Protein 7E44 (pdb70)

Nearest PDB structures (foldseek):
  2gb5-assembly1_B  TM=9.942E-01  e=2.472E-54  Escherichia coli K-12
  5isy-assembly1_A  TM=9.963E-01  e=3.558E-52  Escherichia coli K-12
  5isy-assembly1_C  TM=9.960E-01  e=1.314E-50  Escherichia coli K-12
  5iw5-assembly2_A-3  TM=8.778E-01  e=8.185E-51  Escherichia coli B354
  6o3p-assembly1_B  TM=8.493E-01  e=1.721E-18  Mus musculus

B-factor: mean 47.79, std 21.43, range [16.53, 143.0]

Foldseek 3Di:
DKDFAAQPAFAWEFAEEDQWTAQVVLHGDGTTCVVVVRHGFIWDFQQHDPPGTHIAGDDDDPDRTHHLVSVLVDDLVVSQSSLVSSQLSVQCVVPQAPPVPRAGWDADPVDSKTQGPPDRDIGHGDAWEKEWEWEDEQQWIKWFQWPVDNPFATFTFMDTADPPGDNVRRVQVRCCQAFVFGWDPKAWDAWGFDPPPTYIYTYIYTYTDDGGGDHDVNTTVDMDIDGLVGDTHHDDPSDVRVVNSVVVSVVSVVVD/DEWEEDPQWTAQVVLHGDDDDCVVVVCVPFDWDFQDDDPHHTYIAGDDDDPDRTGHLVSCVPDDPVVSQSNLQSNQLSVVCVVPQAPPPPRAGWDADPPDSWIAGPPDGDIDDRDAWEKEWEWEAEQQWIKWFAWLVHRPQATWTFMTTDDPPDDNVRRVQVRCCQAFNFGWDDKDWDDWDFDRNNTYIYTYIYTYGDDDGGDGDNNTTPDMDIAGLVGDGHHDDPPDSRVVNVVVSSVVSVVD/DDKDAAAQPAFAFEFAEDPQWTAAVVLHGDGTTCVVVVRGRFIWDFQDADPHGTHTATHDDDPDRTGHLVSVLVDPQVVSVSSLVSSQLSVVVVVPQAPPVPRAGWDADPPDSKIAGPPDGDIDHGDEWEKEWEWEDEQQWTKWFAWLVDPDFATFTWMGTDDPPADNVRRVQVRCCQAFNFGWAPKAWDAWDFDPPPHYIYTYIYTYTDDDGGDGDVNTTVDMDIGGLVGDGHHDDPPDVRVVNSVVSSVVNVVVD/DAKDQFAQAAFAWEFEEEPQWTAQVVLHTDGTGCVVVVRHGFMWDFQQHDPHGTHIAGHDDDPDRIGHLVSVVPDDQVVSVSSLVSSQLSVVCVVPQAPPVPRAGWDADRPDSWIAGPPDGDIDHRDAWEKEWEWEDEQQWIKWFAWPVDPDFATWTFMGTADVPGDNVRRVQVRCCQAFNFGWAPKDWDAWGQDPPPGYIYTYIYTYTDDGGGDGDVNTTVDMDIGGLVGDTHHDDPPDSRVVNSVVSSVVSVVD

Organism: Escherichia coli (strain K12) (NCBI:txid83333)

Secondary structure (DSSP, 8-state):
-EEE--TT-EEEEEEEETTEEE-GGG---EEEHHHHT-TT-EEEEEEEETTEEEEEEE---SS-EE-GGGGTTS-HHHHHHHHHHHHHHHHHHTTSB-TTT--BEEE-SSSS-EEESSSS-EE----EEEEEEEEEETTEEEEEEESS--SS--B-EEEEPPTT--HHHHHHHHHHHHH--EEEEEEEEEEEEETTTTEEEEEEEEEEEE------TTTEEEEEEEETTS--S-PPTTSHHHHHHHHHHHHHHHH-/-EEEEETTEEE-GGG----S-GGGTT-TT--EEEEEEETTEEEEEEE---SS-EE-GGGGTTS-HHHHHHHHHHHHHHHHHHHTSB-TTT--BEEE-SSSS-EEESSSS-EE----EEEEEEEEEETTEEEEEEESTT-SS--B-EEEEPPTT--HHHHHHHHHHHHH--EEEEEEEEEEEEETTTTEEEEEEEEEEEE------TTTEEEEEEEETTS--S-PPTTSHHHHHHHHHHHHHHH-/--EEE--TT-EEEEEEEETTEEE-GGGS--EEEGGGGT-TTSEEEEEEEETTEEEEEEE---SS-EE-GGGGTTS-HHHHHHHHHHHHHHHHHHTTSB-TTT--BEEE-SSSS-EEESSSS-EE----EEEEEEEEEETTEEEEEEETT--SS--B-EEEEPPTT--HHHHHHHHHHHHH--EEEEEEEEEEEEETTTTEEEEEEEEEEEE------TTTEEEEEEEETTS--S-PPTTSHHHHHHHHHHHHHHHH-/--EEEPPTT-EEEEEEEETTEEE-GGGS--EEEGGGTT-TT-EEEEEEEETTEEEEEEE---SSSEE-GGGGTTS-HHHHHHHHHHHHHHHHHHHTSB-TTT--BEEE-SSSS-EEESSSS-EE----EEEEEEEEEETTEEEEEEESSS-SS--B-EEEEPPTT--HHHHHHHHHHHHH--EEEEEEEEEEEEETTTTEEEEEEEEEEEE------TTTEEEEEEEETTS--S-PPTTSHHHHHHHHHHHHHHH-

GO terms:
  GO:0000210 NAD+ diphosphatase activity (F, IDA)
  GO:0000287 magnesium ion binding (F, IDA)
  GO:0008270 zinc ion binding (F, IDA)
  GO:0035529 NADH pyrophosphatase activity (F, IDA)
  GO:0048255 mRNA stabilization (P, IDA)
  GO:0110155 NAD-cap decapping (P, IDA)
  GO:0110153 RNA NAD-cap (NMN-forming) hydrolase activity (F, IDA)
  GO:0000210 NAD+ diphosphatase activity (F, EXP)
  GO:0030145 manganese ion binding (F, IDA)
  GO:0042803 protein homodimerization activity (F, IDA)
  GO:0006402 mRNA catabolic process (P, IDA)

InterPro domains:
  IPR000086 NUDIX hydrolase domain [PF00293] (132-237)
  IPR000086 NUDIX hydrolase domain [PS51462] (125-248)
  IPR015376 Zinc ribbon, NADH pyrophosphatase [PF09297] (93-124)
  IPR015797 NUDIX hydrolase-like domain superfamily [SSF55811] (3-96)
  IPR015797 NUDIX hydrolase-like domain superfamily [SSF55811] (79-241)
  IPR020084 NUDIX hydrolase, conserved site [PS00893] (159-180)
  IPR022925 NAD-capped RNA hydrolase NudC [MF_00297] (1-257)
  IPR049734 NADH pyrophosphatase-like, C-terminal domain [cd03429] (128-247)
  IPR050241 NAD-capped RNA hydrolase NudC subfamily [PTHR42904] (63-252)

Sequence (1013 aa):
MDRIIEKLDHGWWVVSHEQKLWLPKGELPYGEAANFDLVGQRALQIGEWQGEPVWLVQQQRRHDMGSVRQVIDLDVGLFQLAGRGVQLAEFYRSHKYCGYCGHEMYPSKTEWAMLCSHCRERYYPQIAPCIIVAIRRDDSILLAQHTRHRNGVHTVLAGFVEVGETLEQAVAREVMEQSGIKVKNLRYVTSQPWPFPQSLMTAFMAEYDSGDIVIDPKELLEANWYRYDDLPLLPPPGTVARRLIEDTVAMCRAEYWWVVSHEQKLWLPKGELPYGEAANFDLVGQRALQIGEWQGEPVWLVQQQRRHDMGSVRQVIDLDVGLFQLAGRGVQLAEFYRSHKYCGYCGHEMYPSKTEWAMLCSHCRERYYPQIAPCIIVAIRRDDSILLAQHTRHRNGVHTVLAGFVEVGETLEQAVAREVMEQSGIKVKNLRYVTSQPWPFPQSLMTAFMAEYDSGDIVIDPKELLEANWYRYDDLPLLPPPGTVARRLIEDTVAMCRAEHMDRIIEKLDHGWWVVSHEQKLWLPKGELPYGEAANFDLVGQRALQIGEWQGEPVWLVQQQRRHDMGSVRQVIDLDVGLFQLAGRGVQLAEFYRSHKYCGYCGHEMYPSKTEWAMLCSHCRERYYPQIAPCIIVAIRRDDSILLAQHTRHRNGVHTVLAGFVEVGETLEQAVAREVMEQSGIKVKNLRYVTSQPWPFPQSLMTAFMAEYDSGDIVIDPKELLEANWYRYDDLPLLPPPGTVARRLIEDTVAMCRAEYHMDRIIEKLDHGWWVVSHEQKLWLPKGELPYGEAANFDLVGQRALQIGEWQGEPVWLVQQQRRHDMGSVRQVIDLDVGLFQLAGRGVQLAEFYRSHKYCGYCGHEMYPSKTEWAMLCSHCRERYYPQIAPCIIVAIRRDDSILLAQHTRHRNGVHTVLAGFVEVGETLEQAVAREVMEQSGIKVKNLRYVTSQPWPFPQSLMTAFMAEYDSGDIVIDPKELLEANWYRYDDLPLLPPPGTVARRLIEDTVAMCRAE

Structure (mmCIF, N/CA/C/O backbone):
data_7E44
#
_entry.id   7E44
#
_cell.length_a   60.837
_cell.length_b   61.651
_cell.length_c   93.893
_cell.angle_alpha   97.243
_cell.angle_beta   100.386
_cell.angle_gamma   111.139
#
_symmetry.space_group_name_H-M   'P 1'
#
loop_
_entity.id
_entity.type
_entity.pdbx_description
1 polymer 'NADH pyrophosphatase'
2 non-polymer 'ZINC ION'
3 non-polymer 'DEPHOSPHO COENZYME A'
4 water water
#
loop_
_atom_site.group_PDB
_atom_site.id
_atom_site.type_symbol
_atom_site.label_atom_id
_atom_site.label_alt_id
_atom_site.label_comp_id
_atom_site.label_asym_id
_atom_site.label_entity_id
_atom_site.label_seq_id
_atom_site.pdbx_PDB_ins_code
_atom_site.Cartn_x
_atom_site.Cartn_y
_atom_site.Cartn_z
_atom_site.occupancy
_atom_site.B_iso_or_equiv
_atom_site.auth_seq_id
_atom_site.auth_comp_id
_atom_site.auth_asym_id
_atom_site.auth_atom_id
_atom_site.pdbx_PDB_model_num
ATOM 1 N N . MET A 1 3 ? -9.46896 -25.03673 10.81084 1.000 70.64064 1 MET A N 1
ATOM 2 C CA . MET A 1 3 ? -8.99649 -26.38560 11.09168 1.000 74.08378 1 MET A CA 1
ATOM 3 C C . MET A 1 3 ? -7.49441 -26.42917 11.33326 1.000 79.41833 1 MET A C 1
ATOM 4 O O . MET A 1 3 ? -6.70278 -25.96291 10.50705 1.000 77.76851 1 MET A O 1
ATOM 9 N N . ASP A 1 4 ? -7.09193 -27.00607 12.46114 1.000 65.13568 2 ASP A N 1
ATOM 10 C CA . ASP A 1 4 ? -5.69282 -27.00867 12.85275 1.000 61.50377 2 ASP A CA 1
ATOM 11 C C . ASP A 1 4 ? -5.28731 -28.43156 13.17160 1.000 70.64995 2 ASP A C 1
ATOM 12 O O . ASP A 1 4 ? -5.69387 -28.97371 14.20670 1.000 67.98573 2 ASP A O 1
ATOM 17 N N . ARG A 1 5 ? -4.46038 -29.02330 12.31436 1.000 68.80398 3 ARG A N 1
ATOM 18 C CA . ARG A 1 5 ? -4.09991 -30.41720 12.54023 1.000 65.19415 3 ARG A CA 1
ATOM 19 C C . ARG A 1 5 ? -2.92904 -30.79384 11.65289 1.000 67.21807 3 ARG A C 1
ATOM 20 O O . ARG A 1 5 ? -2.50451 -30.03169 10.77879 1.000 68.09786 3 ARG A O 1
ATOM 28 N N . ILE A 1 6 ? -2.45663 -32.01170 11.85073 1.000 62.88251 4 ILE A N 1
ATOM 29 C CA . ILE A 1 6 ? -1.31667 -32.57135 11.13540 1.000 63.20320 4 ILE A CA 1
ATOM 30 C C . ILE A 1 6 ? -1.80787 -33.13347 9.80653 1.000 67.07129 4 ILE A C 1
ATOM 31 O O . ILE A 1 6 ? -2.88171 -33.73978 9.74181 1.000 69.09092 4 ILE A O 1
ATOM 36 N N . ILE A 1 7 ? -1.04523 -32.91822 8.73732 1.000 72.37583 5 ILE A N 1
ATOM 37 C CA . ILE A 1 7 ? -1.45348 -33.34131 7.39942 1.000 74.88134 5 ILE A CA 1
ATOM 38 C C . ILE A 1 7 ? -1.30307 -34.84926 7.26635 1.000 81.45205 5 ILE A C 1
ATOM 39 O O . ILE A 1 7 ? -0.22284 -35.39995 7.51804 1.000 82.20645 5 ILE A O 1
ATOM 44 N N . GLU A 1 8 ? -2.36302 -35.50256 6.78563 1.000 92.88179 6 GLU A N 1
ATOM 45 C CA . GLU A 1 8 ? -2.35865 -36.94655 6.56759 1.000 108.14968 6 GLU A CA 1
ATOM 46 C C . GLU A 1 8 ? -1.97895 -37.31141 5.12948 1.000 101.80706 6 GLU A C 1
ATOM 47 O O . GLU A 1 8 ? -1.48040 -36.47624 4.36336 1.000 104.75956 6 GLU A O 1
ATOM 53 N N . LYS A 1 9 ? -2.27569 -38.54848 4.74653 1.000 107.27144 7 LYS A N 1
ATOM 54 C CA . LYS A 1 9 ? -2.01691 -39.07138 3.40745 1.000 103.97099 7 LYS A CA 1
ATOM 55 C C . LYS A 1 9 ? -3.07731 -38.66766 2.38575 1.000 107.43777 7 LYS A C 1
ATOM 56 O O . LYS A 1 9 ? -2.73971 -38.41354 1.22866 1.000 102.08374 7 LYS A O 1
ATOM 62 N N . LEU A 1 10 ? -4.32823 -38.53304 2.82510 1.000 121.88522 8 LEU A N 1
ATOM 63 C CA . LEU A 1 10 ? -5.48455 -38.22636 1.98443 1.000 114.89656 8 LEU A CA 1
ATOM 64 C C . LEU A 1 10 ? -5.89397 -36.75248 2.05058 1.000 112.63949 8 LEU A C 1
ATOM 65 O O . LEU A 1 10 ? -7.08009 -36.43383 1.93791 1.000 129.46291 8 LEU A O 1
ATOM 70 N N . ASP A 1 11 ? -4.96518 -35.81821 2.25034 1.000 80.99961 9 ASP A N 1
ATOM 71 C CA . ASP A 1 11 ? -5.31059 -34.40031 2.27047 1.000 69.86840 9 ASP A CA 1
ATOM 72 C C . ASP A 1 11 ? -4.92615 -33.74517 0.95438 1.000 65.32532 9 ASP A C 1
ATOM 73 O O . ASP A 1 11 ? -3.88522 -34.06285 0.36908 1.000 65.21767 9 ASP A O 1
ATOM 78 N N . HIS A 1 12 ? -5.76154 -32.80841 0.52163 1.000 58.17143 10 HIS A N 1
ATOM 79 C CA . HIS A 1 12 ? -5.60409 -32.15833 -0.77040 1.000 59.93290 10 HIS A CA 1
ATOM 80 C C . HIS A 1 12 ? -6.16048 -30.74549 -0.67421 1.000 53.85283 10 HIS A C 1
ATOM 81 O O . HIS A 1 12 ? -6.86832 -30.39672 0.27400 1.000 50.96161 10 HIS A O 1
ATOM 88 N N . GLY A 1 13 ? -5.82400 -29.93237 -1.67728 1.000 56.57659 11 GLY A N 1
ATOM 89 C CA . GLY A 1 13 ? -6.31542 -28.56851 -1.77811 1.000 49.12403 11 GLY A CA 1
ATOM 90 C C . GLY A 1 13 ? -5.27185 -27.56020 -2.23538 1.000 51.19850 11 GLY A C 1
ATOM 91 O O . GLY A 1 13 ? -4.35696 -27.89091 -3.00064 1.000 40.59024 11 GLY A O 1
ATOM 92 N N . TRP A 1 14 ? -5.40508 -26.31725 -1.77431 1.000 43.30338 12 TRP A N 1
ATOM 93 C CA . TRP A 1 14 ? -4.43647 -25.26196 -2.04156 1.000 44.76591 12 TRP A CA 1
ATOM 94 C C . TRP A 1 14 ? -3.43817 -25.17469 -0.89083 1.000 43.50615 12 TRP A C 1
ATOM 95 O O . TRP A 1 14 ? -3.83286 -25.12184 0.28228 1.000 48.61222 12 TRP A O 1
ATOM 106 N N . TRP A 1 15 ? -2.15328 -25.12731 -1.21819 1.000 42.86142 13 TRP A N 1
ATOM 107 C CA . TRP A 1 15 ? -1.10398 -25.18602 -0.19748 1.000 46.52382 13 TRP A CA 1
ATOM 108 C C . TRP A 1 15 ? -0.28136 -23.89678 -0.21168 1.000 44.24783 13 TRP A C 1
ATOM 109 O O . TRP A 1 15 ? 0.49031 -23.64254 -1.15089 1.000 41.12757 13 TRP A O 1
ATOM 120 N N . VAL A 1 16 ? -0.45331 -23.08586 0.82739 1.000 39.52638 14 VAL A N 1
ATOM 121 C CA . VAL A 1 16 ? 0.30639 -21.85764 1.01920 1.000 36.16874 14 VAL A CA 1
ATOM 122 C C . VAL A 1 16 ? 1.42075 -22.15434 2.02089 1.000 42.97468 14 VAL A C 1
ATOM 123 O O . VAL A 1 16 ? 1.19110 -22.17643 3.23995 1.000 40.33902 14 VAL A O 1
ATOM 127 N N . VAL A 1 17 ? 2.63667 -22.34497 1.52355 1.000 41.13862 15 VAL A N 1
ATOM 128 C CA . VAL A 1 17 ? 3.78999 -22.61565 2.37722 1.000 43.85975 15 VAL A CA 1
ATOM 129 C C . VAL A 1 17 ? 4.56463 -21.30943 2.48503 1.000 43.92520 15 VAL A C 1
ATOM 130 O O . VAL A 1 17 ? 5.20224 -20.87122 1.51687 1.000 45.16391 15 VAL A O 1
ATOM 134 N N . SER A 1 18 ? 4.54978 -20.69546 3.66805 1.000 39.69407 16 SER A N 1
ATOM 135 C CA . SER A 1 18 ? 5.02142 -19.32632 3.79495 1.000 45.69703 16 SER A CA 1
ATOM 136 C C . SER A 1 18 ? 6.01069 -19.16806 4.93268 1.000 47.66056 16 SER A C 1
ATOM 137 O O . SER A 1 18 ? 5.92317 -19.84511 5.96269 1.000 43.40308 16 SER A O 1
ATOM 140 N N . HIS A 1 19 ? 6.94036 -18.23978 4.74245 1.000 42.98954 17 HIS A N 1
ATOM 141 C CA . HIS A 1 19 ? 7.89255 -17.90053 5.78819 1.000 47.28662 17 HIS A CA 1
ATOM 142 C C . HIS A 1 19 ? 8.57807 -16.60032 5.42103 1.000 46.89808 17 HIS A C 1
ATOM 143 O O . HIS A 1 19 ? 8.96469 -16.40618 4.26593 1.000 44.04634 17 HIS A O 1
ATOM 150 N N . GLU A 1 20 ? 8.73709 -15.72430 6.41101 1.000 45.10454 18 GLU A N 1
ATOM 151 C CA . GLU A 1 20 ? 9.40166 -14.43110 6.24285 1.000 48.40933 18 GLU A CA 1
ATOM 152 C C . GLU A 1 20 ? 8.89510 -13.68222 5.00901 1.000 46.99523 18 GLU A C 1
ATOM 153 O O . GLU A 1 20 ? 9.66175 -13.33097 4.10481 1.000 46.16532 18 GLU A O 1
ATOM 159 N N . GLN A 1 21 ? 7.58203 -13.42860 5.01038 1.000 45.60081 19 GLN A N 1
ATOM 160 C CA . GLN A 1 21 ? 6.83551 -12.64980 3.98061 1.000 43.20310 19 GLN A CA 1
ATOM 161 C C . GLN A 1 21 ? 6.91930 -13.25374 2.57357 1.000 45.30199 19 GLN A C 1
ATOM 162 O O . GLN A 1 21 ? 6.55883 -12.54382 1.63469 1.000 57.16389 19 GLN A O 1
ATOM 168 N N . LYS A 1 22 ? 7.37963 -14.49760 2.43641 1.000 45.19056 20 LYS A N 1
ATOM 169 C CA . LYS A 1 22 ? 7.44446 -15.16555 1.14738 1.000 41.73008 20 LYS A CA 1
ATOM 170 C C . LYS A 1 22 ? 6.62685 -16.44979 1.19558 1.000 42.93833 20 LYS A C 1
ATOM 171 O O . LYS A 1 22 ? 6.30330 -16.96491 2.26865 1.000 43.72615 20 LYS A O 1
ATOM 177 N N . LEU A 1 23 ? 6.31469 -16.98886 0.02265 1.000 42.90183 21 LEU A N 1
ATOM 178 C CA . LEU A 1 23 ? 5.64005 -18.27405 -0.03519 1.000 40.59007 21 LEU A CA 1
ATOM 179 C C . LEU A 1 23 ? 6.19896 -19.09286 -1.18837 1.000 40.01453 21 LEU A C 1
ATOM 180 O O . LEU A 1 23 ? 6.74054 -18.54968 -2.16151 1.000 39.90984 21 LEU A O 1
ATOM 185 N N . TRP A 1 24 ? 6.10039 -20.41490 -1.03937 1.000 42.01951 22 TRP A N 1
ATOM 186 C CA . TRP A 1 24 ? 6.66040 -21.35271 -2.00855 1.000 42.80481 22 TRP A CA 1
ATOM 187 C C . TRP A 1 24 ? 5.80704 -21.33893 -3.27731 1.000 43.82485 22 TRP A C 1
ATOM 188 O O . TRP A 1 24 ? 4.62916 -21.70127 -3.24499 1.000 41.19992 22 TRP A O 1
ATOM 199 N N . LEU A 1 25 ? 6.40061 -20.92073 -4.39147 1.000 42.30608 23 LEU A N 1
ATOM 200 C CA . LEU A 1 25 ? 5.72024 -20.87690 -5.68428 1.000 45.53516 23 LEU A CA 1
ATOM 201 C C . LEU A 1 25 ? 6.55119 -21.66063 -6.68753 1.000 44.79843 23 LEU A C 1
ATOM 202 O O . LEU A 1 25 ? 7.34081 -21.08038 -7.44473 1.000 45.33306 23 LEU A O 1
ATOM 207 N N . PRO A 1 26 ? 6.43158 -22.98567 -6.69252 1.000 43.34977 24 PRO A N 1
ATOM 208 C CA . PRO A 1 26 ? 7.20155 -23.78842 -7.65176 1.000 43.20082 24 PRO A CA 1
ATOM 209 C C . PRO A 1 26 ? 6.76405 -23.43051 -9.06063 1.000 48.56700 24 PRO A C 1
ATOM 210 O O . PRO A 1 26 ? 5.57597 -23.44985 -9.37330 1.000 45.19766 24 PRO A O 1
ATOM 214 N N . LYS A 1 27 ? 7.73171 -23.07121 -9.90089 1.000 44.34101 25 LYS A N 1
ATOM 215 C CA . LYS A 1 27 ? 7.47520 -22.60025 -11.25680 1.000 50.76349 25 LYS A CA 1
ATOM 216 C C . LYS A 1 27 ? 6.59183 -21.36151 -11.27753 1.000 49.41805 25 LYS A C 1
ATOM 217 O O . LYS A 1 27 ? 5.89348 -21.12269 -12.26333 1.000 57.29386 25 LYS A O 1
ATOM 223 N N . GLY A 1 28 ? 6.56091 -20.60455 -10.18450 1.000 47.97104 26 GLY A N 1
ATOM 224 C CA . GLY A 1 28 ? 5.72158 -19.42679 -10.13524 1.000 45.81189 26 GLY A CA 1
ATOM 225 C C . GLY A 1 28 ? 4.25771 -19.71223 -9.96584 1.000 48.03827 26 GLY A C 1
ATOM 226 O O . GLY A 1 28 ? 3.44337 -18.84746 -10.26760 1.000 44.93702 26 GLY A O 1
ATOM 227 N N . GLU A 1 29 ? 3.89219 -20.89834 -9.50077 1.000 44.59587 27 GLU A N 1
ATOM 228 C CA . GLU A 1 29 ? 2.48032 -21.22576 -9.35739 1.000 45.84846 27 GLU A CA 1
ATOM 229 C C . GLU A 1 29 ? 2.14481 -21.53089 -7.90330 1.000 42.77428 27 GLU A C 1
ATOM 230 O O . GLU A 1 29 ? 2.94419 -22.12868 -7.16354 1.000 38.61996 27 GLU A O 1
ATOM 236 N N . LEU A 1 30 ? 0.91682 -21.21326 -7.54395 1.000 42.57470 28 LEU A N 1
ATOM 237 C CA . LEU A 1 30 ? 0.45428 -21.52143 -6.20283 1.000 39.82016 28 LEU A CA 1
ATOM 238 C C . LEU A 1 30 ? 0.17374 -23.01351 -6.14079 1.000 42.89577 28 LEU A C 1
ATOM 239 O O . LEU A 1 30 ? -0.65333 -23.50474 -6.91857 1.000 36.96213 28 LEU A O 1
ATOM 244 N N . PRO A 1 31 ? 0.81821 -23.76034 -5.24098 1.000 43.50761 29 PRO A N 1
ATOM 245 C CA . PRO A 1 31 ? 0.61065 -25.21441 -5.17896 1.000 41.02642 29 PRO A CA 1
ATOM 246 C C . PRO A 1 31 ? -0.84119 -25.60884 -5.00857 1.000 42.38715 29 PRO A C 1
ATOM 247 O O . PRO A 1 31 ? -1.56110 -25.09007 -4.15135 1.000 45.14803 29 PRO A O 1
ATOM 251 N N . TYR A 1 32 ? -1.23911 -26.59793 -5.78548 1.000 45.41684 30 TYR A N 1
ATOM 252 C CA . TYR A 1 32 ? -2.56192 -27.17132 -5.68812 1.000 44.93605 30 TYR A CA 1
ATOM 253 C C . TYR A 1 32 ? -2.45755 -28.66629 -5.93319 1.000 45.72834 30 TYR A C 1
ATOM 254 O O . TYR A 1 32 ? -1.77368 -29.10107 -6.86039 1.000 47.22272 30 TYR A O 1
ATOM 263 N N . GLY A 1 33 ? -3.11208 -29.45350 -5.08302 1.000 50.19108 31 GLY A N 1
ATOM 264 C CA . GLY A 1 33 ? -3.04472 -30.89047 -5.27408 1.000 48.61632 31 GLY A CA 1
ATOM 265 C C . GLY A 1 33 ? -3.01812 -31.70150 -3.99710 1.000 56.26430 31 GLY A C 1
ATOM 266 O O . GLY A 1 33 ? -3.57897 -31.26668 -2.98794 1.000 52.99553 31 GLY A O 1
ATOM 267 N N . GLU A 1 34 ? -2.31579 -32.83229 -4.00432 1.000 58.43646 32 GLU A N 1
ATOM 268 C CA . GLU A 1 34 ? -2.25122 -33.69730 -2.83736 1.000 62.84438 32 GLU A CA 1
ATOM 269 C C . GLU A 1 34 ? -1.01808 -33.39096 -2.02270 1.000 59.59300 32 GLU A C 1
ATOM 270 O O . GLU A 1 34 ? 0.04068 -33.09963 -2.57598 1.000 60.75062 32 GLU A O 1
ATOM 276 N N . ALA A 1 35 ? -1.14267 -33.53802 -0.69967 1.000 60.21912 33 ALA A N 1
ATOM 277 C CA . ALA A 1 35 ? -0.01151 -33.24571 0.16903 1.000 59.86117 33 ALA A CA 1
ATOM 278 C C . ALA A 1 35 ? 1.14365 -34.15337 -0.19132 1.000 62.73062 33 ALA A C 1
ATOM 279 O O . ALA A 1 35 ? 2.30654 -33.74103 -0.17163 1.000 65.56876 33 ALA A O 1
ATOM 281 N N . ALA A 1 36 ? 0.82190 -35.38345 -0.59025 1.000 64.03187 34 ALA A N 1
ATOM 282 C CA . ALA A 1 36 ? 1.83607 -36.34015 -0.97856 1.000 67.06019 34 ALA A CA 1
ATOM 283 C C . ALA A 1 36 ? 2.65059 -35.82388 -2.16177 1.000 70.46993 34 ALA A C 1
ATOM 284 O O . ALA A 1 36 ? 3.83666 -36.15553 -2.28611 1.000 73.68059 34 ALA A O 1
ATOM 286 N N . ASN A 1 37 ? 2.05611 -34.99503 -3.03759 1.000 74.11467 35 ASN A N 1
ATOM 287 C CA . ASN A 1 37 ? 2.85465 -34.50677 -4.16180 1.000 76.19083 35 ASN A CA 1
ATOM 288 C C . ASN A 1 37 ? 3.75842 -33.34952 -3.77602 1.000 73.26518 35 ASN A C 1
ATOM 289 O O . ASN A 1 37 ? 4.62909 -32.98324 -4.57026 1.000 81.78874 35 ASN A O 1
ATOM 294 N N . PHE A 1 38 ? 3.61859 -32.78559 -2.58197 1.000 68.83039 36 PHE A N 1
ATOM 295 C CA . PHE A 1 38 ? 4.45036 -31.64935 -2.21818 1.000 67.11027 36 PHE A CA 1
ATOM 296 C C . PHE A 1 38 ? 5.29577 -31.91113 -0.99142 1.000 67.76287 36 PHE A C 1
ATOM 297 O O . PHE A 1 38 ? 5.90464 -30.96897 -0.46656 1.000 69.10896 36 PHE A O 1
ATOM 305 N N . ASP A 1 39 ? 5.37126 -33.16412 -0.54247 1.000 67.58351 37 ASP A N 1
ATOM 306 C CA . ASP A 1 39 ? 6.12069 -33.49593 0.65432 1.000 66.52742 37 ASP A CA 1
ATOM 307 C C . ASP A 1 39 ? 5.57381 -32.74612 1.87349 1.000 68.32018 37 ASP A C 1
ATOM 308 O O . ASP A 1 39 ? 6.33488 -32.20891 2.67729 1.000 69.99922 37 ASP A O 1
ATOM 313 N N . LEU A 1 40 ? 4.24181 -32.63251 1.97386 1.000 67.38085 38 LEU A N 1
ATOM 314 C CA . LEU A 1 40 ? 3.68395 -31.99070 3.15803 1.000 70.05725 38 LEU A CA 1
ATOM 315 C C . LEU A 1 40 ? 3.06751 -32.94591 4.16018 1.000 72.36355 38 LEU A C 1
ATOM 316 O O . LEU A 1 40 ? 2.53265 -32.47809 5.17334 1.000 74.48348 38 LEU A O 1
ATOM 321 N N . VAL A 1 41 ? 3.07281 -34.24590 3.89915 1.000 78.64083 39 VAL A N 1
ATOM 322 C CA . VAL A 1 41 ? 2.47435 -35.20210 4.82429 1.000 79.96174 39 VAL A CA 1
ATOM 323 C C . VAL A 1 41 ? 3.23172 -35.18590 6.16108 1.000 77.40227 39 VAL A C 1
ATOM 324 O O . VAL A 1 41 ? 4.47074 -35.21154 6.20574 1.000 76.84116 39 VAL A O 1
ATOM 328 N N . GLY A 1 42 ? 2.48598 -35.05315 7.25129 1.000 74.77199 40 GLY A N 1
ATOM 329 C CA . GLY A 1 42 ? 3.09631 -34.92100 8.55612 1.000 76.13513 40 GLY A CA 1
ATOM 330 C C . GLY A 1 42 ? 3.42602 -33.51791 9.02207 1.000 76.31397 40 GLY A C 1
ATOM 331 O O . GLY A 1 42 ? 3.99228 -33.36477 10.11291 1.000 83.94955 40 GLY A O 1
ATOM 332 N N . GLN A 1 43 ? 3.07651 -32.48500 8.26819 1.000 69.65782 41 GLN A N 1
ATOM 333 C CA . GLN A 1 43 ? 3.37324 -31.13592 8.71214 1.000 61.26654 41 GLN A CA 1
ATOM 334 C C . GLN A 1 43 ? 2.13325 -30.56330 9.36849 1.000 59.15584 41 GLN A C 1
ATOM 335 O O . GLN A 1 43 ? 1.00932 -31.01962 9.13980 1.000 63.01867 41 GLN A O 1
ATOM 341 N N . ARG A 1 44 ? 2.33317 -29.52926 10.16846 1.000 56.25132 42 ARG A N 1
ATOM 342 C CA . ARG A 1 44 ? 1.18915 -28.88161 10.76980 1.000 56.43046 42 ARG A CA 1
ATOM 343 C C . ARG A 1 44 ? 0.67258 -27.84374 9.79396 1.000 54.81434 42 ARG A C 1
ATOM 344 O O . ARG A 1 44 ? 1.45319 -27.13149 9.15176 1.000 52.76960 42 ARG A O 1
ATOM 352 N N . ALA A 1 45 ? -0.64248 -27.79512 9.64033 1.000 53.37996 43 ALA A N 1
ATOM 353 C CA . ALA A 1 45 ? -1.26701 -26.87728 8.71152 1.000 53.24244 43 ALA A CA 1
ATOM 354 C C . ALA A 1 45 ? -2.53899 -26.35367 9.33589 1.000 54.11876 43 ALA A C 1
ATOM 355 O O . ALA A 1 45 ? -3.20357 -27.03288 10.13006 1.000 56.11728 43 ALA A O 1
ATOM 357 N N . LEU A 1 46 ? -2.86445 -25.13475 8.94201 1.000 46.62045 44 LEU A N 1
ATOM 358 C CA . LEU A 1 46 ? -4.04553 -24.43311 9.41235 1.000 45.13877 44 LEU A CA 1
ATOM 359 C C . LEU A 1 46 ? -4.89595 -24.17133 8.18959 1.000 48.55169 44 LEU A C 1
ATOM 360 O O . LEU A 1 46 ? -4.37536 -23.70316 7.17746 1.000 39.79838 44 LEU A O 1
ATOM 365 N N . GLN A 1 47 ? -6.17383 -24.49971 8.25194 1.000 50.37336 45 GLN A N 1
ATOM 366 C CA . GLN A 1 47 ? -7.03524 -24.15493 7.13419 1.000 47.10813 45 GLN A CA 1
ATOM 367 C C . GLN A 1 47 ? -7.38964 -22.68304 7.27232 1.000 45.39622 45 GLN A C 1
ATOM 368 O O . GLN A 1 47 ? -7.98448 -22.27324 8.27250 1.000 43.80846 45 GLN A O 1
ATOM 374 N N . ILE A 1 48 ? -7.02315 -21.87891 6.27324 1.000 38.17609 46 ILE A N 1
ATOM 375 C CA . ILE A 1 48 ? -7.24554 -20.44198 6.37833 1.000 39.23388 46 ILE A CA 1
ATOM 376 C C . ILE A 1 48 ? -8.43990 -19.98531 5.55068 1.000 44.26372 46 ILE A C 1
ATOM 377 O O . ILE A 1 48 ? -8.87121 -18.83044 5.67782 1.000 41.90989 46 ILE A O 1
ATOM 382 N N . GLY A 1 49 ? -8.99488 -20.86045 4.72481 1.000 42.49764 47 GLY A N 1
ATOM 383 C CA . GLY A 1 49 ? -10.22216 -20.58079 4.00416 1.000 40.54950 47 GLY A CA 1
ATOM 384 C C . GLY A 1 49 ? -10.45411 -21.70184 3.01419 1.000 46.29139 47 GLY A C 1
ATOM 385 O O . GLY A 1 49 ? -9.84576 -22.76866 3.12700 1.000 41.61160 47 GLY A O 1
ATOM 386 N N . GLU A 1 50 ? -11.34444 -21.47708 2.06145 1.000 42.47053 48 GLU A N 1
ATOM 387 C CA . GLU A 1 50 ? -11.51241 -22.51810 1.05147 1.000 47.21269 48 GLU A CA 1
ATOM 388 C C . GLU A 1 50 ? -11.89397 -21.82018 -0.23741 1.000 47.52436 48 GLU A C 1
ATOM 389 O O . GLU A 1 50 ? -12.41031 -20.68733 -0.24624 1.000 44.97412 48 GLU A O 1
ATOM 395 N N . TRP A 1 51 ? -11.49110 -22.43604 -1.33153 1.000 45.60937 49 TRP A N 1
ATOM 396 C CA . TRP A 1 51 ? -11.71663 -21.86508 -2.64146 1.000 46.90793 49 TRP A CA 1
ATOM 397 C C . TRP A 1 51 ? -12.38857 -22.89325 -3.51930 1.000 48.03090 49 TRP A C 1
ATOM 398 O O . TRP A 1 51 ? -11.79835 -23.93607 -3.81548 1.000 44.67648 49 TRP A O 1
ATOM 409 N N . GLN A 1 52 ? -13.60279 -22.56660 -3.95395 1.000 47.50508 50 GLN A N 1
ATOM 410 C CA . GLN A 1 52 ? -14.37479 -23.40880 -4.85976 1.000 53.22277 50 GLN A CA 1
ATOM 411 C C . GLN A 1 52 ? -14.42423 -24.84683 -4.36778 1.000 50.25505 50 GLN A C 1
ATOM 412 O O . GLN A 1 52 ? -14.12016 -25.79272 -5.09688 1.000 51.19479 50 GLN A O 1
ATOM 418 N N . GLY A 1 53 ? -14.72784 -24.99195 -3.08270 1.000 52.74743 51 GLY A N 1
ATOM 419 C CA . GLY A 1 53 ? -14.89429 -26.29301 -2.48468 1.000 50.82939 51 GLY A CA 1
ATOM 420 C C . GLY A 1 53 ? -13.61398 -26.98464 -2.09105 1.000 53.26752 51 GLY A C 1
ATOM 421 O O . GLY A 1 53 ? -13.67351 -28.12367 -1.60506 1.000 47.43936 51 GLY A O 1
ATOM 422 N N . GLU A 1 54 ? -12.46021 -26.33730 -2.26236 1.000 50.55395 52 GLU A N 1
ATOM 423 C CA . GLU A 1 54 ? -11.22791 -26.96495 -1.83871 1.000 52.86542 52 GLU A CA 1
ATOM 424 C C . GLU A 1 54 ? -10.62383 -26.17080 -0.69386 1.000 51.14925 52 GLU A C 1
ATOM 425 O O . GLU A 1 54 ? -10.63720 -24.93780 -0.72683 1.000 47.82934 52 GLU A O 1
ATOM 431 N N . PRO A 1 55 ? -10.08635 -26.83067 0.32197 1.000 51.23385 53 PRO A N 1
ATOM 432 C CA . PRO A 1 55 ? -9.52825 -26.08753 1.45684 1.000 49.13042 53 PRO A CA 1
ATOM 433 C C . PRO A 1 55 ? -8.21256 -25.41914 1.07249 1.000 46.90384 53 PRO A C 1
ATOM 434 O O . PRO A 1 55 ? -7.47366 -25.89290 0.20627 1.000 44.14115 53 PRO A O 1
ATOM 438 N N . VAL A 1 56 ? -7.94171 -24.28407 1.70844 1.000 46.14353 54 VAL A N 1
ATOM 439 C CA . VAL A 1 56 ? -6.68797 -23.56170 1.53811 1.000 41.91040 54 VAL A CA 1
ATOM 440 C C . VAL A 1 56 ? -5.93158 -23.66351 2.85389 1.000 41.13580 54 VAL A C 1
ATOM 441 O O . VAL A 1 56 ? -6.44441 -23.25168 3.89905 1.000 43.08750 54 VAL A O 1
ATOM 445 N N . TRP A 1 57 ? -4.72043 -24.20115 2.80254 1.000 40.76738 55 TRP A N 1
ATOM 446 C CA . TRP A 1 57 ? -3.94101 -24.50395 3.99732 1.000 42.00234 55 TRP A CA 1
ATOM 447 C C . TRP A 1 57 ? -2.73825 -23.57660 4.11401 1.000 37.90055 55 TRP A C 1
ATOM 448 O O . TRP A 1 57 ? -2.09463 -23.23039 3.11584 1.000 43.06627 55 TRP A O 1
ATOM 459 N N . LEU A 1 58 ? -2.40501 -23.22354 5.34592 1.000 40.48456 56 LEU A N 1
ATOM 460 C CA . LEU A 1 58 ? -1.21114 -22.46619 5.66861 1.000 33.85480 56 LEU A CA 1
ATOM 461 C C . LEU A 1 58 ? -0.23068 -23.40692 6.35332 1.000 44.03283 56 LEU A C 1
ATOM 462 O O . LEU A 1 58 ? -0.58221 -24.05505 7.34540 1.000 43.05363 56 LEU A O 1
ATOM 467 N N . VAL A 1 59 ? 0.97019 -23.49856 5.79198 1.000 43.81152 57 VAL A N 1
ATOM 468 C CA . VAL A 1 59 ? 2.08656 -24.27124 6.31365 1.000 45.68078 57 VAL A CA 1
ATOM 469 C C . VAL A 1 59 ? 3.20135 -23.27592 6.57737 1.000 45.46412 57 VAL A C 1
ATOM 470 O O . VAL A 1 59 ? 3.62988 -22.56578 5.65926 1.000 44.24416 57 VAL A O 1
ATOM 474 N N . GLN A 1 60 ? 3.66868 -23.21582 7.82724 1.000 43.90049 58 GLN A N 1
ATOM 475 C CA . GLN A 1 60 ? 4.74851 -22.29751 8.19496 1.000 45.45970 58 GLN A CA 1
ATOM 476 C C . GLN A 1 60 ? 6.05766 -23.02712 7.98058 1.000 44.81662 58 GLN A C 1
ATOM 477 O O . GLN A 1 60 ? 6.58010 -23.70499 8.85642 1.000 46.92735 58 GLN A O 1
ATOM 483 N N . GLN A 1 61 ? 6.62029 -22.85293 6.80643 1.000 46.49710 59 GLN A N 1
ATOM 484 C CA . GLN A 1 61 ? 7.80141 -23.61057 6.47008 1.000 51.02459 59 GLN A CA 1
ATOM 485 C C . GLN A 1 61 ? 8.53989 -22.84833 5.39989 1.000 56.31863 59 GLN A C 1
ATOM 486 O O . GLN A 1 61 ? 7.93047 -22.24149 4.51008 1.000 54.68234 59 GLN A O 1
ATOM 492 N N . GLN A 1 62 ? 9.85693 -22.88195 5.49653 1.000 53.56855 60 GLN A N 1
ATOM 493 C CA . GLN A 1 62 ? 10.68847 -22.26068 4.49431 1.000 61.01207 60 GLN A CA 1
ATOM 494 C C . GLN A 1 62 ? 11.26254 -23.35349 3.60113 1.000 61.09832 60 GLN A C 1
ATOM 495 O O . GLN A 1 62 ? 11.84196 -24.32733 4.08894 1.000 62.38930 60 GLN A O 1
ATOM 501 N N . ARG A 1 63 ? 11.06514 -23.21752 2.30019 1.000 58.89666 61 ARG A N 1
ATOM 502 C CA . ARG A 1 63 ? 11.67816 -24.15132 1.37099 1.000 59.49548 61 ARG A CA 1
ATOM 503 C C . ARG A 1 63 ? 12.94883 -23.52793 0.83565 1.000 63.27879 61 ARG A C 1
ATOM 504 O O . ARG A 1 63 ? 13.02743 -22.30591 0.70366 1.000 66.00913 61 ARG A O 1
ATOM 512 N N . ARG A 1 64 ? 13.95498 -24.36163 0.51136 1.000 67.24951 62 ARG A N 1
ATOM 513 C CA . ARG A 1 64 ? 15.23970 -23.90624 -0.03399 1.000 71.54179 62 ARG A CA 1
ATOM 514 C C . ARG A 1 64 ? 15.05811 -23.09427 -1.30292 1.000 73.95715 62 ARG A C 1
ATOM 515 O O . ARG A 1 64 ? 15.92278 -22.27001 -1.61114 1.000 76.07250 62 ARG A O 1
ATOM 523 N N . HIS A 1 65 ? 14.16101 -23.59951 -2.16568 1.000 70.13766 63 HIS A N 1
ATOM 524 C CA . HIS A 1 65 ? 14.00644 -22.79253 -3.37262 1.000 69.12139 63 HIS A CA 1
ATOM 525 C C . HIS A 1 65 ? 12.57325 -22.37094 -3.61321 1.000 61.64679 63 HIS A C 1
ATOM 526 O O . HIS A 1 65 ? 11.61557 -22.92123 -3.05496 1.000 55.78220 63 HIS A O 1
ATOM 533 N N . ASP A 1 66 ? 12.49171 -21.40894 -4.53717 1.000 58.45232 64 ASP A N 1
ATOM 534 C CA . ASP A 1 66 ? 11.26540 -20.86529 -5.09882 1.000 52.57034 64 ASP A CA 1
ATOM 535 C C . ASP A 1 66 ? 10.40648 -20.15256 -4.06156 1.000 50.66554 64 ASP A C 1
ATOM 536 O O . ASP A 1 66 ? 9.18342 -20.09792 -4.20622 1.000 47.61868 64 ASP A O 1
ATOM 541 N N . MET A 1 67 ? 11.03257 -19.51140 -3.07172 1.000 47.55351 65 MET A N 1
ATOM 542 C CA . MET A 1 67 ? 10.29458 -18.66664 -2.13550 1.000 49.09280 65 MET A CA 1
ATOM 543 C C . MET A 1 67 ? 10.29201 -17.23863 -2.67146 1.000 44.95998 65 MET A C 1
ATOM 544 O O . MET A 1 67 ? 11.34579 -16.60832 -2.80974 1.000 46.35469 65 MET A O 1
ATOM 549 N N . GLY A 1 68 ? 9.10278 -16.71497 -2.93912 1.000 41.88775 66 GLY A N 1
ATOM 550 C CA . GLY A 1 68 ? 8.98223 -15.42499 -3.58006 1.000 43.13357 66 GLY A CA 1
ATOM 551 C C . GLY A 1 68 ? 7.81316 -14.64535 -3.01671 1.000 41.48926 66 GLY A C 1
ATOM 552 O O . GLY A 1 68 ? 7.14454 -15.08156 -2.08554 1.000 38.30728 66 GLY A O 1
ATOM 553 N N . SER A 1 69 ? 7.56465 -13.49541 -3.62562 1.000 39.23782 67 SER A N 1
ATOM 554 C CA . SER A 1 69 ? 6.48552 -12.64373 -3.18330 1.000 38.30833 67 SER A CA 1
ATOM 555 C C . SER A 1 69 ? 5.15850 -13.11411 -3.76694 1.000 34.27487 67 SER A C 1
ATOM 556 O O . SER A 1 69 ? 5.09332 -13.57910 -4.90693 1.000 30.50839 67 SER A O 1
ATOM 559 N N . VAL A 1 70 ? 4.08766 -12.93044 -2.98364 1.000 31.61629 68 VAL A N 1
ATOM 560 C CA . VAL A 1 70 ? 2.75063 -13.27582 -3.44627 1.000 31.72671 68 VAL A CA 1
ATOM 561 C C . VAL A 1 70 ? 2.32805 -12.40592 -4.62614 1.000 29.58509 68 VAL A C 1
ATOM 562 O O . VAL A 1 70 ? 1.36595 -12.74718 -5.34788 1.000 34.16141 68 VAL A O 1
ATOM 566 N N . ARG A 1 71 ? 3.04666 -11.30670 -4.86431 1.000 34.08495 69 ARG A N 1
ATOM 567 C CA . ARG A 1 71 ? 2.75110 -10.45776 -6.01421 1.000 34.55635 69 ARG A CA 1
ATOM 568 C C . ARG A 1 71 ? 2.72597 -11.26474 -7.30522 1.000 33.24798 69 ARG A C 1
ATOM 569 O O . ARG A 1 71 ? 1.94363 -10.95894 -8.21700 1.000 30.01563 69 ARG A O 1
ATOM 577 N N . GLN A 1 72 ? 3.52827 -12.33750 -7.36347 1.000 30.36839 70 GLN A N 1
ATOM 578 C CA . GLN A 1 72 ? 3.69319 -13.17142 -8.54753 1.000 36.76419 70 GLN A CA 1
ATOM 579 C C . GLN A 1 72 ? 2.44132 -13.95278 -8.90720 1.000 34.69247 70 GLN A C 1
ATOM 580 O O . GLN A 1 72 ? 2.36315 -14.45678 -10.03120 1.000 35.16795 70 GLN A O 1
ATOM 586 N N . VAL A 1 73 ? 1.46060 -14.07509 -7.99994 1.000 30.00152 71 VAL A N 1
ATOM 587 C CA . VAL A 1 73 ? 0.23971 -14.78744 -8.36661 1.000 29.89462 71 VAL A CA 1
ATOM 588 C C . VAL A 1 73 ? -0.92958 -13.81178 -8.38027 1.000 31.19405 71 VAL A C 1
ATOM 589 O O . VAL A 1 73 ? -2.08140 -14.19412 -8.14995 1.000 28.60831 71 VAL A O 1
ATOM 593 N N . ILE A 1 74 ? -0.63902 -12.52869 -8.60632 1.000 32.16648 72 ILE A N 1
ATOM 594 C CA . ILE A 1 74 ? -1.71734 -11.56300 -8.73599 1.000 29.69360 72 ILE A CA 1
ATOM 595 C C . ILE A 1 74 ? -2.67055 -11.92526 -9.88074 1.000 34.21785 72 ILE A C 1
ATOM 596 O O . ILE A 1 74 ? -3.82569 -11.47159 -9.89541 1.000 34.85135 72 ILE A O 1
ATOM 601 N N . ASP A 1 75 ? -2.24756 -12.77811 -10.81888 1.000 37.81882 73 ASP A N 1
ATOM 602 C CA . ASP A 1 75 ? -3.14875 -13.14335 -11.91063 1.000 36.87248 73 ASP A CA 1
ATOM 603 C C . ASP A 1 75 ? -4.18134 -14.18966 -11.52937 1.000 29.20486 73 ASP A C 1
ATOM 604 O O . ASP A 1 75 ? -5.08149 -14.45691 -12.33513 1.000 32.30384 73 ASP A O 1
ATOM 609 N N . LEU A 1 76 ? -4.16786 -14.68069 -10.29339 1.000 30.69215 74 LEU A N 1
ATOM 610 C CA . LEU A 1 76 ? -5.20546 -15.59200 -9.82712 1.000 32.85370 74 LEU A CA 1
ATOM 611 C C . LEU A 1 76 ? -6.49262 -14.82238 -9.59474 1.000 27.61104 74 LEU A C 1
ATOM 612 O O . LEU A 1 76 ? -6.49194 -13.59939 -9.44972 1.000 30.38845 74 LEU A O 1
ATOM 617 N N . ASP A 1 77 ? -7.57635 -15.56170 -9.41546 1.000 31.47167 75 ASP A N 1
ATOM 618 C CA . ASP A 1 77 ? -8.83644 -14.93208 -9.06610 1.000 33.56490 75 ASP A CA 1
ATOM 619 C C . ASP A 1 77 ? -8.69729 -14.18307 -7.74212 1.000 36.54181 75 ASP A C 1
ATOM 620 O O . ASP A 1 77 ? -8.05089 -14.65390 -6.80031 1.000 35.49914 75 ASP A O 1
ATOM 625 N N . VAL A 1 78 ? -9.32662 -13.00426 -7.67992 1.000 32.73819 76 VAL A N 1
ATOM 626 C CA . VAL A 1 78 ? -9.2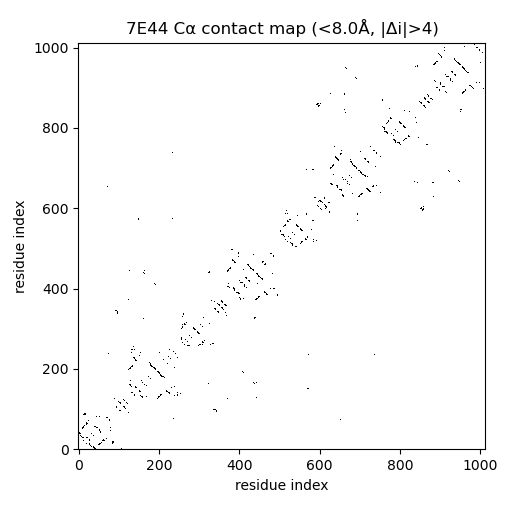0056 -12.11925 -6.51593 1.000 39.11461 76 VAL A CA 1
ATOM 627 C C . VAL A 1 78 ? -9.49698 -12.87236 -5.21887 1.000 35.77465 76 VAL A C 1
ATOM 628 O O . VAL A 1 78 ? -8.80375 -12.69219 -4.21105 1.000 35.69325 76 VAL A O 1
ATOM 632 N N . GLY A 1 79 ? -10.53973 -13.70967 -5.21760 1.000 33.47127 77 GLY A N 1
ATOM 633 C CA . GLY A 1 79 ? -10.89318 -14.43380 -3.99551 1.000 39.68382 77 GLY A CA 1
ATOM 634 C C . GLY A 1 79 ? -9.76778 -15.33648 -3.51685 1.000 38.46138 77 GLY A C 1
ATOM 635 O O . GLY A 1 79 ? -9.42044 -15.36041 -2.32094 1.000 39.98776 77 GLY A O 1
ATOM 636 N N . LEU A 1 80 ? -9.15283 -16.07028 -4.45404 1.000 40.82299 78 LEU A N 1
ATOM 637 C CA . LEU A 1 80 ? -8.02148 -16.92596 -4.10737 1.000 37.08188 78 LEU A CA 1
ATOM 638 C C . LEU A 1 80 ? -6.79361 -16.10861 -3.72369 1.000 36.32415 78 LEU A C 1
ATOM 639 O O . LEU A 1 80 ? -6.07825 -16.47142 -2.77890 1.000 33.40864 78 LEU A O 1
ATOM 644 N N . PHE A 1 81 ? -6.52414 -15.00951 -4.44174 1.000 32.82586 79 PHE A N 1
ATOM 645 C CA . PHE A 1 81 ? -5.40828 -14.15719 -4.05803 1.000 29.41721 79 PHE A CA 1
ATOM 646 C C . PHE A 1 81 ? -5.57103 -13.65028 -2.62697 1.000 28.49329 79 PHE A C 1
ATOM 647 O O . PHE A 1 81 ? -4.59683 -13.60701 -1.86924 1.000 33.43162 79 PHE A O 1
ATOM 655 N N . GLN A 1 82 ? -6.79404 -13.27564 -2.27162 1.000 30.94645 80 GLN A N 1
ATOM 656 C CA . GLN A 1 82 ? -7.04580 -12.79675 -0.89354 1.000 31.12056 80 GLN A CA 1
ATOM 657 C C . GLN A 1 82 ? -6.62820 -13.89665 0.08331 1.000 31.13354 80 GLN A C 1
ATOM 658 O O . GLN A 1 82 ? -5.91803 -13.58146 1.03712 1.000 31.84433 80 GLN A O 1
ATOM 664 N N . LEU A 1 83 ? -7.02192 -15.14276 -0.18861 1.000 33.69205 81 LEU A N 1
ATOM 665 C CA . LEU A 1 83 ? -6.67034 -16.23268 0.72827 1.000 33.55383 81 LEU A CA 1
ATOM 666 C C . LEU A 1 83 ? -5.16125 -16.50723 0.75285 1.000 34.07093 81 LEU A C 1
ATOM 667 O O . LEU A 1 83 ? -4.58887 -16.80009 1.81668 1.000 34.65107 81 LEU A O 1
ATOM 672 N N . ALA A 1 84 ? -4.48861 -16.39201 -0.39634 1.000 32.11132 82 ALA A N 1
ATOM 673 C CA . ALA A 1 84 ? -3.03456 -16.54659 -0.39774 1.000 32.12593 82 ALA A CA 1
ATOM 674 C C . ALA A 1 84 ? -2.36565 -15.45741 0.44309 1.000 35.06139 82 ALA A C 1
ATOM 675 O O . ALA A 1 84 ? -1.42135 -15.73015 1.21183 1.000 30.57891 82 ALA A O 1
ATOM 677 N N . GLY A 1 85 ? -2.85005 -14.21455 0.31326 1.000 35.15690 83 GLY A N 1
ATOM 678 C CA . GLY A 1 85 ? -2.31214 -13.13841 1.12613 1.000 29.61276 83 GLY A CA 1
ATOM 679 C C . GLY A 1 85 ? -2.58166 -13.35352 2.60520 1.000 28.70012 83 GLY A C 1
ATOM 680 O O . GLY A 1 85 ? -1.73452 -13.04829 3.44698 1.000 28.43834 83 GLY A O 1
ATOM 681 N N . ARG A 1 86 ? -3.76642 -13.87588 2.93252 1.000 28.77524 84 ARG A N 1
ATOM 682 C CA . ARG A 1 86 ? -4.11394 -14.20601 4.31661 1.000 35.44914 84 ARG A CA 1
ATOM 683 C C . ARG A 1 86 ? -3.08449 -15.15072 4.92530 1.000 33.38178 84 ARG A C 1
ATOM 684 O O . ARG A 1 86 ? -2.61824 -14.94161 6.05218 1.000 34.20702 84 ARG A O 1
ATOM 692 N N . GLY A 1 87 ? -2.70839 -16.19360 4.18217 1.000 31.07983 85 GLY A N 1
ATOM 693 C CA . GLY A 1 87 ? -1.70598 -17.12532 4.68187 1.000 34.54855 85 GLY A CA 1
ATOM 694 C C . GLY A 1 87 ? -0.37210 -16.45993 4.97552 1.000 34.15228 85 GLY A C 1
ATOM 695 O O . GLY A 1 87 ? 0.23927 -16.70178 6.02434 1.000 33.40776 85 GLY A O 1
ATOM 696 N N . VAL A 1 88 ? 0.09540 -15.60977 4.05241 1.000 35.37308 86 VAL A N 1
ATOM 697 C CA . VAL A 1 88 ? 1.37225 -14.92540 4.25007 1.000 29.59520 86 VAL A CA 1
ATOM 698 C C . VAL A 1 88 ? 1.30533 -14.02545 5.48111 1.000 35.19055 86 VAL A C 1
ATOM 699 O O . VAL A 1 88 ? 2.20058 -14.03921 6.34986 1.000 41.83229 86 VAL A O 1
ATOM 703 N N . GLN A 1 89 ? 0.24612 -13.23076 5.55542 1.000 32.28582 87 GLN A N 1
ATOM 704 C CA . GLN A 1 89 ? 0.07616 -12.29884 6.69649 1.000 35.90795 87 GLN A CA 1
ATOM 705 C C . GLN A 1 89 ? 0.00076 -13.09089 8.00549 1.000 35.84161 87 GLN A C 1
ATOM 706 O O . GLN A 1 89 ? 0.69291 -12.71471 8.95131 1.000 40.86076 87 GLN A O 1
ATOM 712 N N . LEU A 1 90 ? -0.79592 -14.16113 8.03169 1.000 35.55333 88 LEU A N 1
ATOM 713 C CA . LEU A 1 90 ? -0.98234 -14.97821 9.25972 1.000 38.37660 88 LEU A CA 1
ATOM 714 C C . LEU A 1 90 ? 0.35096 -15.59583 9.68334 1.000 36.30242 88 LEU A C 1
ATOM 715 O O . LEU A 1 90 ? 0.64029 -15.57977 10.87626 1.000 38.81205 88 LEU A O 1
ATOM 720 N N . ALA A 1 91 ? 1.13784 -16.09258 8.73311 1.000 35.74853 89 ALA A N 1
ATOM 721 C CA . ALA A 1 91 ? 2.43012 -16.70821 9.09673 1.000 38.08827 89 ALA A CA 1
ATOM 722 C C . ALA A 1 91 ? 3.32200 -15.65596 9.75951 1.000 42.00992 89 ALA A C 1
ATOM 723 O O . ALA A 1 91 ? 3.96137 -15.98580 10.76233 1.000 38.23070 89 ALA A O 1
ATOM 725 N N . GLU A 1 92 ? 3.35649 -14.44294 9.20553 1.000 38.27477 90 GLU A N 1
ATOM 726 C CA . GLU A 1 92 ? 4.18533 -13.35571 9.78233 1.000 40.71236 90 GLU A CA 1
ATOM 727 C C . GLU A 1 92 ? 3.64861 -13.00490 11.17248 1.000 38.25403 90 GLU A C 1
ATOM 728 O O . GLU A 1 92 ? 4.46179 -12.74568 12.06326 1.000 40.49439 90 GLU A O 1
ATOM 734 N N . PHE A 1 93 ? 2.32465 -12.98429 11.32985 1.000 36.49132 91 PHE A N 1
ATOM 735 C CA . PHE A 1 93 ? 1.70592 -12.65450 12.63903 1.000 41.03042 91 PHE A CA 1
ATOM 736 C C . PHE A 1 93 ? 2.10452 -13.70241 13.68490 1.000 37.36810 91 PHE A C 1
ATOM 737 O O . PHE A 1 93 ? 2.47571 -13.31333 14.79080 1.000 38.02191 91 PHE A O 1
ATOM 745 N N . TYR A 1 94 ? 2.05479 -14.98642 13.32388 1.000 41.02024 92 TYR A N 1
ATOM 746 C CA . TYR A 1 94 ? 2.40937 -16.07833 14.26876 1.000 40.78951 92 TYR A CA 1
ATOM 747 C C . TYR A 1 94 ? 3.88745 -15.97991 14.64935 1.000 39.63523 92 TYR A C 1
ATOM 748 O O . TYR A 1 94 ? 4.21082 -16.13084 15.82725 1.000 41.68789 92 TYR A O 1
ATOM 757 N N . ARG A 1 95 ? 4.74410 -15.70564 13.66612 1.000 42.21151 93 ARG A N 1
ATOM 758 C CA . ARG A 1 95 ? 6.20613 -15.60421 13.90471 1.000 44.52887 93 ARG A CA 1
ATOM 759 C C . ARG A 1 95 ? 6.49006 -14.44315 14.86066 1.000 44.94704 93 ARG A C 1
ATOM 760 O O . ARG A 1 95 ? 7.34035 -14.60492 15.73742 1.000 41.46976 93 ARG A O 1
ATOM 768 N N . SER A 1 96 ? 5.76169 -13.33336 14.70089 1.000 41.73116 94 SER A N 1
ATOM 769 C CA . SER A 1 96 ? 5.92355 -12.09733 15.51187 1.000 39.25828 94 SER A CA 1
ATOM 770 C C . SER A 1 96 ? 5.36899 -12.24953 16.93702 1.000 38.39562 94 SER A C 1
ATOM 771 O O . SER A 1 96 ? 5.60195 -11.34048 17.74198 1.000 38.12205 94 SER A O 1
ATOM 774 N N . HIS A 1 97 ? 4.59338 -13.29976 17.21221 1.000 40.79544 95 HIS A N 1
ATOM 775 C CA . HIS A 1 97 ? 4.00581 -13.50097 18.56037 1.000 35.60283 95 HIS A CA 1
ATOM 776 C C . HIS A 1 97 ? 4.43037 -14.84486 19.16522 1.000 38.56193 95 HIS A C 1
ATOM 777 O O . HIS A 1 97 ? 3.62374 -15.44311 19.87743 1.000 35.60856 95 HIS A O 1
ATOM 784 N N . LYS A 1 98 ? 5.65443 -15.29749 18.88887 1.000 38.23158 96 LYS A N 1
ATOM 785 C CA . LYS A 1 98 ? 6.13896 -16.57536 19.47271 1.000 43.44954 96 LYS A CA 1
ATOM 786 C C . LYS A 1 98 ? 6.17535 -16.44639 20.99970 1.000 40.35674 96 LYS A C 1
ATOM 787 O O . LYS A 1 98 ? 5.77682 -17.39652 21.67779 1.000 40.93250 96 LYS A O 1
ATOM 793 N N . TYR A 1 99 ? 6.65815 -15.30026 21.47459 1.000 38.17159 97 TYR A N 1
ATOM 794 C CA . TYR A 1 99 ? 6.75246 -14.98626 22.91858 1.000 37.41562 97 TYR A CA 1
ATOM 795 C C . TYR A 1 99 ? 5.77020 -13.85456 23.20687 1.000 37.86655 97 TYR A C 1
ATOM 796 O O . TYR A 1 99 ? 5.62571 -12.97558 22.36593 1.000 37.17688 97 TYR A O 1
ATOM 805 N N . CYS A 1 100 ? 5.09054 -13.90479 24.34906 1.000 33.85774 98 CYS A N 1
ATOM 806 C CA . CYS A 1 100 ? 4.10832 -12.84808 24.68636 1.000 37.32428 98 CYS A CA 1
ATOM 807 C C . CYS A 1 100 ? 4.84604 -11.55287 25.03318 1.000 36.99683 98 CYS A C 1
ATOM 808 O O . CYS A 1 100 ? 5.77527 -11.60462 25.82893 1.000 35.14382 98 CYS A O 1
ATOM 811 N N . GLY A 1 101 ? 4.41555 -10.43498 24.45233 1.000 41.11947 99 GLY A N 1
ATOM 812 C CA . GLY A 1 101 ? 5.06523 -9.12980 24.66618 1.000 37.93868 99 GLY A CA 1
ATOM 813 C C . GLY A 1 101 ? 4.98149 -8.66386 26.10521 1.000 39.43314 99 GLY A C 1
ATOM 814 O O . GLY A 1 101 ? 5.94944 -8.04859 26.57896 1.000 37.66465 99 GLY A O 1
ATOM 815 N N . TYR A 1 102 ? 3.83073 -8.88121 26.74553 1.000 36.20465 100 TYR A N 1
ATOM 816 C CA . TYR A 1 102 ? 3.62299 -8.45330 28.15060 1.000 36.44114 100 TYR A CA 1
ATOM 817 C C . TYR A 1 102 ? 4.49350 -9.22107 29.15434 1.000 39.01737 100 TYR A C 1
ATOM 818 O O . TYR A 1 102 ? 5.06454 -8.55693 30.01819 1.000 41.95259 100 TYR A O 1
ATOM 827 N N . CYS A 1 103 ? 4.60186 -10.55204 29.04428 1.000 40.34824 101 CYS A N 1
ATOM 828 C CA . CYS A 1 103 ? 5.32438 -11.31985 30.10006 1.000 38.08827 101 CYS A CA 1
ATOM 829 C C . CYS A 1 103 ? 6.52848 -12.13749 29.61070 1.000 39.58309 101 CYS A C 1
ATOM 830 O O . CYS A 1 103 ? 7.25886 -12.63229 30.47549 1.000 42.52322 101 CYS A O 1
ATOM 833 N N . GLY A 1 104 ? 6.72216 -12.29840 28.30065 1.000 39.11872 102 GLY A N 1
ATOM 834 C CA . GLY A 1 104 ? 7.87524 -13.05905 27.77831 1.000 37.94940 102 GLY A CA 1
ATOM 835 C C . GLY A 1 104 ? 7.60964 -14.54912 27.64235 1.000 41.59654 102 GLY A C 1
ATOM 836 O O . GLY A 1 104 ? 8.45568 -15.23286 27.06010 1.000 39.75206 102 GLY A O 1
ATOM 837 N N . HIS A 1 105 ? 6.46992 -15.03447 28.14365 1.000 38.29689 103 HIS A N 1
ATOM 838 C CA . HIS 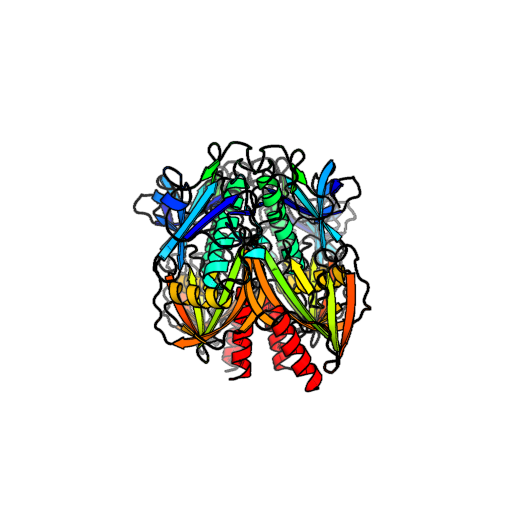A 1 105 ? 6.14133 -16.48556 28.07771 1.000 42.68814 103 HIS A CA 1
ATOM 839 C C . HIS A 1 105 ? 5.74506 -16.90765 26.65681 1.000 44.83880 103 HIS A C 1
ATOM 840 O O . HIS A 1 105 ? 5.25360 -16.05877 25.90097 1.000 42.08542 103 HIS A O 1
ATOM 847 N N . GLU A 1 106 ? 5.95034 -18.18358 26.32372 1.000 42.85580 104 GLU A N 1
ATOM 848 C CA . GLU A 1 106 ? 5.59111 -18.69965 24.97781 1.000 43.21210 104 GLU A CA 1
ATOM 849 C C . GLU A 1 106 ? 4.07004 -18.61209 24.80324 1.000 43.42264 104 GLU A C 1
ATOM 850 O O . GLU A 1 106 ? 3.34238 -18.85533 25.77443 1.000 43.14162 104 GLU A O 1
ATOM 856 N N . MET A 1 107 ? 3.62460 -18.25720 23.59937 1.000 37.28748 105 MET A N 1
ATOM 857 C CA . MET A 1 107 ? 2.18047 -18.09461 23.29277 1.000 40.42668 105 MET A CA 1
ATOM 858 C C . MET A 1 107 ? 1.69858 -19.27273 22.44388 1.000 36.66916 105 MET A C 1
ATOM 859 O O . MET A 1 107 ? 2.53563 -19.97148 21.87663 1.000 38.15078 105 MET A O 1
ATOM 864 N N . TYR A 1 108 ? 0.39064 -19.50812 22.42124 1.000 35.07489 106 TYR A N 1
ATOM 865 C CA . TYR A 1 108 ? -0.17427 -20.59326 21.58037 1.000 43.91918 106 TYR A CA 1
ATOM 866 C C . TYR A 1 108 ? -1.32667 -20.02158 20.74870 1.000 37.81650 106 TYR A C 1
ATOM 867 O O . TYR A 1 108 ? -2.06079 -19.15181 21.23092 1.000 34.55584 106 TYR A O 1
ATOM 876 N N . PRO A 1 109 ? -1.49789 -20.46860 19.49274 1.000 42.85117 107 PRO A N 1
ATOM 877 C CA . PRO A 1 109 ? -2.55628 -19.95089 18.63904 1.000 41.88373 107 PRO A CA 1
ATOM 878 C C . PRO A 1 109 ? -3.95904 -20.28631 19.15843 1.000 41.95322 107 PRO A C 1
ATOM 879 O O . PRO A 1 109 ? -4.15659 -21.36738 19.62745 1.000 43.69813 107 PRO A O 1
ATOM 883 N N . SER A 1 110 ? -4.88734 -19.33958 19.05771 1.000 41.28177 108 SER A N 1
ATOM 884 C CA . SER A 1 110 ? -6.29516 -19.62000 19.43009 1.000 46.42485 108 SER A CA 1
ATOM 885 C C . SER A 1 110 ? -6.88719 -20.54115 18.35523 1.000 49.52789 108 SER A C 1
ATOM 886 O O . SER A 1 110 ? -6.48755 -20.41301 17.18612 1.000 43.38253 108 SER A O 1
ATOM 889 N N . LYS A 1 111 ? -7.76681 -21.46542 18.73345 1.000 48.45442 109 LYS A N 1
ATOM 890 C CA . LYS A 1 111 ? -8.34183 -22.36456 17.70259 1.000 52.82249 109 LYS A CA 1
ATOM 891 C C . LYS A 1 111 ? -9.72110 -21.85996 17.26399 1.000 51.80477 109 LYS A C 1
ATOM 892 O O . LYS A 1 111 ? -10.28218 -22.45810 16.34113 1.000 50.27847 109 LYS A O 1
ATOM 898 N N . THR A 1 112 ? -10.23823 -20.80812 17.90016 1.000 52.71151 110 THR A N 1
ATOM 899 C CA . THR A 1 112 ? -11.58449 -20.29151 17.53054 1.000 49.38053 110 THR A CA 1
ATOM 900 C C . THR A 1 112 ? -11.47709 -18.98646 16.73154 1.000 51.67517 110 THR A C 1
ATOM 901 O O . THR A 1 112 ? -12.49937 -18.54275 16.19084 1.000 46.91390 110 THR A O 1
ATOM 905 N N . GLU A 1 113 ? -10.29028 -18.38511 16.68723 1.000 50.97078 111 GLU A N 1
ATOM 906 C CA . GLU A 1 113 ? -10.11386 -17.11304 15.93821 1.000 52.54087 111 GLU A CA 1
ATOM 907 C C . GLU A 1 113 ? -8.63601 -16.92260 15.59780 1.000 46.70722 111 GLU A C 1
ATOM 908 O O . GLU A 1 113 ? -7.81165 -17.70137 16.08956 1.000 47.61262 111 GLU A O 1
ATOM 914 N N . TRP A 1 114 ? -8.34054 -15.93349 14.75474 1.000 43.64696 112 TRP A N 1
ATOM 915 C CA . TRP A 1 114 ? -6.93772 -15.64907 14.37836 1.000 42.88872 112 TRP A CA 1
ATOM 916 C C . TRP A 1 114 ? -6.36066 -14.78993 15.49922 1.000 38.93995 112 TRP A C 1
ATOM 917 O O . TRP A 1 114 ? -6.51803 -13.57198 15.44829 1.000 38.09439 112 TRP A O 1
ATOM 928 N N . ALA A 1 115 ? -5.78319 -15.43679 16.50604 1.000 39.61889 113 ALA A N 1
ATOM 929 C CA . ALA A 1 115 ? -5.22410 -14.69165 17.64691 1.000 39.92007 113 ALA A CA 1
ATOM 930 C C . ALA A 1 115 ? -4.14766 -15.53135 18.32559 1.000 40.77402 113 ALA A C 1
ATOM 931 O O . ALA A 1 115 ? -4.13236 -16.74634 18.11656 1.000 41.99222 113 ALA A O 1
ATOM 933 N N . MET A 1 116 ? -3.26464 -14.87611 19.07536 1.000 36.55273 114 MET A N 1
ATOM 934 C CA . MET A 1 116 ? -2.23122 -15.60582 19.84305 1.000 38.33730 114 MET A CA 1
ATOM 935 C C . MET A 1 116 ? -2.61786 -15.44897 21.31217 1.000 36.42368 114 MET A C 1
ATOM 936 O O . MET A 1 116 ? -2.89107 -14.32006 21.72827 1.000 35.91036 114 MET A O 1
ATOM 941 N N . LEU A 1 117 ? -2.68133 -16.55401 22.05316 1.000 38.34838 115 LEU A N 1
ATOM 942 C CA . LEU A 1 117 ? -3.06795 -16.49215 23.48627 1.000 36.30612 115 LEU A CA 1
ATOM 943 C C . LEU A 1 117 ? -1.84462 -16.79982 24.35492 1.000 37.23733 115 LEU A C 1
ATOM 944 O O . LEU A 1 117 ? -1.02049 -17.62557 23.95067 1.000 33.24173 115 LEU A O 1
ATOM 949 N N . CYS A 1 118 ? -1.75448 -16.16682 25.52091 1.000 33.57962 116 CYS A N 1
ATOM 950 C CA . CYS A 1 118 ? -0.57317 -16.40049 26.38358 1.000 37.07918 116 CYS A CA 1
ATOM 951 C C . CYS A 1 118 ? -0.85256 -17.47860 27.43263 1.000 37.53837 116 CYS A C 1
ATOM 952 O O . CYS A 1 118 ? -1.90840 -17.43592 28.06592 1.000 35.44364 116 CYS A O 1
ATOM 955 N N . SER A 1 119 ? 0.08974 -18.40932 27.55435 1.000 42.19811 117 SER A N 1
ATOM 956 C CA . SER A 1 119 ? 0.06534 -19.54435 28.51033 1.000 39.88557 117 SER A CA 1
ATOM 957 C C . SER A 1 119 ? 0.11259 -19.03337 29.95432 1.000 42.01588 117 SER A C 1
ATOM 958 O O . SER A 1 119 ? -0.45897 -19.68956 30.83247 1.000 39.64640 117 SER A O 1
ATOM 961 N N . HIS A 1 120 ? 0.85734 -17.95616 30.18614 1.000 37.75839 118 HIS A N 1
ATOM 962 C CA . HIS A 1 120 ? 1.05556 -17.40614 31.55210 1.000 44.01491 118 HIS A CA 1
ATOM 963 C C . HIS A 1 120 ? 0.10730 -16.23742 31.85039 1.000 45.79050 118 HIS A C 1
ATOM 964 O O . HIS A 1 120 ? -0.47740 -16.22162 32.93855 1.000 45.31562 118 HIS A O 1
ATOM 971 N N . CYS A 1 121 ? -0.02424 -15.30344 30.90545 1.000 44.26698 119 CYS A N 1
ATOM 972 C CA . CYS A 1 121 ? -0.85556 -14.07568 31.03671 1.000 48.38829 119 CYS A CA 1
ATOM 973 C C . CYS A 1 121 ? -2.31359 -14.28910 30.68011 1.000 44.16634 119 CYS A C 1
ATOM 974 O O . CYS A 1 121 ? -2.65446 -15.31219 30.10418 1.000 47.79208 119 CYS A O 1
ATOM 977 N N . ARG A 1 122 ? -3.08984 -13.23733 30.91235 1.000 42.29363 120 ARG A N 1
ATOM 978 C CA . ARG A 1 122 ? -4.49498 -13.19173 30.45874 1.000 52.54616 120 ARG A CA 1
ATOM 979 C C . ARG A 1 122 ? -4.52356 -12.51471 29.07576 1.000 52.16996 120 ARG A C 1
ATOM 980 O O . ARG A 1 122 ? -5.55771 -12.63700 28.40605 1.000 61.35309 120 ARG A O 1
ATOM 988 N N . GLU A 1 123 ? -3.41086 -11.89337 28.64147 1.000 46.60424 121 GLU A N 1
ATOM 989 C CA . GLU A 1 123 ? -3.38444 -11.10534 27.37748 1.000 37.41558 121 GLU A CA 1
ATOM 990 C C . GLU A 1 123 ? -3.35356 -11.93930 26.08845 1.000 39.50723 121 GLU A C 1
ATOM 991 O O . GLU A 1 123 ? -2.92721 -13.09717 26.11231 1.000 39.93754 121 GLU A O 1
ATOM 997 N N . ARG A 1 124 ? -3.83904 -11.32742 25.00460 1.000 37.68084 122 ARG A N 1
ATOM 998 C CA . ARG A 1 124 ? -3.88923 -11.94240 23.65460 1.000 30.33799 122 ARG A CA 1
ATOM 999 C C . ARG A 1 124 ? -3.54284 -10.88827 22.59553 1.000 35.37779 122 ARG A C 1
ATOM 1000 O O . ARG A 1 124 ? -3.57710 -9.69429 22.91157 1.000 29.50162 122 ARG A O 1
ATOM 1008 N N . TYR A 1 125 ? -3.18004 -11.33614 21.39742 1.000 28.76943 123 TYR A N 1
ATOM 1009 C CA . TYR A 1 125 ? -2.87462 -10.41402 20.27635 1.000 31.21675 123 TYR A CA 1
ATOM 1010 C C . TYR A 1 125 ? -3.65284 -10.84822 19.03456 1.000 35.69844 123 TYR A C 1
ATOM 1011 O O . TYR A 1 125 ? -3.83554 -12.04927 18.84058 1.000 32.69262 123 TYR A O 1
ATOM 1020 N N . TYR A 1 126 ? -4.04935 -9.87332 18.21869 1.000 33.02996 124 TYR A N 1
ATOM 1021 C CA . TYR A 1 126 ? -4.76063 -10.12150 16.94188 1.000 32.88126 124 TYR A CA 1
ATOM 1022 C C . TYR A 1 126 ? -3.86210 -9.58721 15.82165 1.000 34.13665 124 TYR A C 1
ATOM 1023 O O . TYR A 1 126 ? -3.07029 -8.67298 16.07645 1.000 32.63438 124 TYR A O 1
ATOM 1032 N N . PRO A 1 127 ? -3.95730 -10.09121 14.57566 1.000 33.31029 125 PRO A N 1
ATOM 1033 C CA . PRO A 1 127 ? -3.07373 -9.63392 13.50643 1.000 36.73167 125 PRO A CA 1
ATOM 1034 C C . PRO A 1 127 ? -3.16623 -8.11894 13.27349 1.000 29.68076 125 PRO A C 1
ATOM 1035 O O . PRO A 1 127 ? -4.23237 -7.56426 13.36680 1.000 35.27991 125 PRO A O 1
ATOM 1039 N N . GLN A 1 128 ? -2.02049 -7.49360 13.01719 1.000 33.89333 126 GLN A N 1
ATOM 1040 C CA . GLN A 1 128 ? -1.98698 -6.02759 12.78621 1.000 35.90727 126 GLN A CA 1
ATOM 1041 C C . GLN A 1 128 ? -2.31247 -5.75565 11.31531 1.000 32.13211 126 GLN A C 1
ATOM 1042 O O . GLN A 1 128 ? -1.66953 -6.35744 10.45011 1.000 32.63969 126 GLN A O 1
ATOM 1048 N N . ILE A 1 129 ? -3.29779 -4.89593 11.07160 1.000 27.60814 127 ILE A N 1
ATOM 1049 C CA . ILE A 1 129 ? -3.69829 -4.50102 9.69272 1.000 28.09043 127 ILE A CA 1
ATOM 1050 C C . ILE A 1 129 ? -3.53876 -2.98397 9.60371 1.000 30.87056 127 ILE A C 1
ATOM 1051 O O . ILE A 1 129 ? -4.13273 -2.28916 10.43189 1.000 30.86525 127 ILE A O 1
ATOM 1056 N N . ALA A 1 130 ? -2.79117 -2.50072 8.61552 1.000 28.02302 128 ALA A N 1
ATOM 1057 C CA . ALA A 1 130 ? -2.55363 -1.04765 8.48748 1.000 31.98738 128 ALA A CA 1
ATOM 1058 C C . ALA A 1 130 ? -3.53909 -0.44292 7.48677 1.000 27.85438 128 ALA A C 1
ATOM 1059 O O . ALA A 1 130 ? -3.43833 -0.74686 6.29974 1.000 27.87084 128 ALA A O 1
ATOM 1061 N N . PRO A 1 131 ? -4.48522 0.41180 7.92505 1.000 27.88783 129 PRO A N 1
ATOM 1062 C CA . PRO A 1 131 ? -5.42766 1.04354 7.01433 1.000 25.01482 129 PRO A CA 1
ATOM 1063 C C . PRO A 1 131 ? -4.67319 2.00878 6.09314 1.000 30.69348 129 PRO A C 1
ATOM 1064 O O . PRO A 1 131 ? -3.81027 2.71603 6.55092 1.000 23.55613 129 PRO A O 1
ATOM 1068 N N . CYS A 1 132 ? -5.03155 2.00171 4.81524 1.000 26.18733 130 CYS A N 1
ATOM 1069 C CA . CYS A 1 132 ? -4.39608 2.89192 3.81709 1.000 23.96925 130 CYS A CA 1
ATOM 1070 C C . CYS A 1 132 ? -5.47451 3.46462 2.90540 1.000 26.85782 130 CYS A C 1
ATOM 1071 O O . CYS A 1 132 ? -6.52036 2.83032 2.74968 1.000 28.15639 130 CYS A O 1
ATOM 1074 N N . ILE A 1 133 ? -5.20700 4.63072 2.33735 1.000 27.09631 131 ILE A N 1
ATOM 1075 C CA . ILE A 1 133 ? -6.15245 5.23146 1.36163 1.000 24.95552 131 ILE A CA 1
ATOM 1076 C C . ILE A 1 133 ? -5.46082 5.20670 -0.00456 1.000 28.90916 131 ILE A C 1
ATOM 1077 O O . ILE A 1 133 ? -4.23684 5.23306 -0.03490 1.000 23.52476 131 ILE A O 1
ATOM 1082 N N . ILE A 1 134 ? -6.22204 4.95850 -1.06336 1.000 27.55719 132 ILE A N 1
ATOM 1083 C CA . ILE A 1 134 ? -5.70545 5.03068 -2.45850 1.000 25.68276 132 ILE A CA 1
ATOM 1084 C C . ILE A 1 134 ? -6.76990 5.81739 -3.22419 1.000 23.17826 132 ILE A C 1
ATOM 1085 O O . ILE A 1 134 ? -7.94576 5.47604 -3.07987 1.000 23.61270 132 ILE A O 1
ATOM 1090 N N . VAL A 1 135 ? -6.37740 6.84652 -3.97127 1.000 22.90227 133 VAL A N 1
ATOM 1091 C CA . VAL A 1 135 ? -7.41084 7.69323 -4.63096 1.000 28.62484 133 VAL A CA 1
ATOM 1092 C C . VAL A 1 135 ? -7.05533 7.98037 -6.09206 1.000 24.32241 133 VAL A C 1
ATOM 1093 O O . VAL A 1 135 ? -5.89150 8.29672 -6.36937 1.000 23.83268 133 VAL A O 1
ATOM 1097 N N . ALA A 1 136 ? -8.05654 7.89010 -6.96978 1.000 23.84024 134 ALA A N 1
ATOM 1098 C CA . ALA A 1 136 ? -7.89004 8.22918 -8.39782 1.000 28.94587 134 ALA A CA 1
ATOM 1099 C C . ALA A 1 136 ? -8.47350 9.63201 -8.57462 1.000 26.47728 134 ALA A C 1
ATOM 1100 O O . ALA A 1 136 ? -9.67949 9.78866 -8.36129 1.000 31.21713 134 ALA A O 1
ATOM 1102 N N . ILE A 1 137 ? -7.64689 10.60027 -8.96683 1.000 27.49561 135 ILE A N 1
ATOM 1103 C CA . ILE A 1 137 ? -8.12634 12.00713 -9.10167 1.000 31.18164 135 ILE A CA 1
ATOM 1104 C C . ILE A 1 137 ? -8.44683 12.29807 -10.56857 1.000 30.06889 135 ILE A C 1
ATOM 1105 O O . ILE A 1 137 ? -7.56302 12.15035 -11.41582 1.000 26.22225 135 ILE A O 1
ATOM 1110 N N . ARG A 1 138 ? -9.67104 12.74972 -10.82222 1.000 27.28627 136 ARG A N 1
ATOM 1111 C CA . ARG A 1 138 ? -10.12850 13.02662 -12.20109 1.000 27.04322 136 ARG A CA 1
ATOM 1112 C C . ARG A 1 138 ? -10.24600 14.53459 -12.42002 1.000 30.31102 136 ARG A C 1
ATOM 1113 O O . ARG A 1 138 ? -10.72496 15.23042 -11.52087 1.000 35.70512 136 ARG A O 1
ATOM 1121 N N . ARG A 1 139 ? -9.72146 15.01777 -13.54315 1.000 30.47235 137 ARG A N 1
ATOM 1122 C CA . ARG A 1 139 ? -9.87798 16.43873 -13.93008 1.000 32.29844 137 ARG A CA 1
ATOM 1123 C C . ARG A 1 139 ? -10.58535 16.43555 -15.28788 1.000 31.77143 137 ARG A C 1
ATOM 1124 O O . ARG A 1 139 ? -9.90158 16.23678 -16.29107 1.000 30.54835 137 ARG A O 1
ATOM 1132 N N . ASP A 1 140 ? -11.90940 16.59717 -15.29451 1.000 31.02854 138 ASP A N 1
ATOM 1133 C CA . ASP A 1 140 ? -12.66976 16.59097 -16.57230 1.000 38.54457 138 ASP A CA 1
ATOM 1134 C C . ASP A 1 140 ? -12.44357 15.26106 -17.30239 1.000 33.63096 138 ASP A C 1
ATOM 1135 O O . ASP A 1 140 ? -12.84712 14.22993 -16.78230 1.000 30.79155 138 ASP A O 1
ATOM 1140 N N . ASP A 1 141 ? -11.83692 15.31626 -18.48556 1.000 28.55127 139 ASP A N 1
ATOM 1141 C CA . ASP A 1 141 ? -11.59480 14.12235 -19.33865 1.000 27.49111 139 ASP A CA 1
ATOM 1142 C C . ASP A 1 141 ? -10.22054 13.50775 -19.05405 1.000 32.66459 139 ASP A C 1
ATOM 1143 O O . ASP A 1 141 ? -9.77954 12.70990 -19.88019 1.000 31.40691 139 ASP A O 1
ATOM 1148 N N . SER A 1 142 ? -9.57235 13.89691 -17.95322 1.000 24.93151 140 SER A N 1
ATOM 1149 C CA . SER A 1 142 ? -8.21311 13.39730 -17.62161 1.000 25.70725 140 SER A CA 1
ATOM 1150 C C . SER A 1 142 ? -8.14754 12.76729 -16.22264 1.000 28.91483 140 SER A C 1
ATOM 1151 O O . SER A 1 142 ? -9.01539 13.05102 -15.39139 1.000 27.56622 140 SER A O 1
ATOM 1154 N N . ILE A 1 143 ? -7.13623 11.92458 -16.01294 1.000 24.75998 141 ILE A N 1
ATOM 1155 C CA . ILE A 1 143 ? -6.88467 11.23162 -14.71603 1.000 27.21229 141 ILE A CA 1
ATOM 1156 C C . ILE A 1 143 ? -5.44263 11.51004 -14.28642 1.000 26.43646 141 ILE A C 1
ATOM 1157 O O . ILE A 1 143 ? -4.56387 11.48531 -15.15067 1.000 26.12178 141 ILE A O 1
ATOM 1162 N N . LEU A 1 144 ? -5.21435 11.75807 -12.99848 1.000 25.19241 142 LEU A N 1
ATOM 1163 C CA . LEU A 1 144 ? -3.82429 11.99647 -12.53486 1.000 26.10250 142 LEU A CA 1
ATOM 1164 C C . LEU A 1 144 ? -3.13584 10.64367 -12.32808 1.000 28.68309 142 LEU A C 1
ATOM 1165 O O . LEU A 1 144 ? -3.64738 9.83350 -11.55396 1.000 27.04398 142 LEU A O 1
ATOM 1170 N N . LEU A 1 145 ? -2.01796 10.42401 -13.01340 1.000 29.96599 143 LEU A N 1
ATOM 1171 C CA . LEU A 1 145 ? -1.24755 9.16423 -12.84564 1.000 27.10658 143 LEU A CA 1
ATOM 1172 C C . LEU A 1 145 ? 0.19044 9.54964 -12.49703 1.000 27.64253 143 LEU A C 1
ATOM 1173 O O . LEU A 1 145 ? 0.70299 10.50981 -13.09715 1.000 28.20793 143 LEU A O 1
ATOM 1178 N N . ALA A 1 146 ? 0.78891 8.84180 -11.54021 1.000 30.64636 144 ALA A N 1
ATOM 1179 C CA . ALA A 1 146 ? 2.14795 9.17318 -11.06458 1.000 28.79455 144 ALA A CA 1
ATOM 1180 C C . ALA A 1 146 ? 3.08725 7.97846 -11.21687 1.000 36.55747 144 ALA A C 1
ATOM 1181 O O . ALA A 1 146 ? 2.61861 6.83432 -11.13877 1.000 31.41396 144 ALA A O 1
ATOM 1183 N N . GLN A 1 147 ? 4.36510 8.27884 -11.44022 1.000 35.79111 145 GLN A N 1
ATOM 1184 C CA . GLN A 1 147 ? 5.42636 7.25716 -11.58754 1.000 41.22354 145 GLN A CA 1
ATOM 1185 C C . GLN A 1 147 ? 6.29569 7.33238 -10.32778 1.000 44.03454 145 GLN A C 1
ATOM 1186 O O . GLN A 1 147 ? 6.80045 8.41852 -10.02789 1.000 37.72994 145 GLN A O 1
ATOM 1192 N N . HIS A 1 148 ? 6.43121 6.21140 -9.61884 1.000 42.34734 146 HIS A N 1
ATOM 1193 C CA . HIS A 1 148 ? 7.18258 6.16159 -8.33805 1.000 52.45697 146 HIS A CA 1
ATOM 1194 C C . HIS A 1 148 ? 8.69253 6.11104 -8.57847 1.000 57.30121 146 HIS A C 1
ATOM 1195 O O . HIS A 1 148 ? 9.11652 5.34419 -9.43661 1.000 57.66609 146 HIS A O 1
ATOM 1202 N N . THR A 1 149 ? 9.45949 6.94325 -7.86967 1.000 56.58478 147 THR A N 1
ATOM 1203 C CA . THR A 1 149 ? 10.94246 6.91469 -7.98308 1.000 64.89919 147 THR A CA 1
ATOM 1204 C C . THR A 1 149 ? 11.48201 5.59683 -7.41326 1.000 73.96451 147 THR A C 1
ATOM 1205 O O . THR A 1 149 ? 12.39700 5.03211 -8.02353 1.000 73.81682 147 THR A O 1
ATOM 1209 N N . ARG A 1 150 ? 10.86345 5.08962 -6.34310 1.000 82.49534 148 ARG A N 1
ATOM 1210 C CA . ARG A 1 150 ? 11.35000 3.85875 -5.66426 1.000 87.92716 148 ARG A CA 1
ATOM 1211 C C . ARG A 1 150 ? 11.39307 2.69279 -6.66030 1.000 90.86859 148 ARG A C 1
ATOM 1212 O O . ARG A 1 150 ? 12.38030 1.94808 -6.61759 1.000 108.64791 148 ARG A O 1
ATOM 1220 N N . HIS A 1 151 ? 10.39087 2.54551 -7.53103 1.000 85.63577 149 HIS A N 1
ATOM 1221 C CA . HIS A 1 151 ? 10.42791 1.45155 -8.53606 1.000 84.81610 149 HIS A CA 1
ATOM 1222 C C . HIS A 1 151 ? 10.26435 2.04853 -9.93400 1.000 89.98682 149 HIS A C 1
ATOM 1223 O O . HIS A 1 151 ? 9.13314 2.42821 -10.27068 1.000 95.28127 149 HIS A O 1
ATOM 1230 N N . ARG A 1 152 ? 11.31312 2.02186 -10.76330 1.000 90.57610 150 ARG A N 1
ATOM 1231 C CA . ARG A 1 152 ? 11.21858 2.56386 -12.14926 1.000 90.61117 150 ARG A CA 1
ATOM 1232 C C . ARG A 1 152 ? 10.72364 1.45474 -13.08815 1.000 92.87170 150 ARG A C 1
ATOM 1233 O O . ARG A 1 152 ? 11.45749 1.10198 -14.02836 1.000 88.38349 150 ARG A O 1
ATOM 1241 N N . ASN A 1 153 ? 9.49885 0.96338 -12.87082 1.000 94.38485 151 ASN A N 1
ATOM 1242 C CA . ASN A 1 153 ? 8.93396 -0.16077 -13.65969 1.000 98.71123 151 ASN A CA 1
ATOM 1243 C C . ASN A 1 153 ? 8.19446 0.36804 -14.88747 1.000 97.49067 151 ASN A C 1
ATOM 1244 O O . ASN A 1 153 ? 7.68349 -0.44609 -15.66535 1.000 99.51712 151 ASN A O 1
ATOM 1249 N N . GLY A 1 154 ? 8.04605 1.68700 -15.00140 1.000 73.00486 152 GLY A N 1
ATOM 1250 C CA . GLY A 1 154 ? 7.32056 2.27182 -16.14618 1.000 69.04343 152 GLY A CA 1
ATOM 1251 C C . GLY A 1 154 ? 5.80761 2.26837 -15.95976 1.000 58.31610 152 GLY A C 1
ATOM 1252 O O . GLY A 1 154 ? 5.11422 2.73119 -16.86656 1.000 61.47711 152 GLY A O 1
ATOM 1253 N N . VAL A 1 155 ? 5.30907 1.77620 -14.82463 1.000 56.91287 153 VAL A N 1
ATOM 1254 C CA . VAL A 1 155 ? 3.85015 1.74676 -14.54123 1.000 49.92881 153 VAL A CA 1
ATOM 1255 C C . VAL A 1 155 ? 3.47591 3.11864 -13.98209 1.000 45.33063 153 VAL A C 1
ATOM 1256 O O . VAL A 1 155 ? 4.24997 3.65785 -13.18430 1.000 42.13287 153 VAL A O 1
ATOM 1260 N N . HIS A 1 156 ? 2.36161 3.67232 -14.45477 1.000 39.28769 154 HIS A N 1
ATOM 1261 C CA . HIS A 1 156 ? 1.83038 4.95816 -13.93959 1.000 37.74361 154 HIS A CA 1
ATOM 1262 C C . HIS A 1 156 ? 0.62273 4.59478 -13.07327 1.000 31.73981 154 HIS A C 1
ATOM 1263 O O . HIS A 1 156 ? -0.22118 3.83855 -13.54605 1.000 33.77120 154 HIS A O 1
ATOM 1270 N N . THR A 1 157 ? 0.55392 5.11173 -11.85224 1.000 30.82370 155 THR A N 1
ATOM 1271 C CA . THR A 1 157 ? -0.54171 4.68839 -10.94894 1.000 25.23104 155 THR A CA 1
ATOM 1272 C C . THR A 1 157 ? -1.08983 5.87021 -10.14676 1.000 27.23775 155 THR A C 1
ATOM 1273 O O . THR A 1 157 ? -0.56019 6.97437 -10.28088 1.000 25.36551 155 THR A O 1
ATOM 1277 N N . VAL A 1 158 ? -2.15755 5.61588 -9.38547 1.000 29.28335 156 VAL A N 1
ATOM 1278 C CA . VAL A 1 158 ? -2.84660 6.60966 -8.51026 1.000 28.60670 156 VAL A CA 1
ATOM 1279 C C . VAL A 1 158 ? -2.07329 6.79986 -7.19547 1.000 30.86219 156 VAL A C 1
ATOM 1280 O O . VAL A 1 158 ? -1.13099 6.04313 -6.94475 1.000 34.39819 156 VAL A O 1
ATOM 1284 N N . LEU A 1 159 ? -2.43737 7.82473 -6.42034 1.000 29.29723 157 LEU A N 1
ATOM 1285 C CA . LEU A 1 159 ? -1.77311 8.16090 -5.13152 1.000 23.87427 157 LEU A CA 1
ATOM 1286 C C . LEU A 1 159 ? -2.28854 7.28672 -3.98240 1.000 26.67736 157 LEU A C 1
ATOM 1287 O O . LEU A 1 159 ? -3.48845 7.02937 -3.93907 1.000 26.55931 157 LEU A O 1
ATOM 1292 N N . ALA A 1 160 ? -1.39417 6.87896 -3.07865 1.000 24.65132 158 ALA A N 1
ATOM 1293 C CA . ALA A 1 160 ? -1.76960 6.05682 -1.90657 1.000 30.81172 158 ALA A CA 1
ATOM 1294 C C . ALA A 1 160 ? -0.91137 6.41804 -0.68480 1.000 33.30419 158 ALA A C 1
ATOM 1295 O O . ALA A 1 160 ? 0.20544 6.90938 -0.87510 1.000 25.62664 158 ALA A O 1
ATOM 1297 N N . GLY A 1 161 ? -1.45898 6.23186 0.52435 1.000 29.64937 159 GLY A N 1
ATOM 1298 C CA . GLY A 1 161 ? -0.71771 6.50504 1.77315 1.000 30.27266 159 GLY A CA 1
ATOM 1299 C C . GLY A 1 161 ? -1.33518 5.84983 3.00331 1.000 29.55991 159 GLY A C 1
ATOM 1300 O O . GLY A 1 161 ? -2.54010 5.59248 2.99163 1.000 28.55252 159 GLY A O 1
ATOM 1301 N N . PHE A 1 162 ? -0.53182 5.63604 4.04808 1.000 31.80959 160 PHE A N 1
ATOM 1302 C CA . PHE A 1 162 ? -1.00729 5.02988 5.31920 1.000 31.03486 160 PHE A CA 1
ATOM 1303 C C . PHE A 1 162 ? -1.88137 6.02860 6.08746 1.000 31.99089 160 PHE A C 1
ATOM 1304 O O . PHE A 1 162 ? -1.61474 7.23268 6.02842 1.000 29.54772 160 PHE A O 1
ATOM 1312 N N . VAL A 1 163 ? -2.90203 5.52829 6.78673 1.000 31.41523 161 VAL A N 1
ATOM 1313 C CA . VAL A 1 163 ? -3.77206 6.41601 7.61100 1.000 30.28428 161 VAL A CA 1
ATOM 1314 C C . VAL A 1 163 ? -3.05177 6.66919 8.93880 1.000 34.34431 161 VAL A C 1
ATOM 1315 O O . VAL A 1 163 ? -2.57632 5.70432 9.53765 1.000 34.80590 161 VAL A O 1
ATOM 1319 N N . GLU A 1 164 ? -2.96003 7.93721 9.34081 1.000 36.38190 162 GLU A N 1
ATOM 1320 C CA . GLU A 1 164 ? -2.26780 8.34638 10.59062 1.000 37.58235 162 GLU A CA 1
ATOM 1321 C C . GLU A 1 164 ? -3.17340 8.13709 11.80387 1.000 43.06433 162 GLU A C 1
ATOM 1322 O O . GLU A 1 164 ? -4.38340 7.94974 11.62920 1.000 41.46043 162 GLU A O 1
ATOM 1328 N N . VAL A 1 165 ? -2.57609 8.18424 12.99371 1.000 46.63183 163 VAL A N 1
ATOM 1329 C CA . VAL A 1 165 ? -3.31969 8.03099 14.27691 1.000 49.12566 163 VAL A CA 1
ATOM 1330 C C . VAL A 1 165 ? -4.29399 9.20470 14.43021 1.000 49.22361 163 VAL A C 1
ATOM 1331 O O . VAL A 1 165 ? -3.94743 10.32081 14.02714 1.000 51.99659 163 VAL A O 1
ATOM 1335 N N . GLY A 1 166 ? -5.49476 8.93634 14.94753 1.000 50.53632 164 GLY A N 1
ATOM 1336 C CA . GLY A 1 166 ? -6.52801 9.97103 15.15684 1.000 49.85742 164 GLY A CA 1
ATOM 1337 C C . GLY A 1 166 ? -6.97456 10.64693 13.87098 1.000 50.02322 164 GLY A C 1
ATOM 1338 O O . GLY A 1 166 ? -7.37589 11.81981 13.93112 1.000 47.94285 164 GLY A O 1
ATOM 1339 N N . GLU A 1 167 ? -6.97466 9.91495 12.75597 1.000 45.33064 165 GLU A N 1
ATOM 1340 C CA . GLU A 1 167 ? -7.35119 10.48487 11.44008 1.000 36.99564 165 GLU A CA 1
ATOM 1341 C C . GLU A 1 167 ? -8.47812 9.65956 10.81138 1.000 36.85610 165 GLU A C 1
ATOM 1342 O O . GLU A 1 167 ? -8.46573 8.43256 10.95335 1.000 33.89351 165 GLU A O 1
ATOM 1348 N N . THR A 1 168 ? -9.43050 10.33230 10.16366 1.000 36.67584 166 THR A N 1
ATOM 1349 C CA . THR A 1 168 ? -10.50751 9.65000 9.40094 1.000 32.79114 166 THR A CA 1
ATOM 1350 C C . THR A 1 168 ? -9.95879 9.28019 8.01778 1.000 35.91724 166 THR A C 1
ATOM 1351 O O . THR A 1 168 ? -8.90905 9.80951 7.63250 1.000 32.18139 166 THR A O 1
ATOM 1355 N N . LEU A 1 169 ? -10.66675 8.43400 7.27296 1.000 31.11527 167 LEU A N 1
ATOM 1356 C CA . LEU A 1 169 ? -10.19902 8.07317 5.91282 1.000 31.30702 167 LEU A CA 1
ATOM 1357 C C . LEU A 1 169 ? -10.16863 9.33220 5.04184 1.000 32.35875 167 LEU A C 1
ATOM 1358 O O . LEU A 1 169 ? -9.19789 9.50250 4.30357 1.000 30.85367 167 LEU A O 1
ATOM 1363 N N . GLU A 1 170 ? -11.18785 10.18590 5.15814 1.000 33.31976 168 GLU A N 1
ATOM 1364 C CA . GLU A 1 170 ? -11.28744 11.43189 4.35420 1.000 33.72737 168 GLU A CA 1
ATOM 1365 C C . GLU A 1 170 ? -10.11262 12.36222 4.67589 1.000 34.33247 168 GLU A C 1
ATOM 1366 O O . GLU A 1 170 ? -9.57205 12.96340 3.74276 1.000 34.27108 168 GLU A O 1
ATOM 1372 N N . GLN A 1 171 ? -9.74630 12.48230 5.95180 1.000 35.17622 169 GLN A N 1
ATOM 1373 C CA . GLN A 1 171 ? -8.61145 13.35463 6.34250 1.000 33.42224 169 GLN A CA 1
ATOM 1374 C C . GLN A 1 171 ? -7.32246 12.80402 5.72713 1.000 34.91771 169 GLN A C 1
ATOM 1375 O O . GLN A 1 171 ? -6.52583 13.59626 5.21993 1.000 33.75441 169 GLN A O 1
ATOM 1381 N N . ALA A 1 172 ? -7.16206 11.48206 5.75306 1.000 31.56069 170 ALA A N 1
ATOM 1382 C CA . ALA A 1 172 ? -5.95202 10.83343 5.20770 1.000 35.46351 170 ALA A CA 1
ATOM 1383 C C . ALA A 1 172 ? -5.84352 11.12250 3.70768 1.000 31.77275 170 ALA A C 1
ATOM 1384 O O . ALA A 1 172 ? -4.73173 11.36883 3.23938 1.000 33.87150 170 ALA A O 1
ATOM 1386 N N . VAL A 1 173 ? -6.96371 11.07119 2.99199 1.000 31.06363 171 VAL A N 1
ATOM 1387 C CA . VAL A 1 173 ? -6.92519 11.32223 1.52399 1.000 32.65014 171 VAL A CA 1
ATOM 1388 C C . VAL A 1 173 ? -6.47368 12.76337 1.27189 1.000 34.02682 171 VAL A C 1
ATOM 1389 O O . VAL A 1 173 ? -5.59297 12.96065 0.43365 1.000 30.25340 171 VAL A O 1
ATOM 1393 N N . ALA A 1 174 ? -7.03075 13.71519 2.01807 1.000 32.12188 172 ALA A N 1
ATOM 1394 C CA . ALA A 1 174 ? -6.67923 15.13730 1.81801 1.000 34.60795 172 ALA A CA 1
ATOM 1395 C C . ALA A 1 174 ? -5.20020 15.37072 2.14360 1.000 32.52504 172 ALA A C 1
ATOM 1396 O O . ALA A 1 174 ? -4.52562 16.03294 1.35443 1.000 30.45178 172 ALA A O 1
ATOM 1398 N N . ARG A 1 175 ? -4.73173 14.81983 3.26346 1.000 33.07346 173 ARG A N 1
ATOM 1399 C CA . ARG A 1 175 ? -3.31767 15.00424 3.67507 1.000 33.96913 173 ARG A CA 1
ATOM 1400 C C . ARG A 1 175 ? -2.37574 14.30554 2.69379 1.000 33.37352 173 ARG A C 1
ATOM 1401 O O . ARG A 1 175 ? -1.40904 14.93283 2.26854 1.000 37.80314 173 ARG A O 1
ATOM 1409 N N . GLU A 1 176 ? -2.68548 13.06545 2.31585 1.000 32.71441 174 GLU A N 1
ATOM 1410 C CA . GLU A 1 176 ? -1.77751 12.31974 1.40558 1.000 34.03654 174 GLU A CA 1
ATOM 1411 C C . GLU A 1 176 ? -1.71109 13.00279 0.03758 1.000 31.70397 174 GLU A C 1
ATOM 1412 O O . GLU A 1 176 ? -0.60728 13.14213 -0.49073 1.000 32.84679 174 GLU A O 1
ATOM 1418 N N . VAL A 1 177 ? -2.85537 13.42047 -0.49810 1.000 31.71267 175 VAL A N 1
ATOM 1419 C CA . VAL A 1 177 ? -2.85893 14.07250 -1.83608 1.000 29.48117 175 VAL A CA 1
ATOM 1420 C C . VAL A 1 177 ? -2.08629 15.39273 -1.76226 1.000 34.72160 175 VAL A C 1
ATOM 1421 O O . VAL A 1 177 ? -1.28762 15.65398 -2.66248 1.000 37.57518 175 VAL A O 1
ATOM 1425 N N . MET A 1 178 ? -2.31223 16.17864 -0.71118 1.000 33.41114 176 MET A N 1
ATOM 1426 C CA . MET A 1 178 ? -1.60357 17.47484 -0.57035 1.000 33.51534 176 MET A CA 1
ATOM 1427 C C . MET A 1 178 ? -0.10345 17.22827 -0.40377 1.000 36.90915 176 MET A C 1
ATOM 1428 O O . MET A 1 178 ? 0.66717 17.87752 -1.08897 1.000 37.50232 176 MET A O 1
ATOM 1433 N N . GLU A 1 179 ? 0.28106 16.27537 0.44210 1.000 38.60524 177 GLU A N 1
ATOM 1434 C CA . GLU A 1 179 ? 1.72420 16.02078 0.68569 1.000 33.60893 177 GLU A CA 1
ATOM 1435 C C . GLU A 1 179 ? 2.41999 15.52502 -0.58951 1.000 34.36432 177 GLU A C 1
ATOM 1436 O O . GLU A 1 179 ? 3.53079 15.97535 -0.86281 1.000 34.56672 177 GLU A O 1
ATOM 1442 N N . GLN A 1 180 ? 1.80408 14.57585 -1.29036 1.000 32.60737 178 GLN A N 1
ATOM 1443 C CA . GLN A 1 180 ? 2.37291 13.98405 -2.53253 1.000 34.48602 178 GLN A CA 1
ATOM 1444 C C . GLN A 1 180 ? 2.29830 14.89806 -3.76249 1.000 35.07627 178 GLN A C 1
ATOM 1445 O O . GLN A 1 180 ? 3.25208 14.88435 -4.53976 1.000 37.64821 178 GLN A O 1
ATOM 1451 N N . SER A 1 181 ? 1.18703 15.60874 -3.96517 1.000 36.99211 179 SER A N 1
ATOM 1452 C CA . SER A 1 181 ? 1.02946 16.37172 -5.23111 1.000 36.95270 179 SER A CA 1
ATOM 1453 C C . SER A 1 181 ? 0.73507 17.86663 -5.05799 1.000 37.40076 179 SER A C 1
ATOM 1454 O O . SER A 1 181 ? 0.73058 18.55165 -6.08197 1.000 41.31024 179 SER A O 1
ATOM 1457 N N . GLY A 1 182 ? 0.42326 18.33951 -3.84689 1.000 43.55183 180 GLY A N 1
ATOM 1458 C CA . GLY A 1 182 ? 0.09591 19.76541 -3.61477 1.000 38.53352 180 GLY A CA 1
ATOM 1459 C C . GLY A 1 182 ? -1.27935 20.14702 -4.14138 1.000 39.28371 180 GLY A C 1
ATOM 1460 O O . GLY A 1 182 ? -1.54473 21.34594 -4.25827 1.000 36.71110 180 GLY A O 1
ATOM 1461 N N . ILE A 1 183 ? -2.14112 19.15277 -4.36716 1.000 39.33172 181 ILE A N 1
ATOM 1462 C CA . ILE A 1 183 ? -3.48833 19.30239 -4.98578 1.000 36.89371 181 ILE A CA 1
ATOM 1463 C C . ILE A 1 183 ? -4.56900 19.17605 -3.90649 1.000 38.69542 181 ILE A C 1
ATOM 1464 O O . ILE A 1 183 ? -4.35151 18.45509 -2.92956 1.000 34.87802 181 ILE A O 1
ATOM 1469 N N . LYS A 1 184 ? -5.64526 19.94674 -4.05217 1.000 38.52353 182 LYS A N 1
ATOM 1470 C CA . LYS A 1 184 ? -6.83400 19.87737 -3.17184 1.000 40.74216 182 LYS A CA 1
ATOM 1471 C C . LYS A 1 184 ? -7.92103 19.20007 -4.00755 1.000 40.11982 182 LYS A C 1
ATOM 1472 O O . LYS A 1 184 ? -8.04446 19.55906 -5.18451 1.000 35.59520 182 LYS A O 1
ATOM 1478 N N . VAL A 1 185 ? -8.66159 18.25584 -3.42637 1.000 32.44733 183 VAL A N 1
ATOM 1479 C CA . VAL A 1 185 ? -9.68858 17.49156 -4.19110 1.000 33.00653 183 VAL A CA 1
ATOM 1480 C C . VAL A 1 185 ? -11.07848 17.71514 -3.58771 1.000 33.14572 183 VAL A C 1
ATOM 1481 O O . VAL A 1 185 ? -11.16228 18.13708 -2.43368 1.000 39.16806 183 VAL A O 1
ATOM 1485 N N . LYS A 1 186 ? -12.11362 17.44685 -4.38143 1.000 32.36314 184 LYS A N 1
ATOM 1486 C CA . LYS A 1 186 ? -13.52856 17.61143 -3.96803 1.000 32.42356 184 LYS A CA 1
ATOM 1487 C C . LYS A 1 186 ? -14.34034 16.40320 -4.44584 1.000 36.73874 184 LYS A C 1
ATOM 1488 O O . LYS A 1 186 ? -13.80832 15.60237 -5.22800 1.000 34.57316 184 LYS A O 1
ATOM 1494 N N . ASN A 1 187 ? -15.56315 16.26283 -3.93550 1.000 37.09931 185 ASN A N 1
ATOM 1495 C CA . ASN A 1 187 ? -16.46794 15.15157 -4.32528 1.000 39.13661 185 ASN A CA 1
ATOM 1496 C C . ASN A 1 187 ? -15.78947 13.80577 -4.06050 1.000 36.55302 185 ASN A C 1
ATOM 1497 O O . ASN A 1 187 ? -15.84746 12.93877 -4.93050 1.000 35.70874 185 ASN A O 1
ATOM 1502 N N . LEU A 1 188 ? -15.14411 13.66293 -2.90468 1.000 32.40716 186 LEU A N 1
ATOM 1503 C CA . LEU A 1 188 ? -14.48463 12.38111 -2.56089 1.000 33.97130 186 LEU A CA 1
ATOM 1504 C C . LEU A 1 188 ? -15.57028 11.31279 -2.41561 1.000 32.32358 186 LEU A C 1
ATOM 1505 O O . LEU A 1 188 ? -16.55417 11.57549 -1.72834 1.000 37.13674 186 LEU A O 1
ATOM 1510 N N . ARG A 1 189 ? -15.41513 10.17085 -3.08568 1.000 30.89935 187 ARG A N 1
ATOM 1511 C CA . ARG A 1 189 ? -16.41378 9.07456 -2.97443 1.000 34.63184 187 ARG A CA 1
ATOM 1512 C C . ARG A 1 189 ? -15.69633 7.74276 -2.74866 1.000 29.11164 187 ARG A C 1
ATOM 1513 O O . ARG A 1 189 ? -14.80345 7.42004 -3.53892 1.000 29.85056 187 ARG A O 1
ATOM 1521 N N . TYR A 1 190 ? -16.09082 6.99962 -1.71357 1.000 35.33299 188 TYR A N 1
ATOM 1522 C CA . TYR A 1 190 ? -15.50236 5.66479 -1.44477 1.000 29.29020 188 TYR A CA 1
ATOM 1523 C C . TYR A 1 190 ? -15.97239 4.71568 -2.54566 1.000 27.56409 188 TYR A C 1
ATOM 1524 O O . TYR A 1 190 ? -17.11954 4.83535 -2.96734 1.000 28.56170 188 TYR A O 1
ATOM 1533 N N . VAL A 1 191 ? -15.10125 3.82594 -3.01192 1.000 26.17554 189 VAL A N 1
ATOM 1534 C CA . VAL A 1 191 ? -15.51927 2.86685 -4.07383 1.000 26.58457 189 VAL A CA 1
ATOM 1535 C C . VAL A 1 191 ? -15.51469 1.44383 -3.50886 1.000 30.26588 189 VAL A C 1
ATOM 1536 O O . VAL A 1 191 ? -16.55152 0.79153 -3.56059 1.000 30.38485 189 VAL A O 1
ATOM 1540 N N . THR A 1 192 ? -14.37742 1.01015 -2.97319 1.000 28.18918 190 THR A N 1
ATOM 1541 C CA . THR A 1 192 ? -14.22987 -0.36681 -2.44326 1.000 31.63846 190 THR A CA 1
ATOM 1542 C C . THR A 1 192 ? -12.96460 -0.45746 -1.58661 1.000 28.43599 190 THR A C 1
ATOM 1543 O O . THR A 1 192 ? -12.29685 0.56073 -1.41477 1.000 28.39524 190 THR A O 1
ATOM 1547 N N . SER A 1 193 ? -12.70910 -1.63740 -1.02471 1.000 28.66865 191 SER A N 1
ATOM 1548 C CA . SER A 1 193 ? -11.51480 -1.88107 -0.18005 1.000 25.88964 191 SER A CA 1
ATOM 1549 C C . SER A 1 193 ? -10.82555 -3.16086 -0.64927 1.000 27.00971 191 SER A C 1
ATOM 1550 O O . SER A 1 193 ? -11.48849 -3.97904 -1.28610 1.000 26.17582 191 SER A O 1
ATOM 1553 N N . GLN A 1 194 ? -9.52146 -3.27148 -0.42563 1.000 23.52369 192 GLN A N 1
ATOM 1554 C CA . GLN A 1 194 ? -8.80219 -4.51326 -0.78886 1.000 26.88620 192 GLN A CA 1
ATOM 1555 C C . GLN A 1 194 ? -7.70983 -4.78297 0.24383 1.000 29.74291 192 GLN A C 1
ATOM 1556 O O . GLN A 1 194 ? -6.92102 -3.87374 0.49963 1.000 29.09348 192 GLN A O 1
ATOM 1562 N N . PRO A 1 195 ? -7.60731 -5.99495 0.81977 1.000 28.27711 193 PRO A N 1
ATOM 1563 C CA . PRO A 1 195 ? -6.52098 -6.28566 1.73146 1.000 25.87245 193 PRO A CA 1
ATOM 1564 C C . PRO A 1 195 ? -5.29021 -6.36527 0.82012 1.000 30.73793 193 PRO A C 1
ATOM 1565 O O . PRO A 1 195 ? -5.37231 -6.98127 -0.20587 1.000 33.24129 193 PRO A O 1
ATOM 1569 N N . TRP A 1 196 ? -4.22331 -5.67497 1.18684 1.000 27.47484 194 TRP A N 1
ATOM 1570 C CA . TRP A 1 196 ? -2.99254 -5.65959 0.36650 1.000 31.06631 194 TRP A CA 1
ATOM 1571 C C . TRP A 1 196 ? -1.86814 -6.14928 1.27517 1.000 31.38283 194 TRP A C 1
ATOM 1572 O O . TRP A 1 196 ? -1.38316 -5.34816 2.07306 1.000 30.69455 194 TRP A O 1
ATOM 1583 N N . PRO A 1 197 ? -1.40680 -7.41414 1.16902 1.000 30.00415 195 PRO A N 1
ATOM 1584 C CA . PRO A 1 197 ? -0.39739 -7.94087 2.09072 1.000 29.17555 195 PRO A CA 1
ATOM 1585 C C . PRO A 1 197 ? 1.04440 -7.56544 1.72633 1.000 30.80823 195 PRO A C 1
ATOM 1586 O O . PRO A 1 197 ? 1.83759 -8.43620 1.48909 1.000 32.57775 195 PRO A O 1
ATOM 1590 N N . PHE A 1 198 ? 1.32901 -6.26136 1.70428 1.000 27.21756 196 PHE A N 1
ATOM 1591 C CA . PHE A 1 198 ? 2.67276 -5.71396 1.39492 1.000 33.59868 196 PHE A CA 1
ATOM 1592 C C . PHE A 1 198 ? 3.03073 -4.62887 2.41985 1.000 35.52398 196 PHE A C 1
ATOM 1593 O O . PHE A 1 198 ? 3.00328 -3.45387 2.04188 1.000 32.29936 196 PHE A O 1
ATOM 1601 N N . PRO A 1 199 ? 3.47117 -4.95077 3.65972 1.000 33.85647 197 PRO A N 1
ATOM 1602 C CA . PRO A 1 199 ? 3.21473 -6.23187 4.34376 1.000 33.24643 197 PRO A CA 1
ATOM 1603 C C . PRO A 1 199 ? 1.81799 -6.58629 4.88614 1.000 34.77279 197 PRO A C 1
ATOM 1604 O O . PRO A 1 199 ? 1.49733 -7.74638 4.88820 1.000 31.67368 197 PRO A O 1
ATOM 1608 N N . GLN A 1 200 ? 1.08886 -5.62451 5.45437 1.000 33.88537 198 GLN A N 1
ATOM 1609 C CA . GLN A 1 200 ? -0.24188 -5.94992 6.03373 1.000 33.96283 198 GLN A CA 1
ATOM 1610 C C . GLN A 1 200 ? -1.20226 -4.76620 5.90602 1.000 34.87825 198 GLN A C 1
ATOM 1611 O O . GLN A 1 200 ? -1.80609 -4.40640 6.91620 1.000 25.38952 198 GLN A O 1
ATOM 1617 N N . SER A 1 201 ? -1.42174 -4.26823 4.69209 1.000 30.10235 199 SER A N 1
ATOM 1618 C CA . SER A 1 201 ? -2.28214 -3.07348 4.51336 1.000 24.53608 199 SER A CA 1
ATOM 1619 C C . SER A 1 201 ? -3.71714 -3.44189 4.14375 1.000 26.66425 199 SER A C 1
ATOM 1620 O O . SER A 1 201 ? -3.93600 -4.49694 3.54779 1.000 27.35194 199 SER A O 1
ATOM 1623 N N . LEU A 1 202 ? -4.65028 -2.58417 4.54303 1.000 25.96456 200 LEU A N 1
ATOM 1624 C CA . LEU A 1 202 ? -6.06637 -2.68658 4.12342 1.000 28.55626 200 LEU A CA 1
ATOM 1625 C C . LEU A 1 202 ? -6.32996 -1.40564 3.32852 1.000 28.27995 200 LEU A C 1
ATOM 1626 O O . LEU A 1 202 ? -6.41511 -0.32668 3.93757 1.000 26.09372 200 LEU A O 1
ATOM 1631 N N . MET A 1 203 ? -6.37829 -1.53862 2.00753 1.000 27.13275 201 MET A N 1
ATOM 1632 C CA . MET A 1 203 ? -6.53987 -0.39665 1.10361 1.000 27.30090 201 MET A CA 1
ATOM 1633 C C . MET A 1 203 ? -7.98901 0.02793 1.07402 1.000 23.73775 201 MET A C 1
ATOM 1634 O O . MET A 1 203 ? -8.86883 -0.80432 0.85224 1.000 27.02989 201 MET A O 1
ATOM 1639 N N . THR A 1 204 ? -8.24433 1.31385 1.25212 1.000 22.41960 202 THR A N 1
ATOM 1640 C CA . THR A 1 204 ? -9.58654 1.84746 1.06950 1.000 24.31550 202 THR A CA 1
ATOM 1641 C C . THR A 1 204 ? -9.54014 2.72851 -0.16849 1.000 26.69270 202 THR A C 1
ATOM 1642 O O . THR A 1 204 ? -8.70643 3.63975 -0.25570 1.000 26.93765 202 THR A O 1
ATOM 1646 N N . ALA A 1 205 ? -10.42633 2.44627 -1.12225 1.000 27.91656 203 ALA A N 1
ATOM 1647 C CA . ALA A 1 205 ? -10.34687 3.02232 -2.46026 1.000 26.33817 203 ALA A CA 1
ATOM 1648 C C . ALA A 1 205 ? -11.39422 4.10502 -2.59894 1.000 26.45451 203 ALA A C 1
ATOM 1649 O O . ALA A 1 205 ? -12.56407 3.89767 -2.25562 1.000 28.80266 203 ALA A O 1
ATOM 1651 N N . PHE A 1 206 ? -10.94569 5.27116 -3.06404 1.000 30.82925 204 PHE A N 1
ATOM 1652 C CA . PHE A 1 206 ? -11.77310 6.43292 -3.29178 1.000 30.93987 204 PHE A CA 1
ATOM 1653 C C . PHE A 1 206 ? -11.55763 6.92602 -4.71283 1.000 31.16106 204 PHE A C 1
ATOM 1654 O O . PHE A 1 206 ? -10.49473 6.70035 -5.30913 1.000 25.99756 204 PHE A O 1
ATOM 1662 N N . MET A 1 207 ? -12.56398 7.64074 -5.21054 1.000 28.66063 205 MET A N 1
ATOM 1663 C CA . MET A 1 207 ? -12.46856 8.50279 -6.38654 1.000 31.45240 205 MET A CA 1
ATOM 1664 C C . MET A 1 207 ? -12.63386 9.94673 -5.93146 1.000 33.26543 205 MET A C 1
ATOM 1665 O O . MET A 1 207 ? -13.26665 10.20753 -4.90328 1.000 28.65425 205 MET A O 1
ATOM 1670 N N . ALA A 1 208 ? -12.00333 10.88194 -6.65062 1.000 31.65459 206 ALA A N 1
ATOM 1671 C CA . ALA A 1 208 ? -12.05763 12.28691 -6.26257 1.000 29.74671 206 ALA A CA 1
ATOM 1672 C C . ALA A 1 208 ? -11.90723 13.14298 -7.51559 1.000 34.95394 206 ALA A C 1
ATOM 1673 O O . ALA A 1 208 ? -11.42338 12.67515 -8.54173 1.000 31.09634 206 ALA A O 1
ATOM 1675 N N . GLU A 1 209 ? -12.27158 14.42088 -7.40846 1.000 31.93403 207 GLU A N 1
ATOM 1676 C CA . GLU A 1 209 ? -12.15116 15.32494 -8.54747 1.000 30.01970 207 GLU A CA 1
ATOM 1677 C C . GLU A 1 209 ? -11.25041 16.50119 -8.20469 1.000 29.76266 207 GLU A C 1
ATOM 1678 O O . GLU A 1 209 ? -11.19022 16.94618 -7.05670 1.000 33.27553 207 GLU A O 1
ATOM 1684 N N . TYR A 1 210 ? -10.52183 16.98643 -9.20988 1.000 32.10454 208 TYR A N 1
ATOM 1685 C CA . TYR A 1 210 ? -9.62711 18.11869 -9.01311 1.000 34.10955 208 TYR A CA 1
ATOM 1686 C C . TYR A 1 210 ? -10.43834 19.32644 -8.59285 1.000 38.28501 208 TYR A C 1
ATOM 1687 O O . TYR A 1 210 ? -11.46660 19.63615 -9.20356 1.000 41.74348 208 TYR A O 1
ATOM 1696 N N . ASP A 1 211 ? -10.00523 19.97154 -7.50296 1.000 37.23018 209 ASP A N 1
ATOM 1697 C CA . ASP A 1 211 ? -10.57847 21.23036 -7.05177 1.000 42.84277 209 ASP A CA 1
ATOM 1698 C C . ASP A 1 211 ? -9.66490 22.40964 -7.35600 1.000 44.30470 209 ASP A C 1
ATOM 1699 O O . ASP A 1 211 ? -10.04637 23.31054 -8.10587 1.000 46.70218 209 ASP A O 1
ATOM 1704 N N . SER A 1 212 ? -8.44775 22.40798 -6.81233 1.000 43.12333 210 SER A N 1
ATOM 1705 C CA . SER A 1 212 ? -7.50612 23.50926 -6.98257 1.000 45.99502 210 SER A CA 1
ATOM 1706 C C . SER A 1 212 ? -6.12087 23.02966 -6.57397 1.000 45.81826 210 SER A C 1
ATOM 1707 O O . SER A 1 212 ? -5.96438 21.97769 -5.93603 1.000 41.15446 210 SER A O 1
ATOM 1710 N N . GLY A 1 213 ? -5.12220 23.81196 -6.94422 1.000 42.34698 211 GLY A N 1
ATOM 1711 C CA . GLY A 1 213 ? -3.75701 23.55135 -6.55361 1.000 45.81466 211 GLY A CA 1
ATOM 1712 C C . GLY A 1 213 ? -2.89222 23.14163 -7.73786 1.000 47.71366 211 GLY A C 1
ATOM 1713 O O . GLY A 1 213 ? -3.35432 22.55052 -8.71474 1.000 47.60260 211 GLY A O 1
ATOM 1714 N N . ASP A 1 214 ? -1.59927 23.43001 -7.61221 1.000 49.40981 212 ASP A N 1
ATOM 1715 C CA . ASP A 1 214 ? -0.61445 23.07332 -8.62349 1.000 53.80199 212 ASP A CA 1
ATOM 1716 C C . ASP A 1 214 ? 0.11903 21.80152 -8.22873 1.000 48.35567 212 ASP A C 1
ATOM 1717 O O . ASP A 1 214 ? 0.26445 21.49454 -7.04377 1.000 48.81698 212 ASP A O 1
ATOM 1722 N N . ILE A 1 215 ? 0.55697 21.05868 -9.23987 1.000 48.03294 213 ILE A N 1
ATOM 1723 C CA . ILE A 1 215 ? 1.26840 19.80288 -9.03209 1.000 47.64663 213 ILE A CA 1
ATOM 1724 C C . ILE A 1 215 ? 2.66744 20.13128 -8.51747 1.000 47.44927 213 ILE A C 1
ATOM 1725 O O . ILE A 1 215 ? 3.48808 20.70253 -9.24169 1.000 48.01496 213 ILE A O 1
ATOM 1730 N N . VAL A 1 216 ? 2.92790 19.78332 -7.25755 1.000 44.36496 214 VAL A N 1
ATOM 1731 C CA . VAL A 1 216 ? 4.22904 19.92169 -6.60691 1.000 44.14789 214 VAL A CA 1
ATOM 1732 C C . VAL A 1 216 ? 4.52361 18.58176 -5.95202 1.000 44.82640 214 VAL A C 1
ATOM 1733 O O . VAL A 1 216 ? 3.77398 18.14752 -5.06783 1.000 39.42058 214 VAL A O 1
ATOM 1737 N N . ILE A 1 217 ? 5.53768 17.88107 -6.45132 1.000 42.26565 215 ILE A N 1
ATOM 1738 C CA . ILE A 1 217 ? 5.86320 16.54215 -5.99244 1.000 50.97297 215 ILE A CA 1
ATOM 1739 C C . ILE A 1 217 ? 7.26537 16.52455 -5.39183 1.000 50.67833 215 ILE A C 1
ATOM 1740 O O . ILE A 1 217 ? 8.10804 17.38480 -5.67205 1.000 56.09267 215 ILE A O 1
ATOM 1745 N N . ASP A 1 218 ? 7.51690 15.51460 -4.55393 1.000 54.12709 216 ASP A N 1
ATOM 1746 C CA . ASP A 1 218 ? 8.83912 15.29098 -3.97330 1.000 55.52157 216 ASP A CA 1
ATOM 1747 C C . ASP A 1 218 ? 9.68710 14.46125 -4.93055 1.000 54.51436 216 ASP A C 1
ATOM 1748 O O . ASP A 1 218 ? 9.36038 13.28616 -5.16749 1.000 55.81177 216 ASP A O 1
ATOM 1753 N N . PRO A 1 219 ? 10.77378 15.00758 -5.49184 1.000 56.59825 217 PRO A N 1
ATOM 1754 C CA . PRO A 1 219 ? 11.60876 14.21185 -6.41809 1.000 55.70386 217 PRO A CA 1
ATOM 1755 C C . PRO A 1 219 ? 12.11731 12.92498 -5.80826 1.000 62.96022 217 PRO A C 1
ATOM 1756 O O . PRO A 1 219 ? 12.42838 11.98109 -6.54137 1.000 62.41330 217 PRO A O 1
ATOM 1760 N N . LYS A 1 220 ? 12.19570 12.84997 -4.47829 1.000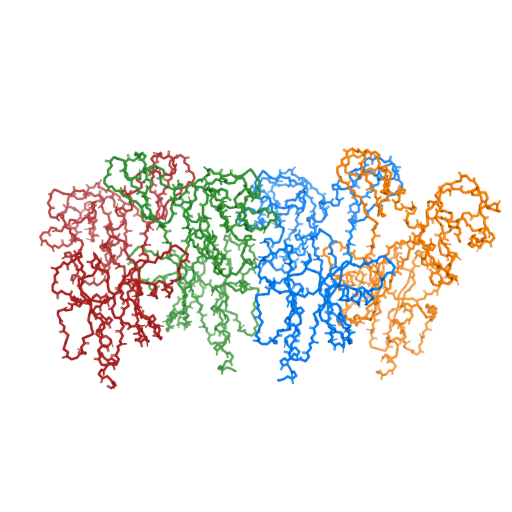 84.14547 218 LYS A N 1
ATOM 1761 C CA . LYS A 1 220 ? 12.67422 11.63610 -3.86745 1.000 85.59879 218 LYS A CA 1
ATOM 1762 C C . LYS A 1 220 ? 11.59153 10.57778 -3.88617 1.000 89.57770 218 LYS A C 1
ATOM 1763 O O . LYS A 1 220 ? 11.89390 9.38487 -3.79228 1.000 99.80736 218 LYS A O 1
ATOM 1769 N N . GLU A 1 221 ? 10.32638 10.97441 -4.01181 1.000 70.66463 219 GLU A N 1
ATOM 1770 C CA . GLU A 1 221 ? 9.34670 9.90513 -3.97957 1.000 64.91483 219 GLU A CA 1
ATOM 1771 C C . GLU A 1 221 ? 8.63940 9.67195 -5.30737 1.000 59.85479 219 GLU A C 1
ATOM 1772 O O . GLU A 1 221 ? 8.28864 8.53885 -5.61430 1.000 55.79221 219 GLU A O 1
ATOM 1778 N N . LEU A 1 222 ? 8.42187 10.72390 -6.09129 1.000 56.44411 220 LEU A N 1
ATOM 1779 C CA . LEU A 1 222 ? 7.76255 10.60274 -7.38611 1.000 50.74365 220 LEU A CA 1
ATOM 1780 C C . LEU A 1 222 ? 8.66609 11.15603 -8.46735 1.000 46.14657 220 LEU A C 1
ATOM 1781 O O . LEU A 1 222 ? 9.21381 12.25619 -8.31547 1.000 50.73114 220 LEU A O 1
ATOM 1786 N N . LEU A 1 223 ? 8.76299 10.42709 -9.58239 1.000 43.18190 221 LEU A N 1
ATOM 1787 C CA . LEU A 1 223 ? 9.47352 10.95432 -10.73758 1.000 48.04655 221 LEU A CA 1
ATOM 1788 C C . LEU A 1 223 ? 8.62501 11.95109 -11.48832 1.000 47.42649 221 LEU A C 1
ATOM 1789 O O . LEU A 1 223 ? 9.12758 12.97525 -11.95843 1.000 48.63886 221 LEU A O 1
ATOM 1794 N N . GLU A 1 224 ? 7.33307 11.67471 -11.57997 1.000 44.26318 222 GLU A N 1
ATOM 1795 C CA . GLU A 1 224 ? 6.50059 12.62649 -12.30271 1.000 44.44117 222 GLU A CA 1
ATOM 1796 C C . GLU A 1 224 ? 5.05677 12.34406 -11.96432 1.000 38.67737 222 GLU A C 1
ATOM 1797 O O . GLU A 1 224 ? 4.72923 11.28895 -11.42425 1.000 35.21018 222 GLU A O 1
ATOM 1803 N N . ALA A 1 225 ? 4.20640 13.33181 -12.22906 1.000 38.79810 223 ALA A N 1
ATOM 1804 C CA . ALA A 1 225 ? 2.77150 13.15139 -12.07466 1.000 37.75194 223 ALA A CA 1
ATOM 1805 C C . ALA A 1 225 ? 2.11195 13.99722 -13.14746 1.000 32.56453 223 ALA A C 1
ATOM 1806 O O . ALA A 1 225 ? 2.23960 15.21826 -13.12147 1.000 35.75047 223 ALA A O 1
ATOM 1808 N N . ASN A 1 226 ? 1.29891 13.37100 -13.98525 1.000 31.52005 224 ASN A N 1
ATOM 1809 C CA . ASN A 1 226 ? 0.71338 14.09686 -15.10507 1.000 33.93366 224 ASN A CA 1
ATOM 1810 C C . ASN A 1 226 ? -0.72154 13.64444 -15.29368 1.000 32.73735 224 ASN A C 1
ATOM 1811 O O . ASN A 1 226 ? -1.11310 12.54432 -14.88060 1.000 25.59448 224 ASN A O 1
ATOM 1816 N N . TRP A 1 227 ? -1.48998 14.51423 -15.95745 1.000 28.47190 225 TRP A N 1
ATOM 1817 C CA . TRP A 1 227 ? -2.87200 14.23884 -16.32107 1.000 27.52810 225 TRP A CA 1
ATOM 1818 C C . TRP A 1 227 ? -2.87217 13.54087 -17.67209 1.000 28.46389 225 TRP A C 1
ATOM 1819 O O . TRP A 1 227 ? -2.28558 14.04306 -18.63824 1.000 30.31478 225 TRP A O 1
ATOM 1830 N N . TYR A 1 228 ? -3.52485 12.39368 -17.74293 1.000 24.62525 226 TYR A N 1
ATOM 1831 C CA . TYR A 1 228 ? -3.61996 11.61268 -18.96793 1.000 25.23845 226 TYR A CA 1
ATOM 1832 C C . TYR A 1 228 ? -5.08604 11.48826 -19.37052 1.000 34.51212 226 TYR A C 1
ATOM 1833 O O . TYR A 1 228 ? -5.95375 11.31399 -18.51629 1.000 26.58400 226 TYR A O 1
ATOM 1842 N N . ARG A 1 229 ? -5.37641 11.54420 -20.66044 1.000 26.44730 227 ARG A N 1
ATOM 1843 C CA . ARG A 1 229 ? -6.78251 11.50680 -21.04005 1.000 31.87770 227 ARG A CA 1
ATOM 1844 C C . ARG A 1 229 ? -7.29403 10.08065 -20.83094 1.000 29.39833 227 ARG A C 1
ATOM 1845 O O . ARG A 1 229 ? -6.55980 9.10687 -21.03617 1.000 31.11877 227 ARG A O 1
ATOM 1853 N N . TYR A 1 230 ? -8.55889 9.96327 -20.42559 1.000 30.40275 228 TYR A N 1
ATOM 1854 C CA . TYR A 1 230 ? -9.11640 8.65910 -20.05347 1.000 35.02209 228 TYR A CA 1
ATOM 1855 C C . TYR A 1 230 ? -8.98140 7.61616 -21.15353 1.000 38.17420 228 TYR A C 1
ATOM 1856 O O . TYR A 1 230 ? -8.86697 6.42019 -20.85259 1.000 37.81917 228 TYR A O 1
ATOM 1865 N N . ASP A 1 231 ? -8.96387 8.02620 -22.41953 1.000 33.86932 229 ASP A N 1
ATOM 1866 C CA . ASP A 1 231 ? -8.91888 7.01623 -23.51156 1.000 33.11566 229 ASP A CA 1
ATOM 1867 C C . ASP A 1 231 ? -7.49597 6.82666 -24.04196 1.000 35.80937 229 ASP A C 1
ATOM 1868 O O . ASP A 1 231 ? -7.33601 6.05773 -24.99102 1.000 38.89963 229 ASP A O 1
ATOM 1873 N N . ASP A 1 232 ? -6.52203 7.54594 -23.49222 1.000 34.05501 230 ASP A N 1
ATOM 1874 C CA . ASP A 1 232 ? -5.11812 7.40336 -23.95561 1.000 39.06377 230 ASP A CA 1
ATOM 1875 C C . ASP A 1 232 ? -4.20375 7.29960 -22.73386 1.000 35.89487 230 ASP A C 1
ATOM 1876 O O . ASP A 1 232 ? -3.41296 8.21782 -22.52006 1.000 37.23496 230 ASP A O 1
ATOM 1881 N N . LEU A 1 233 ? -4.30322 6.19655 -21.99286 1.000 40.22787 231 LEU A N 1
ATOM 1882 C CA . LEU A 1 233 ? -3.52381 6.00275 -20.74408 1.000 37.87155 231 LEU A CA 1
ATOM 1883 C C . LEU A 1 233 ? -2.19568 5.29314 -21.01847 1.000 34.98331 231 LEU A C 1
ATOM 1884 O O . LEU A 1 233 ? -2.13271 4.50118 -21.95551 1.000 61.13527 231 LEU A O 1
ATOM 1889 N N . PRO A 1 234 ? -1.15551 5.51143 -20.18275 1.000 35.67179 232 PRO A N 1
ATOM 1890 C CA . PRO A 1 234 ? 0.13865 4.82881 -20.29713 1.000 39.04795 232 PRO A CA 1
ATOM 1891 C C . PRO A 1 234 ? 0.14225 3.46779 -19.57816 1.000 39.16543 232 PRO A C 1
ATOM 1892 O O . PRO A 1 234 ? -0.91051 2.96348 -19.25588 1.000 35.70902 232 PRO A O 1
ATOM 1896 N N . LEU A 1 235 ? 1.32148 2.87714 -19.36750 1.000 45.12638 233 LEU A N 1
ATOM 1897 C CA . LEU A 1 235 ? 1.35106 1.55613 -18.68454 1.000 41.93510 233 LEU A CA 1
ATOM 1898 C C . LEU A 1 235 ? 0.70840 1.70191 -17.30136 1.000 35.17872 233 LEU A C 1
ATOM 1899 O O . LEU A 1 235 ? 1.10035 2.59300 -16.55645 1.000 35.43946 233 LEU A O 1
ATOM 1904 N N . LEU A 1 236 ? -0.20024 0.79063 -16.97213 1.000 37.63460 234 LEU A N 1
ATOM 1905 C CA . LEU A 1 236 ? -0.96191 0.85438 -15.70192 1.000 37.91228 234 LEU A CA 1
ATOM 1906 C C . LEU A 1 236 ? -0.64631 -0.36855 -14.84203 1.000 42.64531 234 LEU A C 1
ATOM 1907 O O . LEU A 1 236 ? -0.21617 -1.38541 -15.39617 1.000 49.98557 234 LEU A O 1
ATOM 1912 N N . PRO A 1 237 ? -0.93195 -0.34166 -13.51995 1.000 40.45196 235 PRO A N 1
ATOM 1913 C CA . PRO A 1 237 ? -0.69337 -1.48761 -12.64004 1.000 42.91556 235 PRO A CA 1
ATOM 1914 C C . PRO A 1 237 ? -1.67822 -2.51889 -13.18479 1.000 45.47097 235 PRO A C 1
ATOM 1915 O O . PRO A 1 237 ? -2.83038 -2.17222 -13.40247 1.000 43.87968 235 PRO A O 1
ATOM 1919 N N . PRO A 1 238 ? -1.37183 -3.97679 -13.33391 1.000 50.91906 236 PRO A N 1
ATOM 1920 C CA . PRO A 1 238 ? -2.10568 -5.09200 -13.93874 1.000 52.82144 236 PRO A CA 1
ATOM 1921 C C . PRO A 1 238 ? -3.36738 -5.34038 -13.12239 1.000 49.50474 236 PRO A C 1
ATOM 1922 O O . PRO A 1 238 ? -3.39314 -5.02342 -11.94538 1.000 57.07044 236 PRO A O 1
ATOM 1926 N N . PRO A 1 239 ? -4.56631 -6.06972 -13.64608 1.000 44.53106 237 PRO A N 1
ATOM 1927 C CA . PRO A 1 239 ? -5.85004 -6.42011 -13.04473 1.000 41.92278 237 PRO A CA 1
ATOM 1928 C C . PRO A 1 239 ? -5.59946 -7.19607 -11.76382 1.000 42.11771 237 PRO A C 1
ATOM 1929 O O . PRO A 1 239 ? -4.60421 -7.90478 -11.62311 1.000 41.91952 237 PRO A O 1
ATOM 1933 N N . GLY A 1 240 ? -6.50824 -7.05636 -10.83056 1.000 37.09646 238 GLY A N 1
ATOM 1934 C CA . GLY A 1 240 ? -6.30772 -7.57833 -9.50763 1.000 44.26267 238 GLY A CA 1
ATOM 1935 C C . GLY A 1 240 ? -5.88975 -6.52923 -8.50172 1.000 40.91342 238 GLY A C 1
ATOM 1936 O O . GLY A 1 240 ? -5.96134 -6.79028 -7.29970 1.000 38.93782 238 GLY A O 1
ATOM 1937 N N . THR A 1 241 ? -5.37521 -5.38807 -8.95384 1.000 37.79630 239 THR A N 1
ATOM 1938 C CA . THR A 1 241 ? -5.10027 -4.29901 -8.03089 1.000 34.23685 239 THR A CA 1
ATOM 1939 C C . THR A 1 241 ? -6.31851 -3.39537 -7.96053 1.000 35.42225 239 THR A C 1
ATOM 1940 O O . THR A 1 241 ? -6.99786 -3.15954 -8.97033 1.000 39.96696 239 THR A O 1
ATOM 1944 N N . VAL A 1 242 ? -6.59033 -2.87948 -6.75844 1.000 32.80158 240 VAL A N 1
ATOM 1945 C CA . VAL A 1 242 ? -7.67557 -1.91880 -6.62412 1.000 29.24220 240 VAL A CA 1
ATOM 1946 C C . VAL A 1 242 ? -7.29815 -0.62167 -7.33719 1.000 27.61296 240 VAL A C 1
ATOM 1947 O O . VAL A 1 242 ? -8.17249 0.15908 -7.73493 1.000 33.54529 240 VAL A O 1
ATOM 1951 N N . ALA A 1 243 ? -5.99727 -0.36129 -7.47955 1.000 25.17560 241 ALA A N 1
ATOM 1952 C CA . ALA A 1 243 ? -5.54582 0.80686 -8.24164 1.000 32.45631 241 ALA A CA 1
ATOM 1953 C C . ALA A 1 243 ? -6.06421 0.76075 -9.67650 1.000 31.28339 241 ALA A C 1
ATOM 1954 O O . ALA A 1 243 ? -6.62164 1.74859 -10.18532 1.000 31.14664 241 ALA A O 1
ATOM 1956 N N . ARG A 1 244 ? -5.89606 -0.38719 -10.35257 1.000 30.86197 242 ARG A N 1
ATOM 1957 C CA . ARG A 1 244 ? -6.43640 -0.49932 -11.70743 1.000 32.30909 242 ARG A CA 1
ATOM 1958 C C . ARG A 1 244 ? -7.95244 -0.37476 -11.71900 1.000 35.97368 242 ARG A C 1
ATOM 1959 O O . ARG A 1 244 ? -8.52987 0.20409 -12.64683 1.000 31.82409 242 ARG A O 1
ATOM 1967 N N . ARG A 1 245 ? -8.62500 -0.95098 -10.72683 1.000 29.36191 243 ARG A N 1
ATOM 1968 C CA . ARG A 1 245 ? -10.07902 -0.80941 -10.66842 1.000 31.07564 243 ARG A CA 1
ATOM 1969 C C . ARG A 1 245 ? -10.50643 0.65447 -10.59027 1.000 28.39265 243 ARG A C 1
ATOM 1970 O O . ARG A 1 245 ? -11.47173 1.06420 -11.25199 1.000 34.87432 243 ARG A O 1
ATOM 1978 N N . LEU A 1 246 ? -9.84243 1.45264 -9.74344 1.000 27.98121 244 LEU A N 1
ATOM 1979 C CA . LEU A 1 246 ? -10.16383 2.88155 -9.67331 1.000 30.78654 244 LEU A CA 1
ATOM 1980 C C . LEU A 1 246 ? -9.93839 3.54864 -11.01536 1.000 28.99572 244 LEU A C 1
ATOM 1981 O O . LEU A 1 246 ? -10.71677 4.42142 -11.43812 1.000 33.35038 244 LEU A O 1
ATOM 1986 N N . ILE A 1 247 ? -8.85847 3.17097 -11.69267 1.000 28.64361 245 ILE A N 1
ATOM 1987 C CA . ILE A 1 247 ? -8.57401 3.79009 -12.98873 1.000 28.13535 245 ILE A CA 1
ATOM 1988 C C . ILE A 1 247 ? -9.65718 3.41879 -13.98844 1.000 31.09875 245 ILE A C 1
ATOM 1989 O O . ILE A 1 247 ? -10.21763 4.28765 -14.67627 1.000 32.11299 245 ILE A O 1
ATOM 1994 N N . GLU A 1 248 ? -9.99083 2.12470 -14.06838 1.000 29.18202 246 GLU A N 1
ATOM 1995 C CA . GLU A 1 248 ? -11.02096 1.69242 -15.00710 1.000 33.67479 246 GLU A CA 1
ATOM 1996 C C . GLU A 1 248 ? -12.39204 2.27401 -14.67171 1.000 35.07994 246 GLU A C 1
ATOM 1997 O O . GLU A 1 248 ? -13.13041 2.68081 -15.57649 1.000 34.58435 246 GLU A O 1
ATOM 2003 N N . ASP A 1 249 ? -12.74870 2.35787 -13.37961 1.000 29.23174 247 ASP A N 1
ATOM 2004 C CA . ASP A 1 249 ? -14.02179 2.97949 -13.03424 1.000 32.23455 247 ASP A CA 1
ATOM 2005 C C . ASP A 1 249 ? -14.03433 4.45650 -13.40820 1.000 37.04563 247 ASP A C 1
ATOM 2006 O O . ASP A 1 249 ? -15.06460 4.98021 -13.85990 1.000 43.89322 247 ASP A O 1
ATOM 2011 N N . THR A 1 250 ? -12.90748 5.14682 -13.22350 1.000 35.78252 248 THR A N 1
ATOM 2012 C CA . THR A 1 250 ? -12.83899 6.55385 -13.60648 1.000 36.13372 248 THR A CA 1
ATOM 2013 C C . THR A 1 250 ? -13.01846 6.71384 -15.10943 1.000 37.10827 248 THR A C 1
ATOM 2014 O O . THR A 1 250 ? -13.77684 7.58663 -15.56620 1.000 35.10298 248 THR A O 1
ATOM 2018 N N . VAL A 1 251 ? -12.35842 5.84205 -15.88663 1.000 33.40127 249 VAL A N 1
ATOM 2019 C CA . VAL A 1 251 ? -12.49782 5.85304 -17.33560 1.000 36.95151 249 VAL A CA 1
ATOM 2020 C C . VAL A 1 251 ? -13.95186 5.60562 -17.72420 1.000 41.54925 249 VAL A C 1
ATOM 2021 O O . VAL A 1 251 ? -14.50530 6.28648 -18.59003 1.000 34.53414 249 VAL A O 1
ATOM 2025 N N . ALA A 1 252 ? -14.60040 4.63942 -17.07304 1.000 38.43528 250 ALA A N 1
ATOM 2026 C CA . ALA A 1 252 ? -16.00240 4.34402 -17.37966 1.000 36.92023 250 ALA A CA 1
ATOM 2027 C C . ALA A 1 252 ? -16.88768 5.55575 -17.12438 1.000 41.20308 250 ALA A C 1
ATOM 2028 O O . ALA A 1 252 ? -17.82597 5.82949 -17.88912 1.000 43.60962 250 ALA A O 1
ATOM 2030 N N . MET A 1 253 ? -16.62059 6.28580 -16.04144 1.000 41.61353 251 MET A N 1
ATOM 2031 C CA . MET A 1 253 ? -17.39588 7.49757 -15.78620 1.000 45.07740 251 MET A CA 1
ATOM 2032 C C . MET A 1 253 ? -17.17748 8.52666 -16.88923 1.000 48.23446 251 MET A C 1
ATOM 2033 O O . MET A 1 253 ? -18.13080 9.17839 -17.34795 1.000 48.86674 251 MET A O 1
ATOM 2038 N N . CYS A 1 254 ? -15.93565 8.65603 -17.35358 1.000 42.26858 252 CYS A N 1
ATOM 2039 C CA . CYS A 1 254 ? -15.68923 9.62913 -18.41162 1.000 42.12059 252 CYS A CA 1
ATOM 2040 C C . CYS A 1 254 ? -16.38147 9.21796 -19.70044 1.000 43.85418 252 CYS A C 1
ATOM 2041 O O . CYS A 1 254 ? -17.02489 10.04579 -20.36024 1.000 43.67679 252 CYS A O 1
ATOM 2044 N N . ARG A 1 255 ? -16.35117 7.92098 -20.00848 1.000 43.37083 253 ARG A N 1
ATOM 2045 C CA . ARG A 1 255 ? -17.02335 7.40581 -21.19530 1.000 46.54434 253 ARG A CA 1
ATOM 2046 C C . ARG A 1 255 ? -18.52340 7.63837 -21.13388 1.000 47.87860 253 ARG A C 1
ATOM 2047 O O . ARG A 1 255 ? -19.15278 7.97720 -22.14370 1.000 52.67015 253 ARG A O 1
ATOM 2055 N N . ALA A 1 256 ? -19.11503 7.46716 -19.95572 1.000 46.63388 254 ALA A N 1
ATOM 2056 C CA . ALA A 1 256 ? -20.54007 7.74074 -19.82732 1.000 44.11991 254 ALA A CA 1
ATOM 2057 C C . ALA A 1 256 ? -20.84955 9.21166 -20.01320 1.000 46.81695 254 ALA A C 1
ATOM 2058 O O . ALA A 1 256 ? -21.87582 9.55537 -20.61891 1.000 49.17320 254 ALA A O 1
ATOM 2060 N N . GLU A 1 257 ? -19.96768 10.09091 -19.55342 1.000 43.11924 255 GLU A N 1
ATOM 2061 C CA . GLU A 1 257 ? -20.30813 11.52881 -19.65830 1.000 46.76401 255 GLU A CA 1
ATOM 2062 C C . GLU A 1 257 ? -19.92168 12.11395 -21.02139 1.000 51.58447 255 GLU A C 1
ATOM 2063 O O . GLU A 1 257 ? -20.60508 13.04276 -21.45818 1.000 53.02958 255 GLU A O 1
ATOM 2069 N N . TYR A 1 258 ? -18.92171 11.55326 -21.69968 1.000 48.64467 256 TYR A N 1
ATOM 2070 C CA . TYR A 1 258 ? -18.45523 12.18243 -22.92979 1.000 49.17773 256 TYR A CA 1
ATOM 2071 C C . TYR A 1 258 ? -18.80036 11.39936 -24.21172 1.000 51.74599 256 TYR A C 1
ATOM 2072 O O . TYR A 1 258 ? -19.32203 10.28120 -24.22260 1.000 47.95440 256 TYR A O 1
ATOM 2081 N N . TRP B 1 14 ? -1.71354 19.26571 30.60688 1.000 84.88031 12 TRP B N 1
ATOM 2082 C CA . TRP B 1 14 ? -2.51440 18.08963 30.91593 1.000 82.60054 12 TRP B CA 1
ATOM 2083 C C . TRP B 1 14 ? -1.64025 16.90071 31.28186 1.000 82.45260 12 TRP B C 1
ATOM 2084 O O . TRP B 1 14 ? -0.63527 16.63182 30.62278 1.000 86.83397 12 TRP B O 1
ATOM 2095 N N . TRP B 1 15 ? -2.01111 16.20366 32.35288 1.000 78.24465 13 TRP B N 1
ATOM 2096 C CA . TRP B 1 15 ? -1.23896 15.07673 32.86481 1.000 76.63807 13 TRP B CA 1
ATOM 2097 C C . TRP B 1 15 ? -2.08584 13.80965 32.76486 1.000 70.25414 13 TRP B C 1
ATOM 2098 O O . TRP B 1 15 ? -3.06778 13.64755 33.49792 1.000 68.32833 13 TRP B O 1
ATOM 2109 N N . VAL B 1 16 ? -1.70982 12.92270 31.84382 1.000 69.10073 14 VAL B N 1
ATOM 2110 C CA . VAL B 1 16 ? -2.34971 11.62264 31.65385 1.000 60.31750 14 VAL B CA 1
ATOM 2111 C C . VAL B 1 16 ? -1.45356 10.56272 32.29078 1.000 60.44486 14 VAL B C 1
ATOM 2112 O O . VAL B 1 16 ? -0.43056 10.16883 31.71970 1.000 61.72680 14 VAL B O 1
ATOM 2116 N N . VAL B 1 17 ? -1.82343 10.10267 33.47980 1.000 60.38276 15 VAL B N 1
ATOM 2117 C CA . VAL B 1 17 ? -1.09427 9.05774 34.19374 1.000 58.48712 15 VAL B CA 1
ATOM 2118 C C . VAL B 1 17 ? -1.84116 7.74666 33.96678 1.000 59.54816 15 VAL B C 1
ATOM 2119 O O . VAL B 1 17 ? -2.96311 7.57255 34.45286 1.000 55.35430 15 VAL B O 1
ATOM 2123 N N . SER B 1 18 ? -1.22212 6.81273 33.24273 1.000 58.42122 16 SER B N 1
ATOM 2124 C CA . SER B 1 18 ? -1.92204 5.63667 32.74176 1.000 59.79156 16 SER B CA 1
ATOM 2125 C C . SER B 1 18 ? -1.18688 4.35674 33.10770 1.000 65.60096 16 SER B C 1
ATOM 2126 O O . SER B 1 18 ? 0.04812 4.31486 33.13061 1.000 62.54939 16 SER B O 1
ATOM 2129 N N . HIS B 1 19 ? -1.97176 3.30066 33.35975 1.000 64.98417 17 HIS B N 1
ATOM 2130 C CA . HIS B 1 19 ? -1.40361 1.98171 33.60969 1.000 65.59061 17 HIS B CA 1
ATOM 2131 C C . HIS B 1 19 ? -2.48952 0.93560 33.42276 1.000 65.19495 17 HIS B C 1
ATOM 2132 O O . HIS B 1 19 ? -3.62251 1.10649 33.90384 1.000 60.68122 17 HIS B O 1
ATOM 2139 N N . GLU B 1 20 ? -2.14147 -0.13035 32.70872 1.000 64.44968 18 GLU B N 1
ATOM 2140 C CA . GLU B 1 20 ? -3.02938 -1.25444 32.39977 1.000 64.39964 18 GLU B CA 1
ATOM 2141 C C . GLU B 1 20 ? -4.40746 -0.79357 31.93588 1.000 62.86374 18 GLU B C 1
ATOM 2142 O O . GLU B 1 20 ? -5.44438 -1.18768 32.47295 1.000 62.23586 18 GLU B O 1
ATOM 2148 N N . GLN B 1 21 ? -4.41361 0.05544 30.90588 1.000 62.52275 19 GLN B N 1
ATOM 2149 C CA . GLN B 1 21 ? -5.63270 0.53232 30.25198 1.000 66.11470 19 GLN B CA 1
ATOM 2150 C C . GLN B 1 21 ? -6.48872 1.38423 31.17904 1.000 62.85785 19 GLN B C 1
ATOM 2151 O O . GLN B 1 21 ? -7.66577 1.61912 30.90013 1.000 67.08765 19 GLN B O 1
ATOM 2157 N N . LYS B 1 22 ? -5.92770 1.87728 32.28101 1.000 66.15363 20 LYS B N 1
ATOM 2158 C CA . LYS B 1 22 ? -6.62272 2.79720 33.16607 1.000 69.17285 20 LYS B CA 1
ATOM 2159 C C . LYS B 1 22 ? -5.83185 4.09428 33.23002 1.000 64.66915 20 LYS B C 1
ATOM 2160 O O . LYS B 1 22 ? -4.67688 4.15239 32.80794 1.000 67.44676 20 LYS B O 1
ATOM 2166 N N . LEU B 1 23 ? -6.46692 5.16021 33.71908 1.000 62.10669 21 LEU B N 1
ATOM 2167 C CA . LEU B 1 23 ? -5.77003 6.42927 33.89104 1.000 62.56602 21 LEU B CA 1
ATOM 2168 C C . LEU B 1 23 ? -6.20601 7.09322 35.19108 1.000 65.96437 21 LEU B C 1
ATOM 2169 O O . LEU B 1 23 ? -7.33096 6.89310 35.65516 1.000 71.74901 21 LEU B O 1
ATOM 2174 N N . TRP B 1 24 ? -5.30505 7.88830 35.76802 1.000 62.08574 22 TRP B N 1
ATOM 2175 C CA . TRP B 1 24 ? -5.55801 8.49526 37.07205 1.000 68.98509 22 TRP B CA 1
ATOM 2176 C C . TRP B 1 24 ? -6.52814 9.65517 36.92313 1.000 68.81190 22 TRP B C 1
ATOM 2177 O O . TRP B 1 24 ? -6.23029 10.64621 36.24712 1.000 62.86205 22 TRP B O 1
ATOM 2188 N N . LEU B 1 25 ? -7.67708 9.54005 37.57321 1.000 71.63488 23 LEU B N 1
ATOM 2189 C CA . LEU B 1 25 ? -8.73219 10.54095 37.48229 1.000 74.47684 23 LEU B CA 1
ATOM 2190 C C . LEU B 1 25 ? -9.15814 10.99889 38.87233 1.000 76.19424 23 LEU B C 1
ATOM 2191 O O . LEU B 1 25 ? -10.16705 10.52278 39.40839 1.000 76.04752 23 LEU B O 1
ATOM 2196 N N . PRO B 1 26 ? -8.41219 11.92796 39.48728 1.000 75.64663 24 PRO B N 1
ATOM 2197 C CA . PRO B 1 26 ? -8.83114 12.44490 40.79932 1.000 77.51676 24 PRO B CA 1
ATOM 2198 C C . PRO B 1 26 ? -10.23921 13.00876 40.70042 1.000 80.96674 24 PRO B C 1
ATOM 2199 O O . PRO B 1 26 ? -10.52235 13.88474 39.88445 1.000 82.37204 24 PRO B O 1
ATOM 2203 N N . LYS B 1 27 ? -11.14310 12.45967 41.50248 1.000 85.24962 25 LYS B N 1
ATOM 2204 C CA . LYS B 1 27 ? -12.50915 12.97753 41.49858 1.000 88.56431 25 LYS B CA 1
ATOM 2205 C C . LYS B 1 27 ? -13.17823 12.79448 40.13963 1.000 90.63227 25 LYS B C 1
ATOM 2206 O O . LYS B 1 27 ? -14.12532 13.53139 39.83470 1.000 93.23077 25 LYS B O 1
ATOM 2212 N N . GLY B 1 28 ? -12.68820 11.91554 39.26758 1.000 87.43382 26 GLY B N 1
ATOM 2213 C CA . GLY B 1 28 ? -13.28428 11.79649 37.96162 1.000 85.74917 26 GLY B CA 1
ATOM 2214 C C . GLY B 1 28 ? -12.79345 12.82555 36.96560 1.000 83.86736 26 GLY B C 1
ATOM 2215 O O . GLY B 1 28 ? -13.39954 12.98050 35.90864 1.000 84.12438 26 GLY B O 1
ATOM 2216 N N . GLU B 1 29 ? -11.77350 13.58465 37.36354 1.000 84.53470 27 GLU B N 1
ATOM 2217 C CA . GLU B 1 29 ? -11.24967 14.67571 36.50651 1.000 85.49460 27 GLU B CA 1
ATOM 2218 C C . GLU B 1 29 ? -9.89467 14.27585 35.92141 1.000 82.60403 27 GLU B C 1
ATOM 2219 O O . GLU B 1 29 ? -9.13755 13.57391 36.61135 1.000 79.33203 27 GLU B O 1
ATOM 2225 N N . LEU B 1 30 ? -9.63780 14.67888 34.67440 1.000 80.20772 28 LEU B N 1
ATOM 2226 C CA . LEU B 1 30 ? -8.33682 14.45002 34.03330 1.000 73.78647 28 LEU B CA 1
ATOM 2227 C C . LEU B 1 30 ? -7.35888 15.45711 34.62224 1.000 75.86206 28 LEU B C 1
ATOM 2228 O O . LEU B 1 30 ? -7.62400 16.67108 34.55427 1.000 77.95099 28 LEU B O 1
ATOM 2233 N N . PRO B 1 31 ? -6.25479 15.01021 35.22516 1.000 72.96290 29 PRO B N 1
ATOM 2234 C CA . PRO B 1 31 ? -5.33784 15.95630 35.86811 1.000 72.76077 29 PRO B CA 1
ATOM 2235 C C . PRO B 1 31 ? -4.90102 17.11035 34.97709 1.000 75.68096 29 PRO B C 1
ATOM 2236 O O . PRO B 1 31 ? -4.54308 16.92340 33.81506 1.000 76.20496 29 PRO B O 1
ATOM 2240 N N . TYR B 1 32 ? -4.96310 18.32534 35.53410 1.000 78.79381 30 TYR B N 1
ATOM 2241 C CA . TYR B 1 32 ? -4.60827 19.54738 34.82009 1.000 82.12059 30 TYR B CA 1
ATOM 2242 C C . TYR B 1 32 ? -4.00530 20.52743 35.80806 1.000 88.42716 30 TYR B C 1
ATOM 2243 O O . TYR B 1 32 ? -4.55424 20.74537 36.89110 1.000 92.27278 30 TYR B O 1
ATOM 2252 N N . GLY B 1 33 ? -2.89238 21.11954 35.43499 1.000 98.81815 31 GLY B N 1
ATOM 2253 C CA . GLY B 1 33 ? -2.24841 22.03160 36.33995 1.000 107.27323 31 GLY B CA 1
ATOM 2254 C C . GLY B 1 33 ? -0.80937 21.60474 36.30984 1.000 116.19076 31 GLY B C 1
ATOM 2255 O O . GLY B 1 33 ? -0.28942 21.32280 35.22181 1.000 116.88448 31 GLY B O 1
ATOM 2256 N N . GLU B 1 34 ? -0.15527 21.47680 37.45480 1.000 110.90461 32 GLU B N 1
ATOM 2257 C CA . GLU B 1 34 ? 1.22676 21.04893 37.34270 1.000 113.86532 32 GLU B CA 1
ATOM 2258 C C . GLU B 1 34 ? 1.62394 19.95196 38.31566 1.000 115.82791 32 GLU B C 1
ATOM 2259 O O . GLU B 1 34 ? 0.96804 19.65689 39.32670 1.000 111.62397 32 GLU B O 1
ATOM 2265 N N . ALA B 1 35 ? 2.76296 19.39608 37.91357 1.000 106.99701 33 ALA B N 1
ATOM 2266 C CA . ALA B 1 35 ? 3.40612 18.24614 38.51052 1.000 101.02092 33 ALA B CA 1
ATOM 2267 C C . ALA B 1 35 ? 3.58222 18.35214 40.01450 1.000 100.62390 33 ALA B C 1
ATOM 2268 O O . ALA B 1 35 ? 3.54937 17.32613 40.70850 1.000 101.45704 33 ALA B O 1
ATOM 2270 N N . ALA B 1 36 ? 3.82513 19.55316 40.53750 1.000 104.64352 34 ALA B N 1
ATOM 2271 C CA . ALA B 1 36 ? 3.99222 19.68716 41.97949 1.000 108.72812 34 ALA B CA 1
ATOM 2272 C C . ALA B 1 36 ? 2.73932 19.25303 42.72857 1.000 104.47347 34 ALA B C 1
ATOM 2273 O O . ALA B 1 36 ? 2.83145 18.68203 43.81956 1.000 103.25692 34 ALA B O 1
ATOM 2275 N N . ASN B 1 37 ? 1.56925 19.46792 42.13966 1.000 98.90783 35 ASN B N 1
ATOM 2276 C CA . ASN B 1 37 ? 0.30933 19.13079 42.78674 1.000 95.25705 35 ASN B CA 1
ATOM 2277 C C . ASN B 1 37 ? -0.16355 17.71775 42.47176 1.000 92.67303 35 ASN B C 1
ATOM 2278 O O . ASN B 1 37 ? -1.21547 17.30264 42.97583 1.000 87.48623 35 ASN B O 1
ATOM 2283 N N . PHE B 1 38 ? 0.56346 16.98883 41.62670 1.000 94.08122 36 PHE B N 1
ATOM 2284 C CA . PHE B 1 38 ? 0.19357 15.64179 41.22572 1.000 94.43554 36 PHE B CA 1
ATOM 2285 C C . PHE B 1 38 ? 1.26769 14.60890 41.54463 1.000 99.34842 36 PHE B C 1
ATOM 2286 O O . PHE B 1 38 ? 1.14178 13.45389 41.09863 1.000 99.42177 36 PHE B O 1
ATOM 2294 N N . ASP B 1 39 ? 2.31071 14.97299 42.30856 1.000 116.30568 37 ASP B N 1
ATOM 2295 C CA . ASP B 1 39 ? 3.40982 14.02810 42.58047 1.000 121.00862 37 ASP B CA 1
ATOM 2296 C C . ASP B 1 39 ? 4.08879 13.48118 41.34242 1.000 117.24542 37 ASP B C 1
ATOM 2297 O O . ASP B 1 39 ? 4.48690 12.32322 41.27638 1.000 117.18514 37 ASP B O 1
ATOM 2302 N N . LEU B 1 40 ? 4.28464 14.34721 40.37541 1.000 108.19716 38 LEU B N 1
ATOM 2303 C CA . LEU B 1 40 ? 4.98559 13.95629 39.17936 1.000 107.27217 38 LEU B CA 1
ATOM 2304 C C . LEU B 1 40 ? 6.40554 14.49643 39.20527 1.000 110.14044 38 LEU B C 1
ATOM 2305 O O . LEU B 1 40 ? 7.13948 14.36951 38.21721 1.000 114.85927 38 LEU B O 1
ATOM 2310 N N . VAL B 1 41 ? 6.79456 15.10946 40.32825 1.000 105.64221 39 VAL B N 1
ATOM 2311 C CA . VAL B 1 41 ? 8.11551 15.69159 40.51716 1.000 105.33399 39 VAL B CA 1
ATOM 2312 C C . VAL B 1 41 ? 9.15862 14.57469 40.44407 1.000 104.02031 39 VAL B C 1
ATOM 2313 O O . VAL B 1 41 ? 9.04677 13.55067 41.12707 1.000 100.92973 39 VAL B O 1
ATOM 2317 N N . GLY B 1 42 ? 10.11754 14.70579 39.53301 1.000 107.43216 40 GLY B N 1
ATOM 2318 C CA . GLY B 1 42 ? 11.07264 13.62989 39.34493 1.000 108.11366 40 GLY B CA 1
ATOM 2319 C C . GLY B 1 42 ? 10.62470 12.41585 38.54795 1.000 114.19936 40 GLY B C 1
ATOM 2320 O O . GLY B 1 42 ? 11.35380 11.41393 38.53289 1.000 116.87784 40 GLY B O 1
ATOM 2321 N N . GLN B 1 43 ? 9.44666 12.42974 37.92603 1.000 116.11943 41 GLN B N 1
ATOM 2322 C CA . GLN B 1 43 ? 9.04872 11.24171 37.18005 1.000 109.78813 41 GLN B CA 1
ATOM 2323 C C . GLN B 1 43 ? 9.23360 11.40274 35.67604 1.000 103.37032 41 GLN B C 1
ATOM 2324 O O . GLN B 1 43 ? 9.39145 12.51376 35.16104 1.000 103.84663 41 GLN B O 1
ATOM 2330 N N . ARG B 1 44 ? 9.16566 10.25374 34.96403 1.000 100.64624 42 ARG B N 1
ATOM 2331 C CA . ARG B 1 44 ? 9.26054 10.49477 33.52303 1.000 97.63773 42 ARG B CA 1
ATOM 2332 C C . ARG B 1 44 ? 7.89148 10.66264 32.89313 1.000 93.35663 42 ARG B C 1
ATOM 2333 O O . ARG B 1 44 ? 7.00657 9.82955 33.09518 1.000 95.39921 42 ARG B O 1
ATOM 2341 N N . ALA B 1 45 ? 7.93632 11.54965 31.88513 1.000 84.64483 43 ALA B N 1
ATOM 2342 C CA . ALA B 1 45 ? 6.73823 11.96554 31.15322 1.000 85.98576 43 ALA B CA 1
ATOM 2343 C C . ALA B 1 45 ? 7.12910 12.18459 29.69819 1.000 84.95041 43 ALA B C 1
ATOM 2344 O O . ALA B 1 45 ? 8.26404 12.56071 29.39712 1.000 85.88119 43 ALA B O 1
ATOM 2346 N N . LEU B 1 46 ? 6.20007 11.90851 28.80026 1.000 85.78690 44 LEU B N 1
ATOM 2347 C CA . LEU B 1 46 ? 6.40695 12.11655 27.37824 1.000 82.95484 44 LEU B CA 1
ATOM 2348 C C . LEU B 1 46 ? 5.24883 12.95644 26.86533 1.000 85.80272 44 LEU B C 1
ATOM 2349 O O . LEU B 1 46 ? 4.08388 12.61932 27.10541 1.000 84.94980 44 LEU B O 1
ATOM 2354 N N . GLN B 1 47 ? 5.56467 14.06247 26.19132 1.000 89.84224 45 GLN B N 1
ATOM 2355 C CA . GLN B 1 47 ? 4.53454 14.91238 25.60340 1.000 88.82445 45 GLN B CA 1
ATOM 2356 C C . GLN B 1 47 ? 3.91553 14.20533 24.40544 1.000 80.70043 45 GLN B C 1
ATOM 2357 O O . GLN B 1 47 ? 4.61249 13.89641 23.43039 1.000 78.77367 45 GLN B O 1
ATOM 2363 N N . ILE B 1 48 ? 2.61056 13.94620 24.48353 1.000 82.66410 46 ILE B N 1
ATOM 2364 C CA . ILE B 1 48 ? 1.89756 13.22214 23.43757 1.000 82.28004 46 ILE B CA 1
ATOM 2365 C C . ILE B 1 48 ? 0.97841 14.10105 22.60964 1.000 82.73373 46 ILE B C 1
ATOM 2366 O O . ILE B 1 48 ? 0.43839 13.62201 21.59368 1.000 83.59080 46 ILE B O 1
ATOM 2371 N N . GLY B 1 49 ? 0.75532 15.35003 22.99967 1.000 84.78891 47 GLY B N 1
ATOM 2372 C CA . GLY B 1 49 ? -0.08182 16.18395 22.15074 1.000 84.81177 47 GLY B CA 1
ATOM 2373 C C . GLY B 1 49 ? -0.23092 17.57193 22.72376 1.000 89.92763 47 GLY B C 1
ATOM 2374 O O . GLY B 1 49 ? 0.53910 17.99400 23.58771 1.000 93.05829 47 GLY B O 1
ATOM 2375 N N . GLU B 1 50 ? -1.21703 18.29584 22.19984 1.000 91.95536 48 GLU B N 1
ATOM 2376 C CA . GLU B 1 50 ? -1.46614 19.67681 22.61987 1.000 97.67009 48 GLU B CA 1
ATOM 2377 C C . GLU B 1 50 ? -2.93118 20.01767 22.47098 1.000 104.99520 48 GLU B C 1
ATOM 2378 O O . GLU B 1 50 ? -3.53022 19.71262 21.44302 1.000 102.95528 48 GLU B O 1
ATOM 2384 N N . TRP B 1 51 ? -3.51217 20.66560 23.48803 1.000 119.50107 49 TRP B N 1
ATOM 2385 C CA . TRP B 1 51 ? -4.93021 21.01446 23.51513 1.000 112.92508 49 TRP B CA 1
ATOM 2386 C C . TRP B 1 51 ? -5.10830 22.40144 24.11915 1.000 109.01170 49 TRP B C 1
ATOM 2387 O O . TRP B 1 51 ? -4.59225 22.66848 25.20412 1.000 107.38879 49 TRP B O 1
ATOM 2398 N N . GLN B 1 52 ? -5.82344 23.27337 23.40121 1.000 103.39833 50 GLN B N 1
ATOM 2399 C CA . GLN B 1 52 ? -6.06055 24.66335 23.81224 1.000 100.24448 50 GLN B CA 1
ATOM 2400 C C . GLN B 1 52 ? -4.73160 25.37648 24.02116 1.000 100.42136 50 GLN B C 1
ATOM 2401 O O . GLN B 1 52 ? -4.58963 26.22248 24.90116 1.000 105.64319 50 GLN B O 1
ATOM 2407 N N . GLY B 1 53 ? -3.75063 25.02958 23.19508 1.000 91.79391 51 GLY B N 1
ATOM 2408 C CA . GLY B 1 53 ? -2.47569 25.68771 23.23000 1.000 87.57459 51 GLY B CA 1
ATOM 2409 C C . GLY B 1 53 ? -1.57156 25.19379 24.32593 1.000 96.48697 51 GLY B C 1
ATOM 2410 O O . GLY B 1 53 ? -0.51561 25.80789 24.55787 1.000 92.41859 51 GLY B O 1
ATOM 2411 N N . GLU B 1 54 ? -1.94141 24.11674 25.04495 1.000 113.14812 52 GLU B N 1
ATOM 2412 C CA . GLU B 1 54 ? -1.03329 23.67982 26.09788 1.000 113.31846 52 GLU B CA 1
ATOM 2413 C C . GLU B 1 54 ? -0.66615 22.21086 25.98384 1.000 111.33038 52 GLU B C 1
ATOM 2414 O O . GLU B 1 54 ? -1.49010 21.39478 25.55989 1.000 105.32900 52 GLU B O 1
ATOM 2420 N N . PRO B 1 55 ? 0.56691 21.85898 26.35675 1.000 116.19979 53 PRO B N 1
ATOM 2421 C CA . PRO B 1 55 ? 1.01404 20.47702 26.21571 1.000 116.94560 53 PRO B CA 1
ATOM 2422 C C . PRO B 1 55 ? 0.15919 19.46493 26.96076 1.000 109.86799 53 PRO B C 1
ATOM 2423 O O . PRO B 1 55 ? -0.43377 19.74986 28.00280 1.000 103.87808 53 PRO B O 1
ATOM 2427 N N . VAL B 1 56 ? 0.10127 18.26293 26.38375 1.000 94.61406 54 VAL B N 1
ATOM 2428 C CA . VAL B 1 56 ? -0.50457 17.07186 26.97178 1.000 88.92291 54 VAL B CA 1
ATOM 2429 C C . VAL B 1 56 ? 0.59254 16.03997 27.17669 1.000 90.96299 54 VAL B C 1
ATOM 2430 O O . VAL B 1 56 ? 1.22952 15.60804 26.19464 1.000 87.92148 54 VAL B O 1
ATOM 2434 N N . TRP B 1 57 ? 0.73868 15.58497 28.42868 1.000 110.45743 55 TRP B N 1
ATOM 2435 C CA . TRP B 1 57 ? 1.79480 14.69307 28.89459 1.000 102.70814 55 TRP B CA 1
ATOM 2436 C C . TRP B 1 57 ? 1.25496 13.30202 29.22662 1.000 104.31614 55 TRP B C 1
ATOM 2437 O O . TRP B 1 57 ? 0.13401 13.15690 29.73369 1.000 96.26622 55 TRP B O 1
ATOM 2448 N N . LEU B 1 58 ? 2.07804 12.28810 28.95855 1.000 82.44727 56 LEU B N 1
ATOM 2449 C CA . LEU B 1 58 ? 1.82020 10.89307 29.32155 1.000 70.63034 56 LEU B CA 1
ATOM 2450 C C . LEU B 1 58 ? 2.81133 10.39916 30.37048 1.000 68.77891 56 LEU B C 1
ATOM 2451 O O . LEU B 1 58 ? 4.02330 10.49428 30.16640 1.000 72.05660 56 LEU B O 1
ATOM 2456 N N . VAL B 1 59 ? 2.30946 9.86110 31.47651 1.000 64.57168 57 VAL B N 1
ATOM 2457 C CA . VAL B 1 59 ? 3.15959 9.29217 32.52144 1.000 64.86302 57 VAL B CA 1
ATOM 2458 C C . VAL B 1 59 ? 2.77875 7.82613 32.71546 1.000 63.57260 57 VAL B C 1
ATOM 2459 O O . VAL B 1 59 ? 1.60879 7.51501 32.97654 1.000 61.75837 57 VAL B O 1
ATOM 2463 N N . GLN B 1 60 ? 3.77082 6.93223 32.58238 1.000 62.46756 58 GLN B N 1
ATOM 2464 C CA . GLN B 1 60 ? 3.59398 5.49121 32.80838 1.000 64.51313 58 GLN B CA 1
ATOM 2465 C C . GLN B 1 60 ? 3.87312 5.19023 34.27635 1.000 72.05292 58 GLN B C 1
ATOM 2466 O O . GLN B 1 60 ? 4.99717 4.89333 34.68127 1.000 75.05567 58 GLN B O 1
ATOM 2472 N N . GLN B 1 61 ? 2.82116 5.28611 35.08343 1.000 71.44382 59 GLN B N 1
ATOM 2473 C CA . GLN B 1 61 ? 2.93028 5.14711 36.52342 1.000 78.46609 59 GLN B CA 1
ATOM 2474 C C . GLN B 1 61 ? 1.58136 4.69497 37.05651 1.000 80.95612 59 GLN B C 1
ATOM 2475 O O . GLN B 1 61 ? 0.53428 5.09687 36.53759 1.000 77.31941 59 GLN B O 1
ATOM 2481 N N . GLN B 1 62 ? 1.59452 3.80896 38.05450 1.000 82.69753 60 GLN B N 1
ATOM 2482 C CA . GLN B 1 62 ? 0.31561 3.34683 38.65659 1.000 83.46503 60 GLN B CA 1
ATOM 2483 C C . GLN B 1 62 ? 0.05362 4.15879 39.92961 1.000 90.09729 60 GLN B C 1
ATOM 2484 O O . GLN B 1 62 ? 1.03162 4.58788 40.56355 1.000 89.65435 60 GLN B O 1
ATOM 2490 N N . ARG B 1 63 ? -1.22038 4.35066 40.28370 1.000 88.42272 61 ARG B N 1
ATOM 2491 C CA . ARG B 1 63 ? -1.59337 5.14761 41.48374 1.000 89.96839 61 ARG B CA 1
ATOM 2492 C C . ARG B 1 63 ? -2.34321 4.24853 42.46578 1.000 93.15558 61 ARG B C 1
ATOM 2493 O O . ARG B 1 63 ? -3.06016 3.34246 42.00582 1.000 90.51965 61 ARG B O 1
ATOM 2501 N N . ARG B 1 64 ? -2.20815 4.52153 43.76577 1.000 93.93742 62 ARG B N 1
ATOM 2502 C CA . ARG B 1 64 ? -2.87500 3.69245 44.80081 1.000 93.56213 62 ARG B CA 1
ATOM 2503 C C . ARG B 1 64 ? -4.39202 3.75931 44.60392 1.000 98.43416 62 ARG B C 1
ATOM 2504 O O . ARG B 1 64 ? -5.04090 2.70624 44.70696 1.000 104.10342 62 ARG B O 1
ATOM 2512 N N . HIS B 1 65 ? -4.92516 4.94626 44.29997 1.000 96.94318 63 HIS B N 1
ATOM 2513 C CA . HIS B 1 65 ? -6.39019 5.12211 44.11307 1.000 88.63024 63 HIS B CA 1
ATOM 2514 C C . HIS B 1 65 ? -6.67136 6.05110 42.92810 1.000 84.46351 63 HIS B C 1
ATOM 2515 O O . HIS B 1 65 ? -5.72246 6.70719 42.46804 1.000 85.81104 63 HIS B O 1
ATOM 2522 N N . ASP B 1 66 ? -7.91539 6.01198 42.43319 1.000 80.09430 64 ASP B N 1
ATOM 2523 C CA . ASP B 1 66 ? -8.49155 6.85393 41.34324 1.000 75.27987 64 ASP B CA 1
ATOM 2524 C C . ASP B 1 66 ? -8.10560 6.37998 39.93521 1.000 73.45756 64 ASP B C 1
ATOM 2525 O O . ASP B 1 66 ? -8.38574 7.12997 38.99223 1.000 72.70002 64 ASP B O 1
ATOM 2530 N N . MET B 1 67 ? -7.47850 5.21205 39.78815 1.000 75.57847 65 MET B N 1
ATOM 2531 C CA . MET B 1 67 ? -7.18555 4.74009 38.40713 1.000 75.36252 65 MET B CA 1
ATOM 2532 C C . MET B 1 67 ? -8.53556 4.42796 37.75122 1.000 76.99218 65 MET B C 1
ATOM 2533 O O . MET B 1 67 ? -9.35045 3.76088 38.40427 1.000 75.54570 65 MET B O 1
ATOM 2538 N N . GLY B 1 68 ? -8.75070 4.87095 36.51024 1.000 85.41858 66 GLY B N 1
ATOM 2539 C CA . GLY B 1 68 ? -10.04972 4.65883 35.84133 1.000 86.67503 66 GLY B CA 1
ATOM 2540 C C . GLY B 1 68 ? -9.92880 4.38186 34.35332 1.000 80.62037 66 GLY B C 1
ATOM 2541 O O . GLY B 1 68 ? -8.85686 4.63897 33.78424 1.000 76.72374 66 GLY B O 1
ATOM 2542 N N . SER B 1 69 ? -10.98978 3.82776 33.76438 1.000 77.84776 67 SER B N 1
ATOM 2543 C CA . SER B 1 69 ? -11.04086 3.51577 32.31338 1.000 80.09740 67 SER B CA 1
ATOM 2544 C C . SER B 1 69 ? -11.32504 4.78075 31.49042 1.000 84.39932 67 SER B C 1
ATOM 2545 O O . SER B 1 69 ? -11.86610 5.74469 32.04646 1.000 82.78349 67 SER B O 1
ATOM 2548 N N . VAL B 1 70 ? -11.01012 4.72479 30.19139 1.000 92.53555 68 VAL B N 1
ATOM 2549 C CA . VAL B 1 70 ? -11.16830 5.82479 29.18842 1.000 101.37164 68 VAL B CA 1
ATOM 2550 C C . VAL B 1 70 ? -12.64435 6.19864 28.99552 1.000 107.60055 68 VAL B C 1
ATOM 2551 O O . VAL B 1 70 ? -12.90350 7.34762 28.61555 1.000 110.28455 68 VAL B O 1
ATOM 2555 N N . ARG B 1 71 ? -13.57125 5.26055 29.21258 1.000 99.77924 69 ARG B N 1
ATOM 2556 C CA . ARG B 1 71 ? -15.03728 5.48840 29.05968 1.000 100.25533 69 ARG B CA 1
ATOM 2557 C C . ARG B 1 71 ? -15.52532 6.58635 30.01773 1.000 96.51251 69 ARG B C 1
ATOM 2558 O O . ARG B 1 71 ? -16.49141 7.27725 29.66780 1.000 91.45313 69 ARG B O 1
ATOM 2566 N N . GLN B 1 72 ? -14.94225 6.67539 31.21469 1.000 94.66746 70 GLN B N 1
ATOM 2567 C CA . GLN B 1 72 ? -15.31227 7.69135 32.23773 1.000 92.12770 70 GLN B CA 1
ATOM 2568 C C . GLN B 1 72 ? -15.05545 9.11638 31.72272 1.000 93.95958 70 GLN B C 1
ATOM 2569 O O . GLN B 1 72 ? -15.80851 10.02830 32.11878 1.000 93.46790 70 GLN B O 1
ATOM 2575 N N . VAL B 1 73 ? -14.00953 9.31549 30.91565 1.000 93.37623 71 VAL B N 1
ATOM 2576 C CA . VAL B 1 73 ? -13.67370 10.67853 30.40164 1.000 90.50135 71 VAL B CA 1
ATOM 2577 C C . VAL B 1 73 ? -14.26382 10.90148 28.99968 1.000 91.62579 71 VAL B C 1
ATOM 2578 O O . VAL B 1 73 ? -13.86596 11.88253 28.35167 1.000 87.58377 71 VAL B O 1
ATOM 2582 N N . ILE B 1 74 ? -15.19877 10.04639 28.56874 1.000 95.44511 72 ILE B N 1
ATOM 2583 C CA . ILE B 1 74 ? -15.85687 10.13234 27.22379 1.000 101.97143 72 ILE B CA 1
ATOM 2584 C C . ILE B 1 74 ? -16.66501 11.43026 27.07386 1.000 102.31211 72 ILE B C 1
ATOM 2585 O O . ILE B 1 74 ? -16.75814 11.92226 25.93487 1.000 97.95819 72 ILE B O 1
ATOM 2590 N N . ASP B 1 75 ? -17.18899 11.98420 28.17890 1.000 107.56092 73 ASP B N 1
ATOM 2591 C CA . ASP B 1 75 ? -18.01711 13.22612 28.20997 1.000 116.45010 73 ASP B CA 1
ATOM 2592 C C . ASP B 1 75 ? -17.19125 14.50120 27.94593 1.000 107.74271 73 ASP B C 1
ATOM 2593 O O . ASP B 1 75 ? -17.81737 15.54714 27.72298 1.000 115.00950 73 ASP B O 1
ATOM 2598 N N . LEU B 1 76 ? -15.85324 14.41333 27.94383 1.000 91.29604 74 LEU B N 1
ATOM 2599 C CA . LEU B 1 76 ? -14.89737 15.53843 27.73677 1.000 87.31032 74 LEU B CA 1
ATOM 2600 C C . LEU B 1 76 ? -14.84352 15.98045 26.27177 1.000 90.38361 74 LEU B C 1
ATOM 2601 O O . LEU B 1 76 ? -15.44551 15.33140 25.39481 1.000 86.43827 74 LEU B O 1
ATOM 2606 N N . ASP B 1 77 ? -14.05764 17.02953 26.02273 1.000 109.94484 75 ASP B N 1
ATOM 2607 C CA . ASP B 1 77 ? -13.85479 17.57457 24.65772 1.000 120.16758 75 ASP B CA 1
ATOM 2608 C C . ASP B 1 77 ? -13.33374 16.45663 23.75067 1.000 121.49805 75 ASP B C 1
ATOM 2609 O O . ASP B 1 77 ? -12.44063 15.69371 24.17560 1.000 114.94682 75 ASP B O 1
ATOM 2614 N N . VAL B 1 78 ? -13.82282 16.41559 22.51071 1.000 99.32644 76 VAL B N 1
ATOM 2615 C CA . VAL B 1 78 ? -13.41078 15.32964 21.57667 1.000 89.02129 76 VAL B CA 1
ATOM 2616 C C . VAL B 1 78 ? -11.89380 15.39079 21.37756 1.000 85.45693 76 VAL B C 1
ATOM 2617 O O . VAL B 1 78 ? -11.26269 14.32985 21.42351 1.000 81.41658 76 VAL B O 1
ATOM 2621 N N . GLY B 1 79 ? -11.32193 16.58285 21.20453 1.000 90.72537 77 GLY B N 1
ATOM 2622 C CA . GLY B 1 79 ? -9.86295 16.62800 21.00243 1.000 86.77617 77 GLY B CA 1
ATOM 2623 C C . GLY B 1 79 ? -9.13581 16.09006 22.21937 1.000 83.44452 77 GLY B C 1
ATOM 2624 O O . GLY B 1 79 ? -8.25874 15.23715 22.05230 1.000 79.58729 77 GLY B O 1
ATOM 2625 N N . LEU B 1 80 ? -9.54177 16.53400 23.40841 1.000 88.16222 78 LEU B N 1
ATOM 2626 C CA . LEU B 1 80 ? -8.92364 16.07905 24.67936 1.000 82.14575 78 LEU B CA 1
ATOM 2627 C C . LEU B 1 80 ? -9.21647 14.59302 24.90037 1.000 73.31984 78 LEU B C 1
ATOM 2628 O O . LEU B 1 80 ? -8.32637 13.88411 25.37430 1.000 71.07740 78 LEU B O 1
ATOM 2633 N N . PHE B 1 81 ? -10.43245 14.14590 24.59545 1.000 75.12562 79 PHE B N 1
ATOM 2634 C CA . PHE B 1 81 ? -10.73029 12.71287 24.82545 1.000 71.14874 79 PHE B CA 1
ATOM 2635 C C . PHE B 1 81 ? -9.83027 11.85397 23.93638 1.000 68.08128 79 PHE B C 1
ATOM 2636 O O . PHE B 1 81 ? -9.28214 10.85302 24.41733 1.000 63.27129 79 PHE B O 1
ATOM 2644 N N . GLN B 1 82 ? -9.66540 12.26500 22.68237 1.000 67.10153 80 GLN B N 1
ATOM 2645 C CA . GLN B 1 82 ? -8.83439 11.49809 21.71831 1.000 70.92076 80 GLN B CA 1
ATOM 2646 C C . GLN B 1 82 ? -7.38135 11.46423 22.20921 1.000 67.18839 80 GLN B C 1
ATOM 2647 O O . GLN B 1 82 ? -6.76426 10.40329 22.10715 1.000 66.75219 80 GLN B O 1
ATOM 2653 N N . LEU B 1 83 ? -6.88343 12.57927 22.74718 1.000 63.89353 81 LEU B N 1
ATOM 2654 C CA . LEU B 1 83 ? -5.51640 12.68141 23.24009 1.000 65.74349 81 LEU B CA 1
ATOM 2655 C C . LEU B 1 83 ? -5.28923 11.84942 24.50906 1.000 63.38209 81 LEU B C 1
ATOM 2656 O O . LEU B 1 83 ? -4.26215 11.18052 24.65798 1.000 63.07881 81 LEU B O 1
ATOM 2661 N N . ALA B 1 84 ? -6.25317 11.86031 25.42413 1.000 60.18993 82 ALA B N 1
ATOM 2662 C CA . ALA B 1 84 ? -6.12300 11.05131 26.63011 1.000 58.29533 82 ALA B CA 1
ATOM 2663 C C . ALA B 1 84 ? -6.14188 9.56031 26.30310 1.000 57.52704 82 ALA B C 1
ATOM 2664 O O . ALA B 1 84 ? -5.31776 8.78739 26.81603 1.000 59.53502 82 ALA B O 1
ATOM 2666 N N . GLY B 1 85 ? -7.07889 9.13223 25.45016 1.000 56.37539 83 GLY B N 1
ATOM 2667 C CA . GLY B 1 85 ? -7.11278 7.73523 25.04815 1.000 57.88930 83 GLY B CA 1
ATOM 2668 C C . GLY B 1 85 ? -5.89980 7.32936 24.23206 1.000 56.75292 83 GLY B C 1
ATOM 2669 O O . GLY B 1 85 ? -5.40868 6.20540 24.34302 1.000 56.21339 83 GLY B O 1
ATOM 2670 N N . ARG B 1 86 ? -5.40495 8.23641 23.39504 1.000 51.69006 84 ARG B N 1
ATOM 2671 C CA . ARG B 1 86 ? -4.17398 7.97754 22.66295 1.000 57.41927 84 ARG B CA 1
ATOM 2672 C C . ARG B 1 86 ? -3.02888 7.70865 23.62186 1.000 52.62989 84 ARG B C 1
ATOM 2673 O O . ARG B 1 86 ? -2.22281 6.80273 23.39180 1.000 51.27479 84 ARG B O 1
ATOM 2681 N N . GLY B 1 87 ? -2.91989 8.52265 24.68286 1.000 53.23008 85 GLY B N 1
ATOM 2682 C CA . GLY B 1 87 ? -1.89779 8.28574 25.69179 1.000 53.42842 85 GLY B CA 1
ATOM 2683 C C . GLY B 1 87 ? -2.05261 6.93972 26.37079 1.000 47.12648 85 GLY B C 1
ATOM 2684 O O . GLY B 1 87 ? -1.06653 6.23781 26.61871 1.000 44.47002 85 GLY B O 1
ATOM 2685 N N . VAL B 1 88 ? -3.28855 6.57859 26.71187 1.000 44.13972 86 VAL B N 1
ATOM 2686 C CA . VAL B 1 88 ? -3.52938 5.27256 27.31387 1.000 44.90861 86 VAL B CA 1
ATOM 2687 C C . VAL B 1 88 ? -3.09634 4.16361 26.35483 1.000 44.81289 86 VAL B C 1
ATOM 2688 O O . VAL B 1 88 ? -2.42422 3.19968 26.74978 1.000 44.92446 86 VAL B O 1
ATOM 2692 N N . GLN B 1 89 ? -3.44944 4.29959 25.07286 1.000 43.62914 87 GLN B N 1
ATOM 2693 C CA . GLN B 1 89 ? -3.05641 3.30764 24.08282 1.000 49.71015 87 GLN B CA 1
ATOM 2694 C C . GLN B 1 89 ? -1.54242 3.25279 23.92871 1.000 41.89140 87 GLN B C 1
ATOM 2695 O O . GLN B 1 89 ? -0.97233 2.18085 23.71666 1.000 41.35120 87 GLN B O 1
ATOM 2701 N N . LEU B 1 90 ? -0.88353 4.40386 23.95868 1.000 42.42704 88 LEU B N 1
ATOM 2702 C CA . LEU B 1 90 ? 0.56746 4.42200 23.82158 1.000 40.60484 88 LEU B CA 1
ATOM 2703 C C . LEU B 1 90 ? 1.24761 3.77306 25.03952 1.000 41.56911 88 LEU B C 1
ATOM 2704 O O . LEU B 1 90 ? 2.18568 2.98315 24.88545 1.000 43.97706 88 LEU B O 1
ATOM 2709 N N . ALA B 1 91 ? 0.77866 4.08100 26.25756 1.000 41.12314 89 ALA B N 1
ATOM 2710 C CA . ALA B 1 91 ? 1.31581 3.41004 27.44552 1.000 45.84896 89 ALA B CA 1
ATOM 2711 C C . ALA B 1 91 ? 1.06496 1.90102 27.38452 1.000 44.61873 89 ALA B C 1
ATOM 2712 O O . ALA B 1 91 ? 1.94106 1.09810 27.74845 1.000 41.90543 89 ALA B O 1
ATOM 2714 N N . GLU B 1 92 ? -0.13003 1.49790 26.92560 1.000 39.47178 90 GLU B N 1
ATOM 2715 C CA . GLU B 1 92 ? -0.44291 0.07887 26.74361 1.000 41.47334 90 GLU B CA 1
ATOM 2716 C C . GLU B 1 92 ? 0.37308 -0.54303 25.60654 1.000 41.20286 90 GLU B C 1
ATOM 2717 O O . GLU B 1 92 ? 0.73420 -1.72000 25.67351 1.000 41.23271 90 GLU B O 1
ATOM 2723 N N . PHE B 1 93 ? 0.61093 0.20400 24.52353 1.000 36.01420 91 PHE B N 1
ATOM 2724 C CA . PHE B 1 93 ? 1.51290 -0.26590 23.47447 1.000 37.31760 91 PHE B CA 1
ATOM 2725 C C . PHE B 1 93 ? 2.88497 -0.61677 24.05137 1.000 40.25456 91 PHE B C 1
ATOM 2726 O O . PHE B 1 93 ? 3.42207 -1.71671 23.81932 1.000 40.47762 91 PHE B O 1
ATOM 2734 N N . TYR B 1 94 ? 3.46394 0.31128 24.82433 1.000 38.36665 92 TYR B N 1
ATOM 2735 C CA . TYR B 1 94 ? 4.77500 0.03840 25.41924 1.000 36.87671 92 TYR B CA 1
ATOM 2736 C C . TYR B 1 94 ? 4.70319 -1.15861 26.36723 1.000 39.00679 92 TYR B C 1
ATOM 2737 O O . TYR B 1 94 ? 5.59927 -2.00652 26.37316 1.000 39.14095 92 TYR B O 1
ATOM 2746 N N . ARG B 1 95 ? 3.63226 -1.25473 27.16831 1.000 43.19578 93 ARG B N 1
ATOM 2747 C CA . ARG B 1 95 ? 3.48343 -2.40975 28.05931 1.000 41.31045 93 ARG B CA 1
ATOM 2748 C C . ARG B 1 95 ? 3.37151 -3.72075 27.27630 1.000 38.34098 93 ARG B C 1
ATOM 2749 O O . ARG B 1 95 ? 3.88864 -4.76071 27.70625 1.000 37.34191 93 ARG B O 1
ATOM 2757 N N . SER B 1 96 ? 2.62743 -3.70382 26.16935 1.000 35.10650 94 SER B N 1
ATOM 2758 C CA . SER B 1 96 ? 2.39448 -4.87083 25.32936 1.000 37.60990 94 SER B CA 1
ATOM 2759 C C . SER B 1 96 ? 3.64648 -5.34370 24.61527 1.000 39.11603 94 SER B C 1
ATOM 2760 O O . SER B 1 96 ? 3.60854 -6.40270 23.97626 1.000 39.69179 94 SER B O 1
ATOM 2763 N N . HIS B 1 97 ? 4.71440 -4.55059 24.59020 1.000 32.54982 95 HIS B N 1
ATOM 2764 C CA . HIS B 1 97 ? 5.90840 -5.03247 23.91711 1.000 35.77528 95 HIS B CA 1
ATOM 2765 C C . HIS B 1 97 ? 7.15745 -4.85935 24.79502 1.000 39.52475 95 HIS B C 1
ATOM 2766 O O . HIS B 1 97 ? 8.25839 -4.61724 24.30395 1.000 37.50358 95 HIS B O 1
ATOM 2773 N N . LYS B 1 98 ? 7.01756 -5.07338 26.10903 1.000 38.23007 96 LYS B N 1
ATOM 2774 C CA . LYS B 1 98 ? 8.19863 -5.15327 26.96595 1.000 39.89338 96 LYS B CA 1
ATOM 2775 C C . LYS B 1 98 ? 9.16170 -6.21917 26.46587 1.000 41.72230 96 LYS B C 1
ATOM 2776 O O . LYS B 1 98 ? 10.38568 -6.03805 26.50579 1.000 42.04318 96 LYS B O 1
ATOM 2782 N N . TYR B 1 99 ? 8.58478 -7.33723 26.02490 1.000 38.33928 97 TYR B N 1
ATOM 2783 C CA . TYR B 1 99 ? 9.37185 -8.46114 25.46383 1.000 43.36734 97 TYR B CA 1
ATOM 2784 C C . TYR B 1 99 ? 9.09775 -8.54715 23.96185 1.000 39.50366 97 TYR B C 1
ATOM 2785 O O . TYR B 1 99 ? 7.96570 -8.28726 23.53293 1.000 36.17590 97 TYR B O 1
ATOM 2794 N N . CYS B 1 100 ? 10.13673 -8.88004 23.19977 1.000 38.48621 98 CYS B N 1
ATOM 2795 C CA . CYS B 1 100 ? 10.02264 -9.01104 21.73078 1.000 38.93389 98 CYS B CA 1
ATOM 2796 C C . CYS B 1 100 ? 9.29575 -10.32411 21.41582 1.000 39.21485 98 CYS B C 1
ATOM 2797 O O . CYS B 1 100 ? 9.72389 -11.37007 21.90478 1.000 35.51003 98 CYS B O 1
ATOM 2800 N N . GLY B 1 101 ? 8.24169 -10.25721 20.60589 1.000 35.43185 99 GLY B N 1
ATOM 2801 C CA . GLY B 1 101 ? 7.46778 -11.45128 20.23594 1.000 34.65559 99 GLY B CA 1
ATOM 2802 C C . GLY B 1 101 ? 8.29982 -12.44619 19.45187 1.000 40.47229 99 GLY B C 1
ATOM 2803 O O . GLY B 1 101 ? 8.05195 -13.64621 19.58687 1.000 38.20485 99 GLY B O 1
ATOM 2804 N N . TYR B 1 102 ? 9.17771 -11.95509 18.57581 1.000 34.41449 100 TYR B N 1
ATOM 2805 C CA . TYR B 1 102 ? 10.01474 -12.84800 17.73374 1.000 39.25130 100 TYR B CA 1
ATOM 2806 C C . TYR B 1 102 ? 11.05688 -13.64791 18.52566 1.000 41.78828 100 TYR B C 1
ATOM 2807 O O . TYR B 1 102 ? 11.13798 -14.85590 18.31765 1.000 44.37311 100 TYR B O 1
ATOM 2816 N N . CYS B 1 103 ? 11.80188 -13.00884 19.43162 1.000 36.40715 101 CYS B N 1
ATOM 2817 C CA . CYS B 1 103 ? 12.92599 -13.74274 20.08053 1.000 42.38316 101 CYS B CA 1
ATOM 2818 C C . CYS B 1 103 ? 12.77512 -13.87977 21.59854 1.000 40.35454 101 CYS B C 1
ATOM 2819 O O . CYS B 1 103 ? 13.48524 -14.71970 22.16948 1.000 47.43037 101 CYS B O 1
ATOM 2822 N N . GLY B 1 104 ? 11.92708 -13.06686 22.22661 1.000 42.45143 102 GLY B N 1
ATOM 2823 C CA . GLY B 1 104 ? 11.71119 -13.17289 23.68062 1.000 40.04954 102 GLY B CA 1
ATOM 2824 C C . GLY B 1 104 ? 12.57715 -12.21881 24.48257 1.000 45.89165 102 GLY B C 1
ATOM 2825 O O . GLY B 1 104 ? 12.29522 -12.04185 25.67159 1.000 42.78267 102 GLY B O 1
ATOM 2826 N N . HIS B 1 105 ? 13.57405 -11.59071 23.86151 1.000 43.82121 103 HIS B N 1
ATOM 2827 C CA . HIS B 1 105 ? 14.43101 -10.69263 24.61445 1.000 43.26491 103 HIS B CA 1
ATOM 2828 C C . HIS B 1 105 ? 13.70090 -9.36871 24.88052 1.000 42.28700 103 HIS B C 1
ATOM 2829 O O . HIS B 1 105 ? 12.70982 -9.01980 24.21959 1.000 46.38835 103 HIS B O 1
ATOM 2836 N N . GLU B 1 106 ? 14.17590 -8.64567 25.89049 1.000 40.04599 104 GLU B N 1
ATOM 2837 C CA . GLU B 1 106 ? 13.54280 -7.39174 26.27555 1.000 42.32848 104 GLU B CA 1
ATOM 2838 C C . GLU B 1 106 ? 13.74962 -6.31371 25.20655 1.000 47.35843 104 GLU B C 1
ATOM 2839 O O . GLU B 1 106 ? 14.78557 -6.26360 24.53647 1.000 47.62753 104 GLU B O 1
ATOM 2845 N N . MET B 1 107 ? 12.73852 -5.45980 25.03763 1.000 42.96208 105 MET B N 1
ATOM 2846 C CA . MET B 1 107 ? 12.77835 -4.37279 24.06863 1.000 42.48362 105 MET B CA 1
ATOM 2847 C C . MET B 1 107 ? 12.90627 -3.03778 24.79964 1.000 44.10182 105 MET B C 1
ATOM 2848 O O . MET B 1 107 ? 12.84735 -2.96680 26.03364 1.000 40.11602 105 MET B O 1
ATOM 2853 N N . TYR B 1 108 ? 13.06911 -1.96876 24.01964 1.000 46.96824 106 TYR B N 1
ATOM 2854 C CA . TYR B 1 108 ? 13.17201 -0.61276 24.54764 1.000 46.94220 106 TYR B CA 1
ATOM 2855 C C . TYR B 1 108 ? 12.52984 0.36019 23.56470 1.000 42.77490 106 TYR B C 1
ATOM 2856 O O . TYR B 1 108 ? 12.46379 0.07620 22.36470 1.000 45.74098 106 TYR B O 1
ATOM 2865 N N . PRO B 1 109 ? 12.01576 1.48813 24.04674 1.000 44.06341 107 PRO B N 1
ATOM 2866 C CA . PRO B 1 109 ? 11.32761 2.42907 23.15680 1.000 47.01295 107 PRO B CA 1
ATOM 2867 C C . PRO B 1 109 ? 12.29647 3.23918 22.30674 1.000 47.65351 107 PRO B C 1
ATOM 2868 O O . PRO B 1 109 ? 13.41247 3.56129 22.72167 1.000 50.54836 107 PRO B O 1
ATOM 2872 N N . SER B 1 110 ? 11.85435 3.55115 21.08778 1.000 47.72537 108 SER B N 1
ATOM 2873 C CA . SER B 1 110 ? 12.60920 4.42223 20.20073 1.000 56.72196 108 SER B CA 1
ATOM 2874 C C . SER B 1 110 ? 12.57810 5.86122 20.68675 1.000 59.87943 108 SER B C 1
ATOM 2875 O O . SER B 1 110 ? 11.58909 6.33512 21.25882 1.000 59.18813 108 SER B O 1
ATOM 2878 N N . LYS B 1 111 ? 13.70201 6.54634 20.49168 1.000 61.76299 109 LYS B N 1
ATOM 2879 C CA . LYS B 1 111 ? 13.81090 7.95134 20.83868 1.000 63.45792 109 LYS B CA 1
ATOM 2880 C C . LYS B 1 111 ? 13.41273 8.86132 19.67972 1.000 62.82821 109 LYS B C 1
ATOM 2881 O O . LYS B 1 111 ? 13.28662 10.07130 19.87774 1.000 68.59335 109 LYS B O 1
ATOM 2887 N N . THR B 1 112 ? 13.18770 8.30731 18.48773 1.000 60.39347 110 THR B N 1
ATOM 2888 C CA . THR B 1 112 ? 12.85554 9.12028 17.32576 1.000 59.72829 110 THR B CA 1
ATOM 2889 C C . THR B 1 112 ? 11.40452 8.98914 16.86286 1.000 61.19531 110 THR B C 1
ATOM 2890 O O . THR B 1 112 ? 10.89138 9.91010 16.21891 1.000 61.18820 110 THR B O 1
ATOM 2894 N N . GLU B 1 113 ? 10.73065 7.88607 17.17990 1.000 57.63639 111 GLU B N 1
ATOM 2895 C CA . GLU B 1 113 ? 9.34864 7.68094 16.77299 1.000 54.71678 111 GLU B CA 1
ATOM 2896 C C . GLU B 1 113 ? 8.67680 6.76487 17.78903 1.000 56.96851 111 GLU B C 1
ATOM 2897 O O . GLU B 1 113 ? 9.33092 6.16192 18.64898 1.000 51.90661 111 GLU B O 1
ATOM 2903 N N . TRP B 1 114 ? 7.35080 6.72073 17.72912 1.000 58.72113 112 TRP B N 1
ATOM 2904 C CA . TRP B 1 114 ? 6.55895 5.87965 18.62817 1.000 53.44891 112 TRP B CA 1
ATOM 2905 C C . TRP B 1 114 ? 6.68606 4.43266 18.16215 1.000 45.14065 112 TRP B C 1
ATOM 2906 O O . TRP B 1 114 ? 5.98904 3.98260 17.25119 1.000 42.51322 112 TRP B O 1
ATOM 2917 N N . ALA B 1 115 ? 7.63117 3.70875 18.75907 1.000 43.01966 113 ALA B N 1
ATOM 2918 C CA . ALA B 1 115 ? 7.88128 2.32878 18.37104 1.000 42.55676 113 ALA B CA 1
ATOM 2919 C C . ALA B 1 115 ? 8.76042 1.67486 19.42298 1.000 43.94755 113 ALA B C 1
ATOM 2920 O O . ALA B 1 115 ? 9.39041 2.35291 20.23694 1.000 43.31139 113 ALA B O 1
ATOM 2922 N N . MET B 1 116 ? 8.77555 0.34586 19.41396 1.000 42.41478 114 MET B N 1
ATOM 2923 C CA . MET B 1 116 ? 9.64169 -0.42906 2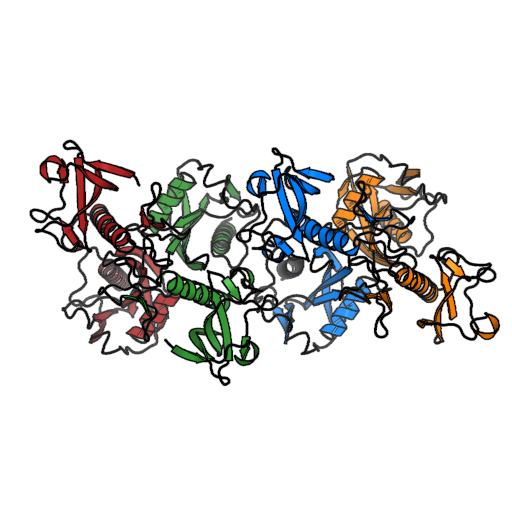0.29089 1.000 39.47548 114 MET B CA 1
ATOM 2924 C C . MET B 1 116 ? 10.70470 -1.13195 19.45281 1.000 43.20687 114 MET B C 1
ATOM 2925 O O . MET B 1 116 ? 10.39568 -1.69797 18.39883 1.000 38.51953 114 MET B O 1
ATOM 2930 N N . LEU B 1 117 ? 11.93773 -1.10783 19.96072 1.000 43.24785 115 LEU B N 1
ATOM 2931 C CA . LEU B 1 117 ? 13.10275 -1.72771 19.28464 1.000 45.98825 115 LEU B CA 1
ATOM 2932 C C . LEU B 1 117 ? 13.56993 -2.92567 20.11159 1.000 40.70376 115 LEU B C 1
ATOM 2933 O O . LEU B 1 117 ? 13.48601 -2.85869 21.34660 1.000 43.71383 115 LEU B O 1
ATOM 2938 N N . CYS B 1 118 ? 14.04998 -3.97062 19.44555 1.000 40.05518 116 CYS B N 1
ATOM 2939 C CA . CYS B 1 118 ? 14.50015 -5.18058 20.17250 1.000 44.27166 116 CYS B CA 1
ATOM 2940 C C . CYS B 1 118 ? 15.98917 -5.06644 20.51240 1.000 49.61401 116 CYS B C 1
ATOM 2941 O O . CYS B 1 118 ? 16.77306 -4.65335 19.64435 1.000 50.29694 116 CYS B O 1
ATOM 2944 N N . SER B 1 119 ? 16.32829 -5.38642 21.75937 1.000 46.51192 117 SER B N 1
ATOM 2945 C CA . SER B 1 119 ? 17.72532 -5.35928 22.26028 1.000 56.31466 117 SER B CA 1
ATOM 2946 C C . SER B 1 119 ? 18.57637 -6.39819 21.52721 1.000 55.58922 117 SER B C 1
ATOM 2947 O O . SER B 1 119 ? 19.76833 -6.14807 21.35212 1.000 60.80903 117 SER B O 1
ATOM 2950 N N . HIS B 1 120 ? 17.97746 -7.54425 21.19324 1.000 55.38695 118 HIS B N 1
ATOM 2951 C CA . HIS B 1 120 ? 18.69353 -8.69617 20.58118 1.000 58.50954 118 HIS B CA 1
ATOM 2952 C C . HIS B 1 120 ? 18.55743 -8.80617 19.05518 1.000 54.41291 118 HIS B C 1
ATOM 2953 O O . HIS B 1 120 ? 19.58141 -9.06606 18.40711 1.000 55.06290 118 HIS B O 1
ATOM 2960 N N . CYS B 1 121 ? 17.36038 -8.61228 18.49927 1.000 50.11465 119 CYS B N 1
ATOM 2961 C CA . CYS B 1 121 ? 17.17629 -8.81229 17.03328 1.000 55.00924 119 CYS B CA 1
ATOM 2962 C C . CYS B 1 121 ? 16.71412 -7.52932 16.34133 1.000 50.55860 119 CYS B C 1
ATOM 2963 O O . CYS B 1 121 ? 16.39007 -6.56736 17.02736 1.000 53.29980 119 CYS B O 1
ATOM 2966 N N . ARG B 1 122 ? 16.76302 -7.52131 15.01432 1.000 49.55029 120 ARG B N 1
ATOM 2967 C CA . ARG B 1 122 ? 16.41885 -6.32033 14.21336 1.000 57.69150 120 ARG B CA 1
ATOM 2968 C C . ARG B 1 122 ? 14.90982 -6.03148 14.18247 1.000 52.20092 120 ARG B C 1
ATOM 2969 O O . ARG B 1 122 ? 14.55968 -4.93851 13.73350 1.000 49.62324 120 ARG B O 1
ATOM 2977 N N . GLU B 1 123 ? 14.05294 -6.93657 14.66352 1.000 56.41757 121 GLU B N 1
ATOM 2978 C CA . GLU B 1 123 ? 12.61491 -6.70471 14.50962 1.000 52.53211 121 GLU B CA 1
ATOM 2979 C C . GLU B 1 123 ? 12.13486 -5.58777 15.45967 1.000 47.52803 121 GLU B C 1
ATOM 2980 O O . GLU B 1 123 ? 12.74891 -5.31072 16.49963 1.000 45.59094 121 GLU B O 1
ATOM 2986 N N . ARG B 1 124 ? 10.97178 -4.99988 15.12375 1.000 47.21671 122 ARG B N 1
ATOM 2987 C CA . ARG B 1 124 ? 10.36372 -3.88795 15.87181 1.000 46.12346 122 ARG B CA 1
ATOM 2988 C C . ARG B 1 124 ? 8.87172 -3.92410 15.77691 1.000 44.83721 122 ARG B C 1
ATOM 2989 O O . ARG B 1 124 ? 8.32570 -4.39614 14.78195 1.000 40.98198 122 ARG B O 1
ATOM 2997 N N . TYR B 1 125 ? 8.25571 -3.15517 16.65296 1.000 38.61420 123 TYR B N 1
ATOM 2998 C CA . TYR B 1 125 ? 6.80669 -3.04231 16.59707 1.000 35.75027 123 TYR B CA 1
ATOM 2999 C C . TYR B 1 125 ? 6.41354 -1.57535 16.50611 1.000 38.21955 123 TYR B C 1
ATOM 3000 O O . TYR B 1 125 ? 7.12048 -0.68628 16.98807 1.000 39.22882 123 TYR B O 1
ATOM 3009 N N . TYR B 1 126 ? 5.25847 -1.34845 15.89119 1.000 39.53516 124 TYR B N 1
ATOM 3010 C CA . TYR B 1 126 ? 4.56234 -0.08252 15.73425 1.000 41.88378 124 TYR B CA 1
ATOM 3011 C C . TYR B 1 126 ? 3.14138 -0.17167 16.28735 1.000 38.36504 124 TYR B C 1
ATOM 3012 O O . TYR B 1 126 ? 2.52849 -1.25373 16.26438 1.000 39.88318 124 TYR B O 1
ATOM 3021 N N . PRO B 1 127 ? 2.59531 0.94027 16.79240 1.000 35.30745 125 PRO B N 1
ATOM 3022 C CA . PRO B 1 127 ? 1.22235 0.92813 17.33050 1.000 43.68392 125 PRO B CA 1
ATOM 3023 C C . PRO B 1 127 ? 0.19833 0.38804 16.33256 1.000 42.41276 125 PRO B C 1
ATOM 3024 O O . PRO B 1 127 ? 0.22222 0.71505 15.15257 1.000 41.12032 125 PRO B O 1
ATOM 3028 N N . GLN B 1 128 ? -0.71155 -0.44606 16.83262 1.000 39.78364 126 GLN B N 1
ATOM 3029 C CA . GLN B 1 128 ? -1.73154 -1.13315 16.03868 1.000 43.72553 126 GLN B CA 1
ATOM 3030 C C . GLN B 1 128 ? -2.99663 -0.28727 15.90578 1.000 48.71600 126 GLN B C 1
ATOM 3031 O O . GLN B 1 128 ? -3.51661 0.21267 16.90882 1.000 49.91248 126 GLN B O 1
ATOM 3037 N N . ILE B 1 129 ? -3.49074 -0.11631 14.67382 1.000 44.92585 127 ILE B N 1
ATOM 3038 C CA . ILE B 1 129 ? -4.81681 0.45556 14.43892 1.000 46.21931 127 ILE B CA 1
ATOM 3039 C C . ILE B 1 129 ? -5.72373 -0.66252 13.94397 1.000 43.76087 127 ILE B C 1
ATOM 3040 O O . ILE B 1 129 ? -5.53576 -1.18849 12.84295 1.000 43.60096 127 ILE B O 1
ATOM 3045 N N . ALA B 1 130 ? -6.74665 -0.97063 14.70904 1.000 41.90350 128 ALA B N 1
ATOM 3046 C CA . ALA B 1 130 ? -7.59656 -2.09371 14.36309 1.000 40.75352 128 ALA B CA 1
ATOM 3047 C C . ALA B 1 130 ? -8.73467 -1.60682 13.47117 1.000 38.94598 128 ALA B C 1
ATOM 3048 O O . ALA B 1 130 ? -9.58072 -0.83491 13.93724 1.000 39.11619 128 ALA B O 1
ATOM 3050 N N . PRO B 1 131 ? -8.73473 -1.91980 12.17717 1.000 34.98944 129 PRO B N 1
ATOM 3051 C CA . PRO B 1 131 ? -9.85983 -1.50291 11.32825 1.000 34.75051 129 PRO B CA 1
ATOM 3052 C C . PRO B 1 131 ? -11.11473 -2.26704 11.71733 1.000 35.68758 129 PRO B C 1
ATOM 3053 O O . PRO B 1 131 ? -11.05559 -3.45803 12.03132 1.000 37.02907 129 PRO B O 1
ATOM 3057 N N . CYS B 1 132 ? -12.25280 -1.56815 11.74342 1.000 31.99672 130 CYS B N 1
ATOM 3058 C CA . CYS B 1 132 ? -13.52371 -2.19928 12.10750 1.000 31.90959 130 CYS B CA 1
ATOM 3059 C C . CYS B 1 132 ? -14.67783 -1.55638 11.33059 1.000 33.17335 130 CYS B C 1
ATOM 3060 O O . CYS B 1 132 ? -14.51698 -0.52936 10.66259 1.000 31.12494 130 CYS B O 1
ATOM 3063 N N . ILE B 1 133 ? -15.80776 -2.26650 11.29466 1.000 30.73299 131 ILE B N 1
ATOM 3064 C CA . ILE B 1 133 ? -16.98486 -1.79661 10.57975 1.000 33.02894 131 ILE B CA 1
ATOM 3065 C C . ILE B 1 133 ? -18.15281 -1.60573 11.53283 1.000 34.32204 131 ILE B C 1
ATOM 3066 O O . ILE B 1 133 ? -18.21367 -2.16775 12.63883 1.000 34.45129 131 ILE B O 1
ATOM 3071 N N . ILE B 1 134 ? -19.10292 -0.81182 11.06191 1.000 32.66491 132 ILE B N 1
ATOM 3072 C CA . ILE B 1 134 ? -20.39289 -0.60495 11.71400 1.000 32.88009 132 ILE B CA 1
ATOM 3073 C C . ILE B 1 134 ? -21.41999 -0.43905 10.59707 1.000 35.29114 132 ILE B C 1
ATOM 3074 O O . ILE B 1 134 ? -21.13012 0.19399 9.57706 1.000 35.83469 132 ILE B O 1
ATOM 3079 N N . VAL B 1 135 ? -22.57692 -1.08416 10.72815 1.000 36.36099 133 VAL B N 1
ATOM 3080 C CA . VAL B 1 135 ? -23.51999 -1.13724 9.61122 1.000 35.33959 133 VAL B CA 1
ATOM 3081 C C . VAL B 1 135 ? -24.94896 -1.11339 10.13232 1.000 37.19617 133 VAL B C 1
ATOM 3082 O O . VAL B 1 135 ? -25.28182 -1.79443 11.11933 1.000 36.80350 133 VAL B O 1
ATOM 3086 N N . ALA B 1 136 ? -25.76808 -0.28347 9.47238 1.000 38.23242 134 ALA B N 1
ATOM 3087 C CA . ALA B 1 136 ? -27.20608 -0.16661 9.68748 1.000 37.34509 134 ALA B CA 1
ATOM 3088 C C . ALA B 1 136 ? -27.94609 -0.87567 8.55253 1.000 38.50229 134 ALA B C 1
ATOM 3089 O O . ALA B 1 136 ? -27.81021 -0.49465 7.37852 1.000 40.52581 134 ALA B O 1
ATOM 3091 N N . ILE B 1 137 ? -28.73897 -1.87875 8.90157 1.000 38.99776 135 ILE B N 1
ATOM 3092 C CA . ILE B 1 137 ? -29.44295 -2.71481 7.93062 1.000 40.62265 135 ILE B CA 1
ATOM 3093 C C . ILE B 1 137 ? -30.90000 -2.26396 7.84672 1.000 43.85024 135 ILE B C 1
ATOM 3094 O O . ILE B 1 137 ? -31.61493 -2.22904 8.85277 1.000 42.77873 135 ILE B O 1
ATOM 3099 N N . ARG B 1 138 ? -31.33312 -1.92499 6.63776 1.000 47.91327 136 ARG B N 1
ATOM 3100 C CA . ARG B 1 138 ? -32.72418 -1.46212 6.42186 1.000 44.39537 136 ARG B CA 1
ATOM 3101 C C . ARG B 1 138 ? -33.54212 -2.57120 5.75891 1.000 47.10257 136 ARG B C 1
ATOM 3102 O O . ARG B 1 138 ? -33.03312 -3.20314 4.82786 1.000 43.47733 136 ARG B O 1
ATOM 3110 N N . ARG B 1 139 ? -34.73105 -2.84532 6.29299 1.000 53.88168 137 ARG B N 1
ATOM 3111 C CA . ARG B 1 139 ? -35.65000 -3.82641 5.66604 1.000 51.24528 137 ARG B CA 1
ATOM 3112 C C . ARG B 1 139 ? -36.97609 -3.09854 5.44414 1.000 52.30242 137 ARG B C 1
ATOM 3113 O O . ARG B 1 139 ? -37.71503 -2.94462 6.42720 1.000 52.98060 137 ARG B O 1
ATOM 3121 N N . ASP B 1 140 ? -37.22622 -2.64055 4.21316 1.000 49.56701 138 ASP B N 1
ATOM 3122 C CA . ASP B 1 140 ? -38.47632 -1.90767 3.88826 1.000 52.20333 138 ASP B CA 1
ATOM 3123 C C . ASP B 1 140 ? -38.60138 -0.66569 4.77828 1.000 53.97405 138 ASP B C 1
ATOM 3124 O O . ASP B 1 140 ? -37.79848 0.26639 4.63623 1.000 56.18781 138 ASP B O 1
ATOM 3129 N N . ASP B 1 141 ? -39.64432 -0.65480 5.60335 1.000 53.04089 139 ASP B N 1
ATOM 3130 C CA . ASP B 1 141 ? -39.99036 0.45615 6.52539 1.000 55.62528 139 ASP B CA 1
ATOM 3131 C C . ASP B 1 141 ? -39.22326 0.34622 7.84933 1.000 51.93988 139 ASP B C 1
ATOM 3132 O O . ASP B 1 141 ? -39.38629 1.24419 8.67735 1.000 55.72033 139 ASP B O 1
ATOM 3137 N N . SER B 1 142 ? -38.40015 -0.68670 8.03127 1.000 52.66021 140 SER B N 1
ATOM 3138 C CA . SER B 1 142 ? -37.76103 -0.90065 9.35822 1.000 51.57700 140 SER B CA 1
ATOM 3139 C C . SER B 1 142 ? -36.23302 -1.00650 9.30811 1.000 50.70225 140 SER B C 1
ATOM 3140 O O . SER B 1 142 ? -35.67208 -1.20243 8.22107 1.000 47.49513 140 SER B O 1
ATOM 3143 N N . ILE B 1 143 ? -35.60396 -0.83245 10.47507 1.000 46.70393 141 ILE B N 1
ATOM 3144 C CA . ILE B 1 143 ? -34.12594 -0.94231 10.65196 1.000 46.25766 141 ILE B CA 1
ATOM 3145 C C . ILE B 1 143 ? -33.85276 -1.96429 11.76093 1.000 44.88303 141 ILE B C 1
ATOM 3146 O O . ILE B 1 143 ? -34.61869 -2.00237 12.72499 1.000 47.84513 141 ILE B O 1
ATOM 3151 N N . LEU B 1 144 ? -32.80369 -2.77118 11.59985 1.000 45.94678 142 LEU B N 1
ATOM 3152 C CA . LEU B 1 144 ? -32.38652 -3.78015 12.56281 1.000 46.56739 142 LEU B CA 1
ATOM 3153 C C . LEU B 1 144 ? -31.59851 -3.10708 13.68276 1.000 44.68862 142 LEU B C 1
ATOM 3154 O O . LEU B 1 144 ? -30.54158 -2.51398 13.43570 1.000 42.05272 142 LEU B O 1
ATOM 3159 N N . LEU B 1 145 ? -32.13142 -3.16515 14.90380 1.000 51.77249 143 LEU B N 1
ATOM 3160 C CA . LEU B 1 145 ? -31.44938 -2.66009 16.08776 1.000 44.61325 143 LEU B CA 1
ATOM 3161 C C . LEU B 1 145 ? -31.33720 -3.75609 17.13974 1.000 46.49679 143 LEU B C 1
ATOM 3162 O O . LEU B 1 145 ? -32.22811 -4.60218 17.27179 1.000 50.68414 143 LEU B O 1
ATOM 3167 N N . ALA B 1 146 ? -30.24915 -3.70199 17.91466 1.000 43.33274 144 ALA B N 1
ATOM 3168 C CA . ALA B 1 146 ? -29.88598 -4.76097 18.84263 1.000 49.97134 144 ALA B CA 1
ATOM 3169 C C . ALA B 1 146 ? -29.24995 -4.18992 20.10859 1.000 51.96458 144 ALA B C 1
ATOM 3170 O O . ALA B 1 146 ? -28.64306 -3.11686 20.09656 1.000 49.25964 144 ALA B O 1
ATOM 3172 N N . GLN B 1 147 ? -29.37180 -4.95894 21.18559 1.000 55.30057 145 GLN B N 1
ATOM 3173 C CA . GLN B 1 147 ? -28.71773 -4.73889 22.46555 1.000 59.61192 145 GLN B CA 1
ATOM 3174 C C . GLN B 1 147 ? -27.63162 -5.79278 22.61246 1.000 65.09712 145 GLN B C 1
ATOM 3175 O O . GLN B 1 147 ? -27.81953 -6.94279 22.18846 1.000 75.32726 145 GLN B O 1
ATOM 3181 N N . HIS B 1 148 ? -26.52061 -5.40268 23.22738 1.000 64.48176 146 HIS B N 1
ATOM 3182 C CA . HIS B 1 148 ? -25.34752 -6.24656 23.36629 1.000 68.21450 146 HIS B CA 1
ATOM 3183 C C . HIS B 1 148 ? -25.33935 -6.92557 24.72929 1.000 71.20259 146 HIS B C 1
ATOM 3184 O O . HIS B 1 148 ? -25.74834 -6.33062 25.72932 1.000 73.39131 146 HIS B O 1
ATOM 3191 N N . THR B 1 149 ? -24.84523 -8.16652 24.75824 1.000 83.32730 147 THR B N 1
ATOM 3192 C CA . THR B 1 149 ? -24.72907 -8.89153 26.01822 1.000 75.85753 147 THR B CA 1
ATOM 3193 C C . THR B 1 149 ? -23.61006 -8.31542 26.88815 1.000 72.28421 147 THR B C 1
ATOM 3194 O O . THR B 1 149 ? -23.74298 -8.27145 28.11116 1.000 75.98988 147 THR B O 1
ATOM 3198 N N . ARG B 1 150 ? -22.45814 -7.95730 26.30007 1.000 70.65481 148 ARG B N 1
ATOM 3199 C CA . ARG B 1 150 ? -21.39014 -7.37721 27.11600 1.000 69.88058 148 ARG B CA 1
ATOM 3200 C C . ARG B 1 150 ? -21.70925 -5.95924 27.58004 1.000 71.13270 148 ARG B C 1
ATOM 3201 O O . ARG B 1 150 ? -21.12223 -5.49219 28.56100 1.000 70.18252 148 ARG B O 1
ATOM 3209 N N . HIS B 1 151 ? -22.57737 -5.23232 26.87411 1.000 74.08103 149 HIS B N 1
ATOM 3210 C CA . HIS B 1 151 ? -22.88149 -3.83335 27.21514 1.000 76.05713 149 HIS B CA 1
ATOM 3211 C C . HIS B 1 151 ? -24.40450 -3.66851 27.28625 1.000 76.18178 149 HIS B C 1
ATOM 3212 O O . HIS B 1 151 ? -25.00062 -2.96156 26.46930 1.000 74.46736 149 HIS B O 1
ATOM 3219 N N . ARG B 1 152 ? -25.02336 -4.29858 28.29029 1.000 79.80313 150 ARG B N 1
ATOM 3220 C CA . ARG B 1 152 ? -26.48035 -4.28072 28.46839 1.000 92.07779 150 ARG B CA 1
ATOM 3221 C C . ARG B 1 152 ? -26.92044 -2.96077 29.10544 1.000 90.57542 150 ARG B C 1
ATOM 3222 O O . ARG B 1 152 ? -27.40537 -2.90383 30.24047 1.000 93.78430 150 ARG B O 1
ATOM 3230 N N . ASN B 1 153 ? -26.81660 -1.89176 28.31044 1.000 82.19689 151 ASN B N 1
ATOM 3231 C CA . ASN B 1 153 ? -27.18571 -0.54080 28.71048 1.000 77.17889 151 ASN B CA 1
ATOM 3232 C C . ASN B 1 153 ? -28.59578 -0.13693 28.29758 1.000 70.71157 151 ASN B C 1
ATOM 3233 O O . ASN B 1 153 ? -28.95188 1.03903 28.43662 1.000 69.32765 151 ASN B O 1
ATOM 3238 N N . GLY B 1 154 ? -29.40372 -1.05801 27.79063 1.000 68.15497 152 GLY B N 1
ATOM 3239 C CA . GLY B 1 154 ? -30.77378 -0.73214 27.43173 1.000 64.68825 152 GLY B CA 1
ATOM 3240 C C . GLY B 1 154 ? -30.92894 0.01586 26.11275 1.000 61.75732 152 GLY B C 1
ATOM 3241 O O . GLY B 1 154 ? -32.04701 0.35175 25.70383 1.000 63.09172 152 GLY B O 1
ATOM 3242 N N . VAL B 1 155 ? -29.82202 0.28798 25.43167 1.000 63.08181 153 VAL B N 1
ATOM 3243 C CA . VAL B 1 155 ? -29.85118 1.03498 24.17568 1.000 60.04321 153 VAL B CA 1
ATOM 3244 C C . VAL B 1 155 ? -29.84117 0.05000 23.02067 1.000 56.00351 153 VAL B C 1
ATOM 3245 O O . VAL B 1 155 ? -29.04607 -0.89192 23.00961 1.000 56.82568 153 VAL B O 1
ATOM 3249 N N . HIS B 1 156 ? -30.72526 0.27192 22.05174 1.000 54.98968 154 HIS B N 1
ATOM 3250 C CA . HIS B 1 156 ? -30.77126 -0.51007 20.82373 1.000 50.40855 154 HIS B CA 1
ATOM 3251 C C . HIS B 1 156 ? -29.97341 0.23302 19.75068 1.000 49.29885 154 HIS B C 1
ATOM 3252 O O . HIS B 1 156 ? -30.21155 1.41800 19.50271 1.000 50.75429 154 HIS B O 1
ATOM 3259 N N . THR B 1 157 ? -29.02739 -0.45388 19.11661 1.000 39.96054 155 THR B N 1
ATOM 3260 C CA . THR B 1 157 ? -28.15652 0.19421 18.13655 1.000 46.89057 155 THR B CA 1
ATOM 3261 C C . THR B 1 157 ? -27.85551 -0.78175 17.00452 1.000 43.21497 155 THR B C 1
ATOM 3262 O O . THR B 1 157 ? -28.40940 -1.88580 16.93255 1.000 43.69714 155 THR B O 1
ATOM 3266 N N . VAL B 1 158 ? -26.98061 -0.35565 16.10147 1.000 41.49525 156 VAL B N 1
ATOM 3267 C CA . VAL B 1 158 ? -26.69062 -1.09761 14.87844 1.000 36.41977 156 VAL B CA 1
ATOM 3268 C C . VAL B 1 158 ? -25.53951 -2.06650 15.10835 1.000 40.43523 156 VAL B C 1
ATOM 3269 O O . VAL B 1 158 ? -24.98543 -2.11645 16.21631 1.000 39.97381 156 VAL B O 1
ATOM 3273 N N . LEU B 1 159 ? -25.16851 -2.85145 14.08531 1.000 39.90716 157 LEU B N 1
ATOM 3274 C CA . LEU B 1 159 ? -24.17339 -3.89936 14.31723 1.000 37.69514 157 LEU B CA 1
ATOM 3275 C C . LEU B 1 159 ? -22.76946 -3.40421 13.99814 1.000 39.36570 157 LEU B C 1
ATOM 3276 O O . LEU B 1 159 ? -22.57760 -2.58818 13.08913 1.000 35.29778 157 LEU B O 1
ATOM 3281 N N . ALA B 1 160 ? -21.77535 -3.98812 14.67106 1.000 37.44747 158 ALA B N 1
ATOM 3282 C CA . ALA B 1 160 ? -20.38241 -3.57498 14.49197 1.000 43.68180 158 ALA B CA 1
ATOM 3283 C C . ALA B 1 160 ? -19.44227 -4.75489 14.72589 1.000 41.26513 158 ALA B C 1
ATOM 3284 O O . ALA B 1 160 ? -19.79313 -5.72693 15.39791 1.000 39.89568 158 ALA B O 1
ATOM 3286 N N . GLY B 1 161 ? -18.24132 -4.66677 14.16081 1.000 34.40178 159 GLY B N 1
ATOM 3287 C CA . GLY B 1 161 ? -17.26620 -5.74367 14.35073 1.000 35.52212 159 GLY B CA 1
ATOM 3288 C C . GLY B 1 161 ? -15.94128 -5.46853 13.67564 1.000 39.16831 159 GLY B C 1
ATOM 3289 O O . GLY B 1 161 ? -15.79342 -4.52351 12.89564 1.000 37.13200 159 GLY B O 1
ATOM 3290 N N . PHE B 1 162 ? -14.95317 -6.28944 14.04056 1.000 34.10244 160 PHE B N 1
ATOM 3291 C CA . PHE B 1 162 ? -13.58122 -6.11130 13.59947 1.000 36.95505 160 PHE B CA 1
ATOM 3292 C C . PHE B 1 162 ? -13.30024 -6.79226 12.25944 1.000 35.03307 160 PHE B C 1
ATOM 3293 O O . PHE B 1 162 ? -13.77115 -7.89930 11.98846 1.000 34.08590 160 PHE B O 1
ATOM 3301 N N . VAL B 1 163 ? -12.46636 -6.14717 11.45839 1.000 31.31183 161 VAL B N 1
ATOM 3302 C CA . VAL B 1 163 ? -12.05040 -6.67411 10.16936 1.000 30.89311 161 VAL B CA 1
ATOM 3303 C C . VAL B 1 163 ? -10.92729 -7.67600 10.38127 1.000 37.40125 161 VAL B C 1
ATOM 3304 O O . VAL B 1 163 ? -9.95327 -7.39591 11.08920 1.000 34.98993 161 VAL B O 1
ATOM 3308 N N . GLU B 1 164 ? -11.04522 -8.84001 9.75626 1.000 33.75275 162 GLU B N 1
ATOM 3309 C CA . GLU B 1 164 ? -10.04110 -9.88291 9.88818 1.000 37.82567 162 GLU B CA 1
ATOM 3310 C C . GLU B 1 164 ? -9.05419 -9.86480 8.73011 1.000 35.21899 162 GLU B C 1
ATOM 3311 O O . GLU B 1 164 ? -9.25233 -9.18681 7.71413 1.000 31.65364 162 GLU B O 1
ATOM 3317 N N . VAL B 1 165 ? -7.94810 -10.58769 8.90503 1.000 33.09911 163 VAL B N 1
ATOM 3318 C CA . VAL B 1 165 ? -6.93817 -10.65458 7.83996 1.000 33.28852 163 VAL B CA 1
ATOM 3319 C C . VAL B 1 165 ? -7.54119 -11.29963 6.59299 1.000 35.12937 163 VAL B C 1
ATOM 3320 O O . VAL B 1 165 ? -8.26609 -12.29370 6.67603 1.000 34.65933 163 VAL B O 1
ATOM 3324 N N . GLY B 1 166 ? -7.29234 -10.67659 5.42998 1.000 34.13926 164 GLY B N 1
ATOM 3325 C CA . GLY B 1 166 ? -7.69937 -11.23562 4.14900 1.000 37.85547 164 GLY B CA 1
ATOM 3326 C C . GLY B 1 166 ? -9.12443 -10.96876 3.72511 1.000 34.48303 164 GLY B C 1
ATOM 3327 O O . GLY B 1 166 ? -9.60143 -11.62380 2.80013 1.000 36.75578 164 GLY B O 1
ATOM 3328 N N . GLU B 1 167 ? -9.83447 -10.06684 4.38617 1.000 36.72290 165 GLU B N 1
ATOM 3329 C CA . GLU B 1 167 ? -11.19753 -9.74897 3.98326 1.000 34.38003 165 GLU B CA 1
ATOM 3330 C C . GLU B 1 167 ? -11.30870 -8.25398 3.70329 1.000 36.84576 165 GLU B C 1
ATOM 3331 O O . GLU B 1 167 ? -10.53674 -7.44190 4.22424 1.000 28.13300 165 GLU B O 1
ATOM 3337 N N . THR B 1 168 ? -12.25080 -7.89806 2.84336 1.000 32.58809 166 THR B N 1
ATOM 3338 C CA . THR B 1 168 ? -12.51195 -6.49308 2.57239 1.000 27.49180 166 THR B CA 1
ATOM 3339 C C . THR B 1 168 ? -13.41993 -5.93118 3.64646 1.000 30.33149 166 THR B C 1
ATOM 3340 O O . THR B 1 168 ? -14.01181 -6.67025 4.43649 1.000 27.32513 166 THR B O 1
ATOM 3344 N N . LEU B 1 169 ? -13.60307 -4.61120 3.61548 1.000 27.11901 167 LEU B N 1
ATOM 3345 C CA . LEU B 1 169 ? -14.57206 -4.01131 4.52956 1.000 29.75195 167 LEU B CA 1
ATOM 3346 C C . LEU B 1 169 ? -15.96803 -4.54444 4.24565 1.000 29.71038 167 LEU B C 1
ATOM 3347 O O . LEU B 1 169 ? -16.74994 -4.79653 5.17870 1.000 30.59320 167 LEU B O 1
ATOM 3352 N N . GLU B 1 170 ? -16.28710 -4.76046 2.96267 1.000 27.34978 168 GLU B N 1
ATOM 3353 C CA . GLU B 1 170 ? -17.61207 -5.29459 2.62376 1.000 34.21804 168 GLU B CA 1
ATOM 3354 C C . GLU B 1 170 ? -17.77289 -6.74261 3.09976 1.000 34.04339 168 GLU B C 1
ATOM 3355 O O . GLU B 1 170 ? -18.83782 -7.12472 3.61683 1.000 37.21404 168 GLU B O 1
ATOM 3361 N N . GLN B 1 171 ? -16.72182 -7.56050 2.93767 1.000 34.18953 169 GLN B N 1
ATOM 3362 C CA . GLN B 1 171 ? -16.77165 -8.93051 3.43966 1.000 31.98101 169 GLN B CA 1
ATOM 3363 C C . GLN B 1 171 ? -16.88254 -8.96654 4.95567 1.000 31.57103 169 GLN B C 1
ATOM 3364 O O . GLN B 1 171 ? -17.55742 -9.84561 5.50471 1.000 37.08065 169 GLN B O 1
ATOM 3370 N N . ALA B 1 172 ? -16.18958 -8.05148 5.65163 1.000 31.12639 170 ALA B N 1
ATOM 3371 C CA . ALA B 1 172 ? -16.29849 -8.00450 7.10464 1.000 38.99453 170 ALA B CA 1
ATOM 3372 C C . ALA B 1 172 ? -17.72849 -7.70065 7.52574 1.000 30.27804 170 ALA B C 1
ATOM 3373 O O . ALA B 1 172 ? -18.26536 -8.32071 8.45378 1.000 31.05464 170 ALA B O 1
ATOM 3375 N N . VAL B 1 173 ? -18.37563 -6.76071 6.83980 1.000 29.18199 171 VAL B N 1
ATOM 3376 C CA . VAL B 1 173 ? -19.76563 -6.45585 7.16190 1.000 33.24313 171 VAL B CA 1
ATOM 3377 C C . VAL B 1 173 ? -20.63352 -7.69893 6.99995 1.000 33.57095 171 VAL B C 1
ATOM 3378 O O . VAL B 1 173 ? -21.39242 -8.06402 7.90200 1.000 33.02113 171 VAL B O 1
ATOM 3382 N N . ALA B 1 174 ? -20.54854 -8.35791 5.84294 1.000 29.46374 172 ALA B N 1
ATOM 3383 C CA . ALA B 1 174 ? -21.42044 -9.51300 5.61799 1.000 36.78048 172 ALA B CA 1
ATOM 3384 C C . ALA B 1 174 ? -21.17326 -10.61298 6.65096 1.000 36.64994 172 ALA B C 1
ATOM 3385 O O . ALA B 1 174 ? -22.12016 -11.20608 7.18702 1.000 36.65994 172 ALA B O 1
ATOM 3387 N N . ARG B 1 175 ? -19.90021 -10.89886 6.94186 1.000 38.66867 173 ARG B N 1
ATOM 3388 C CA . ARG B 1 175 ? -19.56804 -11.95284 7.89383 1.000 36.81453 173 ARG B CA 1
ATOM 3389 C C . ARG B 1 175 ? -20.08498 -11.61390 9.27587 1.000 38.59529 173 ARG B C 1
ATOM 3390 O O . ARG B 1 175 ? -20.70385 -12.44997 9.94191 1.000 41.29498 173 ARG B O 1
ATOM 3398 N N . GLU B 1 176 ? -19.83306 -10.38788 9.73187 1.000 35.81234 174 GLU B N 1
ATOM 3399 C CA . GLU B 1 176 ? -20.24801 -10.01693 11.07890 1.000 37.95325 174 GLU B CA 1
ATOM 3400 C C . GLU B 1 176 ? -21.76099 -10.04709 11.21900 1.000 36.90992 174 GLU B C 1
ATOM 3401 O O . GLU B 1 176 ? -22.27788 -10.48515 12.25404 1.000 37.68849 174 GLU B O 1
ATOM 3407 N N . VAL B 1 177 ? -22.49411 -9.61615 10.18706 1.000 35.89740 175 VAL B N 1
ATOM 3408 C CA . VAL B 1 177 ? -23.94910 -9.68929 10.25916 1.000 38.87780 175 VAL B CA 1
ATOM 3409 C C . VAL B 1 177 ? -24.41095 -11.14434 10.31418 1.000 41.93991 175 VAL B C 1
ATOM 3410 O O . VAL B 1 177 ? -25.31286 -11.49444 11.08024 1.000 45.59294 175 VAL B O 1
ATOM 3414 N N . MET B 1 178 ? -23.78692 -12.01827 9.51813 1.000 39.54779 176 MET B N 1
ATOM 3415 C CA . MET B 1 178 ? -24.14478 -13.43531 9.55014 1.000 43.51329 176 MET B CA 1
ATOM 3416 C C . MET B 1 178 ? -23.85362 -14.05429 10.91611 1.000 43.96416 176 MET B C 1
ATOM 3417 O O . MET B 1 178 ? -24.66350 -14.82838 11.44516 1.000 50.91657 176 MET B O 1
ATOM 3422 N N . GLU B 1 179 ? -22.68861 -13.74018 11.49303 1.000 41.00713 177 GLU B N 1
ATOM 3423 C CA . GLU B 1 179 ? -22.31446 -14.30516 12.78200 1.000 43.80314 177 GLU B CA 1
ATOM 3424 C C . GLU B 1 179 ? -23.21244 -13.78226 13.89007 1.000 42.22257 177 GLU B C 1
ATOM 3425 O O . GLU B 1 179 ? -23.62430 -14.54631 14.76609 1.000 47.86440 177 GLU B O 1
ATOM 3431 N N . GLN B 1 180 ? -23.51857 -12.48329 13.87710 1.000 39.95997 178 GLN B N 1
ATOM 3432 C CA . GLN B 1 180 ? -24.25555 -11.89037 14.98816 1.000 41.37645 178 GLN B CA 1
ATOM 3433 C C . GLN B 1 180 ? -25.76154 -12.06652 14.84427 1.000 45.78921 178 GLN B C 1
ATOM 3434 O O . GLN B 1 180 ? -26.46545 -12.23360 15.84831 1.000 44.78298 178 GLN B O 1
ATOM 3440 N N . SER B 1 181 ? -26.28463 -12.00256 13.62130 1.000 48.01680 179 SER B N 1
ATOM 3441 C CA . SER B 1 181 ? -27.71964 -12.11070 13.41540 1.000 44.18001 179 SER B CA 1
ATOM 3442 C C . SER B 1 181 ? -28.14261 -13.10873 12.34942 1.000 47.67875 179 SER B C 1
ATOM 3443 O O . SER B 1 181 ? -29.34660 -13.34585 12.20850 1.000 50.28164 179 SER B O 1
ATOM 3446 N N . GLY B 1 182 ? -27.22962 -13.62963 11.53935 1.000 51.62709 180 GLY B N 1
ATOM 3447 C CA . GLY B 1 182 ? -27.64459 -14.62266 10.56837 1.000 55.67560 180 GLY B CA 1
ATOM 3448 C C . GLY B 1 182 ? -28.36973 -14.09072 9.34343 1.000 55.89434 180 GLY B C 1
ATOM 3449 O O . GLY B 1 182 ? -29.02370 -14.86978 8.64547 1.000 68.35382 180 GLY B O 1
ATOM 3450 N N . ILE B 1 183 ? -28.27587 -12.79771 9.04943 1.000 56.89752 181 ILE B N 1
ATOM 3451 C CA . ILE B 1 183 ? -29.01801 -12.18277 7.94649 1.000 56.13413 181 ILE B CA 1
ATOM 3452 C C . ILE B 1 183 ? -28.04912 -11.93866 6.79443 1.000 51.43573 181 ILE B C 1
ATOM 3453 O O . ILE B 1 183 ? -26.88014 -11.59655 7.01135 1.000 60.00268 181 ILE B O 1
ATOM 3458 N N . LYS B 1 184 ? -28.52319 -12.12070 5.56046 1.000 50.00762 182 LYS B N 1
ATOM 3459 C CA . LYS B 1 184 ? -27.76331 -11.72661 4.37541 1.000 46.76812 182 LYS B CA 1
ATOM 3460 C C . LYS B 1 184 ? -28.17748 -10.32765 3.94945 1.000 46.92184 182 LYS B C 1
ATOM 3461 O O . LYS B 1 184 ? -29.36051 -9.98477 3.97554 1.000 45.60328 182 LYS B O 1
ATOM 3467 N N . VAL B 1 185 ? -27.19459 -9.51755 3.55239 1.000 43.89380 183 VAL B N 1
ATOM 3468 C CA . VAL B 1 185 ? -27.44975 -8.13357 3.19842 1.000 43.98093 183 VAL B CA 1
ATOM 3469 C C . VAL B 1 185 ? -26.90287 -7.86250 1.80339 1.000 39.59782 183 VAL B C 1
ATOM 3470 O O . VAL B 1 185 ? -26.10984 -8.62242 1.25432 1.000 39.24283 183 VAL B O 1
ATOM 3474 N N . LYS B 1 186 ? -27.36302 -6.76454 1.22943 1.000 43.01285 184 LYS B N 1
ATOM 3475 C CA . LYS B 1 186 ? -27.01915 -6.39749 -0.13059 1.000 36.94830 184 LYS B CA 1
ATOM 3476 C C . LYS B 1 186 ? -26.91331 -4.88848 -0.17658 1.000 41.52172 184 LYS B C 1
ATOM 3477 O O . LYS B 1 186 ? -27.35131 -4.19154 0.75045 1.000 39.82099 184 LYS B O 1
ATOM 3483 N N . ASN B 1 187 ? -26.35643 -4.38042 -1.28862 1.000 40.54264 185 ASN B N 1
ATOM 3484 C CA . ASN B 1 187 ? -26.31559 -2.94341 -1.54861 1.000 41.59051 185 ASN B CA 1
ATOM 3485 C C . ASN B 1 187 ? -25.64259 -2.16636 -0.41865 1.000 37.24611 185 ASN B C 1
ATOM 3486 O O . ASN B 1 187 ? -26.18065 -1.19141 0.11540 1.000 34.25197 185 ASN B O 1
ATOM 3491 N N . LEU B 1 188 ? -24.43453 -2.59524 -0.06873 1.000 33.26335 186 LEU B N 1
ATOM 3492 C CA . LEU B 1 188 ? -23.66553 -1.88017 0.93922 1.000 34.43896 186 LEU B CA 1
ATOM 3493 C C . LEU B 1 188 ? -23.28370 -0.49513 0.44621 1.000 35.31008 186 LEU B C 1
ATOM 3494 O O . LEU B 1 188 ? -22.90780 -0.30608 -0.71582 1.000 37.02549 186 LEU B O 1
ATOM 3499 N N . ARG B 1 189 ? -23.38573 0.48185 1.33922 1.000 36.05850 187 ARG B N 1
ATOM 3500 C CA . ARG B 1 189 ? -23.11389 1.86688 0.97822 1.000 34.63585 187 ARG B CA 1
ATOM 3501 C C . ARG B 1 189 ? -22.27788 2.48395 2.08416 1.000 34.45672 187 ARG B C 1
ATOM 3502 O O . ARG B 1 189 ? -22.73481 2.57990 3.22420 1.000 28.66659 187 ARG B O 1
ATOM 3510 N N . TYR B 1 190 ? -21.06894 2.90308 1.73808 1.000 27.69879 188 TYR B N 1
ATOM 3511 C CA . TYR B 1 190 ? -20.18194 3.57816 2.67503 1.000 31.56360 188 TYR B CA 1
ATOM 3512 C C . TYR B 1 190 ? -20.68806 4.98310 2.95808 1.000 33.19364 188 TYR B C 1
ATOM 3513 O O . TYR B 1 190 ? -21.03520 5.71808 2.04211 1.000 34.22244 188 TYR B O 1
ATOM 3522 N N . VAL B 1 191 ? -20.68001 5.37009 4.23408 1.000 33.27076 189 VAL B N 1
ATOM 3523 C CA . VAL B 1 191 ? -21.12611 6.68604 4.68212 1.000 31.09730 189 VAL B CA 1
ATOM 3524 C C . VAL B 1 191 ? -19.94816 7.52715 5.15805 1.000 30.72196 189 VAL B C 1
ATOM 3525 O O . VAL B 1 191 ? -19.72131 8.62518 4.65604 1.000 35.69797 189 VAL B O 1
ATOM 3529 N N . THR B 1 192 ? -19.20304 7.04522 6.15699 1.000 26.36208 190 THR B N 1
ATOM 3530 C CA . THR B 1 192 ? -18.15808 7.87432 6.74493 1.000 32.56730 190 THR B CA 1
ATOM 3531 C C . THR B 1 192 ? -17.18994 6.97640 7.51185 1.000 33.95937 190 THR B C 1
ATOM 3532 O O . THR B 1 192 ? -17.26682 5.74840 7.44184 1.000 29.42048 190 THR B O 1
ATOM 3536 N N . SER B 1 193 ? -16.25295 7.60249 8.22079 1.000 30.62849 191 SER B N 1
ATOM 3537 C CA . SER B 1 193 ? -15.28582 6.87158 9.02372 1.000 30.94453 191 SER B CA 1
ATOM 3538 C C . SER B 1 193 ? -14.96782 7.68660 10.26370 1.000 35.42965 191 SER B C 1
ATOM 3539 O O . SER B 1 193 ? -15.10394 8.91058 10.26772 1.000 33.07343 191 SER B O 1
ATOM 3542 N N . GLN B 1 194 ? -14.52367 6.98963 11.32066 1.000 37.16331 192 GLN B N 1
ATOM 3543 C CA . GLN B 1 194 ? -14.16765 7.66165 12.55865 1.000 39.96925 192 GLN B CA 1
ATOM 3544 C C . GLN B 1 194 ? -13.15952 6.85675 13.37557 1.000 39.85084 192 GLN B C 1
ATOM 3545 O O . GLN B 1 194 ? -13.41738 5.67572 13.68057 1.000 37.08165 192 GLN B O 1
ATOM 3551 N N . PRO B 1 195 ? -11.93355 7.46986 13.83549 1.000 37.89863 193 PRO B N 1
ATOM 3552 C CA . PRO B 1 195 ? -10.59344 7.04799 14.77039 1.000 42.70371 193 PRO B CA 1
ATOM 3553 C C . PRO B 1 195 ? -11.14633 6.92792 16.19443 1.000 47.22343 193 PRO B C 1
ATOM 3554 O O . PRO B 1 195 ? -11.84439 7.81484 16.60848 1.000 50.36903 193 PRO B O 1
ATOM 3558 N N . TRP B 1 196 ? -10.92117 5.79293 16.85240 1.000 50.46791 194 TRP B N 1
ATOM 3559 C CA . TRP B 1 196 ? -11.31605 5.64188 18.27743 1.000 59.38101 194 TRP B CA 1
ATOM 3560 C C . TRP B 1 196 ? -10.03897 5.37900 19.07633 1.000 63.84234 194 TRP B C 1
ATOM 3561 O O . TRP B 1 196 ? -9.33890 4.41207 18.75427 1.000 58.20539 194 TRP B O 1
ATOM 3572 N N . PRO B 1 197 ? -9.66599 6.26003 20.02532 1.000 71.28915 195 PRO B N 1
ATOM 3573 C CA . PRO B 1 197 ? -8.41292 6.12014 20.78123 1.000 71.32883 195 PRO B CA 1
ATOM 3574 C C . PRO B 1 197 ? -8.09274 5.03516 21.82419 1.000 76.34897 195 PRO B C 1
ATOM 3575 O O . PRO B 1 197 ? -7.01470 4.50327 21.70711 1.000 73.62110 195 PRO B O 1
ATOM 3579 N N . PHE B 1 198 ? -9.00664 4.68606 22.74525 1.000 94.74817 196 PHE B N 1
ATOM 3580 C CA . PHE B 1 198 ? -8.59848 3.80309 23.88022 1.000 107.50705 196 PHE B CA 1
ATOM 3581 C C . PHE B 1 198 ? -8.08738 2.45515 23.37417 1.000 110.23865 196 PHE B C 1
ATOM 3582 O O . PHE B 1 198 ? -7.00730 2.01825 23.83509 1.000 103.02059 196 PHE B O 1
ATOM 3590 N N . PRO B 1 199 ? -8.84237 1.75508 22.50621 1.000 87.29074 197 PRO B N 1
ATOM 3591 C CA . PRO B 1 199 ? -8.35330 0.57214 21.82817 1.000 78.76122 197 PRO B CA 1
ATOM 3592 C C . PRO B 1 199 ? -8.17548 1.57117 20.68416 1.000 71.87521 197 PRO B C 1
ATOM 3593 O O . PRO B 1 199 ? -9.11157 2.29308 20.43424 1.000 73.66029 197 PRO B O 1
ATOM 3597 N N . GLN B 1 200 ? -7.01553 1.57029 20.02208 1.000 60.21154 198 GLN B N 1
ATOM 3598 C CA . GLN B 1 200 ? -6.87369 2.34331 18.76208 1.000 57.20833 198 GLN B CA 1
ATOM 3599 C C . GLN B 1 200 ? -7.51969 1.54526 17.62712 1.000 46.05135 198 GLN B C 1
ATOM 3600 O O . GLN B 1 200 ? -7.22258 0.35129 17.48609 1.000 49.81106 198 GLN B O 1
ATOM 3606 N N . SER B 1 201 ? -8.37581 2.20918 16.85818 1.000 45.96009 199 SER B N 1
ATOM 3607 C CA . SER B 1 201 ? -9.11782 1.52812 15.77123 1.000 41.19416 199 SER B CA 1
ATOM 3608 C C . SER B 1 201 ? -9.69499 2.57207 14.81828 1.000 42.27675 199 SER B C 1
ATOM 3609 O O . SER B 1 201 ? -9.82808 3.73906 15.21430 1.000 41.93556 199 SER B O 1
ATOM 3612 N N . LEU B 1 202 ? -10.00103 2.14506 13.59930 1.000 35.57287 200 LEU B N 1
ATOM 3613 C CA . LEU B 1 202 ? -10.60319 3.04701 12.59335 1.000 34.81637 200 LEU B CA 1
ATOM 3614 C C . LEU B 1 202 ? -11.92316 2.41288 12.16244 1.000 34.35644 200 LEU B C 1
ATOM 3615 O O . LEU B 1 202 ? -11.89411 1.38989 11.48242 1.000 35.44041 200 LEU B O 1
ATOM 3620 N N . MET B 1 203 ? -13.03219 2.99177 12.59952 1.000 32.18155 201 MET B N 1
ATOM 3621 C CA . MET B 1 203 ? -14.34016 2.44264 12.26061 1.000 39.61626 201 MET B CA 1
ATOM 3622 C C . MET B 1 203 ? -14.87131 3.06460 10.96965 1.000 37.46249 201 MET B C 1
ATOM 3623 O O . MET B 1 203 ? -14.76845 4.27661 10.75765 1.000 31.70454 201 MET B O 1
ATOM 3628 N N . THR B 1 204 ? -15.34029 2.20856 10.07667 1.000 31.76868 202 THR B N 1
ATOM 3629 C CA . THR B 1 204 ? -15.96741 2.58451 8.81972 1.000 28.13406 202 THR B CA 1
ATOM 3630 C C . THR B 1 204 ? -17.45738 2.28336 8.87882 1.000 31.15317 202 THR B C 1
ATOM 3631 O O . THR B 1 204 ? -17.85924 1.23232 9.39184 1.000 35.88215 202 THR B O 1
ATOM 3635 N N . ALA B 1 205 ? -18.26251 3.22729 8.40189 1.000 28.48685 203 ALA B N 1
ATOM 3636 C CA . ALA B 1 205 ? -19.71350 3.19914 8.52799 1.000 30.00247 203 ALA B CA 1
ATOM 3637 C C . ALA B 1 205 ? -20.36655 2.80809 7.20903 1.000 32.23483 203 ALA B C 1
ATOM 3638 O O . ALA B 1 205 ? -20.12568 3.44713 6.18302 1.000 32.17890 203 ALA B O 1
ATOM 3640 N N . PHE B 1 206 ? -21.24245 1.81800 7.25708 1.000 32.74975 204 PHE B N 1
ATOM 3641 C CA . PHE B 1 206 ? -21.97449 1.36894 6.09113 1.000 29.91802 204 PHE B CA 1
ATOM 3642 C C . PHE B 1 206 ? -23.46947 1.35679 6.36424 1.000 34.02950 204 PHE B C 1
ATOM 3643 O O . PHE B 1 206 ? -23.93437 1.17274 7.49827 1.000 34.25105 204 PHE B O 1
ATOM 3651 N N . MET B 1 207 ? -24.21155 1.43373 5.27229 1.000 33.06571 205 MET B N 1
ATOM 3652 C CA . MET B 1 207 ? -25.62952 1.14459 5.25939 1.000 35.06509 205 MET B CA 1
ATOM 3653 C C . MET B 1 207 ? -25.82945 -0.13142 4.45839 1.000 37.14348 205 MET B C 1
ATOM 3654 O O . MET B 1 207 ? -25.03248 -0.45333 3.57433 1.000 42.19841 205 MET B O 1
ATOM 3659 N N . ALA B 1 208 ? -26.87635 -0.87853 4.78945 1.000 37.78020 206 ALA B N 1
ATOM 3660 C CA . ALA B 1 208 ? -27.08527 -2.15754 4.12746 1.000 39.20200 206 ALA B CA 1
ATOM 3661 C C . ALA B 1 208 ? -28.57527 -2.35669 3.96056 1.000 39.25839 206 ALA B C 1
ATOM 3662 O O . ALA B 1 208 ? -29.37628 -1.75278 4.66762 1.000 41.94827 206 ALA B O 1
ATOM 3664 N N . GLU B 1 209 ? -28.94324 -3.22872 3.03058 1.000 39.19340 207 GLU B N 1
ATOM 3665 C CA . GLU B 1 209 ? -30.33423 -3.55385 2.80367 1.000 42.92800 207 GLU B CA 1
ATOM 3666 C C . GLU B 1 209 ? -30.54607 -5.03188 3.04367 1.000 42.39628 207 GLU B C 1
ATOM 3667 O O . GLU B 1 209 ? -29.70301 -5.86279 2.70160 1.000 41.00497 207 GLU B O 1
ATOM 3673 N N . TYR B 1 210 ? -31.69599 -5.35099 3.60275 1.000 45.33879 208 TYR B N 1
ATOM 3674 C CA . TYR B 1 210 ? -32.04584 -6.72603 3.86976 1.000 45.71182 208 TYR B CA 1
ATOM 3675 C C . TYR B 1 210 ? -32.15085 -7.49903 2.56176 1.000 45.96765 208 TYR B C 1
ATOM 3676 O O . TYR B 1 210 ? -32.83896 -7.07109 1.63681 1.000 50.28541 208 TYR B O 1
ATOM 3685 N N . ASP B 1 211 ? -31.46675 -8.64196 2.47570 1.000 43.96402 209 ASP B N 1
ATOM 3686 C CA . ASP B 1 211 ? -31.61674 -9.53496 1.33770 1.000 50.83638 209 ASP B CA 1
ATOM 3687 C C . ASP B 1 211 ? -32.46759 -10.73905 1.71075 1.000 54.49560 209 ASP B C 1
ATOM 3688 O O . ASP B 1 211 ? -33.53261 -10.96115 1.12382 1.000 56.77166 209 ASP B O 1
ATOM 3693 N N . SER B 1 212 ? -32.02445 -11.51202 2.69671 1.000 53.87782 210 SER B N 1
ATOM 3694 C CA . SER B 1 212 ? -32.75130 -12.70509 3.10875 1.000 55.02574 210 SER B CA 1
ATOM 3695 C C . SER B 1 212 ? -32.24116 -13.17306 4.46271 1.000 53.60565 210 SER B C 1
ATOM 3696 O O . SER B 1 212 ? -31.14216 -12.80895 4.90564 1.000 51.40199 210 SER B O 1
ATOM 3699 N N . GLY B 1 213 ? -33.04203 -14.00114 5.10576 1.000 52.87594 211 GLY B N 1
ATOM 3700 C CA . GLY B 1 213 ? -32.63589 -14.59512 6.35772 1.000 55.98400 211 GLY B CA 1
ATOM 3701 C C . GLY B 1 213 ? -33.46285 -14.07821 7.51779 1.000 58.08484 211 GLY B C 1
ATOM 3702 O O . GLY B 1 213 ? -34.13396 -13.04427 7.43684 1.000 57.62133 211 GLY B O 1
ATOM 3703 N N . ASP B 1 214 ? -33.50470 -14.88122 8.57378 1.000 62.42314 212 ASP B N 1
ATOM 3704 C CA . ASP B 1 214 ? -34.21265 -14.52431 9.78883 1.000 58.09258 212 ASP B CA 1
ATOM 3705 C C . ASP B 1 214 ? -33.24060 -14.26422 10.92977 1.000 52.85641 212 ASP B C 1
ATOM 3706 O O . ASP B 1 214 ? -32.13354 -14.81111 10.96869 1.000 60.11755 212 ASP B O 1
ATOM 3711 N N . ILE B 1 215 ? -33.68361 -13.44727 11.88081 1.000 53.63208 213 ILE B N 1
ATOM 3712 C CA . ILE B 1 215 ? -32.84157 -13.06420 13.00875 1.000 53.48839 213 ILE B CA 1
ATOM 3713 C C . ILE B 1 215 ? -32.56239 -14.25718 13.90872 1.000 59.41709 213 ILE B C 1
ATOM 3714 O O . ILE B 1 215 ? -33.46329 -14.78828 14.56078 1.000 58.20622 213 ILE B O 1
ATOM 3719 N N . VAL B 1 216 ? -31.30034 -14.66206 13.96563 1.000 54.88012 214 VAL B N 1
ATOM 3720 C CA . VAL B 1 216 ? -30.84418 -15.67902 14.90559 1.000 59.08643 214 VAL B CA 1
ATOM 3721 C C . VAL B 1 216 ? -29.62419 -15.08691 15.59051 1.000 56.42951 214 VAL B C 1
ATOM 3722 O O . VAL B 1 216 ? -28.59526 -14.83680 14.95244 1.000 54.56211 214 VAL B O 1
ATOM 3726 N N . ILE B 1 217 ? -29.74913 -14.82393 16.82152 1.000 52.13791 215 ILE B N 1
ATOM 3727 C CA . ILE B 1 217 ? -28.70016 -14.06883 17.47545 1.000 54.24674 215 ILE B CA 1
ATOM 3728 C C . ILE B 1 217 ? -27.75301 -15.01275 18.17938 1.000 58.60398 215 ILE B C 1
ATOM 3729 O O . ILE B 1 217 ? -28.10887 -16.12379 18.59239 1.000 59.51088 215 ILE B O 1
ATOM 3734 N N . ASP B 1 218 ? -26.50905 -14.56763 18.27629 1.000 55.59608 216 ASP B N 1
ATOM 3735 C CA . ASP B 1 218 ? -25.54392 -15.27954 19.07622 1.000 61.44006 216 ASP B CA 1
ATOM 3736 C C . ASP B 1 218 ? -25.58189 -14.62856 20.44523 1.000 60.79200 216 ASP B C 1
ATOM 3737 O O . ASP B 1 218 ? -25.14100 -13.47451 20.58221 1.000 62.07363 216 ASP B O 1
ATOM 3742 N N . PRO B 1 219 ? -26.10275 -15.30462 21.47526 1.000 60.67845 217 PRO B N 1
ATOM 3743 C CA . PRO B 1 219 ? -26.18072 -14.67064 22.78827 1.000 62.26500 217 PRO B CA 1
ATOM 3744 C C . PRO B 1 219 ? -24.83072 -14.27951 23.32718 1.000 66.75020 217 PRO B C 1
ATOM 3745 O O . PRO B 1 219 ? -24.77674 -13.43751 24.23118 1.000 69.22785 217 PRO B O 1
ATOM 3749 N N . LYS B 1 220 ? -23.73371 -14.83640 22.79710 1.000 65.52760 218 LYS B N 1
ATOM 3750 C CA . LYS B 1 220 ? -22.54770 -14.41829 23.52702 1.000 69.69004 218 LYS B CA 1
ATOM 3751 C C . LYS B 1 220 ? -22.15187 -13.02424 23.04900 1.000 68.46685 218 LYS B C 1
ATOM 3752 O O . LYS B 1 220 ? -21.40989 -12.32017 23.74296 1.000 80.73259 218 LYS B O 1
ATOM 3758 N N . GLU B 1 221 ? -22.76499 -12.51929 21.96605 1.000 65.89434 219 GLU B N 1
ATOM 3759 C CA . GLU B 1 221 ? -22.56016 -11.16227 21.47805 1.000 62.47720 219 GLU B CA 1
ATOM 3760 C C . GLU B 1 221 ? -23.75624 -10.24039 21.64714 1.000 57.12288 219 GLU B C 1
ATOM 3761 O O . GLU B 1 221 ? -23.58932 -9.11137 22.13414 1.000 59.88937 219 GLU B O 1
ATOM 3767 N N . LEU B 1 222 ? -24.96422 -10.67150 21.31622 1.000 57.42138 220 LEU B N 1
ATOM 3768 C CA . LEU B 1 222 ? -26.13030 -9.80162 21.39631 1.000 56.75547 220 LEU B CA 1
ATOM 3769 C C . LEU B 1 222 ? -27.16218 -10.34673 22.37538 1.000 59.77575 220 LEU B C 1
ATOM 3770 O O . LEU B 1 222 ? -27.45006 -11.54676 22.39739 1.000 57.75332 220 LEU B O 1
ATOM 3775 N N . LEU B 1 223 ? -27.74022 -9.43680 23.16143 1.000 59.74607 221 LEU B N 1
ATOM 3776 C CA . LEU B 1 223 ? -28.83412 -9.81791 24.04150 1.000 60.90862 221 LEU B CA 1
ATOM 3777 C C . LEU B 1 223 ? -30.13216 -9.95803 23.26359 1.000 62.21115 221 LEU B C 1
ATOM 3778 O O . LEU B 1 223 ? -30.84905 -10.94511 23.44863 1.000 61.19268 221 LEU B O 1
ATOM 3783 N N . GLU B 1 224 ? -30.42331 -9.03505 22.34162 1.000 59.07165 222 GLU B N 1
ATOM 3784 C CA . GLU B 1 224 ? -31.64636 -9.17017 21.54971 1.000 60.42834 222 GLU B CA 1
ATOM 3785 C C . GLU B 1 224 ? -31.52753 -8.33214 20.26771 1.000 57.64149 222 GLU B C 1
ATOM 3786 O O . GLU B 1 224 ? -30.67262 -7.45506 20.17166 1.000 56.84120 222 GLU B O 1
ATOM 3792 N N . ALA B 1 225 ? -32.34357 -8.65721 19.25376 1.000 50.61229 223 ALA B N 1
ATOM 3793 C CA . ALA B 1 225 ? -32.36273 -7.93420 17.98077 1.000 53.15268 223 ALA B CA 1
ATOM 3794 C C . ALA B 1 225 ? -33.72676 -8.04233 17.31786 1.000 57.32899 223 ALA B C 1
ATOM 3795 O O . ALA B 1 225 ? -34.35666 -9.10039 17.37290 1.000 60.87527 223 ALA B O 1
ATOM 3797 N N . ASN B 1 226 ? -34.18092 -6.94937 16.70591 1.000 56.23439 224 ASN B N 1
ATOM 3798 C CA . ASN B 1 226 ? -35.47196 -6.93549 16.03300 1.000 53.38050 224 ASN B CA 1
ATOM 3799 C C . ASN B 1 226 ? -35.53115 -5.79849 15.01701 1.000 51.80056 224 ASN B C 1
ATOM 3800 O O . ASN B 1 226 ? -34.70624 -4.87741 15.01796 1.000 50.86795 224 ASN B O 1
ATOM 3805 N N . TRP B 1 227 ? -36.54020 -5.88058 14.14908 1.000 48.18920 225 TRP B N 1
ATOM 3806 C CA . TRP B 1 227 ? -36.79337 -4.84259 13.16311 1.000 48.08513 225 TRP B CA 1
ATOM 3807 C C . TRP B 1 227 ? -37.69343 -3.79469 13.78919 1.000 52.75073 225 TRP B C 1
ATOM 3808 O O . TRP B 1 227 ? -38.74136 -4.12480 14.35526 1.000 55.09770 225 TRP B O 1
ATOM 3819 N N . TYR B 1 228 ? -37.27556 -2.53665 13.71917 1.000 48.57339 226 TYR B N 1
ATOM 3820 C CA . TYR B 1 228 ? -38.01163 -1.43473 14.31023 1.000 51.11410 226 TYR B CA 1
ATOM 3821 C C . TYR B 1 228 ? -38.41680 -0.46576 13.21427 1.000 53.15050 226 TYR B C 1
ATOM 3822 O O . TYR B 1 228 ? -37.59190 -0.08167 12.37921 1.000 49.37314 226 TYR B O 1
ATOM 3831 N N . ARG B 1 229 ? -39.69984 -0.11088 13.22436 1.000 50.60649 227 ARG B N 1
ATOM 3832 C CA . ARG B 1 229 ? -40.23500 0.75807 12.15141 1.000 57.29174 227 ARG B CA 1
ATOM 3833 C C . ARG B 1 229 ? -39.80213 2.20412 12.36539 1.000 59.32378 227 ARG B C 1
ATOM 3834 O O . ARG B 1 229 ? -39.56008 2.58913 13.51938 1.000 57.73288 227 ARG B O 1
ATOM 3842 N N . TYR B 1 230 ? -39.72828 2.96413 11.28039 1.000 61.19845 228 TYR B N 1
ATOM 3843 C CA . TYR B 1 230 ? -39.31142 4.36317 11.30838 1.000 63.64272 228 TYR B CA 1
ATOM 3844 C C . TYR B 1 230 ? -40.19343 5.19608 12.23145 1.000 63.46469 228 TYR B C 1
ATOM 3845 O O . TYR B 1 230 ? -39.73149 6.19412 12.79343 1.000 66.04875 228 TYR B O 1
ATOM 3854 N N . ASP B 1 231 ? -41.45338 4.79095 12.41153 1.000 73.22156 229 ASP B N 1
ATOM 3855 C CA . ASP B 1 231 ? -42.40239 5.46985 13.28461 1.000 68.55695 229 ASP B CA 1
ATOM 3856 C C . ASP B 1 231 ? -42.52922 4.80582 14.65061 1.000 67.75235 229 ASP B C 1
ATOM 3857 O O . ASP B 1 231 ? -43.52120 5.02872 15.34468 1.000 70.76686 229 ASP B O 1
ATOM 3862 N N . ASP B 1 232 ? -41.56511 3.95391 15.02253 1.000 63.44144 230 ASP B N 1
ATOM 3863 C CA . ASP B 1 232 ? -41.59295 3.24890 16.30553 1.000 61.47191 230 ASP B CA 1
ATOM 3864 C C . ASP B 1 232 ? -40.15390 2.99404 16.77842 1.000 61.02310 230 ASP B C 1
ATOM 3865 O O . ASP B 1 232 ? -39.67578 1.86408 16.85938 1.000 59.42244 230 ASP B O 1
ATOM 3870 N N . LEU B 1 233 ? -39.43798 4.06710 17.12639 1.000 59.75373 231 LEU B N 1
ATOM 3871 C CA . LEU B 1 233 ? -38.03893 3.74024 17.40128 1.000 57.38667 231 LEU B CA 1
ATOM 3872 C C . LEU B 1 233 ? -37.79280 3.56825 18.89626 1.000 56.40638 231 LEU B C 1
ATOM 3873 O O . LEU B 1 233 ? -38.37282 4.29518 19.71131 1.000 54.05061 231 LEU B O 1
ATOM 3878 N N . PRO B 1 234 ? -36.92468 2.62733 19.29319 1.000 54.99294 232 PRO B N 1
ATOM 3879 C CA . PRO B 1 234 ? -36.61957 2.46235 20.72217 1.000 53.93971 232 PRO B CA 1
ATOM 3880 C C . PRO B 1 234 ? -35.61963 3.49444 21.22011 1.000 54.23448 232 PRO B C 1
ATOM 3881 O O . PRO B 1 234 ? -35.44978 4.55447 20.61211 1.000 56.01834 232 PRO B O 1
ATOM 3885 N N . LEU B 1 235 ? -34.96652 3.18350 22.33906 1.000 51.63074 233 LEU B N 1
ATOM 3886 C CA . LEU B 1 235 ? -33.87557 3.99260 22.86299 1.000 47.28796 233 LEU B CA 1
ATOM 3887 C C . LEU B 1 235 ? -32.64362 3.87073 21.95491 1.000 52.72287 233 LEU B C 1
ATOM 3888 O O . LEU B 1 235 ? -32.11152 2.77078 21.76186 1.000 51.93470 233 LEU B O 1
ATOM 3893 N N . LEU B 1 236 ? -32.17977 4.99678 21.41788 1.000 52.14693 234 LEU B N 1
ATOM 3894 C CA . LEU B 1 236 ? -31.11484 5.04290 20.41581 1.000 51.59426 234 LEU B CA 1
ATOM 3895 C C . LEU B 1 236 ? -29.82587 5.66802 20.95673 1.000 54.41006 234 LEU B C 1
ATOM 3896 O O . LEU B 1 236 ? -29.84086 6.36701 21.97173 1.000 63.19880 234 LEU B O 1
ATOM 3901 N N . PRO B 1 237 ? -28.68989 5.45914 20.28264 1.000 53.36820 235 PRO B N 1
ATOM 3902 C CA . PRO B 1 237 ? -27.44393 6.12326 20.69756 1.000 51.56012 235 PRO B CA 1
ATOM 3903 C C . PRO B 1 237 ? -27.61908 7.62824 20.69659 1.000 56.50397 235 PRO B C 1
ATOM 3904 O O . PRO B 1 237 ? -28.48718 8.15216 19.98666 1.000 62.44160 235 PRO B O 1
ATOM 3908 N N . PRO B 1 238 ? -26.80710 8.35931 21.46254 1.000 55.44293 236 PRO B N 1
ATOM 3909 C CA . PRO B 1 238 ? -27.00223 9.80029 21.56057 1.000 59.86549 236 PRO B CA 1
ATOM 3910 C C . PRO B 1 238 ? -26.63640 10.48834 20.23355 1.000 60.55666 236 PRO B C 1
ATOM 3911 O O . PRO B 1 238 ? -25.78240 9.98843 19.50548 1.000 60.29952 236 PRO B O 1
ATOM 3915 N N . PRO B 1 239 ? -27.26953 11.62028 19.93860 1.000 62.03457 237 PRO B N 1
ATOM 3916 C CA . PRO B 1 239 ? -26.90769 12.35133 18.70959 1.000 61.75962 237 PRO B CA 1
ATOM 3917 C C . PRO B 1 239 ? -25.43172 12.70748 18.68949 1.000 63.51139 237 PRO B C 1
ATOM 3918 O O . PRO B 1 239 ? -24.79968 12.95553 19.71744 1.000 62.73173 237 PRO B O 1
ATOM 3922 N N . GLY B 1 240 ? -24.86381 12.72355 17.48145 1.000 62.12229 238 GLY B N 1
ATOM 3923 C CA . GLY B 1 240 ? -23.45585 12.96169 17.31635 1.000 60.64519 238 GLY B CA 1
ATOM 3924 C C . GLY B 1 240 ? -22.61873 11.70977 17.13328 1.000 58.71215 238 GLY B C 1
ATOM 3925 O O . GLY B 1 240 ? -21.47678 11.81289 16.68020 1.000 59.06639 238 GLY B O 1
ATOM 3926 N N . THR B 1 241 ? -23.14459 10.53972 17.48430 1.000 54.17943 239 THR B N 1
ATOM 3927 C CA . THR B 1 241 ? -22.41549 9.30279 17.24824 1.000 54.01989 239 THR B CA 1
ATOM 3928 C C . THR B 1 241 ? -22.62854 8.82578 15.81525 1.000 51.53905 239 THR B C 1
ATOM 3929 O O . THR B 1 241 ? -23.59463 9.20969 15.14632 1.000 51.77923 239 THR B O 1
ATOM 3933 N N . VAL B 1 242 ? -21.68649 8.01088 15.33418 1.000 51.62165 240 VAL B N 1
ATOM 3934 C CA . VAL B 1 242 ? -21.81453 7.43788 13.99618 1.000 49.84215 240 VAL B CA 1
ATOM 3935 C C . VAL B 1 242 ? -22.99044 6.47277 13.93925 1.000 44.81341 240 VAL B C 1
ATOM 3936 O O . VAL B 1 242 ? -23.75751 6.46370 12.97231 1.000 49.32929 240 VAL B O 1
ATOM 3940 N N . ALA B 1 243 ? -23.17629 5.67974 14.99426 1.000 45.21579 241 ALA B N 1
ATOM 3941 C CA . ALA B 1 243 ? -24.29519 4.74263 15.02233 1.000 47.59525 241 ALA B CA 1
ATOM 3942 C C . ALA B 1 243 ? -25.62428 5.47550 14.87243 1.000 46.29331 241 ALA B C 1
ATOM 3943 O O . ALA B 1 243 ? -26.48329 5.07742 14.07649 1.000 42.98777 241 ALA B O 1
ATOM 3945 N N . ARG B 1 244 ? -25.79933 6.56947 15.62045 1.000 46.16250 242 ARG B N 1
ATOM 3946 C CA . ARG B 1 244 ? -27.03941 7.33535 15.53455 1.000 47.49791 242 ARG B CA 1
ATOM 3947 C C . ARG B 1 244 ? -27.19057 7.99035 14.16956 1.000 48.09677 242 ARG B C 1
ATOM 3948 O O . ARG B 1 244 ? -28.29862 8.07424 13.63164 1.000 48.14683 242 ARG B O 1
ATOM 3956 N N . ARG B 1 245 ? -26.09566 8.49146 13.60149 1.000 47.30705 243 ARG B N 1
ATOM 3957 C CA . ARG B 1 245 ? -26.18581 9.02047 12.24450 1.000 45.76762 243 ARG B CA 1
ATOM 3958 C C . ARG B 1 245 ? -26.65277 7.94943 11.26053 1.000 46.70920 243 ARG B C 1
ATOM 3959 O O . ARG B 1 245 ? -27.51986 8.21135 10.41759 1.000 56.06714 243 ARG B O 1
ATOM 3967 N N . LEU B 1 246 ? -26.09065 6.74048 11.33447 1.000 44.49822 244 LEU B N 1
ATOM 3968 C CA . LEU B 1 246 ? -26.53761 5.69945 10.41250 1.000 41.77562 244 LEU B CA 1
ATOM 3969 C C . LEU B 1 246 ? -28.01357 5.39230 10.61660 1.000 44.78309 244 LEU B C 1
ATOM 3970 O O . LEU B 1 246 ? -28.75361 5.15224 9.65365 1.000 43.76639 244 LEU B O 1
ATOM 3975 N N . ILE B 1 247 ? -28.45748 5.39624 11.87263 1.000 43.57262 245 ILE B N 1
ATOM 3976 C CA . ILE B 1 247 ? -29.86243 5.13110 12.15772 1.000 44.50221 245 ILE B CA 1
ATOM 3977 C C . ILE B 1 247 ? -30.73658 6.24302 11.59480 1.000 47.60806 245 ILE B C 1
ATOM 3978 O O . ILE B 1 247 ? -31.77160 5.98893 10.96787 1.000 47.19448 245 ILE B O 1
ATOM 3983 N N . GLU B 1 248 ? -30.33769 7.49206 11.81978 1.000 45.66656 246 GLU B N 1
ATOM 3984 C CA . GLU B 1 248 ? -31.14883 8.60498 11.34185 1.000 48.98188 246 GLU B CA 1
ATOM 3985 C C . GLU B 1 248 ? -31.21394 8.63399 9.81585 1.000 50.08277 246 GLU B C 1
ATOM 3986 O O . GLU B 1 248 ? -32.27701 8.91089 9.24893 1.000 51.35240 246 GLU B O 1
ATOM 3992 N N . ASP B 1 249 ? -30.10696 8.31911 9.12577 1.000 47.67924 247 ASP B N 1
ATOM 3993 C CA . ASP B 1 249 ? -30.16306 8.27412 7.66378 1.000 47.65774 247 ASP B CA 1
ATOM 3994 C C . ASP B 1 249 ? -31.03198 7.11704 7.16882 1.000 53.14630 247 ASP B C 1
ATOM 3995 O O . ASP B 1 249 ? -31.82906 7.28097 6.22588 1.000 50.03545 247 ASP B O 1
ATOM 4000 N N . THR B 1 250 ? -30.93382 5.95304 7.82381 1.000 45.58649 248 THR B N 1
ATOM 4001 C CA . THR B 1 250 ? -31.79573 4.83296 7.46286 1.000 47.57923 248 THR B CA 1
ATOM 4002 C C . THR B 1 250 ? -33.26775 5.15081 7.70596 1.000 53.24881 248 THR B C 1
ATOM 4003 O O . THR B 1 250 ? -34.12478 4.88473 6.85102 1.000 57.27247 248 THR B O 1
ATOM 4007 N N . VAL B 1 251 ? -33.57972 5.72777 8.87199 1.000 53.19119 249 VAL B N 1
ATOM 4008 C CA . VAL B 1 251 ? -34.96573 6.07463 9.18409 1.000 51.48647 249 VAL B CA 1
ATOM 4009 C C . VAL B 1 251 ? -35.48691 7.15158 8.23714 1.000 57.50555 249 VAL B C 1
ATOM 4010 O O . VAL B 1 251 ? -36.65193 7.11447 7.83122 1.000 63.62905 249 VAL B O 1
ATOM 4014 N N . ALA B 1 252 ? -34.66003 8.14467 7.88409 1.000 58.56744 250 ALA B N 1
ATOM 4015 C CA . ALA B 1 252 ? -35.13020 9.16063 6.95013 1.000 61.59954 250 ALA B CA 1
ATOM 4016 C C . ALA B 1 252 ? -35.54022 8.50660 5.64116 1.000 62.88532 250 ALA B C 1
ATOM 4017 O O . ALA B 1 252 ? -36.60929 8.80350 5.08823 1.000 66.50033 250 ALA B O 1
ATOM 4019 N N . MET B 1 253 ? -34.72416 7.56269 5.16609 1.000 61.91242 251 MET B N 1
ATOM 4020 C CA . MET B 1 253 ? -35.07518 6.84167 3.94611 1.000 63.64300 251 MET B CA 1
ATOM 4021 C C . MET B 1 253 ? -36.33108 5.97854 4.13119 1.000 65.43690 251 MET B C 1
ATOM 4022 O O . MET B 1 253 ? -37.19314 5.93946 3.24525 1.000 68.00368 251 MET B O 1
ATOM 4027 N N . CYS B 1 254 ? -36.46793 5.30152 5.28219 1.000 63.04796 252 CYS B N 1
ATOM 4028 C CA . CYS B 1 254 ? -37.64983 4.46240 5.50026 1.000 59.52804 252 CYS B CA 1
ATOM 4029 C C . CYS B 1 254 ? -38.94192 5.29527 5.48536 1.000 67.34559 252 CYS B C 1
ATOM 4030 O O . CYS B 1 254 ? -39.93692 4.89018 4.87543 1.000 67.02648 252 CYS B O 1
ATOM 4033 N N . ARG B 1 255 ? -38.90699 6.49627 6.09937 1.000 70.08625 253 ARG B N 1
ATOM 4034 C CA . ARG B 1 255 ? -40.00809 7.47416 6.15046 1.000 70.86657 253 ARG B CA 1
ATOM 4035 C C . ARG B 1 255 ? -40.32923 7.96414 4.74449 1.000 77.21590 253 ARG B C 1
ATOM 4036 O O . ARG B 1 255 ? -41.49327 8.00303 4.29857 1.000 93.49155 253 ARG B O 1
ATOM 4044 N N . ALA B 1 256 ? -39.26831 8.25325 3.99341 1.000 73.97428 254 ALA B N 1
ATOM 4045 C CA . ALA B 1 256 ? -39.45346 8.77725 2.64943 1.000 71.68367 254 ALA B CA 1
ATOM 4046 C C . ALA B 1 256 ? -40.09242 7.74319 1.75847 1.000 73.65698 254 ALA B C 1
ATOM 4047 O O . ALA B 1 256 ? -40.90552 8.09412 0.90353 1.000 74.46769 254 ALA B O 1
ATOM 4049 N N . GLU B 1 257 ? -39.75528 6.47122 1.95243 1.000 71.59282 255 GLU B N 1
ATOM 4050 C CA . GLU B 1 257 ? -40.30123 5.41218 1.12746 1.000 73.53945 255 GLU B CA 1
ATOM 4051 C C . GLU B 1 257 ? -41.64815 4.95904 1.68755 1.000 78.00314 255 GLU B C 1
ATOM 4052 O O . GLU B 1 257 ? -41.75600 4.10702 2.58255 1.000 81.19870 255 GLU B O 1
ATOM 4058 N N . HIS C 1 2 ? 26.79136 -8.38461 -30.42500 1.000 73.02087 0 HIS E N 1
ATOM 4059 C CA . HIS C 1 2 ? 27.66595 -7.67629 -31.35714 1.000 85.62825 0 HIS E CA 1
ATOM 4060 C C . HIS C 1 2 ? 28.78591 -6.93704 -30.62334 1.000 86.68929 0 HIS E C 1
ATOM 4061 O O . HIS C 1 2 ? 29.79867 -6.56671 -31.22854 1.000 89.30978 0 HIS E O 1
ATOM 4068 N N . MET C 1 3 ? 28.60114 -6.72719 -29.32128 1.000 68.08402 1 MET E N 1
ATOM 4069 C CA . MET C 1 3 ? 29.60515 -6.08698 -28.48045 1.000 63.51639 1 MET E CA 1
ATOM 4070 C C . MET C 1 3 ? 29.96467 -7.03797 -27.34361 1.000 54.67639 1 MET E C 1
ATOM 4071 O O . MET C 1 3 ? 29.09196 -7.43427 -26.55945 1.000 41.15344 1 MET E O 1
ATOM 4076 N N . ASP C 1 4 ? 31.24679 -7.39962 -27.26793 1.000 49.58779 2 ASP E N 1
ATOM 4077 C CA . ASP C 1 4 ? 31.80427 -8.32054 -26.27813 1.000 51.94178 2 ASP E CA 1
ATOM 4078 C C . ASP C 1 4 ? 32.98021 -7.59927 -25.62733 1.000 52.10996 2 ASP E C 1
ATOM 4079 O O . ASP C 1 4 ? 34.00101 -7.40593 -26.28855 1.000 66.49537 2 ASP E O 1
ATOM 4084 N N . ARG C 1 5 ? 32.83738 -7.16741 -24.36527 1.000 48.69710 3 ARG E N 1
ATOM 4085 C CA . ARG C 1 5 ? 33.89932 -6.40316 -23.69744 1.000 51.89077 3 ARG E CA 1
ATOM 4086 C C . ARG C 1 5 ? 33.94673 -6.69727 -22.20548 1.000 43.52369 3 ARG E C 1
ATOM 4087 O O . ARG C 1 5 ? 32.92696 -7.01360 -21.58727 1.000 40.92599 3 ARG E O 1
ATOM 4095 N N . ILE C 1 6 ? 35.11981 -6.48499 -21.61572 1.000 41.96764 4 ILE E N 1
ATOM 4096 C CA . ILE C 1 6 ? 35.22216 -6.58808 -20.16376 1.000 37.31657 4 ILE E CA 1
ATOM 4097 C C . ILE C 1 6 ? 34.66495 -5.31728 -19.53953 1.000 48.81889 4 ILE E C 1
ATOM 4098 O O . ILE C 1 6 ? 34.96354 -4.20516 -19.99151 1.000 51.12967 4 ILE E O 1
ATOM 4103 N N . ILE C 1 7 ? 33.83823 -5.48259 -18.50436 1.000 43.28393 5 ILE E N 1
ATOM 4104 C CA . ILE C 1 7 ? 33.14705 -4.34784 -17.89011 1.000 47.30405 5 ILE E CA 1
ATOM 4105 C C . ILE C 1 7 ? 34.15994 -3.42861 -17.22027 1.000 51.31787 5 ILE E C 1
ATOM 4106 O O . ILE C 1 7 ? 34.94926 -3.87745 -16.38548 1.000 45.25557 5 ILE E O 1
ATOM 4111 N N . GLU C 1 8 ? 34.10251 -2.13760 -17.52815 1.000 72.36182 6 GLU E N 1
ATOM 4112 C CA . GLU C 1 8 ? 34.97839 -1.16141 -16.88327 1.000 79.13725 6 GLU E CA 1
ATOM 4113 C C . GLU C 1 8 ? 34.13134 -0.26271 -15.97701 1.000 73.60147 6 GLU E C 1
ATOM 4114 O O . GLU C 1 8 ? 32.89532 -0.26005 -16.05473 1.000 79.92028 6 GLU E O 1
ATOM 4120 N N . LYS C 1 9 ? 34.79732 0.51140 -15.10410 1.000 73.95010 7 LYS E N 1
ATOM 4121 C CA . LYS C 1 9 ? 34.06328 1.40013 -14.20486 1.000 73.25933 7 LYS E CA 1
ATOM 4122 C C . LYS C 1 9 ? 33.28081 2.45797 -14.97860 1.000 74.01906 7 LYS E C 1
ATOM 4123 O O . LYS C 1 9 ? 32.22678 2.92064 -14.52133 1.000 67.97066 7 LYS E O 1
ATOM 4129 N N . LEU C 1 10 ? 33.76145 2.80020 -16.17468 1.000 79.07030 8 LEU E N 1
ATOM 4130 C CA . LEU C 1 10 ? 33.07099 3.72008 -17.08145 1.000 84.63673 8 LEU E CA 1
ATOM 4131 C C . LEU C 1 10 ? 31.75601 3.17576 -17.63620 1.000 89.22647 8 LEU E C 1
ATOM 4132 O O . LEU C 1 10 ? 30.93669 3.95657 -18.12395 1.000 76.61316 8 LEU E O 1
ATOM 4137 N N . ASP C 1 11 ? 31.51939 1.87469 -17.56725 1.000 74.15347 9 ASP E N 1
ATOM 4138 C CA . ASP C 1 11 ? 30.34541 1.29441 -18.19303 1.000 63.47437 9 ASP E CA 1
ATOM 4139 C C . ASP C 1 11 ? 29.10758 1.38800 -17.30775 1.000 59.90239 9 ASP E C 1
ATOM 4140 O O . ASP C 1 11 ? 29.17388 1.32492 -16.07877 1.000 55.84145 9 ASP E O 1
ATOM 4145 N N . HIS C 1 12 ? 27.96241 1.50273 -17.95548 1.000 52.35496 10 HIS E N 1
ATOM 4146 C CA . HIS C 1 12 ? 26.73952 1.68233 -17.20519 1.000 51.83030 10 HIS E CA 1
ATOM 4147 C C . HIS C 1 12 ? 25.58845 1.23508 -18.07997 1.000 48.10578 10 HIS E C 1
ATOM 4148 O O . HIS C 1 12 ? 25.75125 0.98222 -19.27503 1.000 57.02881 10 HIS E O 1
ATOM 4155 N N . GLY C 1 13 ? 24.42562 1.12671 -17.46072 1.000 45.93143 11 GLY E N 1
ATOM 4156 C CA . GLY C 1 13 ? 23.20754 0.84242 -18.18447 1.000 41.26242 11 GLY E CA 1
ATOM 4157 C C . GLY C 1 13 ? 22.35498 -0.17087 -17.46136 1.000 41.00846 11 GLY E C 1
ATOM 4158 O O . GLY C 1 13 ? 22.39628 -0.25696 -16.23337 1.000 42.38451 11 GLY E O 1
ATOM 4159 N N . TRP C 1 14 ? 21.57602 -0.93003 -18.22024 1.000 36.08496 12 TRP E N 1
ATOM 4160 C CA . TRP C 1 14 ? 20.77244 -2.02929 -17.71015 1.000 36.81890 12 TRP E CA 1
ATOM 4161 C C . TRP C 1 14 ? 21.58981 -3.31407 -17.67343 1.000 35.69621 12 TRP E C 1
ATOM 4162 O O . TRP C 1 14 ? 22.19869 -3.70182 -18.68260 1.000 34.96405 12 TRP E O 1
ATOM 4173 N N . TRP C 1 15 ? 21.59625 -3.97416 -16.51749 1.000 31.71883 13 TRP E N 1
ATOM 4174 C CA . TRP C 1 15 ? 22.42763 -5.15394 -16.29777 1.000 29.65791 13 TRP E CA 1
ATOM 4175 C C . TRP C 1 15 ? 21.54902 -6.37321 -16.05767 1.000 35.09029 13 TRP E C 1
ATOM 4176 O O . TRP C 1 15 ? 20.89429 -6.48847 -15.01253 1.000 38.82437 13 TRP E O 1
ATOM 4187 N N . VAL C 1 16 ? 21.51406 -7.28114 -17.02673 1.000 30.13216 14 VAL E N 1
ATOM 4188 C CA . VAL C 1 16 ? 20.78043 -8.53235 -16.89967 1.000 24.21048 14 VAL E CA 1
ATOM 4189 C C . VAL C 1 16 ? 21.81782 -9.57310 -16.47798 1.000 30.51306 14 VAL E C 1
ATOM 4190 O O . VAL C 1 16 ? 22.62476 -10.03981 -17.29620 1.000 26.82727 14 VAL E O 1
ATOM 4194 N N . VAL C 1 17 ? 21.83920 -9.91119 -15.19401 1.000 28.46413 15 VAL E N 1
ATOM 4195 C CA . VAL C 1 17 ? 22.77359 -10.89798 -14.65830 1.000 26.18925 15 VAL E CA 1
ATOM 4196 C C . VAL C 1 17 ? 22.01098 -12.20020 -14.53323 1.000 32.63803 15 VAL E C 1
ATOM 4197 O O . VAL C 1 17 ? 21.09921 -12.32252 -13.70304 1.000 28.15589 15 VAL E O 1
ATOM 4201 N N . SER C 1 18 ? 22.37507 -13.18203 -15.35239 1.000 28.26969 16 SER E N 1
ATOM 4202 C CA . SER C 1 18 ? 21.53337 -14.35426 -15.47530 1.000 29.06665 16 SER E CA 1
ATOM 4203 C C . SER C 1 18 ? 22.29676 -15.65405 -15.37157 1.000 30.28529 16 SER E C 1
ATOM 4204 O O . SER C 1 18 ? 23.42368 -15.77470 -15.85284 1.000 31.57113 16 SER E O 1
ATOM 4207 N N . HIS C 1 19 ? 21.59915 -16.65029 -14.83549 1.000 30.10816 17 HIS E N 1
ATOM 4208 C CA . HIS C 1 19 ? 22.11256 -18.00216 -14.68372 1.000 27.40123 17 HIS E CA 1
ATOM 4209 C C . HIS C 1 19 ? 20.94288 -18.94350 -14.46353 1.000 30.54573 17 HIS E C 1
ATOM 4210 O O . HIS C 1 19 ? 20.00695 -18.62082 -13.72029 1.000 31.84005 17 HIS E O 1
ATOM 4217 N N . GLU C 1 20 ? 20.99004 -20.08143 -15.15363 1.000 29.76192 18 GLU E N 1
ATOM 4218 C CA . GLU C 1 20 ? 19.95334 -21.12073 -15.09548 1.000 33.60887 18 GLU E CA 1
ATOM 4219 C C . GLU C 1 20 ? 18.54715 -20.55411 -15.21712 1.000 34.15698 18 GLU E C 1
ATOM 4220 O O . GLU C 1 20 ? 17.66142 -20.84042 -14.40094 1.000 36.17970 18 GLU E O 1
ATOM 4226 N N . GLN C 1 21 ? 18.31270 -19.78509 -16.28301 1.000 24.10575 19 GLN E N 1
ATOM 4227 C CA . GLN C 1 21 ? 16.98549 -19.28943 -16.59067 1.000 32.73917 19 GLN E CA 1
ATOM 4228 C C . GLN C 1 21 ? 16.44947 -18.32967 -15.52147 1.000 31.28288 19 GLN E C 1
ATOM 4229 O O . GLN C 1 21 ? 15.24840 -18.05400 -15.48318 1.000 33.25849 19 GLN E O 1
ATOM 4235 N N . LYS C 1 22 ? 17.30351 -17.79850 -14.65862 1.000 29.13620 20 LYS E N 1
ATOM 4236 C CA . LYS C 1 22 ? 16.90244 -16.77669 -13.70645 1.000 32.05331 20 LYS E CA 1
ATOM 4237 C C . LYS C 1 22 ? 17.80607 -15.56742 -13.87956 1.000 29.32451 20 LYS E C 1
ATOM 4238 O O . LYS C 1 22 ? 18.87896 -15.66707 -14.47781 1.000 26.71182 20 LYS E O 1
ATOM 4244 N N . LEU C 1 23 ? 17.37587 -14.41958 -13.33937 1.000 29.60121 21 LEU E N 1
ATOM 4245 C CA . LEU C 1 23 ? 18.17652 -13.20136 -13.39245 1.000 26.85683 21 LEU E CA 1
ATOM 4246 C C . LEU C 1 23 ? 18.09961 -12.45048 -12.06238 1.000 34.25499 21 LEU E C 1
ATOM 4247 O O . LEU C 1 23 ? 17.13082 -12.57781 -11.30217 1.000 34.46759 21 LEU E O 1
ATOM 4252 N N . TRP C 1 24 ? 19.15446 -11.68221 -11.78555 1.000 33.52464 22 TRP E N 1
ATOM 4253 C CA . TRP C 1 24 ? 19.30655 -10.98127 -10.51653 1.000 34.06376 22 TRP E CA 1
ATOM 4254 C C . TRP C 1 24 ? 18.42821 -9.73952 -10.49223 1.000 40.39627 22 TRP E C 1
ATOM 4255 O O . TRP C 1 24 ? 18.58077 -8.83641 -11.32820 1.000 33.23596 22 TRP E O 1
ATOM 4266 N N . LEU C 1 25 ? 17.53741 -9.66784 -9.49703 1.000 39.76388 23 LEU E N 1
ATOM 4267 C CA . LEU C 1 25 ? 16.58313 -8.57512 -9.37573 1.000 40.97821 23 LEU E CA 1
ATOM 4268 C C . LEU C 1 25 ? 16.67129 -8.00521 -7.96370 1.000 50.56454 23 LEU E C 1
ATOM 4269 O O . LEU C 1 25 ? 15.84158 -8.32251 -7.09654 1.000 56.49886 23 LEU E O 1
ATOM 4274 N N . PRO C 1 26 ? 17.64811 -7.13396 -7.70685 1.000 50.96001 24 PRO E N 1
ATOM 4275 C CA . PRO C 1 26 ? 17.74123 -6.49303 -6.38782 1.000 56.46218 24 PRO E CA 1
ATOM 4276 C C . PRO C 1 26 ? 16.45609 -5.73742 -6.07947 1.000 59.95636 24 PRO E C 1
ATOM 4277 O O . PRO C 1 26 ? 15.98868 -4.91848 -6.88530 1.000 64.38145 24 PRO E O 1
ATOM 4281 N N . LYS C 1 27 ? 15.84643 -6.07068 -4.93736 1.000 58.92584 25 LYS E N 1
ATOM 4282 C CA . LYS C 1 27 ? 14.63536 -5.40705 -4.45404 1.000 56.59661 25 LYS E CA 1
ATOM 4283 C C . LYS C 1 27 ? 13.48917 -5.52229 -5.44379 1.000 55.42353 25 LYS E C 1
ATOM 4284 O O . LYS C 1 27 ? 12.58793 -4.67854 -5.45952 1.000 59.82353 25 LYS E O 1
ATOM 4290 N N . GLY C 1 28 ? 13.52426 -6.53521 -6.30488 1.000 53.57417 26 GLY E N 1
ATOM 4291 C CA . GLY C 1 28 ? 12.49408 -6.70042 -7.30766 1.000 54.68067 26 GLY E CA 1
ATOM 4292 C C . GLY C 1 28 ? 12.63256 -5.80928 -8.52462 1.000 51.15451 26 GLY E C 1
ATOM 4293 O O . GLY C 1 28 ? 11.68135 -5.69149 -9.30440 1.000 53.51834 26 GLY E O 1
ATOM 4294 N N . GLU C 1 29 ? 13.80834 -5.22194 -8.74084 1.000 47.60478 27 GLU E N 1
ATOM 4295 C CA . GLU C 1 29 ? 14.06285 -4.33578 -9.86482 1.000 52.42253 27 GLU E CA 1
ATOM 4296 C C . GLU C 1 29 ? 15.15279 -4.87941 -10.77511 1.000 45.04567 27 GLU E C 1
ATOM 4297 O O . GLU C 1 29 ? 16.12107 -5.51017 -10.32238 1.000 42.59062 27 GLU E O 1
ATOM 4303 N N . LEU C 1 30 ? 15.03741 -4.53634 -12.04206 1.000 39.60217 28 LEU E N 1
ATOM 4304 C CA . LEU C 1 30 ? 16.08829 -4.86597 -12.97932 1.000 39.76056 28 LEU E CA 1
ATOM 4305 C C . LEU C 1 30 ? 17.24308 -3.90167 -12.74850 1.000 39.46349 28 LEU E C 1
ATOM 4306 O O . LEU C 1 30 ? 17.02574 -2.68273 -12.76236 1.000 45.05145 28 LEU E O 1
ATOM 4311 N N . PRO C 1 31 ? 18.46027 -4.39335 -12.50182 1.000 37.89668 29 PRO E N 1
ATOM 4312 C CA . PRO C 1 31 ? 19.58609 -3.49906 -12.21400 1.000 38.10684 29 PRO E CA 1
ATOM 4313 C C . PRO C 1 31 ? 19.75955 -2.44592 -13.29595 1.000 40.51008 29 PRO E C 1
ATOM 4314 O O . PRO C 1 31 ? 19.71436 -2.73784 -14.49597 1.000 38.77436 29 PRO E O 1
ATOM 4318 N N . TYR C 1 32 ? 19.96931 -1.21090 -12.85190 1.000 40.10297 30 TYR E N 1
ATOM 4319 C CA . TYR C 1 32 ? 20.22680 -0.08376 -13.72287 1.000 35.44885 30 TYR E CA 1
ATOM 4320 C C . TYR C 1 32 ? 21.17770 0.84945 -13.00201 1.000 44.25996 30 TYR E C 1
ATOM 4321 O O . TYR C 1 32 ? 20.92886 1.20629 -11.84993 1.000 42.91327 30 TYR E O 1
ATOM 4330 N N . GLY C 1 33 ? 22.22943 1.27179 -13.68921 1.000 38.73394 31 GLY E N 1
ATOM 4331 C CA . GLY C 1 33 ? 23.18629 2.20302 -13.13235 1.000 41.62141 31 GLY E CA 1
ATOM 4332 C C . GLY C 1 33 ? 24.61729 1.89944 -13.51470 1.000 48.14506 31 GLY E C 1
ATOM 4333 O O . GLY C 1 33 ? 24.85723 1.26959 -14.55680 1.000 42.53772 31 GLY E O 1
ATOM 4334 N N . GLU C 1 34 ? 25.56340 2.23164 -12.63589 1.000 48.88893 32 GLU E N 1
ATOM 4335 C CA . GLU C 1 34 ? 26.97540 2.01105 -12.91722 1.000 46.52458 32 GLU E CA 1
ATOM 4336 C C . GLU C 1 34 ? 27.37388 0.60313 -12.51842 1.000 43.08731 32 GLU E C 1
ATOM 4337 O O . GLU C 1 34 ? 26.89925 0.06992 -11.50736 1.000 40.74683 32 GLU E O 1
ATOM 4343 N N . ALA C 1 35 ? 28.29786 0.03145 -13.29567 1.000 41.82458 33 ALA E N 1
ATOM 4344 C CA . ALA C 1 35 ? 28.73230 -1.33645 -13.04688 1.000 39.91357 33 ALA E CA 1
ATOM 4345 C C . ALA C 1 35 ? 29.27266 -1.48541 -11.63701 1.000 41.70916 33 ALA E C 1
ATOM 4346 O O . ALA C 1 35 ? 29.02209 -2.49653 -10.96004 1.000 42.75187 33 ALA E O 1
ATOM 4348 N N . ALA C 1 36 ? 29.97648 -0.45025 -11.16009 1.000 40.58271 34 ALA E N 1
ATOM 4349 C CA . ALA C 1 36 ? 30.55178 -0.47520 -9.81922 1.000 42.69964 34 ALA E CA 1
ATOM 4350 C C . ALA C 1 36 ? 29.48507 -0.65058 -8.74099 1.000 45.70339 34 ALA E C 1
ATOM 4351 O O . ALA C 1 36 ? 29.72749 -1.32059 -7.72910 1.000 43.28747 34 ALA E O 1
ATOM 4353 N N . ASN C 1 37 ? 28.27188 -0.14790 -8.96368 1.000 42.10775 35 ASN E N 1
ATOM 4354 C CA . ASN C 1 37 ? 27.29816 -0.29026 -7.89247 1.000 43.88306 35 ASN E CA 1
ATOM 4355 C C . ASN C 1 37 ? 26.71857 -1.68842 -7.82446 1.000 43.94340 35 ASN E C 1
ATOM 4356 O O . ASN C 1 37 ? 26.01987 -1.99869 -6.85632 1.000 40.71061 35 ASN E O 1
ATOM 4361 N N . PHE C 1 38 ? 27.05159 -2.55925 -8.78760 1.000 42.78452 36 PHE E N 1
ATOM 4362 C CA . PHE C 1 38 ? 26.52997 -3.92140 -8.80859 1.000 40.42789 36 PHE E CA 1
ATOM 4363 C C . PHE C 1 38 ? 27.65227 -4.93509 -8.71792 1.000 37.91549 36 PHE E C 1
ATOM 4364 O O . PHE C 1 38 ? 27.41356 -6.13314 -8.92796 1.000 38.29656 36 PHE E O 1
ATOM 4372 N N . ASP C 1 39 ? 28.86821 -4.46878 -8.42216 1.000 41.05609 37 ASP E N 1
ATOM 4373 C CA . ASP C 1 39 ? 30.06546 -5.30545 -8.33649 1.000 40.21667 37 ASP E CA 1
ATOM 4374 C C . ASP C 1 39 ? 30.31938 -6.07428 -9.63061 1.000 40.52030 37 ASP E C 1
ATOM 4375 O O . ASP C 1 39 ? 30.71272 -7.24217 -9.59479 1.000 36.86288 37 ASP E O 1
ATOM 4380 N N . LEU C 1 40 ? 30.07694 -5.42625 -10.77951 1.000 39.66342 38 LEU E N 1
ATOM 4381 C CA . LEU C 1 40 ? 30.28184 -6.08809 -12.07261 1.000 38.47004 38 LEU E CA 1
ATOM 4382 C C . LEU C 1 40 ? 31.57858 -5.73768 -12.79387 1.000 41.16379 38 LEU E C 1
ATOM 4383 O O . LEU C 1 40 ? 31.86953 -6.36852 -13.81298 1.000 37.64727 38 LEU E O 1
ATOM 4388 N N . VAL C 1 41 ? 32.38043 -4.78949 -12.30497 1.000 39.37565 39 VAL E N 1
ATOM 4389 C CA . VAL C 1 41 ? 33.59616 -4.41110 -13.02622 1.000 44.90294 39 VAL E CA 1
ATOM 4390 C C . VAL C 1 41 ? 34.56448 -5.59283 -13.05553 1.000 39.57898 39 VAL E C 1
ATOM 4391 O O . VAL C 1 41 ? 34.82089 -6.22184 -12.03064 1.000 41.41781 39 VAL E O 1
ATOM 4395 N N . GLY C 1 42 ? 35.07030 -5.90359 -14.25367 1.000 40.34323 40 GLY E N 1
ATOM 4396 C CA . GLY C 1 42 ? 35.94956 -7.03533 -14.50795 1.000 37.65234 40 GLY E CA 1
ATOM 4397 C C . GLY C 1 42 ? 35.23679 -8.27949 -14.98789 1.000 37.40887 40 GLY E C 1
ATOM 4398 O O . GLY C 1 42 ? 35.89797 -9.25027 -15.39112 1.000 34.04997 40 GLY E O 1
ATOM 4399 N N . GLN C 1 43 ? 33.92176 -8.23884 -15.08659 1.000 34.84392 41 GLN E N 1
ATOM 4400 C CA . GLN C 1 43 ? 33.19396 -9.37100 -15.61652 1.000 35.45624 41 GLN E CA 1
ATOM 4401 C C . GLN C 1 43 ? 32.99855 -9.11594 -17.09646 1.000 34.48705 41 GLN E C 1
ATOM 4402 O O . GLN C 1 43 ? 33.12213 -7.98987 -17.56239 1.000 31.97561 41 GLN E O 1
ATOM 4408 N N . ARG C 1 44 ? 32.67267 -10.15697 -17.83947 1.000 32.40588 42 ARG E N 1
ATOM 4409 C CA . ARG C 1 44 ? 32.44930 -9.95992 -19.26240 1.000 33.18696 42 ARG E CA 1
ATOM 4410 C C . ARG C 1 44 ? 30.98516 -9.63331 -19.47305 1.000 32.48595 42 ARG E C 1
ATOM 4411 O O . ARG C 1 44 ? 30.10247 -10.28360 -18.89790 1.000 27.67722 42 ARG E O 1
ATOM 4419 N N . ALA C 1 45 ? 30.72770 -8.68031 -20.35291 1.000 30.94989 43 ALA E N 1
ATOM 4420 C CA . ALA C 1 45 ? 29.36653 -8.29867 -20.64658 1.000 31.53670 43 ALA E CA 1
ATOM 4421 C C . ALA C 1 45 ? 29.17921 -8.37860 -22.15054 1.000 27.80285 43 ALA E C 1
ATOM 4422 O O . ALA C 1 45 ? 30.08295 -8.05929 -22.94072 1.000 36.62784 43 ALA E O 1
ATOM 4424 N N . LEU C 1 46 ? 27.98725 -8.79990 -22.52531 1.000 23.31832 44 LEU E N 1
ATOM 4425 C CA . LEU C 1 46 ? 27.60096 -8.90090 -23.91923 1.000 25.75141 44 LEU E CA 1
ATOM 4426 C C . LEU C 1 46 ? 26.43566 -7.96421 -24.08989 1.000 30.15915 44 LEU E C 1
ATOM 4427 O O . LEU C 1 46 ? 25.43085 -8.08354 -23.38168 1.000 24.08241 44 LEU E O 1
ATOM 4432 N N . GLN C 1 47 ? 26.54020 -7.05910 -25.04184 1.000 30.18232 45 GLN E N 1
ATOM 4433 C CA . GLN C 1 47 ? 25.44590 -6.12039 -25.21552 1.000 30.74341 45 GLN E CA 1
ATOM 4434 C C . GLN C 1 47 ? 24.30293 -6.81766 -25.92632 1.000 30.87370 45 GLN E C 1
ATOM 4435 O O . GLN C 1 47 ? 24.48583 -7.34652 -27.02840 1.000 26.22061 45 GLN E O 1
ATOM 4441 N N . ILE C 1 48 ? 23.12608 -6.84703 -25.29706 1.000 26.12908 46 ILE E N 1
ATOM 4442 C CA . ILE C 1 48 ? 21.98212 -7.51130 -25.92286 1.000 27.33198 46 ILE E CA 1
ATOM 4443 C C . ILE C 1 48 ? 20.94174 -6.53855 -26.44754 1.000 28.42699 46 ILE E C 1
ATOM 4444 O O . ILE C 1 48 ? 20.03868 -6.95274 -27.19637 1.000 28.85449 46 ILE E O 1
ATOM 4449 N N . GLY C 1 49 ? 21.05545 -5.25754 -26.13047 1.000 26.37945 47 GLY E N 1
ATOM 4450 C CA . GLY C 1 49 ? 20.13605 -4.30175 -26.70819 1.000 30.67276 47 GLY E CA 1
ATOM 4451 C C . GLY C 1 49 ? 20.42379 -2.91771 -26.18314 1.000 32.07114 47 GLY E C 1
ATOM 4452 O O . GLY C 1 49 ? 21.48084 -2.65246 -25.62036 1.000 27.79986 47 GLY E O 1
ATOM 4453 N N . GLU C 1 50 ? 19.44651 -2.04997 -26.36185 1.000 35.14254 48 GLU E N 1
ATOM 4454 C CA . GLU C 1 50 ? 19.53122 -0.67798 -25.92476 1.000 32.04279 48 GLU E CA 1
ATOM 4455 C C . GLU C 1 50 ? 18.12919 -0.24840 -25.53741 1.000 39.43703 48 GLU E C 1
ATOM 4456 O O . GLU C 1 50 ? 17.16712 -0.57161 -26.24322 1.000 37.74780 48 GLU E O 1
ATOM 4462 N N . TRP C 1 51 ? 18.00425 0.44447 -24.40833 1.000 31.96483 49 TRP E N 1
ATOM 4463 C CA . TRP C 1 51 ? 16.69624 0.86407 -23.92600 1.000 46.19382 49 TRP E CA 1
ATOM 4464 C C . TRP C 1 51 ? 16.71988 2.36606 -23.66889 1.000 44.06352 49 TRP E C 1
ATOM 4465 O O . TRP C 1 51 ? 17.36397 2.82616 -22.71700 1.000 45.34674 49 TRP E O 1
ATOM 4476 N N . GLN C 1 52 ? 15.98249 3.11792 -24.49366 1.000 45.68700 50 GLN E N 1
ATOM 4477 C CA . GLN C 1 52 ? 15.87012 4.57487 -24.34552 1.000 48.38730 50 GLN E CA 1
ATOM 4478 C C . GLN C 1 52 ? 17.23896 5.23724 -24.22278 1.000 46.80245 50 GLN E C 1
ATOM 4479 O O . GLN C 1 52 ? 17.48594 6.04124 -23.32477 1.000 48.70261 50 GLN E O 1
ATOM 4485 N N . GLY C 1 53 ? 18.15386 4.87057 -25.11101 1.000 49.61254 51 GLY E N 1
ATOM 4486 C CA . GLY C 1 53 ? 19.47369 5.46294 -25.12826 1.000 50.72671 51 GLY E CA 1
ATOM 4487 C C . GLY C 1 53 ? 20.47208 4.84314 -24.17053 1.000 56.21583 51 GLY E C 1
ATOM 4488 O O . GLY C 1 53 ? 21.61796 5.32245 -24.10175 1.000 71.03922 51 GLY E O 1
ATOM 4489 N N . GLU C 1 54 ? 20.09354 3.79298 -23.43453 1.000 50.66580 52 GLU E N 1
ATOM 4490 C CA . GLU C 1 54 ? 21.09790 3.20319 -22.55881 1.000 48.83861 52 GLU E CA 1
ATOM 4491 C C . GLU C 1 54 ? 21.36822 1.75629 -22.91698 1.000 43.58401 52 GLU E C 1
ATOM 4492 O O . GLU C 1 54 ? 20.43336 0.99605 -23.21983 1.000 36.18426 52 GLU E O 1
ATOM 4498 N N . PRO C 1 55 ? 22.62735 1.32764 -22.86630 1.000 39.85759 53 PRO E N 1
ATOM 4499 C CA . PRO C 1 55 ? 22.93466 -0.05125 -23.20148 1.000 36.67299 53 PRO E CA 1
ATOM 4500 C C . PRO C 1 55 ? 22.25814 -1.01152 -22.24840 1.000 34.75579 53 PRO E C 1
ATOM 4501 O O . PRO C 1 55 ? 22.01032 -0.70668 -21.07832 1.000 36.39721 53 PRO E O 1
ATOM 4505 N N . VAL C 1 56 ? 21.92535 -2.18457 -22.77842 1.000 32.27784 54 VAL E N 1
ATOM 4506 C CA . VAL C 1 56 ? 21.41483 -3.30177 -21.99439 1.000 28.31188 54 VAL E CA 1
ATOM 4507 C C . VAL C 1 56 ? 22.44311 -4.41647 -22.14471 1.000 30.00964 54 VAL E C 1
ATOM 4508 O O . VAL C 1 56 ? 22.74298 -4.84730 -23.26881 1.000 29.71048 54 VAL E O 1
ATOM 4512 N N . TRP C 1 57 ? 22.99949 -4.85441 -21.01487 1.000 28.20808 55 TRP E N 1
ATOM 4513 C CA . TRP C 1 57 ? 24.10277 -5.80911 -20.95120 1.000 29.00408 55 TRP E CA 1
ATOM 4514 C C . TRP C 1 57 ? 23.63726 -7.15528 -20.40620 1.000 31.54789 55 TRP E C 1
ATOM 4515 O O . TRP C 1 57 ? 22.76948 -7.21559 -19.53201 1.000 32.27939 55 TRP E O 1
ATOM 4526 N N . LEU C 1 58 ? 24.23545 -8.23407 -20.89542 1.000 26.66326 56 LEU E N 1
ATOM 4527 C CA . LEU C 1 58 ? 24.04994 -9.56617 -20.36048 1.000 22.45619 56 LEU E CA 1
ATOM 4528 C C . LEU C 1 58 ? 25.34121 -9.95087 -19.65180 1.000 28.19626 56 LEU E C 1
ATOM 4529 O O . LEU C 1 58 ? 26.42705 -9.85652 -20.23104 1.000 28.06843 56 LEU E O 1
ATOM 4534 N N . VAL C 1 59 ? 25.21361 -10.38000 -18.40881 1.000 23.73200 57 VAL E N 1
ATOM 4535 C CA . VAL C 1 59 ? 26.31893 -10.88776 -17.61510 1.000 29.85574 57 VAL E CA 1
ATOM 4536 C C . VAL C 1 59 ? 25.94342 -12.28490 -17.17112 1.000 29.37675 57 VAL E C 1
ATOM 4537 O O . VAL C 1 59 ? 24.87861 -12.48324 -16.56890 1.000 30.59100 57 VAL E O 1
ATOM 4541 N N . GLN C 1 60 ? 26.79362 -13.25764 -17.48139 1.000 30.41797 58 GLN E N 1
ATOM 4542 C CA . GLN C 1 60 ? 26.54109 -14.63974 -17.07745 1.000 31.68300 58 GLN E CA 1
ATOM 4543 C C . GLN C 1 60 ? 27.18646 -14.87267 -15.71961 1.000 34.35883 58 GLN E C 1
ATOM 4544 O O . GLN C 1 60 ? 28.38656 -15.14034 -15.62390 1.000 29.54311 58 GLN E O 1
ATOM 4550 N N . GLN C 1 61 ? 26.39766 -14.72097 -14.66442 1.000 34.65666 59 GLN E N 1
ATOM 4551 C CA . GLN C 1 61 ? 26.92899 -14.82593 -13.31555 1.000 41.25881 59 GLN E CA 1
ATOM 4552 C C . GLN C 1 61 ? 25.77730 -15.22932 -12.41132 1.000 38.43160 59 GLN E C 1
ATOM 4553 O O . GLN C 1 61 ? 24.64113 -14.78862 -12.62303 1.000 36.97928 59 GLN E O 1
ATOM 4559 N N . GLN C 1 62 ? 26.06676 -16.09432 -11.43945 1.000 36.66408 60 GLN E N 1
ATOM 4560 C CA . GLN C 1 62 ? 25.10011 -16.55467 -10.44927 1.000 43.66404 60 GLN E CA 1
ATOM 4561 C C . GLN C 1 62 ? 25.31220 -15.79971 -9.14026 1.000 46.87393 60 GLN E C 1
ATOM 4562 O O . GLN C 1 62 ? 26.44728 -15.70643 -8.66851 1.000 47.08861 60 GLN E O 1
ATOM 4568 N N . ARG C 1 63 ? 24.24015 -15.21305 -8.60497 1.000 46.69611 61 ARG E N 1
ATOM 4569 C CA . ARG C 1 63 ? 24.23227 -14.56616 -7.29592 1.000 43.75880 61 ARG E CA 1
ATOM 4570 C C . ARG C 1 63 ? 23.46473 -15.43245 -6.30382 1.000 44.97568 61 ARG E C 1
ATOM 4571 O O . ARG C 1 63 ? 22.57586 -16.19867 -6.67768 1.000 43.54378 61 ARG E O 1
ATOM 4579 N N . ARG C 1 64 ? 23.84299 -15.33245 -5.02089 1.000 62.09059 62 ARG E N 1
ATOM 4580 C CA . ARG C 1 64 ? 23.22946 -16.20170 -4.01283 1.000 55.11798 62 ARG E CA 1
ATOM 4581 C C . ARG C 1 64 ? 21.76942 -15.84512 -3.76047 1.000 53.11143 62 ARG E C 1
ATOM 4582 O O . ARG C 1 64 ? 20.96173 -16.74137 -3.48136 1.000 71.77390 62 ARG E O 1
ATOM 4590 N N . HIS C 1 65 ? 21.39804 -14.56822 -3.85228 1.000 46.68830 63 HIS E N 1
ATOM 4591 C CA . HIS C 1 65 ? 20.03000 -14.17462 -3.53395 1.000 48.43905 63 HIS E CA 1
ATOM 4592 C C . HIS C 1 65 ? 19.43351 -13.30670 -4.63574 1.000 45.53090 63 HIS E C 1
ATOM 4593 O O . HIS C 1 65 ? 20.14217 -12.73044 -5.46886 1.000 44.92597 63 HIS E O 1
ATOM 4600 N N . ASP C 1 66 ? 18.10650 -13.21207 -4.60144 1.000 40.58213 64 ASP E N 1
ATOM 4601 C CA . ASP C 1 66 ? 17.32405 -12.35622 -5.50819 1.000 42.73609 64 ASP E CA 1
ATOM 4602 C C . ASP C 1 66 ? 17.45386 -12.81507 -6.95826 1.000 40.49123 64 ASP E C 1
ATOM 4603 O O . ASP C 1 66 ? 17.35442 -12.00802 -7.89317 1.000 43.43260 64 ASP E O 1
ATOM 4608 N N . MET C 1 67 ? 17.63517 -14.11800 -7.17040 1.000 40.16492 65 MET E N 1
ATOM 4609 C CA . MET C 1 67 ? 17.58602 -14.67091 -8.51344 1.000 37.26465 65 MET E CA 1
ATOM 4610 C C . MET C 1 67 ? 16.16011 -15.13729 -8.71615 1.000 37.30977 65 MET E C 1
ATOM 4611 O O . MET C 1 67 ? 15.66451 -15.97349 -7.95111 1.000 39.40284 65 MET E O 1
ATOM 4616 N N . GLY C 1 68 ? 15.49373 -14.58139 -9.72296 1.000 29.81146 66 GLY E N 1
ATOM 4617 C CA . GLY C 1 68 ? 14.09376 -14.86977 -9.92167 1.000 38.25219 66 GLY E CA 1
ATOM 4618 C C . GLY C 1 68 ? 13.78849 -15.06874 -11.38762 1.000 35.00441 66 GLY E C 1
ATOM 4619 O O . GLY C 1 68 ? 14.66428 -15.01242 -12.24881 1.000 38.28341 66 GLY E O 1
ATOM 4620 N N . SER C 1 69 ? 12.51850 -15.31507 -11.63735 1.000 34.61268 67 SER E N 1
ATOM 4621 C CA . SER C 1 69 ? 12.00926 -15.53310 -12.97625 1.000 39.34531 67 SER E CA 1
ATOM 4622 C C . SER C 1 69 ? 11.81873 -14.18310 -13.65210 1.000 39.66443 67 SER E C 1
ATOM 4623 O O . SER C 1 69 ? 11.59059 -13.15222 -12.99997 1.000 38.59720 67 SER E O 1
ATOM 4626 N N . VAL C 1 70 ? 11.97243 -14.17096 -14.97514 1.000 35.82089 68 VAL E N 1
ATOM 4627 C CA . VAL C 1 70 ? 11.76992 -12.92196 -15.69299 1.000 30.85255 68 VAL E CA 1
ATOM 4628 C C . VAL C 1 70 ? 10.33183 -12.43837 -15.53663 1.000 35.52549 68 VAL E C 1
ATOM 4629 O O . VAL C 1 70 ? 10.06345 -11.25343 -15.71848 1.000 35.60860 68 VAL E O 1
ATOM 4633 N N . ARG C 1 71 ? 9.40015 -13.32766 -15.17749 1.000 39.12534 69 ARG E N 1
ATOM 4634 C CA . ARG C 1 71 ? 8.02508 -12.88705 -14.96115 1.000 42.40574 69 ARG E CA 1
ATOM 4635 C C . ARG C 1 71 ? 7.94803 -11.82316 -13.86805 1.000 38.94248 69 ARG E C 1
ATOM 4636 O O . ARG C 1 71 ? 7.04379 -10.97941 -13.88978 1.000 39.39568 69 ARG E O 1
ATOM 4644 N N . GLN C 1 72 ? 8.93222 -11.78396 -12.96926 1.000 39.06370 70 GLN E N 1
ATOM 4645 C CA . GLN C 1 72 ? 8.91218 -10.79405 -11.89718 1.000 41.42402 70 GLN E CA 1
ATOM 4646 C C . GLN C 1 72 ? 9.13168 -9.37195 -12.40112 1.000 43.93449 70 GLN E C 1
ATOM 4647 O O . GLN C 1 72 ? 8.88158 -8.42408 -11.64699 1.000 46.99337 70 GLN E O 1
ATOM 4653 N N . VAL C 1 73 ? 9.63935 -9.18371 -13.61822 1.000 37.23955 71 VAL E N 1
ATOM 4654 C CA . VAL C 1 73 ? 9.72885 -7.83164 -14.15313 1.000 39.01054 71 VAL E CA 1
ATOM 4655 C C . VAL C 1 73 ? 8.81753 -7.64680 -15.36291 1.000 37.74211 71 VAL E C 1
ATOM 4656 O O . VAL C 1 73 ? 9.04810 -6.76967 -16.20389 1.000 39.90530 71 VAL E O 1
ATOM 4660 N N . ILE C 1 74 ? 7.76673 -8.45209 -15.46974 1.000 38.27934 72 ILE E N 1
ATOM 4661 C CA . ILE C 1 74 ? 6.84744 -8.30325 -16.58352 1.000 39.55857 72 ILE E CA 1
ATOM 4662 C C . ILE C 1 74 ? 6.08808 -6.97847 -16.53824 1.000 42.41688 72 ILE E C 1
ATOM 4663 O O . ILE C 1 74 ? 5.44476 -6.60757 -17.52807 1.000 48.82631 72 ILE E O 1
ATOM 4668 N N . ASP C 1 75 ? 6.15413 -6.24954 -15.42420 1.000 43.64011 73 ASP E N 1
ATOM 4669 C CA . ASP C 1 75 ? 5.56878 -4.92171 -15.33496 1.000 54.21647 73 ASP E CA 1
ATOM 4670 C C . ASP C 1 75 ? 6.42834 -3.82642 -15.95507 1.000 55.51512 73 ASP E C 1
ATOM 4671 O O . ASP C 1 75 ? 5.99501 -2.66654 -15.95388 1.000 56.32112 73 ASP E O 1
ATOM 4676 N N . LEU C 1 76 ? 7.58130 -4.15805 -16.53635 1.000 49.47192 74 LEU E N 1
ATOM 4677 C CA . LEU C 1 76 ? 8.38386 -3.18077 -17.25746 1.000 47.50657 74 LEU E CA 1
ATOM 4678 C C . LEU C 1 76 ? 7.74948 -2.89084 -18.61729 1.000 45.72927 74 LEU E C 1
ATOM 4679 O O . LEU C 1 76 ? 6.84857 -3.60105 -19.06715 1.000 44.24319 74 LEU E O 1
ATOM 4684 N N . ASP C 1 77 ? 8.25604 -1.86764 -19.30832 1.000 42.70800 75 ASP E N 1
ATOM 4685 C CA . ASP C 1 77 ? 7.77867 -1.62667 -20.66720 1.000 42.09925 75 ASP E CA 1
ATOM 4686 C C . ASP C 1 77 ? 8.08782 -2.85452 -21.50936 1.000 43.57875 75 ASP E C 1
ATOM 4687 O O . ASP C 1 77 ? 9.07007 -3.55926 -21.25764 1.000 41.64776 75 ASP E O 1
ATOM 4692 N N . VAL C 1 78 ? 7.24066 -3.10267 -22.51819 1.000 33.90363 76 VAL E N 1
ATOM 4693 C CA . VAL C 1 78 ? 7.33683 -4.34158 -23.29731 1.000 38.97175 76 VAL E CA 1
ATOM 4694 C C . VAL C 1 78 ? 8.74676 -4.53115 -23.85265 1.000 33.27207 76 VAL E C 1
ATOM 4695 O O . VAL C 1 78 ? 9.31708 -5.62200 -23.75886 1.000 33.55449 76 VAL E O 1
ATOM 4699 N N . GLY C 1 79 ? 9.31133 -3.47494 -24.45969 1.000 36.61607 77 GLY E N 1
ATOM 4700 C CA . GLY C 1 79 ? 10.63622 -3.58052 -25.06299 1.000 38.12360 77 GLY E CA 1
ATOM 4701 C C . GLY C 1 79 ? 11.70656 -3.99931 -24.06627 1.000 37.55842 77 GLY E C 1
ATOM 4702 O O . GLY C 1 79 ? 12.51975 -4.88206 -24.34852 1.000 38.60246 77 GLY E O 1
ATOM 4703 N N . LEU C 1 80 ? 11.71066 -3.37740 -22.88322 1.000 31.33594 78 LEU E N 1
ATOM 4704 C CA . LEU C 1 80 ? 12.69398 -3.71221 -21.85347 1.000 35.32416 78 LEU E CA 1
ATOM 4705 C C . LEU C 1 80 ? 12.45850 -5.10632 -21.28553 1.000 31.72243 78 LEU E C 1
ATOM 4706 O O . LEU C 1 80 ? 13.41976 -5.85407 -21.03780 1.000 31.66477 78 LEU E O 1
ATOM 4711 N N . PHE C 1 81 ? 11.19265 -5.47669 -21.04927 1.000 27.16659 79 PHE E N 1
ATOM 4712 C CA . PHE C 1 81 ? 10.92813 -6.84680 -20.62032 1.000 34.66540 79 PHE E CA 1
ATOM 4713 C C . PHE C 1 81 ? 11.47218 -7.83956 -21.64152 1.000 30.76630 79 PHE E C 1
ATOM 4714 O O . PHE C 1 81 ? 12.20051 -8.77739 -21.29276 1.000 28.84178 79 PHE E O 1
ATOM 4722 N N . GLN C 1 82 ? 11.16383 -7.62655 -22.91843 1.000 28.49274 80 GLN E N 1
ATOM 4723 C CA . GLN C 1 82 ? 11.63487 -8.57834 -23.92262 1.000 28.20552 80 GLN E CA 1
ATOM 4724 C C . GLN C 1 82 ? 13.16286 -8.61291 -24.00296 1.000 25.24052 80 GLN E C 1
ATOM 4725 O O . GLN C 1 82 ? 13.72410 -9.68573 -24.24217 1.000 24.46347 80 GLN E O 1
ATOM 4731 N N . LEU C 1 83 ? 13.85359 -7.47773 -23.79303 1.000 26.42919 81 LEU E N 1
ATOM 4732 C CA . LEU C 1 83 ? 15.32062 -7.52433 -23.74236 1.000 28.83899 81 LEU E CA 1
ATOM 4733 C C . LEU C 1 83 ? 15.81211 -8.30529 -22.52453 1.000 23.17405 81 LEU E C 1
ATOM 4734 O O . LEU C 1 83 ? 16.82129 -9.02000 -22.59782 1.000 23.10789 81 LEU E O 1
ATOM 4739 N N . ALA C 1 84 ? 15.13833 -8.17357 -21.38637 1.000 23.89983 82 ALA E N 1
ATOM 4740 C CA . ALA C 1 84 ? 15.51781 -9.00355 -20.23752 1.000 24.63102 82 ALA E CA 1
ATOM 4741 C C . ALA C 1 84 ? 15.32216 -10.49258 -20.53460 1.000 19.49114 82 ALA E C 1
ATOM 4742 O O . ALA C 1 84 ? 16.15448 -11.32838 -20.14585 1.000 21.98570 82 ALA E O 1
ATOM 4744 N N . GLY C 1 85 ? 14.21212 -10.84984 -21.18338 1.000 21.22681 83 GLY E N 1
ATOM 4745 C CA . GLY C 1 85 ? 14.00942 -12.24286 -21.57444 1.000 22.13488 83 GLY E CA 1
ATOM 4746 C C . GLY C 1 85 ? 15.03931 -12.69950 -22.60971 1.000 19.88198 83 GLY E C 1
ATOM 4747 O O . GLY C 1 85 ? 15.48963 -13.84637 -22.60290 1.000 21.65915 83 GLY E O 1
ATOM 4748 N N . ARG C 1 86 ? 15.38385 -11.80833 -23.54671 1.000 18.44190 84 ARG E N 1
ATOM 4749 C CA . ARG C 1 86 ? 16.43472 -12.10796 -24.50997 1.000 19.03247 84 ARG E CA 1
ATOM 4750 C C . ARG C 1 86 ? 17.74198 -12.48965 -23.80630 1.000 21.10186 84 ARG E C 1
ATOM 4751 O O . ARG C 1 86 ? 18.40317 -13.46944 -24.18752 1.000 20.91728 84 ARG E O 1
ATOM 4759 N N . GLY C 1 87 ? 18.15098 -11.68761 -22.81333 1.000 20.24481 85 GLY E N 1
ATOM 4760 C CA . GLY C 1 87 ? 19.37023 -11.99033 -22.06662 1.000 20.79757 85 GLY E CA 1
ATOM 4761 C C . GLY C 1 87 ? 19.29877 -13.32741 -21.35971 1.000 22.88222 85 GLY E C 1
ATOM 4762 O O . GLY C 1 87 ? 20.26698 -14.10514 -21.34999 1.000 19.97603 85 GLY E O 1
ATOM 4763 N N . VAL C 1 88 ? 18.16299 -13.59778 -20.71548 1.000 19.44647 86 VAL E N 1
ATOM 4764 C CA . VAL C 1 88 ? 18.03749 -14.88287 -20.03755 1.000 23.41556 86 VAL E CA 1
ATOM 4765 C C . VAL C 1 88 ? 18.15059 -16.02576 -21.04367 1.000 22.38620 86 VAL E C 1
ATOM 4766 O O . VAL C 1 88 ? 18.80293 -17.04459 -20.78390 1.000 24.52824 86 VAL E O 1
ATOM 4770 N N . GLN C 1 89 ? 17.48529 -15.88685 -22.19751 1.000 21.69157 87 GLN E N 1
ATOM 4771 C CA . GLN C 1 89 ? 17.55336 -16.94975 -23.19861 1.000 23.02891 87 GLN E CA 1
ATOM 4772 C C . GLN C 1 89 ? 18.97129 -17.13131 -23.72094 1.000 22.75365 87 GLN E C 1
ATOM 4773 O O . GLN C 1 89 ? 19.40055 -18.25217 -23.98213 1.000 21.14230 87 GLN E O 1
ATOM 4779 N N . LEU C 1 90 ? 19.67093 -16.03710 -23.97401 1.000 20.84345 88 LEU E N 1
ATOM 4780 C CA . LEU C 1 90 ? 21.01084 -16.15868 -24.53432 1.000 23.24235 88 LEU E CA 1
ATOM 4781 C C . LEU C 1 90 ? 21.97823 -16.73950 -23.49859 1.000 22.78811 88 LEU E C 1
ATOM 4782 O O . LEU C 1 90 ? 22.86138 -17.53722 -23.83985 1.000 20.90758 88 LEU E O 1
ATOM 4787 N N . ALA C 1 91 ? 21.80842 -16.37964 -22.22452 1.000 20.16144 89 ALA E N 1
ATOM 4788 C CA . ALA C 1 91 ? 22.61084 -17.03050 -21.17275 1.000 24.95264 89 ALA E CA 1
ATOM 4789 C C . ALA C 1 91 ? 22.31727 -18.52159 -21.08581 1.000 24.89504 89 ALA E C 1
ATOM 4790 O O . ALA C 1 91 ? 23.23554 -19.33635 -20.91208 1.000 24.17924 89 ALA E O 1
ATOM 4792 N N . GLU C 1 92 ? 21.04435 -18.90394 -21.22255 1.000 24.96489 90 GLU E N 1
ATOM 4793 C CA . GLU C 1 92 ? 20.71974 -20.32603 -21.23959 1.000 27.57234 90 GLU E CA 1
ATOM 4794 C C . GLU C 1 92 ? 21.26365 -21.02077 -22.49577 1.000 23.71748 90 GLU E C 1
ATOM 4795 O O . GLU C 1 92 ? 21.71398 -22.16965 -22.42696 1.000 23.16024 90 GLU E O 1
ATOM 4801 N N . PHE C 1 93 ? 21.24921 -20.34569 -23.63771 1.000 22.11010 91 PHE E N 1
ATOM 4802 C CA . PHE C 1 93 ? 21.89909 -20.90341 -24.82890 1.000 20.75543 91 PHE E CA 1
ATOM 4803 C C . PHE C 1 93 ? 23.35626 -21.27403 -24.53626 1.000 20.24905 91 PHE E C 1
ATOM 4804 O O . PHE C 1 93 ? 23.80352 -22.41289 -24.79345 1.000 20.59621 91 PHE E O 1
ATOM 4812 N N . TYR C 1 94 ? 24.11113 -20.33687 -23.95235 1.000 20.38029 92 TYR E N 1
ATOM 4813 C CA . TYR C 1 94 ? 25.52128 -20.65550 -23.66969 1.000 21.68919 92 TYR E CA 1
ATOM 4814 C C . TYR C 1 94 ? 25.65883 -21.79354 -22.66482 1.000 24.94799 92 TYR E C 1
ATOM 4815 O O . TYR C 1 94 ? 26.52203 -22.66729 -22.82108 1.000 21.70689 92 TYR E O 1
ATOM 4824 N N . ARG C 1 95 ? 24.79606 -21.80886 -21.64562 1.000 21.70106 93 ARG E N 1
ATOM 4825 C CA . ARG C 1 95 ? 24.84658 -22.88393 -20.64172 1.000 22.52975 93 ARG E CA 1
ATOM 4826 C C . ARG C 1 95 ? 24.53782 -24.23496 -21.27376 1.000 23.39535 93 ARG E C 1
ATOM 4827 O O . ARG C 1 95 ? 25.08520 -25.26584 -20.86296 1.000 24.53768 93 ARG E O 1
ATOM 4835 N N . SER C 1 96 ? 23.58661 -24.25815 -22.21455 1.000 22.03738 94 SER E N 1
ATOM 4836 C CA . SER C 1 96 ? 23.12879 -25.45022 -22.92254 1.000 21.01937 94 SER E CA 1
ATOM 4837 C C . SER C 1 96 ? 24.15972 -26.00886 -23.90181 1.000 21.48252 94 SER E C 1
ATOM 4838 O O . SER C 1 96 ? 23.90490 -27.09488 -24.46684 1.000 21.64859 94 SER E O 1
ATOM 4841 N N . HIS C 1 97 ? 25.24645 -25.27153 -24.20200 1.000 21.70391 95 HIS E N 1
ATOM 4842 C CA . HIS C 1 97 ? 26.22741 -25.87018 -25.13327 1.000 22.20373 95 HIS E CA 1
ATOM 4843 C C . HIS C 1 97 ? 27.67549 -25.78282 -24.64459 1.000 26.91465 95 HIS E C 1
ATOM 4844 O O . HIS C 1 97 ? 28.59625 -25.56150 -25.44977 1.000 25.18273 95 HIS E O 1
ATOM 4851 N N . LYS C 1 98 ? 27.93486 -26.04685 -23.35466 1.000 25.11632 96 LYS E N 1
ATOM 4852 C CA . LYS C 1 98 ? 29.32598 -26.17450 -22.94299 1.000 23.63212 96 LYS E CA 1
ATOM 4853 C C . LYS C 1 98 ? 30.01212 -27.28724 -23.72323 1.000 24.18348 96 LYS E C 1
ATOM 4854 O O . LYS C 1 98 ? 31.18700 -27.17689 -24.09648 1.000 24.68679 96 LYS E O 1
ATOM 4860 N N . TYR C 1 99 ? 29.27537 -28.37343 -23.92615 1.000 24.13431 97 TYR E N 1
ATOM 4861 C CA . TYR C 1 99 ? 29.78853 -29.54623 -24.67036 1.000 24.66866 97 TYR E CA 1
ATOM 4862 C C . TYR C 1 99 ? 29.05526 -29.64833 -26.00620 1.000 25.70427 97 TYR E C 1
ATOM 4863 O O . TYR C 1 99 ? 27.85516 -29.35166 -26.06891 1.000 24.23612 97 TYR E O 1
ATOM 4872 N N . CYS C 1 100 ? 29.78414 -30.04204 -27.04340 1.000 24.77756 98 CYS E N 1
ATOM 4873 C CA . CYS C 1 100 ? 29.17289 -30.21011 -28.37527 1.000 29.14933 98 CYS E CA 1
ATOM 4874 C C . CYS C 1 100 ? 28.28924 -31.45836 -28.32417 1.000 25.84280 98 CYS E C 1
ATOM 4875 O O . CYS C 1 100 ? 28.76264 -32.49026 -27.85536 1.000 26.20593 98 CYS E O 1
ATOM 4878 N N . GLY C 1 101 ? 27.04911 -31.33767 -28.79189 1.000 24.04880 99 GLY E N 1
ATOM 4879 C CA . GLY C 1 101 ? 26.09341 -32.45793 -28.81176 1.000 24.04175 99 GLY E CA 1
ATOM 4880 C C . GLY C 1 101 ? 26.56152 -33.57973 -29.72195 1.000 25.38416 99 GLY E C 1
ATOM 4881 O O . GLY C 1 101 ? 26.23590 -34.73484 -29.44797 1.000 24.91975 99 GLY E O 1
ATOM 4882 N N . TYR C 1 102 ? 27.18717 -33.22246 -30.84007 1.000 26.00310 100 TYR E N 1
ATOM 4883 C CA . TYR C 1 102 ? 27.67623 -34.22425 -31.82026 1.000 27.72166 100 TYR E CA 1
ATOM 4884 C C . TYR C 1 102 ? 28.84058 -35.07897 -31.29959 1.000 29.28846 100 TYR E C 1
ATOM 4885 O O . TYR C 1 102 ? 28.77189 -36.29997 -31.45567 1.000 26.59071 100 TYR E O 1
ATOM 4894 N N . CYS C 1 103 ? 29.85655 -34.46173 -30.68676 1.000 26.33127 101 CYS E N 1
ATOM 4895 C CA . CYS C 1 103 ? 31.07285 -35.24043 -30.31710 1.000 29.04060 101 CYS E CA 1
ATOM 4896 C C . CYS C 1 103 ? 31.40318 -35.23045 -28.81917 1.000 27.86833 101 CYS E C 1
ATOM 4897 O O . CYS C 1 103 ? 32.28748 -35.99324 -28.43743 1.000 28.94924 101 CYS E O 1
ATOM 4900 N N . GLY C 1 104 ? 30.76213 -34.38269 -28.01496 1.000 29.84091 102 GLY E N 1
ATOM 4901 C CA . GLY C 1 104 ? 31.02245 -34.37774 -26.56202 1.000 30.83696 102 GLY E CA 1
ATOM 4902 C C . GLY C 1 104 ? 32.18531 -33.50145 -26.11521 1.000 31.91333 102 GLY E C 1
ATOM 4903 O O . GLY C 1 104 ? 32.33153 -33.33351 -24.91123 1.000 28.92889 102 GLY E O 1
ATOM 4904 N N . HIS C 1 105 ? 32.97495 -32.95516 -27.04135 1.000 32.70025 103 HIS E N 1
ATOM 4905 C CA . HIS C 1 105 ? 34.10579 -32.10787 -26.71053 1.000 33.55695 103 HIS E CA 1
ATOM 4906 C C . HIS C 1 105 ? 33.61849 -30.71803 -26.32431 1.000 28.35094 103 HIS E C 1
ATOM 4907 O O . HIS C 1 105 ? 32.48132 -30.33233 -26.59003 1.000 27.08762 103 HIS E O 1
ATOM 4914 N N . GLU C 1 106 ? 34.47744 -29.98085 -25.63445 1.000 27.04384 104 GLU E N 1
ATOM 4915 C CA . GLU C 1 106 ? 34.08217 -28.65800 -25.18325 1.000 31.92133 104 GLU E CA 1
ATOM 4916 C C . GLU C 1 106 ? 34.00064 -27.69193 -26.35716 1.000 32.01848 104 GLU E C 1
ATOM 4917 O O . GLU C 1 106 ? 34.80745 -27.75263 -27.28834 1.000 28.76913 104 GLU E O 1
ATOM 4923 N N . MET C 1 107 ? 33.05140 -26.76120 -26.27487 1.000 25.45499 105 MET E N 1
ATOM 4924 C CA . MET C 1 107 ? 32.86189 -25.76317 -27.32275 1.000 25.14177 105 MET E CA 1
ATOM 4925 C C . MET C 1 107 ? 33.36162 -24.40906 -26.84475 1.000 27.50856 105 MET E C 1
ATOM 4926 O O . MET C 1 107 ? 33.67283 -24.22507 -25.68281 1.000 25.22860 105 MET E O 1
ATOM 4931 N N . TYR C 1 108 ? 33.45414 -23.47096 -27.78770 1.000 25.95046 106 TYR E N 1
ATOM 4932 C CA . TYR C 1 108 ? 33.90083 -22.08786 -27.48669 1.000 25.00015 106 TYR E CA 1
ATOM 4933 C C . TYR C 1 108 ? 32.96639 -21.10107 -28.18740 1.000 28.01433 106 TYR E C 1
ATOM 4934 O O . TYR C 1 108 ? 32.48623 -21.39011 -29.28332 1.000 27.02594 106 TYR E O 1
ATOM 4943 N N . PRO C 1 109 ? 32.68621 -19.93619 -27.57525 1.000 31.65012 107 PRO E N 1
ATOM 4944 C CA . PRO C 1 109 ? 31.76481 -18.96840 -28.14796 1.000 26.86815 107 PRO E CA 1
ATOM 4945 C C . PRO C 1 109 ? 32.37633 -18.14814 -29.28703 1.000 27.60636 107 PRO E C 1
ATOM 4946 O O . PRO C 1 109 ? 33.54426 -17.88882 -29.25528 1.000 29.97939 107 PRO E O 1
ATOM 4950 N N . SER C 1 110 ? 31.55801 -17.79929 -30.27182 1.000 26.87184 108 SER E N 1
ATOM 4951 C CA . SER C 1 110 ? 32.02652 -16.93308 -31.37386 1.000 31.18268 108 SER E CA 1
ATOM 4952 C C . SER C 1 110 ? 32.17125 -15.51408 -30.82878 1.000 31.32615 108 SER E C 1
ATOM 4953 O O . SER C 1 110 ? 31.34932 -15.12437 -30.00556 1.000 33.14502 108 SER E O 1
ATOM 4956 N N . LYS C 1 111 ? 33.24998 -14.82975 -31.19197 1.000 39.48691 109 LYS E N 1
ATOM 4957 C CA . LYS C 1 111 ? 33.46967 -13.41372 -30.80490 1.000 37.00564 109 LYS E CA 1
ATOM 4958 C C . LYS C 1 111 ? 32.52224 -12.48692 -31.57262 1.000 37.95633 109 LYS E C 1
ATOM 4959 O O . LYS C 1 111 ? 32.16207 -11.45107 -31.02945 1.000 35.88393 109 LYS E O 1
ATOM 4965 N N . THR C 1 112 ? 32.23905 -12.81890 -32.83358 1.000 37.69670 110 THR E N 1
ATOM 4966 C CA . THR C 1 112 ? 31.46960 -11.92704 -33.74634 1.000 41.69780 110 THR E CA 1
ATOM 4967 C C . THR C 1 112 ? 29.95465 -12.18246 -33.81002 1.000 49.76033 110 THR E C 1
ATOM 4968 O O . THR C 1 112 ? 29.26529 -11.33860 -34.39680 1.000 58.50665 110 THR E O 1
ATOM 4972 N N . GLU C 1 113 ? 29.44008 -13.27365 -33.24699 1.000 40.11051 111 GLU E N 1
ATOM 4973 C CA . GLU C 1 113 ? 27.97712 -13.51104 -33.35268 1.000 39.03399 111 GLU E CA 1
ATOM 4974 C C . GLU C 1 113 ? 27.50363 -14.42127 -32.21964 1.000 31.88518 111 GLU E C 1
ATOM 4975 O O . GLU C 1 113 ? 28.35094 -14.93709 -31.48888 1.000 29.58468 111 GLU E O 1
ATOM 4981 N N . TRP C 1 114 ? 26.18770 -14.57864 -32.09036 1.000 29.06494 112 TRP E N 1
ATOM 4982 C CA . TRP C 1 114 ? 25.62618 -15.44188 -31.02330 1.000 27.41032 112 TRP E CA 1
ATOM 4983 C C . TRP C 1 114 ? 25.67147 -16.87983 -31.52743 1.000 23.94341 112 TRP E C 1
ATOM 4984 O O . TRP C 1 114 ? 24.72244 -17.31104 -32.17825 1.000 27.16656 112 TRP E O 1
ATOM 4995 N N . ALA C 1 115 ? 26.76073 -17.57155 -31.21073 1.000 28.00298 113 ALA E N 1
ATOM 4996 C CA . ALA C 1 115 ? 26.93502 -18.96847 -31.64888 1.000 26.57526 113 ALA E CA 1
ATOM 4997 C C . ALA C 1 115 ? 28.03639 -19.63723 -30.83518 1.000 25.33381 113 ALA E C 1
ATOM 4998 O O . ALA C 1 115 ? 28.91932 -18.95502 -30.30532 1.000 27.22871 113 ALA E O 1
ATOM 5000 N N . MET C 1 116 ? 27.92378 -20.95027 -30.73126 1.000 27.21020 114 MET E N 1
ATOM 5001 C CA . MET C 1 116 ? 28.95615 -21.78203 -30.11856 1.000 25.61506 114 MET E CA 1
ATOM 5002 C C . MET C 1 116 ? 29.60515 -22.63876 -31.19377 1.000 27.74028 114 MET E C 1
ATOM 5003 O O . MET C 1 116 ? 28.89913 -23.23989 -32.02266 1.000 27.88936 114 MET E O 1
ATOM 5008 N N . LEU C 1 117 ? 30.93618 -22.71840 -31.15507 1.000 27.73063 115 LEU E N 1
ATOM 5009 C CA . LEU C 1 117 ? 31.73217 -23.48710 -32.14431 1.000 24.63907 115 LEU E CA 1
ATOM 5010 C C . LEU C 1 117 ? 32.41165 -24.66896 -31.44956 1.000 29.83009 115 LEU E C 1
ATOM 5011 O O . LEU C 1 117 ? 32.85487 -24.51093 -30.31265 1.000 26.78419 115 LEU E O 1
ATOM 5016 N N . CYS C 1 118 ? 32.51481 -25.80188 -32.14067 1.000 27.03898 116 CYS E N 1
ATOM 5017 C CA . CYS C 1 118 ? 33.13729 -26.99476 -31.52191 1.000 27.59072 116 CYS E CA 1
ATOM 5018 C C . CYS C 1 118 ? 34.64924 -27.01332 -31.74625 1.000 33.89562 116 CYS E C 1
ATOM 5019 O O . CYS C 1 118 ? 35.08392 -26.77711 -32.87033 1.000 33.60649 116 CYS E O 1
ATOM 5022 N N . SER C 1 119 ? 35.38056 -27.30620 -30.67244 1.000 35.69978 117 SER E N 1
ATOM 5023 C CA . SER C 1 119 ? 36.86060 -27.41379 -30.64778 1.000 41.33528 117 SER E CA 1
ATOM 5024 C C . SER C 1 119 ? 37.32972 -28.57859 -31.52598 1.000 42.18617 117 SER E C 1
ATOM 5025 O O . SER C 1 119 ? 38.42257 -28.47624 -32.08621 1.000 43.27161 117 SER E O 1
ATOM 5028 N N . HIS C 1 120 ? 36.55502 -29.66580 -31.56189 1.000 37.21529 118 HIS E N 1
ATOM 5029 C CA . HIS C 1 120 ? 36.93320 -30.90664 -32.28607 1.000 36.47635 118 HIS E CA 1
ATOM 5030 C C . HIS C 1 120 ? 36.27094 -31.07571 -33.65894 1.000 40.04743 118 HIS E C 1
ATOM 5031 O O . HIS C 1 120 ? 36.99980 -31.34744 -34.61912 1.000 41.13531 118 HIS E O 1
ATOM 5038 N N . CYS C 1 121 ? 34.94489 -30.95908 -33.75063 1.000 33.51455 119 CYS E N 1
ATOM 5039 C CA . CYS C 1 121 ? 34.27565 -31.15216 -35.06449 1.000 31.50123 119 CYS E CA 1
ATOM 5040 C C . CYS C 1 121 ? 33.93613 -29.79320 -35.67931 1.000 33.37055 119 CYS E C 1
ATOM 5041 O O . CYS C 1 121 ? 34.16100 -28.78719 -35.02928 1.000 37.68885 119 CYS E O 1
ATOM 5044 N N . ARG C 1 122 ? 33.47685 -29.77423 -36.92321 1.000 32.21959 120 ARG E N 1
ATOM 5045 C CA . ARG C 1 122 ? 33.18434 -28.48026 -37.58904 1.000 36.42747 120 ARG E CA 1
ATOM 5046 C C . ARG C 1 122 ? 31.77829 -28.00168 -37.21968 1.000 38.06277 120 ARG E C 1
ATOM 5047 O O . ARG C 1 122 ? 31.36388 -26.96575 -37.75351 1.000 30.18527 120 ARG E O 1
ATOM 5055 N N . GLU C 1 123 ? 31.07468 -28.69995 -36.32958 1.000 30.15718 121 GLU E N 1
ATOM 5056 C CA . GLU C 1 123 ? 29.69860 -28.26035 -36.11724 1.000 32.32872 121 GLU E CA 1
ATOM 5057 C C . GLU C 1 123 ? 29.61150 -27.08045 -35.14512 1.000 27.13097 121 GLU E C 1
ATOM 5058 O O . GLU C 1 123 ? 30.55057 -26.75824 -34.42031 1.000 28.75468 121 GLU E O 1
ATOM 5064 N N . ARG C 1 124 ? 28.42934 -26.47478 -35.09981 1.000 27.33798 122 ARG E N 1
ATOM 5065 C CA . ARG C 1 124 ? 28.17919 -25.29491 -34.28366 1.000 25.39884 122 ARG E CA 1
ATOM 5066 C C . ARG C 1 124 ? 26.69626 -25.26735 -33.92932 1.000 27.35971 122 ARG E C 1
ATOM 5067 O O . ARG C 1 124 ? 25.88333 -25.98753 -34.51720 1.000 29.16473 122 ARG E O 1
ATOM 5075 N N . TYR C 1 125 ? 26.35225 -24.43653 -32.95418 1.000 22.35232 123 TYR E N 1
ATOM 5076 C CA . TYR C 1 125 ? 24.96527 -24.20494 -32.57885 1.000 22.24288 123 TYR E CA 1
ATOM 5077 C C . TYR C 1 125 ? 24.65985 -22.71503 -32.59066 1.000 23.89935 123 TYR E C 1
ATOM 5078 O O . TYR C 1 125 ? 25.51269 -21.88782 -32.27779 1.000 23.83083 123 TYR E O 1
ATOM 5087 N N . TYR C 1 126 ? 23.39571 -22.40636 -32.84736 1.000 23.78970 124 TYR E N 1
ATOM 5088 C CA . TYR C 1 126 ? 22.81634 -21.06052 -32.82712 1.000 26.54434 124 TYR E CA 1
ATOM 5089 C C . TYR C 1 126 ? 21.63456 -21.06093 -31.86785 1.000 26.32533 124 TYR E C 1
ATOM 5090 O O . TYR C 1 126 ? 21.06090 -22.12210 -31.64181 1.000 23.47164 124 TYR E O 1
ATOM 5099 N N . PRO C 1 127 ? 21.30638 -19.91607 -31.24969 1.000 20.65016 125 PRO E N 1
ATOM 5100 C CA . PRO C 1 127 ? 20.21259 -19.87545 -30.25944 1.000 22.10220 125 PRO E CA 1
ATOM 5101 C C . PRO C 1 127 ? 18.90463 -20.45477 -30.77719 1.000 26.93339 125 PRO E C 1
ATOM 5102 O O . PRO C 1 127 ? 18.50331 -20.21579 -31.90908 1.000 19.38553 125 PRO E O 1
ATOM 5106 N N . GLN C 1 128 ? 18.26004 -21.21702 -29.89711 1.000 25.20634 126 GLN E N 1
ATOM 5107 C CA . GLN C 1 128 ? 16.99915 -21.89934 -30.25288 1.000 21.04892 126 GLN E CA 1
ATOM 5108 C C . GLN C 1 128 ? 15.78500 -21.05071 -29.88054 1.000 24.97671 126 GLN E C 1
ATOM 5109 O O . GLN C 1 128 ? 15.66714 -20.62284 -28.72748 1.000 19.22681 126 GLN E O 1
ATOM 5115 N N . ILE C 1 129 ? 14.93072 -20.84987 -30.87433 1.000 19.48289 127 ILE E N 1
ATOM 5116 C CA . ILE C 1 129 ? 13.64356 -20.15624 -30.73899 1.000 20.87406 127 ILE E CA 1
ATOM 5117 C C . ILE C 1 129 ? 12.57978 -21.19651 -31.05183 1.000 19.99565 127 ILE E C 1
ATOM 5118 O O . ILE C 1 129 ? 12.67373 -21.87140 -32.08191 1.000 21.37249 127 ILE E O 1
ATOM 5123 N N . ALA C 1 130 ? 11.62304 -21.40185 -30.13163 1.000 18.31304 128 ALA E N 1
ATOM 5124 C CA . ALA C 1 130 ? 10.60928 -22.41611 -30.33549 1.000 19.44263 128 ALA E CA 1
ATOM 5125 C C . ALA C 1 130 ? 9.36296 -21.75141 -30.91515 1.000 23.16585 128 ALA E C 1
ATOM 5126 O O . ALA C 1 130 ? 8.61395 -21.08368 -30.15993 1.000 20.91905 128 ALA E O 1
ATOM 5128 N N . PRO C 1 131 ? 9.08071 -21.89139 -32.20810 1.000 22.79614 129 PRO E N 1
ATOM 5129 C CA . PRO C 1 131 ? 7.83843 -21.30669 -32.74878 1.000 21.80804 129 PRO E CA 1
ATOM 5130 C C . PRO C 1 131 ? 6.62775 -22.01508 -32.17256 1.000 21.68905 129 PRO E C 1
ATOM 5131 O O . PRO C 1 131 ? 6.57211 -23.24810 -32.09764 1.000 21.85111 129 PRO E O 1
ATOM 5135 N N . CYS C 1 132 ? 5.61661 -21.21738 -31.81627 1.000 17.65083 130 CYS E N 1
ATOM 5136 C CA . CYS C 1 132 ? 4.42890 -21.74477 -31.16304 1.000 20.34714 130 CYS E CA 1
ATOM 5137 C C . CYS C 1 132 ? 3.22056 -20.98306 -31.73571 1.000 25.43129 130 CYS E C 1
ATOM 5138 O O . CYS C 1 132 ? 3.32917 -19.80300 -32.03664 1.000 29.22747 130 CYS E O 1
ATOM 5141 N N . ILE C 1 133 ? 2.09770 -21.65635 -31.95151 1.000 17.40038 131 ILE E N 1
ATOM 5142 C CA . ILE C 1 133 ? 0.93139 -20.97863 -32.49920 1.000 20.82308 131 ILE E CA 1
ATOM 5143 C C . ILE C 1 133 ? -0.00940 -20.77499 -31.32697 1.000 20.42271 131 ILE E C 1
ATOM 5144 O O . ILE C 1 133 ? 0.08102 -21.46404 -30.30005 1.000 20.71013 131 ILE E O 1
ATOM 5149 N N . ILE C 1 134 ? -0.85871 -19.77021 -31.44570 1.000 18.08751 132 ILE E N 1
ATOM 5150 C CA . ILE C 1 134 ? -1.91356 -19.50859 -30.45944 1.000 18.97956 132 ILE E CA 1
ATOM 5151 C C . ILE C 1 134 ? -3.08989 -18.95085 -31.23613 1.000 19.70269 132 ILE E C 1
ATOM 5152 O O . ILE C 1 134 ? -2.89232 -18.14672 -32.14911 1.000 18.12593 132 ILE E O 1
ATOM 5157 N N . VAL C 1 135 ? -4.30669 -19.43521 -30.95390 1.000 21.68142 133 VAL E N 1
ATOM 5158 C CA . VAL C 1 135 ? -5.43199 -19.06446 -31.82162 1.000 18.84341 133 VAL E CA 1
ATOM 5159 C C . VAL C 1 135 ? -6.70285 -18.88788 -30.99432 1.000 22.15880 133 VAL E C 1
ATOM 5160 O O . VAL C 1 135 ? -7.01343 -19.69403 -30.10331 1.000 20.85478 133 VAL E O 1
ATOM 5164 N N . ALA C 1 136 ? -7.42322 -17.81505 -31.29807 1.000 17.40214 134 ALA E N 1
ATOM 5165 C CA . ALA C 1 136 ? -8.72617 -17.52446 -30.70175 1.000 19.57363 134 ALA E CA 1
ATOM 5166 C C . ALA C 1 136 ? -9.79927 -17.95668 -31.68955 1.000 22.36902 134 ALA E C 1
ATOM 5167 O O . ALA C 1 136 ? -9.82866 -17.45860 -32.82250 1.000 19.31386 134 ALA E O 1
ATOM 5169 N N . ILE C 1 137 ? -10.65391 -18.89795 -31.27143 1.000 21.45373 135 ILE E N 1
ATOM 5170 C CA . ILE C 1 137 ? -11.68694 -19.49417 -32.11825 1.000 20.25994 135 ILE E CA 1
ATOM 5171 C C . ILE C 1 137 ? -13.03602 -18.88958 -31.73290 1.000 25.79887 135 ILE E C 1
ATOM 5172 O O . ILE C 1 137 ? -13.46274 -18.97579 -30.58281 1.000 22.44298 135 ILE E O 1
ATOM 5177 N N . ARG C 1 138 ? -13.70040 -18.28869 -32.68770 1.000 25.86760 136 ARG E N 1
ATOM 5178 C CA . ARG C 1 138 ? -14.97654 -17.62806 -32.47036 1.000 25.50554 136 ARG E CA 1
ATOM 5179 C C . ARG C 1 138 ? -16.11141 -18.49933 -33.00417 1.000 25.79251 136 ARG E C 1
ATOM 5180 O O . ARG C 1 138 ? -15.96847 -19.14421 -34.04126 1.000 23.30269 136 ARG E O 1
ATOM 5188 N N . ARG C 1 139 ? -17.23025 -18.50070 -32.28092 1.000 24.52657 137 ARG E N 1
ATOM 5189 C CA . ARG C 1 139 ? -18.49218 -19.13802 -32.73269 1.000 25.14809 137 ARG E CA 1
ATOM 5190 C C . ARG C 1 139 ? -19.57741 -18.08934 -32.48936 1.000 29.30899 137 ARG E C 1
ATOM 5191 O O . ARG C 1 139 ? -20.01118 -17.98055 -31.33426 1.000 23.57135 137 ARG E O 1
ATOM 5199 N N . ASP C 1 140 ? -19.90286 -17.30734 -33.52723 1.000 34.54798 138 ASP E N 1
ATOM 5200 C CA . ASP C 1 140 ? -20.88914 -16.23863 -33.43992 1.000 37.22836 138 ASP E CA 1
ATOM 5201 C C . ASP C 1 140 ? -20.51315 -15.29061 -32.31393 1.000 34.06708 138 ASP E C 1
ATOM 5202 O O . ASP C 1 140 ? -19.47735 -14.63132 -32.38911 1.000 27.68461 138 ASP E O 1
ATOM 5207 N N . ASP C 1 141 ? -21.30793 -15.24192 -31.24775 1.000 29.65788 139 ASP E N 1
ATOM 5208 C CA . ASP C 1 141 ? -20.99795 -14.30292 -30.18174 1.000 25.56605 139 ASP E CA 1
ATOM 5209 C C . ASP C 1 141 ? -20.17052 -14.92677 -29.04998 1.000 30.72388 139 ASP E C 1
ATOM 5210 O O . ASP C 1 141 ? -20.11644 -14.35085 -27.96194 1.000 30.96635 139 ASP E O 1
ATOM 5215 N N . SER C 1 142 ? -19.56726 -16.08459 -29.30721 1.000 24.94476 140 SER E N 1
ATOM 5216 C CA . SER C 1 142 ? -18.83181 -16.80747 -28.24143 1.000 25.48691 140 SER E CA 1
ATOM 5217 C C . SER C 1 142 ? -17.38282 -17.09603 -28.63578 1.000 24.11206 140 SER E C 1
ATOM 5218 O O . SER C 1 142 ? -17.08508 -17.12485 -29.83185 1.000 23.52897 140 SER E O 1
ATOM 5221 N N . ILE C 1 143 ? -16.54053 -17.33388 -27.63098 1.000 19.90558 141 ILE E N 1
ATOM 5222 C CA . ILE C 1 143 ? -15.13750 -17.65247 -27.86632 1.000 23.12781 141 ILE E CA 1
ATOM 5223 C C . ILE C 1 143 ? -14.78697 -18.90644 -27.06250 1.000 22.03365 141 ILE E C 1
ATOM 5224 O O . ILE C 1 143 ? -15.29566 -19.12067 -25.95141 1.000 21.83268 141 ILE E O 1
ATOM 5229 N N . LEU C 1 144 ? -14.00186 -19.78517 -27.67875 1.000 20.35426 142 LEU E N 1
ATOM 5230 C CA . LEU C 1 144 ? -13.59837 -21.04311 -27.04794 1.000 22.81853 142 LEU E CA 1
ATOM 5231 C C . LEU C 1 144 ? -12.46223 -20.76187 -26.07817 1.000 27.02439 142 LEU E C 1
ATOM 5232 O O . LEU C 1 144 ? -11.37444 -20.36253 -26.50339 1.000 24.85173 142 LEU E O 1
ATOM 5237 N N . LEU C 1 145 ? -12.71489 -20.94904 -24.78013 1.000 24.04255 143 LEU E N 1
ATOM 5238 C CA . LEU C 1 145 ? -11.69070 -20.79684 -23.75135 1.000 25.02468 143 LEU E CA 1
ATOM 5239 C C . LEU C 1 145 ? -11.60016 -22.07588 -22.94047 1.000 21.94029 143 LEU E C 1
ATOM 5240 O O . LEU C 1 145 ? -12.57993 -22.80716 -22.80831 1.000 21.06356 143 LEU E O 1
ATOM 5245 N N . ALA C 1 146 ? -10.40297 -22.34359 -22.41576 1.000 24.17052 144 ALA E N 1
ATOM 5246 C CA . ALA C 1 146 ? -10.09147 -23.59155 -21.75293 1.000 29.63418 144 ALA E CA 1
ATOM 5247 C C . ALA C 1 146 ? -9.18228 -23.33239 -20.56311 1.000 29.49670 144 ALA E C 1
ATOM 5248 O O . ALA C 1 146 ? -8.42654 -22.36019 -20.51921 1.000 27.96903 144 ALA E O 1
ATOM 5250 N N . GLN C 1 147 ? -9.25981 -24.24049 -19.60917 1.000 31.48009 145 GLN E N 1
ATOM 5251 C CA . GLN C 1 147 ? -8.32054 -24.32932 -18.50339 1.000 34.60836 145 GLN E CA 1
ATOM 5252 C C . GLN C 1 147 ? -7.43626 -25.53405 -18.76268 1.000 30.78708 145 GLN E C 1
ATOM 5253 O O . GLN C 1 147 ? -7.92508 -26.56315 -19.26065 1.000 32.79203 145 GLN E O 1
ATOM 5259 N N . HIS C 1 148 ? -6.17220 -25.42073 -18.36296 1.000 37.27483 146 HIS E N 1
ATOM 5260 C CA . HIS C 1 148 ? -5.15798 -26.43643 -18.62026 1.000 41.32278 146 HIS E CA 1
ATOM 5261 C C . HIS C 1 148 ? -4.85446 -27.27444 -17.38140 1.000 39.80889 146 HIS E C 1
ATOM 5262 O O . HIS C 1 148 ? -4.70237 -26.74249 -16.28239 1.000 41.95925 146 HIS E O 1
ATOM 5269 N N . THR C 1 149 ? -4.70215 -28.58339 -17.59254 1.000 41.29240 147 THR E N 1
ATOM 5270 C CA . THR C 1 149 ? -4.51364 -29.52342 -16.48465 1.000 47.14649 147 THR E CA 1
ATOM 5271 C C . THR C 1 149 ? -3.21853 -29.27512 -15.71892 1.000 49.67816 147 THR E C 1
ATOM 5272 O O . THR C 1 149 ? -3.19022 -29.40621 -14.49394 1.000 49.43274 147 THR E O 1
ATOM 5276 N N . ARG C 1 150 ? -2.13077 -28.99176 -16.41515 1.000 52.44701 148 ARG E N 1
ATOM 5277 C CA . ARG C 1 150 ? -0.87168 -28.74447 -15.72541 1.000 59.69445 148 ARG E CA 1
ATOM 5278 C C . ARG C 1 150 ? -0.78992 -27.36950 -15.07632 1.000 61.00571 148 ARG E C 1
ATOM 5279 O O . ARG C 1 150 ? 0.22514 -27.06827 -14.44352 1.000 61.47432 148 ARG E O 1
ATOM 5287 N N . HIS C 1 151 ? -1.76121 -26.49075 -15.30003 1.000 58.33765 149 HIS E N 1
ATOM 5288 C CA . HIS C 1 151 ? -1.69148 -25.11477 -14.78894 1.000 63.07259 149 HIS E CA 1
ATOM 5289 C C . HIS C 1 151 ? -2.99743 -24.73019 -14.07561 1.000 58.54483 149 HIS E C 1
ATOM 5290 O O . HIS C 1 151 ? -3.82276 -23.99138 -14.61437 1.000 82.90134 149 HIS E O 1
ATOM 5297 N N . ARG C 1 152 ? -3.19600 -25.29334 -12.88061 1.000 54.93044 150 ARG E N 1
ATOM 5298 C CA . ARG C 1 152 ? -4.43489 -25.06775 -12.08832 1.000 50.74295 150 ARG E CA 1
ATOM 5299 C C . ARG C 1 152 ? -4.46015 -23.65580 -11.49020 1.000 51.20153 150 ARG E C 1
ATOM 5300 O O . ARG C 1 152 ? -4.25591 -23.52584 -10.27623 1.000 64.60322 150 ARG E O 1
ATOM 5308 N N . ASN C 1 153 ? -4.71262 -22.64281 -12.31906 1.000 45.06929 151 ASN E N 1
ATOM 5309 C CA . ASN C 1 153 ? -4.79789 -21.26587 -11.85493 1.000 38.06930 151 ASN E CA 1
ATOM 5310 C C . ASN C 1 153 ? -6.15812 -20.60623 -12.03758 1.000 42.01183 151 ASN E C 1
ATOM 5311 O O . ASN C 1 153 ? -6.27438 -19.41629 -11.74845 1.000 32.57473 151 ASN E O 1
ATOM 5316 N N . GLY C 1 154 ? -7.17304 -21.30147 -12.54640 1.000 29.61753 152 GLY E N 1
ATOM 5317 C CA . GLY C 1 154 ? -8.47225 -20.64583 -12.65706 1.000 33.41512 152 GLY E CA 1
ATOM 5318 C C . GLY C 1 154 ? -8.63277 -19.71278 -13.84695 1.000 33.00301 152 GLY E C 1
ATOM 5319 O O . GLY C 1 154 ? -9.67598 -19.06605 -13.98166 1.000 36.72772 152 GLY E O 1
ATOM 5320 N N . VAL C 1 155 ? -7.62700 -19.59443 -14.70717 1.000 31.08861 153 VAL E N 1
ATOM 5321 C CA . VAL C 1 155 ? -7.67651 -18.68635 -15.85108 1.000 27.92034 153 VAL E CA 1
ATOM 5322 C C . VAL C 1 155 ? -8.14757 -19.46238 -17.07604 1.000 31.50236 153 VAL E C 1
ATOM 5323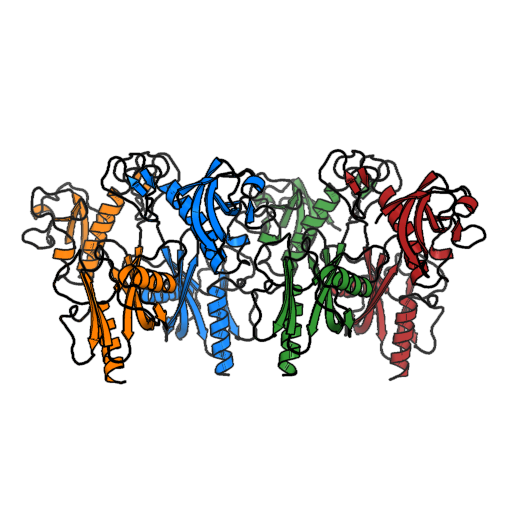 O O . VAL C 1 155 ? -7.65532 -20.56123 -17.34724 1.000 31.54572 153 VAL E O 1
ATOM 5327 N N . HIS C 1 156 ? -9.11589 -18.89360 -17.79778 1.000 29.12473 154 HIS E N 1
ATOM 5328 C CA . HIS C 1 156 ? -9.61102 -19.43563 -19.05471 1.000 27.13975 154 HIS E CA 1
ATOM 5329 C C . HIS C 1 156 ? -8.87447 -18.71834 -20.18782 1.000 27.50311 154 HIS E C 1
ATOM 5330 O O . HIS C 1 156 ? -8.88183 -17.48134 -20.25072 1.000 29.29774 154 HIS E O 1
ATOM 5337 N N . THR C 1 157 ? -8.27447 -19.47310 -21.10301 1.000 23.88969 155 THR E N 1
ATOM 5338 C CA . THR C 1 157 ? -7.51289 -18.82780 -22.17313 1.000 24.44047 155 THR E CA 1
ATOM 5339 C C . THR C 1 157 ? -7.72397 -19.58176 -23.47814 1.000 22.94178 155 THR E C 1
ATOM 5340 O O . THR C 1 157 ? -8.49972 -20.53297 -23.54604 1.000 27.92000 155 THR E O 1
ATOM 5344 N N . VAL C 1 158 ? -7.04333 -19.14348 -24.54326 1.000 24.66422 156 VAL E N 1
ATOM 5345 C CA . VAL C 1 158 ? -7.29047 -19.73045 -25.86425 1.000 24.56429 156 VAL E CA 1
ATOM 5346 C C . VAL C 1 158 ? -6.28420 -20.85415 -26.08757 1.000 26.93195 156 VAL E C 1
ATOM 5347 O O . VAL C 1 158 ? -5.41895 -21.08898 -25.24478 1.000 27.37388 156 VAL E O 1
ATOM 5351 N N . LEU C 1 159 ? -6.38226 -21.56809 -27.20460 1.000 27.02408 157 LEU E N 1
ATOM 5352 C CA . LEU C 1 159 ? -5.52998 -22.73484 -27.39789 1.000 23.49670 157 LEU E CA 1
ATOM 5353 C C . LEU C 1 159 ? -4.18622 -22.34641 -27.98916 1.000 23.40222 157 LEU E C 1
ATOM 5354 O O . LEU C 1 159 ? -4.09065 -21.42832 -28.79811 1.000 19.95188 157 LEU E O 1
ATOM 5359 N N . ALA C 1 160 ? -3.15893 -23.11216 -27.64045 1.000 26.43930 158 ALA E N 1
ATOM 5360 C CA . ALA C 1 160 ? -1.82012 -22.81174 -28.14173 1.000 28.59398 158 ALA E CA 1
ATOM 5361 C C . ALA C 1 160 ? -0.98877 -24.08851 -28.16601 1.000 34.16668 158 ALA E C 1
ATOM 5362 O O . ALA C 1 160 ? -1.29235 -25.05765 -27.46702 1.000 27.65181 158 ALA E O 1
ATOM 5364 N N . GLY C 1 161 ? 0.07204 -24.08315 -28.97625 1.000 24.77288 159 GLY E N 1
ATOM 5365 C CA . GLY C 1 161 ? 0.90836 -25.27292 -29.03253 1.000 27.12258 159 GLY E CA 1
ATOM 5366 C C . GLY C 1 161 ? 2.11111 -25.09251 -29.92879 1.000 29.33989 159 GLY E C 1
ATOM 5367 O O . GLY C 1 161 ? 2.12367 -24.22744 -30.80772 1.000 23.15872 159 GLY E O 1
ATOM 5368 N N . PHE C 1 162 ? 3.10440 -25.97525 -29.73408 1.000 27.52880 160 PHE E N 1
ATOM 5369 C CA . PHE C 1 162 ? 4.37821 -25.83884 -30.42236 1.000 24.06949 160 PHE E CA 1
ATOM 5370 C C . PHE C 1 162 ? 4.26803 -26.35176 -31.83937 1.000 23.47383 160 PHE E C 1
ATOM 5371 O O . PHE C 1 162 ? 3.60225 -27.35692 -32.11630 1.000 23.71761 160 PHE E O 1
ATOM 5379 N N . VAL C 1 163 ? 4.97464 -25.68349 -32.74048 1.000 26.59690 161 VAL E N 1
ATOM 5380 C CA . VAL C 1 163 ? 5.01945 -26.09537 -34.13652 1.000 25.55674 161 VAL E CA 1
ATOM 5381 C C . VAL C 1 163 ? 5.98274 -27.26609 -34.26383 1.000 25.73377 161 VAL E C 1
ATOM 5382 O O . VAL C 1 163 ? 7.09286 -27.23382 -33.72108 1.000 21.19570 161 VAL E O 1
ATOM 5386 N N . GLU C 1 164 ? 5.56687 -28.29315 -34.98682 1.000 24.71766 162 GLU E N 1
ATOM 5387 C CA . GLU C 1 164 ? 6.38615 -29.47590 -35.19910 1.000 27.91148 162 GLU E CA 1
ATOM 5388 C C . GLU C 1 164 ? 7.26883 -29.32456 -36.43728 1.000 26.52070 162 GLU E C 1
ATOM 5389 O O . GLU C 1 164 ? 6.94741 -28.57857 -37.35715 1.000 23.59936 162 GLU E O 1
ATOM 5395 N N . VAL C 1 165 ? 8.35503 -30.11325 -36.49059 1.000 23.84936 163 VAL E N 1
ATOM 5396 C CA . VAL C 1 165 ? 9.26976 -30.03391 -37.63779 1.000 27.70530 163 VAL E CA 1
ATOM 5397 C C . VAL C 1 165 ? 8.53658 -30.41501 -38.90566 1.000 28.42258 163 VAL E C 1
ATOM 5398 O O . VAL C 1 165 ? 7.92586 -31.48117 -38.97360 1.000 32.12105 163 VAL E O 1
ATOM 5402 N N . GLY C 1 166 ? 8.65011 -29.57590 -39.94061 1.000 26.86569 164 GLY E N 1
ATOM 5403 C CA . GLY C 1 166 ? 8.05591 -29.87196 -41.21750 1.000 28.57989 164 GLY E CA 1
ATOM 5404 C C . GLY C 1 166 ? 6.59678 -29.53735 -41.34715 1.000 32.34760 164 GLY E C 1
ATOM 5405 O O . GLY C 1 166 ? 5.98668 -29.95945 -42.33005 1.000 30.43972 164 GLY E O 1
ATOM 5406 N N . GLU C 1 167 ? 6.04976 -28.72458 -40.42696 1.000 27.82940 165 GLU E N 1
ATOM 5407 C CA . GLU C 1 167 ? 4.65366 -28.28997 -40.37561 1.000 30.96493 165 GLU E CA 1
ATOM 5408 C C . GLU C 1 167 ? 4.56018 -26.78398 -40.61747 1.000 26.86793 165 GLU E C 1
ATOM 5409 O O . GLU C 1 167 ? 5.39408 -26.02279 -40.12760 1.000 23.94715 165 GLU E O 1
ATOM 5415 N N . THR C 1 168 ? 3.53490 -26.34221 -41.33721 1.000 23.46575 166 THR E N 1
ATOM 5416 C CA . THR C 1 168 ? 3.34646 -24.90525 -41.49105 1.000 23.99435 166 THR E CA 1
ATOM 5417 C C . THR C 1 168 ? 2.68760 -24.37053 -40.21886 1.000 22.20003 166 THR E C 1
ATOM 5418 O O . THR C 1 168 ? 2.21700 -25.14273 -39.39682 1.000 19.36209 166 THR E O 1
ATOM 5422 N N . LEU C 1 169 ? 2.67027 -23.03755 -40.05975 1.000 22.14423 167 LEU E N 1
ATOM 5423 C CA . LEU C 1 169 ? 1.96235 -22.43384 -38.92855 1.000 20.70707 167 LEU E CA 1
ATOM 5424 C C . LEU C 1 169 ? 0.47241 -22.72424 -39.01623 1.000 21.21109 167 LEU E C 1
ATOM 5425 O O . LEU C 1 169 ? -0.17929 -22.95951 -37.99111 1.000 25.67206 167 LEU E O 1
ATOM 5430 N N . GLU C 1 170 ? -0.07185 -22.77130 -40.24512 1.000 20.67953 168 GLU E N 1
ATOM 5431 C CA . GLU C 1 170 ? -1.49881 -23.05568 -40.41082 1.000 24.05430 168 GLU E CA 1
ATOM 5432 C C . GLU C 1 170 ? -1.82732 -24.50180 -40.01786 1.000 25.81302 168 GLU E C 1
ATOM 5433 O O . GLU C 1 170 ? -2.81609 -24.75813 -39.31266 1.000 20.27243 168 GLU E O 1
ATOM 5439 N N . GLN C 1 171 ? -0.95814 -25.44453 -40.40813 1.000 20.45309 169 GLN E N 1
ATOM 5440 C CA . GLN C 1 171 ? -1.10567 -26.84460 -40.03421 1.000 26.19769 169 GLN E CA 1
ATOM 5441 C C . GLN C 1 171 ? -0.96628 -27.02468 -38.53525 1.000 22.08868 169 GLN E C 1
ATOM 5442 O O . GLN C 1 171 ? -1.68593 -27.82793 -37.93515 1.000 27.02334 169 GLN E O 1
ATOM 5448 N N . ALA C 1 172 ? -0.03634 -26.30047 -37.91140 1.000 20.11331 170 ALA E N 1
ATOM 5449 C CA . ALA C 1 172 ? 0.10201 -26.41055 -36.47044 1.000 23.96360 170 ALA E CA 1
ATOM 5450 C C . ALA C 1 172 ? -1.17496 -25.97596 -35.77612 1.000 23.85420 170 ALA E C 1
ATOM 5451 O O . ALA C 1 172 ? -1.59756 -26.60115 -34.79308 1.000 22.75587 170 ALA E O 1
ATOM 5453 N N . VAL C 1 173 ? -1.80536 -24.89710 -36.25989 1.000 25.59163 171 VAL E N 1
ATOM 5454 C CA . VAL C 1 173 ? -3.08235 -24.47150 -35.65757 1.000 22.66134 171 VAL E CA 1
ATOM 5455 C C . VAL C 1 173 ? -4.10406 -25.59177 -35.77243 1.000 21.20721 171 VAL E C 1
ATOM 5456 O O . VAL C 1 173 ? -4.74973 -25.97903 -34.78332 1.000 22.30545 171 VAL E O 1
ATOM 5460 N N . ALA C 1 174 ? -4.25218 -26.14372 -36.98444 1.000 25.26279 172 ALA E N 1
ATOM 5461 C CA . ALA C 1 174 ? -5.27795 -27.16699 -37.20330 1.000 28.61775 172 ALA E CA 1
ATOM 5462 C C . ALA C 1 174 ? -5.05840 -28.37200 -36.28444 1.000 28.39648 172 ALA E C 1
ATOM 5463 O O . ALA C 1 174 ? -5.98112 -28.82831 -35.58527 1.000 26.40852 172 ALA E O 1
ATOM 5465 N N . ARG C 1 175 ? -3.81526 -28.85466 -36.22376 1.000 27.37401 173 ARG E N 1
ATOM 5466 C CA . ARG C 1 175 ? -3.49175 -30.03863 -35.43492 1.000 25.43648 173 ARG E CA 1
ATOM 5467 C C . ARG C 1 175 ? -3.68549 -29.78780 -33.95286 1.000 25.22558 173 ARG E C 1
ATOM 5468 O O . ARG C 1 175 ? -4.28710 -30.60802 -33.25279 1.000 28.15133 173 ARG E O 1
ATOM 5476 N N . GLU C 1 176 ? -3.15568 -28.67269 -33.44289 1.000 22.45609 174 GLU E N 1
ATOM 5477 C CA . GLU C 1 176 ? -3.22043 -28.42483 -32.01186 1.000 28.43569 174 GLU E CA 1
ATOM 5478 C C . GLU C 1 176 ? -4.65937 -28.27426 -31.55952 1.000 27.22899 174 GLU E C 1
ATOM 5479 O O . GLU C 1 176 ? -5.04399 -28.80745 -30.51348 1.000 25.47559 174 GLU E O 1
ATOM 5485 N N . VAL C 1 177 ? -5.47874 -27.60443 -32.36328 1.000 24.54129 175 VAL E N 1
ATOM 5486 C CA . VAL C 1 177 ? -6.88769 -27.47385 -31.99296 1.000 23.01254 175 VAL E CA 1
ATOM 5487 C C . VAL C 1 177 ? -7.57832 -28.83004 -32.01291 1.000 27.22632 175 VAL E C 1
ATOM 5488 O O . VAL C 1 177 ? -8.38103 -29.13533 -31.12475 1.000 24.38153 175 VAL E O 1
ATOM 5492 N N . MET C 1 178 ? -7.29031 -29.65488 -33.02004 1.000 24.37237 176 MET E N 1
ATOM 5493 C CA . MET C 1 178 ? -7.88796 -30.98504 -33.08601 1.000 25.47374 176 MET E CA 1
ATOM 5494 C C . MET C 1 178 ? -7.46945 -31.84702 -31.89717 1.000 30.79283 176 MET E C 1
ATOM 5495 O O . MET C 1 178 ? -8.32013 -32.44831 -31.21803 1.000 27.27109 176 MET E O 1
ATOM 5500 N N . GLU C 1 179 ? -6.15738 -31.86268 -31.59047 1.000 24.54293 177 GLU E N 1
ATOM 5501 C CA . GLU C 1 179 ? -5.65091 -32.66562 -30.49365 1.000 25.68714 177 GLU E CA 1
ATOM 5502 C C . GLU C 1 179 ? -6.20674 -32.19788 -29.16349 1.000 28.40007 177 GLU E C 1
ATOM 5503 O O . GLU C 1 179 ? -6.52232 -33.01704 -28.29548 1.000 32.17416 177 GLU E O 1
ATOM 5509 N N . GLN C 1 180 ? -6.30106 -30.88093 -28.95836 1.000 29.62148 178 GLN E N 1
ATOM 5510 C CA . GLN C 1 180 ? -6.69790 -30.40714 -27.64323 1.000 29.25824 178 GLN E CA 1
ATOM 5511 C C . GLN C 1 180 ? -8.21087 -30.36758 -27.46389 1.000 28.45013 178 GLN E C 1
ATOM 5512 O O . GLN C 1 180 ? -8.69256 -30.56480 -26.35180 1.000 31.52415 178 GLN E O 1
ATOM 5518 N N . SER C 1 181 ? -8.96419 -30.04370 -28.50970 1.000 28.01218 179 SER E N 1
ATOM 5519 C CA . SER C 1 181 ? -10.40721 -29.87212 -28.36436 1.000 26.52947 179 SER E CA 1
ATOM 5520 C C . SER C 1 181 ? -11.22323 -30.61326 -29.39623 1.000 25.82966 179 SER E C 1
ATOM 5521 O O . SER C 1 181 ? -12.44018 -30.67261 -29.24297 1.000 30.47420 179 SER E O 1
ATOM 5524 N N . GLY C 1 182 ? -10.60632 -31.15801 -30.44442 1.000 27.15456 180 GLY E N 1
ATOM 5525 C CA . GLY C 1 182 ? -11.33835 -31.87813 -31.46431 1.000 31.75168 180 GLY E CA 1
ATOM 5526 C C . GLY C 1 182 ? -12.14480 -31.02128 -32.41306 1.000 32.96564 180 GLY E C 1
ATOM 5527 O O . GLY C 1 182 ? -13.01681 -31.54546 -33.10390 1.000 34.10228 180 GLY E O 1
ATOM 5528 N N . ILE C 1 183 ? -11.83319 -29.71618 -32.52503 1.000 30.81170 181 ILE E N 1
ATOM 5529 C CA . ILE C 1 183 ? -12.60663 -28.74833 -33.30877 1.000 32.33332 181 ILE E CA 1
ATOM 5530 C C . ILE C 1 183 ? -11.91201 -28.47403 -34.64391 1.000 31.98722 181 ILE E C 1
ATOM 5531 O O . ILE C 1 183 ? -10.67804 -28.41468 -34.72418 1.000 30.91886 181 ILE E O 1
ATOM 5536 N N . LYS C 1 184 ? -12.70028 -28.33817 -35.71072 1.000 26.72850 182 LYS E N 1
ATOM 5537 C CA . LYS C 1 184 ? -12.23172 -27.82094 -36.99479 1.000 32.99518 182 LYS E CA 1
ATOM 5538 C C . LYS C 1 184 ? -12.59816 -26.35103 -37.14259 1.000 31.00233 182 LYS E C 1
ATOM 5539 O O . LYS C 1 184 ? -13.68819 -25.91936 -36.74931 1.000 28.79561 182 LYS E O 1
ATOM 5545 N N . VAL C 1 185 ? -11.69251 -25.57173 -37.72073 1.000 25.19294 183 VAL E N 1
ATOM 5546 C CA . VAL C 1 185 ? -11.84592 -24.12277 -37.79258 1.000 30.89027 183 VAL E CA 1
ATOM 5547 C C . VAL C 1 185 ? -11.74137 -23.69162 -39.24957 1.000 30.27952 183 VAL E C 1
ATOM 5548 O O . VAL C 1 185 ? -11.22536 -24.42141 -40.09274 1.000 28.86610 183 VAL E O 1
ATOM 5552 N N . LYS C 1 186 ? -12.18477 -22.46072 -39.51337 1.000 23.25145 184 LYS E N 1
ATOM 5553 C CA . LYS C 1 186 ? -12.20723 -21.89562 -40.84732 1.000 28.10575 184 LYS E CA 1
ATOM 5554 C C . LYS C 1 186 ? -11.83061 -20.42753 -40.73929 1.000 29.81447 184 LYS E C 1
ATOM 5555 O O . LYS C 1 186 ? -11.82953 -19.85161 -39.64724 1.000 28.00662 184 LYS E O 1
ATOM 5561 N N . ASN C 1 187 ? -11.49604 -19.81734 -41.89231 1.000 31.11870 185 ASN E N 1
ATOM 5562 C CA . ASN C 1 187 ? -11.13845 -18.39324 -41.95428 1.000 31.23144 185 ASN E CA 1
ATOM 5563 C C . ASN C 1 187 ? -9.95233 -18.08298 -41.03552 1.000 27.41810 185 ASN E C 1
ATOM 5564 O O . ASN C 1 187 ? -9.95743 -17.12004 -40.27645 1.000 23.96273 185 ASN E O 1
ATOM 5569 N N . LEU C 1 188 ? -8.93711 -18.93169 -41.08282 1.000 28.39807 186 LEU E N 1
ATOM 5570 C CA . LEU C 1 188 ? -7.76398 -18.70743 -40.24806 1.000 26.43869 186 LEU E CA 1
ATOM 5571 C C . LEU C 1 188 ? -7.03144 -17.46219 -40.72513 1.000 25.67437 186 LEU E C 1
ATOM 5572 O O . LEU C 1 188 ? -6.65772 -17.37400 -41.89121 1.000 30.25888 186 LEU E O 1
ATOM 5577 N N . ARG C 1 189 ? -6.73549 -16.53518 -39.81612 1.000 25.18448 187 ARG E N 1
ATOM 5578 C CA . ARG C 1 189 ? -6.08392 -15.26597 -40.17517 1.000 30.19983 187 ARG E CA 1
ATOM 5579 C C . ARG C 1 189 ? -4.98979 -14.92675 -39.17039 1.000 25.77477 187 ARG E C 1
ATOM 5580 O O . ARG C 1 189 ? -5.26555 -14.82192 -37.97432 1.000 23.32513 187 ARG E O 1
ATOM 5588 N N . TYR C 1 190 ? -3.77296 -14.70537 -39.66064 1.000 21.99122 188 TYR E N 1
ATOM 5589 C CA . TYR C 1 190 ? -2.67289 -14.28513 -38.80186 1.000 26.10541 188 TYR E CA 1
ATOM 5590 C C . TYR C 1 190 ? -2.92518 -12.86424 -38.33269 1.000 23.13411 188 TYR E C 1
ATOM 5591 O O . TYR C 1 190 ? -3.36558 -12.01930 -39.09852 1.000 22.16402 188 TYR E O 1
ATOM 5600 N N . VAL C 1 191 ? -2.65596 -12.61127 -37.06673 1.000 19.46092 189 VAL E N 1
ATOM 5601 C CA . VAL C 1 191 ? -2.81219 -11.29336 -36.44459 1.000 26.52077 189 VAL E CA 1
ATOM 5602 C C . VAL C 1 191 ? -1.45329 -10.67301 -36.13084 1.000 24.93860 189 VAL E C 1
ATOM 5603 O O . VAL C 1 191 ? -1.11070 -9.60687 -36.64984 1.000 22.07397 189 VAL E O 1
ATOM 5607 N N . THR C 1 192 ? -0.66692 -11.31986 -35.27307 1.000 20.79362 190 THR E N 1
ATOM 5608 C CA . THR C 1 192 ? 0.57401 -10.68455 -34.82430 1.000 20.84243 190 THR E CA 1
ATOM 5609 C C . THR C 1 192 ? 1.49243 -11.76034 -34.27059 1.000 23.50560 190 THR E C 1
ATOM 5610 O O . THR C 1 192 ? 1.19775 -12.96041 -34.34462 1.000 24.05690 190 THR E O 1
ATOM 5614 N N . SER C 1 193 ? 2.58445 -11.32308 -33.65180 1.000 18.77029 191 SER E N 1
ATOM 5615 C CA . SER C 1 193 ? 3.52084 -12.25087 -33.04509 1.000 16.60261 191 SER E CA 1
ATOM 5616 C C . SER C 1 193 ? 4.06395 -11.63182 -31.77516 1.000 22.40253 191 SER E C 1
ATOM 5617 O O . SER C 1 193 ? 4.12464 -10.41181 -31.65208 1.000 22.49964 191 SER E O 1
ATOM 5620 N N . GLN C 1 194 ? 4.52340 -12.49376 -30.85933 1.000 18.78524 192 GLN E N 1
ATOM 5621 C CA . GLN C 1 194 ? 5.06057 -12.07572 -29.57642 1.000 27.57399 192 GLN E CA 1
ATOM 5622 C C . GLN C 1 194 ? 6.06797 -13.06648 -29.00572 1.000 21.81031 192 GLN E C 1
ATOM 5623 O O . GLN C 1 194 ? 5.69737 -14.19861 -28.65273 1.000 24.38328 192 GLN E O 1
ATOM 5629 N N . PRO C 1 195 ? 7.31791 -12.69715 -28.85797 1.000 21.90601 193 PRO E N 1
ATOM 5630 C CA . PRO C 1 195 ? 8.24531 -13.63294 -28.20826 1.000 24.21487 193 PRO E CA 1
ATOM 5631 C C . PRO C 1 195 ? 7.87668 -13.76816 -26.74018 1.000 32.29270 193 PRO E C 1
ATOM 5632 O O . PRO C 1 195 ? 7.38356 -12.82235 -26.12000 1.000 26.62066 193 PRO E O 1
ATOM 5636 N N . TRP C 1 196 ? 7.97613 -14.99417 -26.23130 1.000 26.85518 194 TRP E N 1
ATOM 5637 C CA . TRP C 1 196 ? 7.53453 -15.32440 -24.87723 1.000 24.91798 194 TRP E CA 1
ATOM 5638 C C . TRP C 1 196 ? 8.67689 -16.07914 -24.21955 1.000 22.08516 194 TRP E C 1
ATOM 5639 O O . TRP C 1 196 ? 8.86016 -17.27306 -24.50568 1.000 24.57754 194 TRP E O 1
ATOM 5650 N N . PRO C 1 197 ? 9.46191 -15.43199 -23.33767 1.000 21.34845 195 PRO E N 1
ATOM 5651 C CA . PRO C 1 197 ? 10.66021 -16.05970 -22.76299 1.000 20.34010 195 PRO E CA 1
ATOM 5652 C C . PRO C 1 197 ? 10.35374 -17.06188 -21.64500 1.000 26.26207 195 PRO E C 1
ATOM 5653 O O . PRO C 1 197 ? 10.82596 -16.92483 -20.51110 1.000 28.19547 195 PRO E O 1
ATOM 5657 N N . PHE C 1 198 ? 9.58696 -18.09706 -21.96391 1.000 20.09145 196 PHE E N 1
ATOM 5658 C CA . PHE C 1 198 ? 9.17546 -19.09426 -20.95890 1.000 28.02352 196 PHE E CA 1
ATOM 5659 C C . PHE C 1 198 ? 9.16472 -20.50822 -21.52301 1.000 27.12181 196 PHE E C 1
ATOM 5660 O O . PHE C 1 198 ? 8.11790 -21.16250 -21.56883 1.000 29.38375 196 PHE E O 1
ATOM 5668 N N . PRO C 1 199 ? 10.33881 -21.06887 -21.82532 1.000 23.65163 197 PRO E N 1
ATOM 5669 C CA . PRO C 1 199 ? 11.63266 -20.41052 -21.70956 1.000 28.13985 197 PRO E CA 1
ATOM 5670 C C . PRO C 1 199 ? 12.05517 -19.71029 -23.01359 1.000 30.83274 197 PRO E C 1
ATOM 5671 O O . PRO C 1 199 ? 12.90694 -18.81806 -22.94772 1.000 24.18272 197 PRO E O 1
ATOM 5675 N N . GLN C 1 200 ? 11.58002 -20.11833 -24.19252 1.000 22.91024 198 GLN E N 1
ATOM 5676 C CA . GLN C 1 200 ? 12.15056 -19.47808 -25.41760 1.000 32.15226 198 GLN E CA 1
ATOM 5677 C C . GLN C 1 200 ? 11.18333 -19.58125 -26.59639 1.000 27.88960 198 GLN E C 1
ATOM 5678 O O . GLN C 1 200 ? 11.60020 -19.98805 -27.68151 1.000 25.13209 198 GLN E O 1
ATOM 5684 N N . SER C 1 201 ? 9.95925 -19.13061 -26.40508 1.000 20.67339 199 SER E N 1
ATOM 5685 C CA . SER C 1 201 ? 8.97207 -19.34780 -27.45287 1.000 20.48481 199 SER E CA 1
ATOM 5686 C C . SER C 1 201 ? 8.79953 -18.10478 -28.31674 1.000 19.00948 199 SER E C 1
ATOM 5687 O O . SER C 1 201 ? 9.02231 -16.96475 -27.87670 1.000 19.82087 199 SER E O 1
ATOM 5690 N N . LEU C 1 202 ? 8.37331 -18.31780 -29.55266 1.000 19.91366 200 LEU E N 1
ATOM 5691 C CA . LEU C 1 202 ? 7.97081 -17.20784 -30.39848 1.000 19.77641 200 LEU E CA 1
ATOM 5692 C C . LEU C 1 202 ? 6.51281 -17.47022 -30.73017 1.000 21.08409 200 LEU E C 1
ATOM 5693 O O . LEU C 1 202 ? 6.19093 -18.44826 -31.42418 1.000 20.44491 200 LEU E O 1
ATOM 5698 N N . MET C 1 203 ? 5.62471 -16.64051 -30.17491 1.000 19.00094 201 MET E N 1
ATOM 5699 C CA . MET C 1 203 ? 4.18973 -16.87190 -30.35360 1.000 18.67924 201 MET E CA 1
ATOM 5700 C C . MET C 1 203 ? 3.72927 -16.26492 -31.66745 1.000 16.52766 201 MET E C 1
ATOM 5701 O O . MET C 1 203 ? 4.03188 -15.11581 -31.96143 1.000 16.81135 201 MET E O 1
ATOM 5706 N N . THR C 1 204 ? 3.04130 -17.04605 -32.49236 1.000 17.55666 202 THR E N 1
ATOM 5707 C CA . THR C 1 204 ? 2.38488 -16.52813 -33.69717 1.000 18.72511 202 THR E CA 1
ATOM 5708 C C . THR C 1 204 ? 0.88996 -16.59657 -33.42984 1.000 18.76295 202 THR E C 1
ATOM 5709 O O . THR C 1 204 ? 0.35433 -17.67075 -33.10581 1.000 23.56138 202 THR E O 1
ATOM 5713 N N . ALA C 1 205 ? 0.23862 -15.43774 -33.52660 1.000 18.83612 203 ALA E N 1
ATOM 5714 C CA . ALA C 1 205 ? -1.14534 -15.24316 -33.08128 1.000 17.09365 203 ALA E CA 1
ATOM 5715 C C . ALA C 1 205 ? -2.08459 -15.29033 -34.27707 1.000 19.93096 203 ALA E C 1
ATOM 5716 O O . ALA C 1 205 ? -1.83601 -14.59618 -35.27507 1.000 19.00376 203 ALA E O 1
ATOM 5718 N N . PHE C 1 206 ? -3.13434 -16.11263 -34.19090 1.000 18.19041 204 PHE E N 1
ATOM 5719 C CA . PHE C 1 206 ? -4.13854 -16.25982 -35.24468 1.000 18.10515 204 PHE E CA 1
ATOM 5720 C C . PHE C 1 206 ? -5.54346 -16.09726 -34.67736 1.000 21.93633 204 PHE E C 1
ATOM 5721 O O . PHE C 1 206 ? -5.78513 -16.32642 -33.49532 1.000 22.01917 204 PHE E O 1
ATOM 5729 N N . MET C 1 207 ? -6.47476 -15.70745 -35.54512 1.000 20.32378 205 MET E N 1
ATOM 5730 C CA . MET C 1 207 ? -7.89867 -15.79487 -35.25380 1.000 22.56997 205 MET E CA 1
ATOM 5731 C C . MET C 1 207 ? -8.55363 -16.74697 -36.24273 1.000 22.00862 205 MET E C 1
ATOM 5732 O O . MET C 1 207 ? -8.04081 -16.96574 -37.34086 1.000 21.24366 205 MET E O 1
ATOM 5737 N N . ALA C 1 208 ? -9.61034 -17.41730 -35.79555 1.000 19.13540 206 ALA E N 1
ATOM 5738 C CA . ALA C 1 208 ? -10.29125 -18.40843 -36.62147 1.000 22.56579 206 ALA E CA 1
ATOM 5739 C C . ALA C 1 208 ? -11.76714 -18.49587 -36.21715 1.000 26.84573 206 ALA E C 1
ATOM 5740 O O . ALA C 1 208 ? -12.15501 -18.06506 -35.13403 1.000 22.01865 206 ALA E O 1
ATOM 5742 N N . GLU C 1 209 ? -12.57616 -19.11302 -37.08502 1.000 22.21030 207 GLU E N 1
ATOM 5743 C CA . GLU C 1 209 ? -14.00406 -19.28544 -36.84971 1.000 28.92406 207 GLU E CA 1
ATOM 5744 C C . GLU C 1 209 ? -14.33161 -20.77354 -36.71475 1.000 30.86155 207 GLU E C 1
ATOM 5745 O O . GLU C 1 209 ? -13.66650 -21.63431 -37.29497 1.000 27.78685 207 GLU E O 1
ATOM 5751 N N . TYR C 1 210 ? -15.32234 -21.07588 -35.88156 1.000 27.90784 208 TYR E N 1
ATOM 5752 C CA . TYR C 1 210 ? -15.75592 -22.45302 -35.71757 1.000 22.86682 208 TYR E CA 1
ATOM 5753 C C . TYR C 1 210 ? -16.28507 -22.97906 -37.03849 1.000 30.14267 208 TYR E C 1
ATOM 5754 O O . TYR C 1 210 ? -17.10940 -22.32924 -37.69225 1.000 33.35220 208 TYR E O 1
ATOM 5763 N N . ASP C 1 211 ? -15.80184 -24.14189 -37.45569 1.000 33.73563 209 ASP E N 1
ATOM 5764 C CA . ASP C 1 211 ? -16.35492 -24.80695 -38.61862 1.000 32.19658 209 ASP E CA 1
ATOM 5765 C C . ASP C 1 211 ? -17.20249 -26.00322 -38.20652 1.000 38.86666 209 ASP E C 1
ATOM 5766 O O . ASP C 1 211 ? -18.40055 -26.06153 -38.53026 1.000 47.42524 209 ASP E O 1
ATOM 5771 N N . SER C 1 212 ? -16.62107 -26.96312 -37.49073 1.000 31.84960 210 SER E N 1
ATOM 5772 C CA . SER C 1 212 ? -17.37665 -28.15736 -37.11866 1.000 33.25339 210 SER E CA 1
ATOM 5773 C C . SER C 1 212 ? -16.64719 -28.90524 -36.00988 1.000 34.39369 210 SER E C 1
ATOM 5774 O O . SER C 1 212 ? -15.46920 -28.64394 -35.72312 1.000 35.57824 210 SER E O 1
ATOM 5777 N N . GLY C 1 213 ? -17.37580 -29.81950 -35.37279 1.000 34.61979 211 GLY E N 1
ATOM 5778 C CA . GLY C 1 213 ? -16.83732 -30.71543 -34.37098 1.000 38.40386 211 GLY E CA 1
ATOM 5779 C C . GLY C 1 213 ? -17.36109 -30.40568 -32.97084 1.000 37.88978 211 GLY E C 1
ATOM 5780 O O . GLY C 1 213 ? -17.68733 -29.26780 -32.62568 1.000 34.70243 211 GLY E O 1
ATOM 5781 N N . ASP C 1 214 ? -17.36862 -31.44275 -32.13392 1.000 35.96420 212 ASP E N 1
ATOM 5782 C CA . ASP C 1 214 ? -17.74434 -31.32497 -30.73283 1.000 33.71521 212 ASP E CA 1
ATOM 5783 C C . ASP C 1 214 ? -16.48617 -31.22769 -29.87910 1.000 36.15258 212 ASP E C 1
ATOM 5784 O O . ASP C 1 214 ? -15.45907 -31.83838 -30.18338 1.000 34.72108 212 ASP E O 1
ATOM 5789 N N . ILE C 1 215 ? -16.59112 -30.50480 -28.77102 1.000 29.24023 213 ILE E N 1
ATOM 5790 C CA . ILE C 1 215 ? -15.44198 -30.32555 -27.89326 1.000 36.61566 213 ILE E CA 1
ATOM 5791 C C . ILE C 1 215 ? -15.17645 -31.64753 -27.18843 1.000 34.68258 213 ILE E C 1
ATOM 5792 O O . ILE C 1 215 ? -16.01214 -32.13183 -26.42228 1.000 32.74757 213 ILE E O 1
ATOM 5797 N N . VAL C 1 216 ? -14.02235 -32.24119 -27.46473 1.000 35.21842 214 VAL E N 1
ATOM 5798 C CA . VAL C 1 216 ? -13.55186 -33.44612 -26.78494 1.000 36.31762 214 VAL E CA 1
ATOM 5799 C C . VAL C 1 216 ? -12.14084 -33.15176 -26.34623 1.000 34.33901 214 VAL E C 1
ATOM 5800 O O . VAL C 1 216 ? -11.26609 -32.95045 -27.18441 1.000 30.38432 214 VAL E O 1
ATOM 5804 N N . ILE C 1 217 ? -11.92957 -33.07980 -25.05127 1.000 35.16925 215 ILE E N 1
ATOM 5805 C CA . ILE C 1 217 ? -10.64957 -32.64849 -24.51852 1.000 40.21939 215 ILE E CA 1
ATOM 5806 C C . ILE C 1 217 ? -9.91211 -33.83733 -23.90778 1.000 42.04877 215 ILE E C 1
ATOM 5807 O O . ILE C 1 217 ? -10.51374 -34.83653 -23.50573 1.000 41.76291 215 ILE E O 1
ATOM 5812 N N . ASP C 1 218 ? -8.58012 -33.73297 -23.85507 1.000 51.13336 216 ASP E N 1
ATOM 5813 C CA . ASP C 1 218 ? -7.75369 -34.73279 -23.18934 1.000 52.51339 216 ASP E CA 1
ATOM 5814 C C . ASP C 1 218 ? -7.62948 -34.34187 -21.73134 1.000 53.13524 216 ASP E C 1
ATOM 5815 O O . ASP C 1 218 ? -7.02670 -33.28973 -21.43239 1.000 51.61370 216 ASP E O 1
ATOM 5820 N N . PRO C 1 219 ? -8.14505 -35.13609 -20.79628 1.000 56.57799 217 PRO E N 1
ATOM 5821 C CA . PRO C 1 219 ? -8.00883 -34.77116 -19.36829 1.000 59.38255 217 PRO E CA 1
ATOM 5822 C C . PRO C 1 219 ? -6.57580 -34.50480 -18.92059 1.000 65.73725 217 PRO E C 1
ATOM 5823 O O . PRO C 1 219 ? -6.37879 -33.76482 -17.96357 1.000 80.83094 217 PRO E O 1
ATOM 5827 N N . LYS C 1 220 ? -5.57378 -35.09647 -19.58186 1.000 73.97333 218 LYS E N 1
ATOM 5828 C CA . LYS C 1 220 ? -4.18578 -34.80311 -19.21815 1.000 68.88807 218 LYS E CA 1
ATOM 5829 C C . LYS C 1 220 ? -3.72628 -33.44894 -19.74014 1.000 65.84389 218 LYS E C 1
ATOM 5830 O O . LYS C 1 220 ? -2.71531 -32.92970 -19.25933 1.000 75.53757 218 LYS E O 1
ATOM 5836 N N . GLU C 1 221 ? -4.39065 -32.91105 -20.74795 1.000 61.27734 219 GLU E N 1
ATOM 5837 C CA . GLU C 1 221 ? -4.02512 -31.58091 -21.20193 1.000 53.58072 219 GLU E CA 1
ATOM 5838 C C . GLU C 1 221 ? -4.97536 -30.44120 -20.85162 1.000 51.15733 219 GLU E C 1
ATOM 5839 O O . GLU C 1 221 ? -4.49256 -29.38910 -20.41465 1.000 43.35799 219 GLU E O 1
ATOM 5845 N N . LEU C 1 222 ? -6.29032 -30.60057 -20.87934 1.000 46.33381 220 LEU E N 1
ATOM 5846 C CA . LEU C 1 222 ? -7.18055 -29.50284 -20.52105 1.000 38.67470 220 LEU E CA 1
ATOM 5847 C C . LEU C 1 222 ? -8.04017 -29.91017 -19.33389 1.000 35.59333 220 LEU E C 1
ATOM 5848 O O . LEU C 1 222 ? -8.52085 -31.03731 -19.28287 1.000 40.93101 220 LEU E O 1
ATOM 5853 N N . LEU C 1 223 ? -8.23821 -28.99431 -18.37078 1.000 32.13669 221 LEU E N 1
ATOM 5854 C CA . LEU C 1 223 ? -9.18889 -29.28466 -17.30158 1.000 34.47813 221 LEU E CA 1
ATOM 5855 C C . LEU C 1 223 ? -10.62004 -29.13401 -17.80325 1.000 35.52815 221 LEU E C 1
ATOM 5856 O O . LEU C 1 223 ? -11.48075 -29.98727 -17.55513 1.000 32.53108 221 LEU E O 1
ATOM 5861 N N . GLU C 1 224 ? -10.87150 -28.07003 -18.54211 1.000 31.85668 222 GLU E N 1
ATOM 5862 C CA . GLU C 1 224 ? -12.21768 -27.90435 -19.13079 1.000 30.69486 222 GLU E CA 1
ATOM 5863 C C . GLU C 1 224 ? -12.09521 -26.97822 -20.33275 1.000 32.42629 222 GLU E C 1
ATOM 5864 O O . GLU C 1 224 ? -11.05743 -26.31692 -20.49193 1.000 28.82581 222 GLU E O 1
ATOM 5870 N N . ALA C 1 225 ? -13.10939 -27.01144 -21.17752 1.000 29.18331 223 ALA E N 1
ATOM 5871 C CA . ALA C 1 225 ? -13.13390 -26.09135 -22.30845 1.000 34.12247 223 ALA E CA 1
ATOM 5872 C C . ALA C 1 225 ? -14.57905 -25.87072 -22.72310 1.000 28.44547 223 ALA E C 1
ATOM 5873 O O . ALA C 1 225 ? -15.38578 -26.79795 -22.63600 1.000 33.38011 223 ALA E O 1
ATOM 5875 N N . ASN C 1 226 ? -14.92447 -24.62180 -23.02793 1.000 29.87066 224 ASN E N 1
ATOM 5876 C CA . ASN C 1 226 ? -16.29365 -24.31014 -23.43459 1.000 25.57068 224 ASN E CA 1
ATOM 5877 C C . ASN C 1 226 ? -16.35718 -22.96610 -24.15647 1.000 27.35838 224 ASN E C 1
ATOM 5878 O O . ASN C 1 226 ? -15.37541 -22.22083 -24.22063 1.000 28.31841 224 ASN E O 1
ATOM 5883 N N . TRP C 1 227 ? -17.54339 -22.67339 -24.71718 1.000 26.50991 225 TRP E N 1
ATOM 5884 C CA . TRP C 1 227 ? -17.81890 -21.42341 -25.42402 1.000 24.75740 225 TRP E CA 1
ATOM 5885 C C . TRP C 1 227 ? -18.32697 -20.37463 -24.43382 1.000 29.84709 225 TRP E C 1
ATOM 5886 O O . TRP C 1 227 ? -19.27173 -20.62995 -23.68063 1.000 30.39122 225 TRP E O 1
ATOM 5897 N N . TYR C 1 228 ? -17.70429 -19.20046 -24.41087 1.000 22.19902 226 TYR E N 1
ATOM 5898 C CA . TYR C 1 228 ? -18.09338 -18.12964 -23.50070 1.000 28.40799 226 TYR E CA 1
ATOM 5899 C C . TYR C 1 228 ? -18.49990 -16.90869 -24.30351 1.000 32.00317 226 TYR E C 1
ATOM 5900 O O . TYR C 1 228 ? -17.81322 -16.54942 -25.25664 1.000 23.94967 226 TYR E O 1
ATOM 5909 N N . ARG C 1 229 ? -19.57400 -16.23102 -23.88222 1.000 31.71980 227 ARG E N 1
ATOM 5910 C CA . ARG C 1 229 ? -20.08048 -15.13510 -24.69301 1.000 28.62915 227 ARG E CA 1
ATOM 5911 C C . ARG C 1 229 ? -19.18477 -13.91587 -24.45312 1.000 30.10195 227 ARG E C 1
ATOM 5912 O O . ARG C 1 229 ? -18.69858 -13.69082 -23.33721 1.000 28.28918 227 ARG E O 1
ATOM 5920 N N . TYR C 1 230 ? -18.89221 -13.21870 -25.54513 1.000 28.05493 228 TYR E N 1
ATOM 5921 C CA . TYR C 1 230 ? -17.95353 -12.07144 -25.54025 1.000 27.47855 228 TYR E CA 1
ATOM 5922 C C . TYR C 1 230 ? -18.28857 -11.04362 -24.45509 1.000 31.25413 228 TYR E C 1
ATOM 5923 O O . TYR C 1 230 ? -17.34663 -10.41839 -23.96825 1.000 30.27532 228 TYR E O 1
ATOM 5932 N N . ASP C 1 231 ? -19.56754 -10.87000 -24.10479 1.000 30.48376 229 ASP E N 1
ATOM 5933 C CA . ASP C 1 231 ? -19.96060 -9.83219 -23.11362 1.000 33.39376 229 ASP E CA 1
ATOM 5934 C C . ASP C 1 231 ? -20.02113 -10.40432 -21.69465 1.000 33.45700 229 ASP E C 1
ATOM 5935 O O . ASP C 1 231 ? -20.35513 -9.64248 -20.78852 1.000 31.96459 229 ASP E O 1
ATOM 5940 N N . ASP C 1 232 ? -19.78673 -11.70327 -21.52881 1.000 29.37287 230 ASP E N 1
ATOM 5941 C CA . ASP C 1 232 ? -19.80826 -12.29238 -20.16485 1.000 33.92459 230 ASP E CA 1
ATOM 5942 C C . ASP C 1 232 ? -18.66695 -13.30407 -20.04319 1.000 34.52072 230 ASP E C 1
ATOM 5943 O O . ASP C 1 232 ? -18.95158 -14.48617 -19.85322 1.000 30.71112 230 ASP E O 1
ATOM 5948 N N . LEU C 1 233 ? -17.42710 -12.83072 -20.12243 1.000 31.88260 231 LEU E N 1
ATOM 5949 C CA . LEU C 1 233 ? -16.25384 -13.74040 -20.09376 1.000 30.74667 231 LEU E CA 1
ATOM 5950 C C . LEU C 1 233 ? -15.79244 -14.00238 -18.66089 1.000 33.59419 231 LEU E C 1
ATOM 5951 O O . LEU C 1 233 ? -15.95150 -13.12649 -17.81478 1.000 28.69547 231 LEU E O 1
ATOM 5956 N N . PRO C 1 234 ? -15.14806 -15.15623 -18.39512 1.000 28.45606 232 PRO E N 1
ATOM 5957 C CA . PRO C 1 234 ? -14.61567 -15.49818 -17.07527 1.000 30.10793 232 PRO E CA 1
ATOM 5958 C C . PRO C 1 234 ? -13.20078 -14.93381 -16.86354 1.000 28.26007 232 PRO E C 1
ATOM 5959 O O . PRO C 1 234 ? -12.78018 -14.08463 -17.61157 1.000 29.09457 232 PRO E O 1
ATOM 5963 N N . LEU C 1 235 ? -12.50642 -15.39670 -15.82474 1.000 30.63389 233 LEU E N 1
ATOM 5964 C CA . LEU C 1 235 ? -11.13651 -14.88233 -15.58400 1.000 28.26865 233 LEU E CA 1
ATOM 5965 C C . LEU C 1 235 ? -10.29070 -15.18300 -16.82522 1.000 29.22635 233 LEU E C 1
ATOM 5966 O O . LEU C 1 235 ? -10.27248 -16.33396 -17.26231 1.000 23.52455 233 LEU E O 1
ATOM 5971 N N . LEU C 1 236 ? -9.56909 -14.17776 -17.31230 1.000 26.14491 234 LEU E N 1
ATOM 5972 C CA . LEU C 1 236 ? -8.77034 -14.30344 -18.55549 1.000 28.70002 234 LEU E CA 1
ATOM 5973 C C . LEU C 1 236 ? -7.29234 -14.04905 -18.26480 1.000 30.04665 234 LEU E C 1
ATOM 5974 O O . LEU C 1 236 ? -6.98528 -13.43505 -17.23782 1.000 31.91752 234 LEU E O 1
ATOM 5979 N N . PRO C 1 237 ? -6.38446 -14.39072 -19.21203 1.000 31.78817 235 PRO E N 1
ATOM 5980 C CA . PRO C 1 237 ? -4.95152 -14.08333 -19.10633 1.000 27.42467 235 PRO E CA 1
ATOM 5981 C C . PRO C 1 237 ? -4.88696 -12.55231 -19.16322 1.000 29.55208 235 PRO E C 1
ATOM 5982 O O . PRO C 1 237 ? -5.62030 -11.93945 -19.91701 1.000 32.03497 235 PRO E O 1
ATOM 5986 N N . PRO C 1 238 ? -3.89402 -11.73509 -18.40738 1.000 31.61896 236 PRO E N 1
ATOM 5987 C CA . PRO C 1 238 ? -3.73337 -10.27807 -18.19230 1.000 30.42499 236 PRO E CA 1
ATOM 5988 C C . PRO C 1 238 ? -3.39587 -9.51487 -19.46231 1.000 34.34389 236 PRO E C 1
ATOM 5989 O O . PRO C 1 238 ? -2.75892 -10.06162 -20.37650 1.000 35.46635 236 PRO E O 1
ATOM 5993 N N . PRO C 1 239 ? -3.78924 -8.23598 -19.53012 1.000 35.35690 237 PRO E N 1
ATOM 5994 C CA . PRO C 1 239 ? -3.39673 -7.40278 -20.66815 1.000 31.98419 237 PRO E CA 1
ATOM 5995 C C . PRO C 1 239 ? -1.88076 -7.37835 -20.79249 1.000 36.33708 237 PRO E C 1
ATOM 5996 O O . PRO C 1 239 ? -1.15250 -7.52222 -19.80866 1.000 35.55789 237 PRO E O 1
ATOM 6000 N N . GLY C 1 240 ? -1.41207 -7.26012 -22.02258 1.000 37.62777 238 GLY E N 1
ATOM 6001 C CA . GLY C 1 240 ? -0.01511 -7.38870 -22.33191 1.000 37.70101 238 GLY E CA 1
ATOM 6002 C C . GLY C 1 240 ? 0.33914 -8.73556 -22.91309 1.000 41.08660 238 GLY E C 1
ATOM 6003 O O . GLY C 1 240 ? 1.37102 -8.85622 -23.58033 1.000 54.93577 238 GLY E O 1
ATOM 6004 N N . THR C 1 241 ? -0.48853 -9.75181 -22.68399 1.000 33.32415 239 THR E N 1
ATOM 6005 C CA . THR C 1 241 ? -0.29332 -11.03070 -23.34513 1.000 32.64022 239 THR E CA 1
ATOM 6006 C C . THR C 1 241 ? -0.99362 -11.03979 -24.70598 1.000 34.63505 239 THR E C 1
ATOM 6007 O O . THR C 1 241 ? -2.04684 -10.41306 -24.91269 1.000 26.79430 239 THR E O 1
ATOM 6011 N N . VAL C 1 242 ? -0.39264 -11.75655 -25.64917 1.000 30.35111 240 VAL E N 1
ATOM 6012 C CA . VAL C 1 242 ? -1.02790 -11.85862 -26.95003 1.000 32.96692 240 VAL E CA 1
ATOM 6013 C C . VAL C 1 242 ? -2.30164 -12.70598 -26.84181 1.000 23.29167 240 VAL E C 1
ATOM 6014 O O . VAL C 1 242 ? -3.20386 -12.56817 -27.65760 1.000 24.25576 240 VAL E O 1
ATOM 6018 N N . ALA C 1 243 ? -2.39017 -13.60808 -25.86287 1.000 24.94415 241 ALA E N 1
ATOM 6019 C CA . ALA C 1 243 ? -3.63892 -14.35145 -25.66164 1.000 27.04437 241 ALA E CA 1
ATOM 6020 C C . ALA C 1 243 ? -4.78710 -13.40979 -25.31431 1.000 26.87414 241 ALA E C 1
ATOM 6021 O O . ALA C 1 243 ? -5.89620 -13.51206 -25.86807 1.000 22.41130 241 ALA E O 1
ATOM 6023 N N . ARG C 1 244 ? -4.54914 -12.50080 -24.37429 1.000 21.92598 242 ARG E N 1
ATOM 6024 C CA . ARG C 1 244 ? -5.57634 -11.51711 -24.04998 1.000 23.84708 242 ARG E CA 1
ATOM 6025 C C . ARG C 1 244 ? -5.82087 -10.59109 -25.22586 1.000 30.61193 242 ARG E C 1
ATOM 6026 O O . ARG C 1 244 ? -6.96703 -10.20639 -25.48657 1.000 25.62515 242 ARG E O 1
ATOM 6034 N N . ARG C 1 245 ? -4.76213 -10.22374 -25.96406 1.000 28.19571 243 ARG E N 1
ATOM 6035 C CA . ARG C 1 245 ? -4.97263 -9.39170 -27.14795 1.000 19.27063 243 ARG E CA 1
ATOM 6036 C C . ARG C 1 245 ? -5.88567 -10.08187 -28.15880 1.000 21.74241 243 ARG E C 1
ATOM 6037 O O . ARG C 1 245 ? -6.78497 -9.44708 -28.72155 1.000 25.91084 243 ARG E O 1
ATOM 6045 N N . LEU C 1 246 ? -5.66437 -11.37379 -28.42695 1.000 21.46501 244 LEU E N 1
ATOM 6046 C CA . LEU C 1 246 ? -6.56037 -12.09797 -29.33681 1.000 23.98326 244 LEU E CA 1
ATOM 6047 C C . LEU C 1 246 ? -7.99024 -12.14341 -28.80149 1.000 21.46204 244 LEU E C 1
ATOM 6048 O O . LEU C 1 246 ? -8.96444 -12.04062 -29.56527 1.000 25.17828 244 LEU E O 1
ATOM 6053 N N . ILE C 1 247 ? -8.13589 -12.35655 -27.50448 1.000 22.05888 245 ILE E N 1
ATOM 6054 C CA . ILE C 1 247 ? -9.48474 -12.40397 -26.92718 1.000 21.44706 245 ILE E CA 1
ATOM 6055 C C . ILE C 1 247 ? -10.16216 -11.05415 -27.08792 1.000 25.28881 245 ILE E C 1
ATOM 6056 O O . ILE C 1 247 ? -11.33827 -10.96344 -27.47265 1.000 26.16707 245 ILE E O 1
ATOM 6061 N N . GLU C 1 248 ? -9.43539 -9.97697 -26.79700 1.000 27.36721 246 GLU E N 1
ATOM 6062 C CA . GLU C 1 248 ? -10.01279 -8.64412 -26.92476 1.000 29.90069 246 GLU E CA 1
ATOM 6063 C C . GLU C 1 248 ? -10.33521 -8.28509 -28.36366 1.000 26.62154 246 GLU E C 1
ATOM 6064 O O . GLU C 1 248 ? -11.34745 -7.62136 -28.60738 1.000 27.14265 246 GLU E O 1
ATOM 6070 N N . ASP C 1 249 ? -9.51931 -8.71779 -29.33388 1.000 27.01449 247 ASP E N 1
ATOM 6071 C CA . ASP C 1 249 ? -9.87169 -8.48578 -30.73978 1.000 29.80686 247 ASP E CA 1
ATOM 6072 C C . ASP C 1 249 ? -11.13756 -9.25710 -31.11156 1.000 24.93971 247 ASP E C 1
ATOM 6073 O O . ASP C 1 249 ? -11.95987 -8.78926 -31.90333 1.000 25.91020 247 ASP E O 1
ATOM 6078 N N . THR C 1 250 ? -11.28510 -10.46818 -30.58562 1.000 21.81468 248 THR E N 1
ATOM 6079 C CA . THR C 1 250 ? -12.52095 -11.20651 -30.82840 1.000 24.56329 248 THR E CA 1
ATOM 6080 C C . THR C 1 250 ? -13.72103 -10.45089 -30.24107 1.000 26.09458 248 THR E C 1
ATOM 6081 O O . THR C 1 250 ? -14.77221 -10.32513 -30.88482 1.000 26.07695 248 THR E O 1
ATOM 6085 N N . VAL C 1 251 ? -13.56590 -9.92094 -29.02206 1.000 27.35012 249 VAL E N 1
ATOM 6086 C CA . VAL C 1 251 ? -14.63499 -9.12529 -28.40276 1.000 25.66639 249 VAL E CA 1
ATOM 6087 C C . VAL C 1 251 ? -14.92952 -7.89130 -29.24760 1.000 29.70182 249 VAL E C 1
ATOM 6088 O O . VAL C 1 251 ? -16.09867 -7.54361 -29.48031 1.000 29.24168 249 VAL E O 1
ATOM 6092 N N . ALA C 1 252 ? -13.87982 -7.22397 -29.73978 1.000 27.14628 250 ALA E N 1
ATOM 6093 C CA . ALA C 1 252 ? -14.06333 -6.04495 -30.58764 1.000 26.62285 250 ALA E CA 1
ATOM 6094 C C . ALA C 1 252 ? -14.82453 -6.38006 -31.87050 1.000 28.02307 250 ALA E C 1
ATOM 6095 O O . ALA C 1 252 ? -15.69084 -5.60527 -32.30824 1.000 33.41679 250 ALA E O 1
ATOM 6097 N N . MET C 1 253 ? -14.53135 -7.53093 -32.49066 1.000 29.59830 251 MET E N 1
ATOM 6098 C CA . MET C 1 253 ? -15.29751 -7.92305 -33.67752 1.000 28.72299 251 MET E CA 1
ATOM 6099 C C . MET C 1 253 ? -16.77137 -8.11149 -33.32620 1.000 32.11217 251 MET E C 1
ATOM 6100 O O . MET C 1 253 ? -17.67766 -7.64868 -34.04196 1.000 28.86842 251 MET E O 1
ATOM 6105 N N . CYS C 1 254 ? -17.03094 -8.78065 -32.20719 1.000 26.12885 252 CYS E N 1
ATOM 6106 C CA . CYS C 1 254 ? -18.41879 -8.96307 -31.78990 1.000 28.58990 252 CYS E CA 1
ATOM 6107 C C . CYS C 1 254 ? -19.06608 -7.64128 -31.41365 1.000 30.64967 252 CYS E C 1
ATOM 6108 O O . CYS C 1 254 ? -20.21723 -7.39857 -31.80037 1.000 33.89215 252 CYS E O 1
ATOM 6111 N N . ARG C 1 255 ? -18.30219 -6.73212 -30.79875 1.000 29.63523 253 ARG E N 1
ATOM 6112 C CA . ARG C 1 255 ? -19.04648 -5.49534 -30.55948 1.000 35.79909 253 ARG E CA 1
ATOM 6113 C C . ARG C 1 255 ? -19.34197 -4.71933 -31.78435 1.000 37.10967 253 ARG E C 1
ATOM 6114 O O . ARG C 1 255 ? -20.43817 -4.14962 -31.94006 1.000 37.97582 253 ARG E O 1
ATOM 6122 N N . ALA C 1 256 ? -18.52719 -4.76002 -32.80054 1.000 36.57921 254 ALA E N 1
ATOM 6123 C CA . ALA C 1 256 ? -18.85766 -4.04102 -33.98941 1.000 32.86880 254 ALA E CA 1
ATOM 6124 C C . ALA C 1 256 ? -20.02863 -4.70129 -34.68220 1.000 42.52807 254 ALA E C 1
ATOM 6125 O O . ALA C 1 256 ? -20.87195 -4.01448 -35.26195 1.000 37.69221 254 ALA E O 1
ATOM 6127 N N . GLU C 1 257 ? -20.13724 -6.02832 -34.60428 1.000 40.44016 255 GLU E N 1
ATOM 6128 C CA . GLU C 1 257 ? -21.22321 -6.73357 -35.34309 1.000 35.28959 255 GLU E CA 1
ATOM 6129 C C . GLU C 1 257 ? -22.55403 -6.76600 -34.57979 1.000 39.85419 255 GLU E C 1
ATOM 6130 O O . GLU C 1 257 ? -23.59820 -6.67724 -35.23055 1.000 36.25331 255 GLU E O 1
ATOM 6136 N N . TYR C 1 258 ? -22.51670 -6.87809 -33.25381 1.000 40.34218 256 TYR E N 1
ATOM 6137 C CA . TYR C 1 258 ? -23.75248 -7.03950 -32.48055 1.000 40.80042 256 TYR E CA 1
ATOM 6138 C C . TYR C 1 258 ? -24.14068 -5.75966 -31.76636 1.000 44.17978 256 TYR E C 1
ATOM 6139 O O . TYR C 1 258 ? -23.43997 -4.74447 -31.79843 1.000 53.55142 256 TYR E O 1
ATOM 6148 N N . HIS D 1 2 ? 4.61148 -40.39493 -32.81612 1.000 89.48805 0 HIS F N 1
ATOM 6149 C CA . HIS D 1 2 ? 5.95035 -40.82533 -32.42010 1.000 85.80271 0 HIS F CA 1
ATOM 6150 C C . HIS D 1 2 ? 5.94199 -42.25949 -31.88455 1.000 82.00040 0 HIS F C 1
ATOM 6151 O O . HIS D 1 2 ? 5.42082 -42.53872 -30.80569 1.000 83.37167 0 HIS F O 1
ATOM 6158 N N . MET D 1 3 ? 6.52890 -43.16937 -32.65876 1.000 78.22784 1 MET F N 1
ATOM 6159 C CA . MET D 1 3 ? 6.57257 -44.57549 -32.30019 1.000 73.95432 1 MET F CA 1
ATOM 6160 C C . MET D 1 3 ? 7.78451 -45.23054 -32.95226 1.000 73.37515 1 MET F C 1
ATOM 6161 O O . MET D 1 3 ? 8.01968 -45.06721 -34.15418 1.000 63.87899 1 MET F O 1
ATOM 6166 N N . ASP D 1 4 ? 8.55227 -45.96694 -32.15340 1.000 73.49616 2 ASP F N 1
ATOM 6167 C CA . ASP D 1 4 ? 9.66218 -46.73400 -32.69251 1.000 72.55500 2 ASP F CA 1
ATOM 6168 C C . ASP D 1 4 ? 9.23191 -48.17283 -32.95001 1.000 73.41314 2 ASP F C 1
ATOM 6169 O O . ASP D 1 4 ? 8.32873 -48.70785 -32.30128 1.000 74.03823 2 ASP F O 1
ATOM 6174 N N . ARG D 1 5 ? 9.88890 -48.78266 -33.92612 1.000 69.53639 3 ARG F N 1
ATOM 6175 C CA . ARG D 1 5 ? 9.59267 -50.13947 -34.34658 1.000 71.64125 3 ARG F CA 1
ATOM 6176 C C . ARG D 1 5 ? 10.85462 -50.74955 -34.92962 1.000 71.46209 3 ARG F C 1
ATOM 6177 O O . ARG D 1 5 ? 11.65883 -50.06151 -35.56132 1.000 66.28776 3 ARG F O 1
ATOM 6185 N N . ILE D 1 6 ? 11.04733 -52.03866 -34.67900 1.000 73.41176 4 ILE F N 1
ATOM 6186 C CA . ILE D 1 6 ? 12.10425 -52.78867 -35.34111 1.000 71.59520 4 ILE F CA 1
ATOM 6187 C C . ILE D 1 6 ? 11.56229 -53.30615 -36.66933 1.000 75.25079 4 ILE F C 1
ATOM 6188 O O . ILE D 1 6 ? 10.48618 -53.91692 -36.72265 1.000 79.24429 4 ILE F O 1
ATOM 6193 N N . ILE D 1 7 ? 12.29347 -53.04696 -37.74617 1.000 74.57670 5 ILE F N 1
ATOM 6194 C CA . ILE D 1 7 ? 11.76058 -53.25344 -39.08930 1.000 77.28213 5 ILE F CA 1
ATOM 6195 C C . ILE D 1 7 ? 11.69131 -54.74633 -39.40177 1.000 83.56998 5 ILE F C 1
ATOM 6196 O O . ILE D 1 7 ? 12.70216 -55.45755 -39.34187 1.000 81.87340 5 ILE F O 1
ATOM 6201 N N . GLU D 1 8 ? 10.49226 -55.21998 -39.75105 1.000 90.15232 6 GLU F N 1
ATOM 6202 C CA . GLU D 1 8 ? 10.27003 -56.57979 -40.22150 1.000 95.07204 6 GLU F CA 1
ATOM 6203 C C . GLU D 1 8 ? 10.26020 -56.61831 -41.75051 1.000 98.02157 6 GLU F C 1
ATOM 6204 O O . GLU D 1 8 ? 10.02048 -55.61105 -42.42222 1.000 105.23771 6 GLU F O 1
ATOM 6210 N N . LYS D 1 9 ? 10.52102 -57.80419 -42.30985 1.000 100.31521 7 LYS F N 1
ATOM 6211 C CA . LYS D 1 9 ? 10.60617 -57.88276 -43.76786 1.000 98.55445 7 LYS F CA 1
ATOM 6212 C C . LYS D 1 9 ? 9.27431 -57.58428 -44.44192 1.000 97.70130 7 LYS F C 1
ATOM 6213 O O . LYS D 1 9 ? 9.25852 -57.20191 -45.61980 1.000 93.44152 7 LYS F O 1
ATOM 6219 N N . LEU D 1 10 ? 8.14820 -57.72327 -43.72909 1.000 98.24044 8 LEU F N 1
ATOM 6220 C CA . LEU D 1 10 ? 6.86232 -57.44981 -44.35715 1.000 94.81354 8 LEU F CA 1
ATOM 6221 C C . LEU D 1 10 ? 6.27856 -56.07881 -43.98179 1.000 97.95956 8 LEU F C 1
ATOM 6222 O O . LEU D 1 10 ? 5.08163 -55.83251 -44.18485 1.000 102.29382 8 LEU F O 1
ATOM 6227 N N . ASP D 1 11 ? 7.12669 -55.15513 -43.51041 1.000 94.48791 9 ASP F N 1
ATOM 6228 C CA . ASP D 1 11 ? 6.69794 -53.77712 -43.25303 1.000 88.37290 9 ASP F CA 1
ATOM 6229 C C . ASP D 1 11 ? 6.67825 -52.98672 -44.55379 1.000 81.14211 9 ASP F C 1
ATOM 6230 O O . ASP D 1 11 ? 7.61533 -53.05866 -45.35671 1.000 80.10561 9 ASP F O 1
ATOM 6235 N N . HIS D 1 12 ? 5.62443 -52.20644 -44.75567 1.000 81.27221 10 HIS F N 1
ATOM 6236 C CA . HIS D 1 12 ? 5.41472 -51.51100 -46.02248 1.000 79.28723 10 HIS F CA 1
ATOM 6237 C C . HIS D 1 12 ? 5.21400 -50.01602 -45.83203 1.000 78.74351 10 HIS F C 1
ATOM 6238 O O . HIS D 1 12 ? 4.58298 -49.57519 -44.86097 1.000 70.38062 10 HIS F O 1
ATOM 6245 N N . GLY D 1 13 ? 5.74726 -49.23384 -46.75773 1.000 68.90665 11 GLY F N 1
ATOM 6246 C CA . GLY D 1 13 ? 5.50855 -47.80181 -46.71231 1.000 62.55979 11 GLY F CA 1
ATOM 6247 C C . GLY D 1 13 ? 6.65278 -47.02285 -47.33994 1.000 57.46352 11 GLY F C 1
ATOM 6248 O O . GLY D 1 13 ? 7.37277 -47.53372 -48.20202 1.000 54.53753 11 GLY F O 1
ATOM 6249 N N . TRP D 1 14 ? 6.76198 -45.77201 -46.89154 1.000 51.47536 12 TRP F N 1
ATOM 6250 C CA . TRP D 1 14 ? 7.78522 -44.84307 -47.34514 1.000 50.20287 12 TRP F CA 1
ATOM 6251 C C . TRP D 1 14 ? 8.95310 -44.87861 -46.37102 1.000 47.49635 12 TRP F C 1
ATOM 6252 O O . TRP D 1 14 ? 8.75499 -44.75595 -45.15600 1.000 45.37683 12 TRP F O 1
ATOM 6263 N N . TRP D 1 15 ? 10.16714 -45.01070 -46.89592 1.000 48.30999 13 TRP F N 1
ATOM 6264 C CA . TRP D 1 15 ? 11.34501 -45.16320 -46.04484 1.000 42.32418 13 TRP F CA 1
ATOM 6265 C C . TRP D 1 15 ? 12.30227 -44.00332 -46.29737 1.000 43.49226 13 TRP F C 1
ATOM 6266 O O . TRP D 1 15 ? 12.90741 -43.91210 -47.37327 1.000 43.55186 13 TRP F O 1
ATOM 6277 N N . VAL D 1 16 ? 12.42734 -43.11565 -45.30708 1.000 40.00407 14 VAL F N 1
ATOM 6278 C CA . VAL D 1 16 ? 13.36657 -41.99982 -45.35763 1.000 37.76265 14 VAL F CA 1
ATOM 6279 C C . VAL D 1 16 ? 14.59839 -42.45631 -44.58163 1.000 36.70015 14 VAL F C 1
ATOM 6280 O O . VAL D 1 16 ? 14.59725 -42.48770 -43.34764 1.000 36.56193 14 VAL F O 1
ATOM 6284 N N . VAL D 1 17 ? 15.64040 -42.84930 -45.30763 1.000 35.17356 15 VAL F N 1
ATOM 6285 C CA . VAL D 1 17 ? 16.89824 -43.30474 -44.71663 1.000 39.10717 15 VAL F CA 1
ATOM 6286 C C . VAL D 1 17 ? 17.88448 -42.14292 -44.78816 1.000 39.38308 15 VAL F C 1
ATOM 6287 O O . VAL D 1 17 ? 18.33068 -41.74867 -45.87299 1.000 41.85980 15 VAL F O 1
ATOM 6291 N N . SER D 1 18 ? 18.21047 -41.56934 -43.64194 1.000 37.96792 16 SER F N 1
ATOM 6292 C CA . SER D 1 18 ? 18.91272 -40.29348 -43.63247 1.000 38.56725 16 SER F CA 1
ATOM 6293 C C . SER D 1 18 ? 20.07361 -40.30202 -42.65534 1.000 45.51148 16 SER F C 1
ATOM 6294 O O . SER D 1 18 ? 20.04136 -40.99233 -41.63056 1.000 44.00490 16 SER F O 1
ATOM 6297 N N . HIS D 1 19 ? 21.10481 -39.52713 -42.98098 1.000 39.93195 17 HIS F N 1
ATOM 6298 C CA . HIS D 1 19 ? 22.23474 -39.33864 -42.07680 1.000 43.19858 17 HIS F CA 1
ATOM 6299 C C . HIS D 1 19 ? 23.05004 -38.15665 -42.57034 1.000 41.46204 17 HIS F C 1
ATOM 6300 O O . HIS D 1 19 ? 23.22521 -37.98931 -43.77627 1.000 44.38023 17 HIS F O 1
ATOM 6307 N N . GLU D 1 20 ? 23.50910 -37.32804 -41.62803 1.000 39.77950 18 GLU F N 1
ATOM 6308 C CA . GLU D 1 20 ? 24.29138 -36.12311 -41.90957 1.000 41.49751 18 GLU F CA 1
ATOM 6309 C C . GLU D 1 20 ? 23.65567 -35.28664 -43.01638 1.000 42.14451 18 GLU F C 1
ATOM 6310 O O . GLU D 1 20 ? 24.27585 -34.97645 -44.03121 1.000 43.84025 18 GLU F O 1
ATOM 6316 N N . GLN D 1 21 ? 22.37671 -34.96543 -42.82742 1.000 43.78816 19 GLN F N 1
ATOM 6317 C CA . GLN D 1 21 ? 21.58399 -34.07201 -43.66424 1.000 39.96675 19 GLN F CA 1
ATOM 6318 C C . GLN D 1 21 ? 21.38605 -34.56553 -45.09441 1.000 38.35864 19 GLN F C 1
ATOM 6319 O O . GLN D 1 21 ? 20.98231 -33.78118 -45.95422 1.000 37.13677 19 GLN F O 1
ATOM 6325 N N . LYS D 1 22 ? 21.64083 -35.83750 -45.37278 1.000 39.76199 20 LYS F N 1
ATOM 6326 C CA . LYS D 1 22 ? 21.34685 -36.45004 -46.65400 1.000 37.08175 20 LYS F CA 1
ATOM 6327 C C . LYS D 1 22 ? 20.37959 -37.61790 -46.46247 1.000 39.60644 20 LYS F C 1
ATOM 6328 O O . LYS D 1 22 ? 20.20636 -38.12621 -45.34965 1.000 36.58068 20 LYS F O 1
ATOM 6334 N N . LEU D 1 23 ? 19.74762 -38.04844 -47.55368 1.000 39.29651 21 LEU F N 1
ATOM 6335 C CA . LEU D 1 23 ? 18.86239 -39.20227 -47.51814 1.000 38.72825 21 LEU F CA 1
ATOM 6336 C C . LEU D 1 23 ? 19.08635 -40.07593 -48.74738 1.000 43.70413 21 LEU F C 1
ATOM 6337 O O . LEU D 1 23 ? 19.44857 -39.58867 -49.82219 1.000 43.97237 21 LEU F O 1
ATOM 6342 N N . TRP D 1 24 ? 18.82606 -41.37493 -48.56781 1.000 42.57309 22 TRP F N 1
ATOM 6343 C CA . TRP D 1 24 ? 19.02997 -42.40166 -49.58411 1.000 42.93432 22 TRP F CA 1
ATOM 6344 C C . TRP D 1 24 ? 17.94010 -42.33511 -50.64821 1.000 45.68797 22 TRP F C 1
ATOM 6345 O O . TRP D 1 24 ? 16.75303 -42.51096 -50.34140 1.000 43.53867 22 TRP F O 1
ATOM 6356 N N . LEU D 1 25 ? 18.33629 -42.11780 -51.90610 1.000 49.76383 23 LEU F N 1
ATOM 6357 C CA . LEU D 1 25 ? 17.40344 -42.02026 -53.02917 1.000 48.47598 23 LEU F CA 1
ATOM 6358 C C . LEU D 1 25 ? 17.81736 -43.00501 -54.11943 1.000 50.70292 23 LEU F C 1
ATOM 6359 O O . LEU D 1 25 ? 18.39656 -42.60881 -55.14024 1.000 52.06589 23 LEU F O 1
ATOM 6364 N N . PRO D 1 26 ? 17.51008 -44.29300 -53.94787 1.000 47.83168 24 PRO F N 1
ATOM 6365 C CA . PRO D 1 26 ? 17.89800 -45.27776 -54.96613 1.000 52.72186 24 PRO F CA 1
ATOM 6366 C C . PRO D 1 26 ? 17.14419 -45.03621 -56.26614 1.000 56.67408 24 PRO F C 1
ATOM 6367 O O . PRO D 1 26 ? 15.92323 -44.85096 -56.27122 1.000 56.82884 24 PRO F O 1
ATOM 6371 N N . LYS D 1 27 ? 17.89332 -45.00802 -57.36705 1.000 58.75300 25 LYS F N 1
ATOM 6372 C CA . LYS D 1 27 ? 17.36753 -44.73850 -58.69802 1.000 63.63475 25 LYS F CA 1
ATOM 6373 C C . LYS D 1 27 ? 16.69482 -43.37333 -58.79667 1.000 59.95800 25 LYS F C 1
ATOM 6374 O O . LYS D 1 27 ? 15.80895 -43.17589 -59.64271 1.000 66.13195 25 LYS F O 1
ATOM 6380 N N . GLY D 1 28 ? 17.06390 -42.44868 -57.90835 1.000 56.22755 26 GLY F N 1
ATOM 6381 C CA . GLY D 1 28 ? 16.55618 -41.08659 -57.87698 1.000 55.58013 26 GLY F CA 1
ATOM 6382 C C . GLY D 1 28 ? 15.18315 -40.89550 -57.27708 1.000 58.74975 26 GLY F C 1
ATOM 6383 O O . GLY D 1 28 ? 14.57038 -39.83831 -57.47182 1.000 56.35555 26 GLY F O 1
ATOM 6384 N N . GLU D 1 29 ? 14.67287 -41.88062 -56.55044 1.000 57.58076 27 GLU F N 1
ATOM 6385 C CA . GLU D 1 29 ? 13.35081 -41.80154 -55.94757 1.000 59.60062 27 GLU F CA 1
ATOM 6386 C C . GLU D 1 29 ? 13.43657 -42.16401 -54.47167 1.000 55.02069 27 GLU F C 1
ATOM 6387 O O . GLU D 1 29 ? 14.33938 -42.88533 -54.03879 1.000 55.19350 27 GLU F O 1
ATOM 6393 N N . LEU D 1 30 ? 12.45858 -41.68405 -53.71363 1.000 53.68429 28 LEU F N 1
ATOM 6394 C CA . LEU D 1 30 ? 12.37436 -42.00347 -52.29174 1.000 54.81938 28 LEU F CA 1
ATOM 6395 C C . LEU D 1 30 ? 11.94304 -43.45644 -52.12524 1.000 54.17803 28 LEU F C 1
ATOM 6396 O O . LEU D 1 30 ? 10.99303 -43.88904 -52.78448 1.000 56.68928 28 LEU F O 1
ATOM 6401 N N . PRO D 1 31 ? 12.66179 -44.25883 -51.33841 1.000 51.99289 29 PRO F N 1
ATOM 6402 C CA . PRO D 1 31 ? 12.28849 -45.66979 -51.19889 1.000 54.21272 29 PRO F CA 1
ATOM 6403 C C . PRO D 1 31 ? 10.82242 -45.81261 -50.81910 1.000 57.37846 29 PRO F C 1
ATOM 6404 O O . PRO D 1 31 ? 10.32944 -45.16280 -49.88695 1.000 55.42592 29 PRO F O 1
ATOM 6408 N N . TYR D 1 32 ? 10.13432 -46.70726 -51.52245 1.000 57.99242 30 TYR F N 1
ATOM 6409 C CA . TYR D 1 32 ? 8.74022 -47.00906 -51.24070 1.000 55.80831 30 TYR F CA 1
ATOM 6410 C C . TYR D 1 32 ? 8.50696 -48.47692 -51.53218 1.000 58.91356 30 TYR F C 1
ATOM 6411 O O . TYR D 1 32 ? 8.86798 -48.95366 -52.61029 1.000 56.24283 30 TYR F O 1
ATOM 6420 N N . GLY D 1 33 ? 7.90771 -49.18610 -50.58247 1.000 60.17282 31 GLY F N 1
ATOM 6421 C CA . GLY D 1 33 ? 7.66244 -50.60198 -50.80094 1.000 65.11961 31 GLY F CA 1
ATOM 6422 C C . GLY D 1 33 ? 7.98914 -51.37643 -49.54814 1.000 66.91404 31 GLY F C 1
ATOM 6423 O O . GLY D 1 33 ? 7.76611 -50.90273 -48.43702 1.000 66.31037 31 GLY F O 1
ATOM 6424 N N . GLU D 1 34 ? 8.46891 -52.60748 -49.69647 1.000 68.33969 32 GLU F N 1
ATOM 6425 C CA . GLU D 1 34 ? 8.72463 -53.28792 -48.45465 1.000 72.11207 32 GLU F CA 1
ATOM 6426 C C . GLU D 1 34 ? 10.18258 -53.31334 -48.06749 1.000 69.15577 32 GLU F C 1
ATOM 6427 O O . GLU D 1 34 ? 11.07568 -53.28826 -48.91338 1.000 70.20905 32 GLU F O 1
ATOM 6433 N N . ALA D 1 35 ? 10.38441 -53.41479 -46.74750 1.000 69.18431 33 ALA F N 1
ATOM 6434 C CA . ALA D 1 35 ? 11.71635 -53.39724 -46.15035 1.000 71.12237 33 ALA F CA 1
ATOM 6435 C C . ALA D 1 35 ? 12.59819 -54.50525 -46.69559 1.000 77.30921 33 ALA F C 1
ATOM 6436 O O . ALA D 1 35 ? 13.81324 -54.32446 -46.81140 1.000 77.77110 33 ALA F O 1
ATOM 6438 N N . ALA D 1 36 ? 12.00299 -55.65603 -47.02601 1.000 88.69147 34 ALA F N 1
ATOM 6439 C CA . ALA D 1 36 ? 12.77083 -56.75902 -47.56827 1.000 82.93599 34 ALA F CA 1
ATOM 6440 C C . ALA D 1 36 ? 13.54305 -56.33479 -48.80805 1.000 78.61817 34 ALA F C 1
ATOM 6441 O O . ALA D 1 36 ? 14.64498 -56.83494 -49.05208 1.000 82.97477 34 ALA F O 1
ATOM 6443 N N . ASN D 1 37 ? 13.00233 -55.38744 -49.57282 1.000 73.82870 35 ASN F N 1
ATOM 6444 C CA . ASN D 1 37 ? 13.60257 -54.91318 -50.81260 1.000 74.01284 35 ASN F CA 1
ATOM 6445 C C . ASN D 1 37 ? 14.62477 -53.80145 -50.61614 1.000 71.58380 35 ASN F C 1
ATOM 6446 O O . ASN D 1 37 ? 15.24297 -53.37627 -51.60294 1.000 68.84780 35 ASN F O 1
ATOM 6451 N N . PHE D 1 38 ? 14.77974 -53.28586 -49.39196 1.000 71.39895 36 PHE F N 1
ATOM 6452 C CA . PHE D 1 38 ? 15.66594 -52.15411 -49.14851 1.000 69.13413 36 PHE F CA 1
ATOM 6453 C C . PHE D 1 38 ? 16.74376 -52.45765 -48.11248 1.000 72.31414 36 PHE F C 1
ATOM 6454 O O . PHE D 1 38 ? 17.45090 -51.53593 -47.68412 1.000 70.00554 36 PHE F O 1
ATOM 6462 N N . ASP D 1 39 ? 16.87446 -53.71981 -47.68786 1.000 76.52054 37 ASP F N 1
ATOM 6463 C CA . ASP D 1 39 ? 17.87226 -54.13832 -46.69988 1.000 80.80630 37 ASP F CA 1
ATOM 6464 C C . ASP D 1 39 ? 17.71627 -53.35769 -45.39865 1.000 82.13738 37 ASP F C 1
ATOM 6465 O O . ASP D 1 39 ? 18.69827 -52.99810 -44.74043 1.000 82.59050 37 ASP F O 1
ATOM 6470 N N . LEU D 1 40 ? 16.46528 -53.10756 -45.01972 1.000 77.51743 38 LEU F N 1
ATOM 6471 C CA . LEU D 1 40 ? 16.16029 -52.38788 -43.79153 1.000 79.57104 38 LEU F CA 1
ATOM 6472 C C . LEU D 1 40 ? 15.75297 -53.30515 -42.65286 1.000 82.65494 38 LEU F C 1
ATOM 6473 O O . LEU D 1 40 ? 15.55394 -52.82945 -41.52973 1.000 79.67632 38 LEU F O 1
ATOM 6478 N N . VAL D 1 41 ? 15.66774 -54.61205 -42.90227 1.000 82.58948 39 VAL F N 1
ATOM 6479 C CA . VAL D 1 41 ? 15.16444 -55.51427 -41.87761 1.000 76.57197 39 VAL F CA 1
ATOM 6480 C C . VAL D 1 41 ? 16.12230 -55.55383 -40.70251 1.000 74.57736 39 VAL F C 1
ATOM 6481 O O . VAL D 1 41 ? 17.33829 -55.69202 -40.87242 1.000 76.56350 39 VAL F O 1
ATOM 6485 N N . GLY D 1 42 ? 15.55619 -55.40308 -39.51053 1.000 77.19044 40 GLY F N 1
ATOM 6486 C CA . GLY D 1 42 ? 16.32005 -55.40862 -38.27945 1.000 79.64254 40 GLY F CA 1
ATOM 6487 C C . GLY D 1 42 ? 16.81927 -54.06487 -37.79797 1.000 77.72913 40 GLY F C 1
ATOM 6488 O O . GLY D 1 42 ? 17.48216 -54.00632 -36.75788 1.000 81.34413 40 GLY F O 1
ATOM 6489 N N . GLN D 1 43 ? 16.50457 -52.98559 -38.49168 1.000 74.70907 41 GLN F N 1
ATOM 6490 C CA . GLN D 1 43 ? 16.91679 -51.65980 -38.06222 1.000 69.17512 41 GLN F CA 1
ATOM 6491 C C . GLN D 1 43 ? 15.77183 -51.03281 -37.28915 1.000 65.95395 41 GLN F C 1
ATOM 6492 O O . GLN D 1 43 ? 14.62874 -51.48356 -37.36242 1.000 68.01004 41 GLN F O 1
ATOM 6498 N N . ARG D 1 44 ? 16.08295 -50.00311 -36.51980 1.000 62.09578 42 ARG F N 1
ATOM 6499 C CA . ARG D 1 44 ? 15.02301 -49.31712 -35.80871 1.000 57.43075 42 ARG F CA 1
ATOM 6500 C C . ARG D 1 44 ? 14.54334 -48.16775 -36.68540 1.000 53.96916 42 ARG F C 1
ATOM 6501 O O . ARG D 1 44 ? 15.33855 -47.50370 -37.35611 1.000 51.41202 42 ARG F O 1
ATOM 6509 N N . ALA D 1 45 ? 13.23438 -47.95448 -36.68949 1.000 54.60105 43 ALA F N 1
ATOM 6510 C CA . ALA D 1 45 ? 12.61268 -46.91511 -37.48423 1.000 49.98073 43 ALA F CA 1
ATOM 6511 C C . ALA D 1 45 ? 11.62773 -46.18919 -36.58812 1.000 51.12794 43 ALA F C 1
ATOM 6512 O O . ALA D 1 45 ? 11.14250 -46.74540 -35.59935 1.000 52.47441 43 ALA F O 1
ATOM 6514 N N . LEU D 1 46 ? 11.40802 -44.91505 -36.90175 1.000 45.99081 44 LEU F N 1
ATOM 6515 C CA . LEU D 1 46 ? 10.47612 -44.05308 -36.18759 1.000 46.11130 44 LEU F CA 1
ATOM 6516 C C . LEU D 1 46 ? 9.45333 -43.54156 -37.18555 1.000 44.53409 44 LEU F C 1
ATOM 6517 O O . LEU D 1 46 ? 9.83456 -43.01531 -38.23134 1.000 40.18159 44 LEU F O 1
ATOM 6522 N N . GLN D 1 47 ? 8.16427 -43.68039 -36.88074 1.000 44.90601 45 GLN F N 1
ATOM 6523 C CA . GLN D 1 47 ? 7.16147 -43.21390 -37.83070 1.000 43.95591 45 GLN F CA 1
ATOM 6524 C C . GLN D 1 47 ? 7.04977 -41.69491 -37.72025 1.000 38.69972 45 GLN F C 1
ATOM 6525 O O . GLN D 1 47 ? 6.78475 -41.16319 -36.63611 1.000 44.91802 45 GLN F O 1
ATOM 6531 N N . ILE D 1 48 ? 7.29604 -40.99362 -38.82300 1.000 36.87381 46 ILE F N 1
ATOM 6532 C CA . ILE D 1 48 ? 7.29534 -39.52861 -38.83255 1.000 38.14264 46 ILE F CA 1
ATOM 6533 C C . ILE D 1 48 ? 6.08153 -38.93815 -39.53550 1.000 39.44315 46 ILE F C 1
ATOM 6534 O O . ILE D 1 48 ? 5.88478 -37.71212 -39.48514 1.000 38.55946 46 ILE F O 1
ATOM 6539 N N . GLY D 1 49 ? 5.28545 -39.74778 -40.21584 1.000 38.39379 47 GLY F N 1
ATOM 6540 C CA . GLY D 1 49 ? 4.07862 -39.22834 -40.82382 1.000 40.23671 47 GLY F CA 1
ATOM 6541 C C . GLY D 1 49 ? 3.40649 -40.32196 -41.61723 1.000 44.68875 47 GLY F C 1
ATOM 6542 O O . GLY D 1 49 ? 3.70623 -41.50907 -41.44557 1.000 44.65888 47 GLY F O 1
ATOM 6543 N N . GLU D 1 50 ? 2.50268 -39.89751 -42.49520 1.000 45.72071 48 GLU F N 1
ATOM 6544 C CA . GLU D 1 50 ? 1.74158 -40.80909 -43.33057 1.000 49.51723 48 GLU F CA 1
ATOM 6545 C C . GLU D 1 50 ? 1.41788 -40.09762 -44.63239 1.000 48.69668 48 GLU F C 1
ATOM 6546 O O . GLU D 1 50 ? 1.11012 -38.90156 -44.62905 1.000 46.58989 48 GLU F O 1
ATOM 6552 N N . TRP D 1 51 ? 1.51485 -40.82730 -45.73861 1.000 52.03792 49 TRP F N 1
ATOM 6553 C CA . TRP D 1 51 ? 1.30412 -40.25385 -47.06045 1.000 55.45197 49 TRP F CA 1
ATOM 6554 C C . TRP D 1 51 ? 0.58302 -41.24642 -47.96584 1.000 63.53328 49 TRP F C 1
ATOM 6555 O O . TRP D 1 51 ? 1.02881 -42.38746 -48.13314 1.000 55.58848 49 TRP F O 1
ATOM 6566 N N . GLN D 1 52 ? -0.54182 -40.80202 -48.53383 1.000 58.32972 50 GLN F N 1
ATOM 6567 C CA . GLN D 1 52 ? -1.36989 -41.62357 -49.41718 1.000 55.87655 50 GLN F CA 1
ATOM 6568 C C . GLN D 1 52 ? -1.71724 -42.95271 -48.75263 1.000 58.25662 50 GLN F C 1
ATOM 6569 O O . GLN D 1 52 ? -1.65138 -44.01953 -49.36295 1.000 60.62208 50 GLN F O 1
ATOM 6575 N N . GLY D 1 53 ? -2.05437 -42.87904 -47.46365 1.000 57.23311 51 GLY F N 1
ATOM 6576 C CA . GLY D 1 53 ? -2.47069 -44.02520 -46.68905 1.000 58.75411 51 GLY F CA 1
ATOM 6577 C C . GLY D 1 53 ? -1.36793 -44.94457 -46.20721 1.000 62.74471 51 GLY F C 1
ATOM 6578 O O . GLY D 1 53 ? -1.68021 -45.99868 -45.63457 1.000 64.12193 51 GLY F O 1
ATOM 6579 N N . GLU D 1 54 ? -0.09883 -44.60576 -46.42896 1.000 60.12551 52 GLU F N 1
ATOM 6580 C CA . GLU D 1 54 ? 1.00394 -45.45312 -45.99810 1.000 58.79892 52 GLU F CA 1
ATOM 6581 C C . GLU D 1 54 ? 1.91698 -44.73160 -45.01677 1.000 54.60535 52 GLU F C 1
ATOM 6582 O O . GLU D 1 54 ? 2.21824 -43.54861 -45.19437 1.000 49.68427 52 GLU F O 1
ATOM 6588 N N . PRO D 1 55 ? 2.37872 -45.42102 -43.97493 1.000 51.52073 53 PRO F N 1
ATOM 6589 C CA . PRO D 1 55 ? 3.26675 -44.76650 -43.01163 1.000 48.81836 53 PRO F CA 1
ATOM 6590 C C . PRO D 1 55 ? 4.56191 -44.30756 -43.66734 1.000 47.45440 53 PRO F C 1
ATOM 6591 O O . PRO D 1 55 ? 5.01591 -44.86234 -44.67346 1.000 47.59687 53 PRO F O 1
ATOM 6595 N N . VAL D 1 56 ? 5.11507 -43.22984 -43.11894 1.000 46.62357 54 VAL F N 1
ATOM 6596 C CA . VAL D 1 56 ? 6.41822 -42.71598 -43.52363 1.000 44.25151 54 VAL F CA 1
ATOM 6597 C C . VAL D 1 56 ? 7.36604 -42.93854 -42.34860 1.000 42.71031 54 VAL F C 1
ATOM 6598 O O . VAL D 1 56 ? 7.08700 -42.49683 -41.22749 1.000 42.01024 54 VAL F O 1
ATOM 6602 N N . TRP D 1 57 ? 8.44692 -43.68068 -42.59170 1.000 46.16728 55 TRP F N 1
ATOM 6603 C CA . TRP D 1 57 ? 9.38272 -44.08519 -41.55072 1.000 42.81990 55 TRP F CA 1
ATOM 6604 C C . TRP D 1 57 ? 10.70188 -43.34142 -41.67834 1.000 39.92189 55 TRP F C 1
ATOM 6605 O O . TRP D 1 57 ? 11.17606 -43.07417 -42.78821 1.000 39.70040 55 TRP F O 1
ATOM 6616 N N . LEU D 1 58 ? 11.31981 -43.06090 -40.54019 1.000 36.38614 56 LEU F N 1
ATOM 6617 C CA . LEU D 1 58 ? 12.65192 -42.48618 -40.49886 1.000 31.90351 56 LEU F CA 1
ATOM 6618 C C . LEU D 1 58 ? 13.61665 -43.56052 -40.03408 1.000 39.64017 56 LEU F C 1
ATOM 6619 O O . LEU D 1 58 ? 13.42141 -44.16681 -38.96829 1.000 34.20468 56 LEU F O 1
ATOM 6624 N N . VAL D 1 59 ? 14.64870 -43.78249 -40.83103 1.000 36.21299 57 VAL F N 1
ATOM 6625 C CA . VAL D 1 59 ? 15.73147 -44.69781 -40.48819 1.000 37.80044 57 VAL F CA 1
ATOM 6626 C C . VAL D 1 59 ? 17.02064 -43.89607 -40.49280 1.000 38.82504 57 VAL F C 1
ATOM 6627 O O . VAL D 1 59 ? 17.33388 -43.23083 -41.48656 1.000 35.69153 57 VAL F O 1
ATOM 6631 N N . GLN D 1 60 ? 17.74350 -43.93957 -39.36573 1.000 37.78648 58 GLN F N 1
ATOM 6632 C CA . GLN D 1 60 ? 19.02162 -43.24088 -39.18837 1.000 37.57214 58 GLN F CA 1
ATOM 6633 C C . GLN D 1 60 ? 20.14447 -44.18699 -39.57554 1.000 41.67161 58 GLN F C 1
ATOM 6634 O O . GLN D 1 60 ? 20.61922 -44.97734 -38.75973 1.000 42.21575 58 GLN F O 1
ATOM 6640 N N . GLN D 1 61 ? 20.58463 -44.09369 -40.81846 1.000 47.32597 59 GLN F N 1
ATOM 6641 C CA . GLN D 1 61 ? 21.52450 -45.05272 -41.36465 1.000 49.27992 59 GLN F CA 1
ATOM 6642 C C . GLN D 1 61 ? 22.24877 -44.35451 -42.50135 1.000 52.70220 59 GLN F C 1
ATOM 6643 O O . GLN D 1 61 ? 21.64001 -43.60015 -43.26618 1.000 48.14157 59 GLN F O 1
ATOM 6649 N N . GLN D 1 62 ? 23.54773 -44.59774 -42.60528 1.000 53.25277 60 GLN F N 1
ATOM 6650 C CA . GLN D 1 62 ? 24.34097 -44.00857 -43.67100 1.000 54.70704 60 GLN F CA 1
ATOM 6651 C C . GLN D 1 62 ? 24.59687 -45.08830 -44.71531 1.000 56.24512 60 GLN F C 1
ATOM 6652 O O . GLN D 1 62 ? 25.15862 -46.13651 -44.39557 1.000 60.35891 60 GLN F O 1
ATOM 6658 N N . ARG D 1 63 ? 24.21207 -44.82184 -45.95827 1.000 57.74443 61 ARG F N 1
ATOM 6659 C CA . ARG D 1 63 ? 24.50201 -45.71055 -47.06751 1.000 53.96316 61 ARG F CA 1
ATOM 6660 C C . ARG D 1 63 ? 25.68521 -45.17255 -47.85621 1.000 56.48400 61 ARG F C 1
ATOM 6661 O O . ARG D 1 63 ? 25.96546 -43.97461 -47.85081 1.000 55.89434 61 ARG F O 1
ATOM 6669 N N . ARG D 1 64 ? 26.38211 -46.08148 -48.54042 1.000 64.96193 62 ARG F N 1
ATOM 6670 C CA . ARG D 1 64 ? 27.60827 -45.70549 -49.29016 1.000 65.79127 62 ARG F CA 1
ATOM 6671 C C . ARG D 1 64 ? 27.26356 -44.98002 -50.59597 1.000 64.91995 62 ARG F C 1
ATOM 6672 O O . ARG D 1 64 ? 28.14476 -44.28104 -51.10066 1.000 66.17003 62 ARG F O 1
ATOM 6680 N N . HIS D 1 65 ? 26.06659 -45.18160 -51.16917 1.000 68.06374 63 HIS F N 1
ATOM 6681 C CA . HIS D 1 65 ? 25.69286 -44.52513 -52.42801 1.000 68.77462 63 HIS F CA 1
ATOM 6682 C C . HIS D 1 65 ? 24.26697 -43.99085 -52.40001 1.000 61.87544 63 HIS F C 1
ATOM 6683 O O . HIS D 1 65 ? 23.42579 -44.40793 -51.60523 1.000 58.02265 63 HIS F O 1
ATOM 6690 N N . ASP D 1 66 ? 24.01226 -43.07651 -53.34575 1.000 59.17215 64 ASP F N 1
ATOM 6691 C CA . ASP D 1 66 ? 22.70441 -42.48016 -53.60572 1.000 59.05199 64 ASP F CA 1
ATOM 6692 C C . ASP D 1 66 ? 22.22544 -41.66743 -52.41252 1.000 56.78874 64 ASP F C 1
ATOM 6693 O O . ASP D 1 66 ? 21.02144 -41.54626 -52.17662 1.000 54.83827 64 ASP F O 1
ATOM 6698 N N . MET D 1 67 ? 23.16047 -41.08085 -51.67123 1.000 53.48036 65 MET F N 1
ATOM 6699 C CA . MET D 1 67 ? 22.81453 -40.19812 -50.56600 1.000 50.50774 65 MET F CA 1
ATOM 6700 C C . MET D 1 67 ? 22.92488 -38.77998 -51.08954 1.000 50.27633 65 MET F C 1
ATOM 6701 O O . MET D 1 67 ? 24.01501 -38.32509 -51.46328 1.000 48.51092 65 MET F O 1
ATOM 6706 N N . GLY D 1 68 ? 21.80002 -38.07675 -51.09445 1.000 49.93879 66 GLY F N 1
ATOM 6707 C CA . GLY D 1 68 ? 21.74235 -36.76056 -51.68505 1.000 50.79231 66 GLY F CA 1
ATOM 6708 C C . GLY D 1 68 ? 20.96745 -35.81368 -50.80085 1.000 50.75101 66 GLY F C 1
ATOM 6709 O O . GLY D 1 68 ? 20.48325 -36.18291 -49.72302 1.000 45.60291 66 GLY F O 1
ATOM 6710 N N . SER D 1 69 ? 20.81875 -34.60049 -51.30749 1.000 49.28297 67 SER F N 1
ATOM 6711 C CA . SER D 1 69 ? 20.10788 -33.56156 -50.61025 1.000 46.33571 67 SER F CA 1
ATOM 6712 C C . SER D 1 69 ? 18.61086 -33.76720 -50.79948 1.000 45.81454 67 SER F C 1
ATOM 6713 O O . SER D 1 69 ? 18.16087 -34.30779 -51.81270 1.000 40.39689 67 SER F O 1
ATOM 6716 N N . VAL D 1 70 ? 17.84683 -33.34836 -49.78944 1.000 42.88993 68 VAL F N 1
ATOM 6717 C CA . VAL D 1 70 ? 16.41183 -33.44502 -49.92263 1.000 37.56457 68 VAL F CA 1
ATOM 6718 C C . VAL D 1 70 ? 15.94514 -32.53858 -51.06040 1.000 41.24914 68 VAL F C 1
ATOM 6719 O O . VAL D 1 70 ? 14.88816 -32.77418 -51.65159 1.000 40.59287 68 VAL F O 1
ATOM 6723 N N . ARG D 1 71 ? 16.75538 -31.54962 -51.44100 1.000 37.96514 69 ARG F N 1
ATOM 6724 C CA . ARG D 1 71 ? 16.39968 -30.70720 -52.57478 1.000 43.16162 69 ARG F CA 1
ATOM 6725 C C . ARG D 1 71 ? 16.17166 -31.54076 -53.83507 1.000 46.11500 69 ARG F C 1
ATOM 6726 O O . ARG D 1 71 ? 15.35583 -31.17133 -54.69004 1.000 46.81996 69 ARG F O 1
ATOM 6734 N N . GLN D 1 72 ? 16.83343 -32.69686 -53.94235 1.000 46.72628 70 GLN F N 1
ATOM 6735 C CA . GLN D 1 72 ? 16.70941 -33.49846 -55.15261 1.000 46.80992 70 GLN F CA 1
ATOM 6736 C C . GLN D 1 72 ? 15.30631 -34.06812 -55.33595 1.000 49.28272 70 GLN F C 1
ATOM 6737 O O . GLN D 1 72 ? 14.95136 -34.45970 -56.45411 1.000 49.82669 70 GLN F O 1
ATOM 6743 N N . VAL D 1 73 ? 14.48119 -34.09928 -54.29305 1.000 48.31834 71 VAL F N 1
ATOM 6744 C CA . VAL D 1 73 ? 13.11511 -34.56794 -54.47435 1.000 49.32638 71 VAL F CA 1
ATOM 6745 C C . VAL D 1 73 ? 12.10632 -33.44581 -54.24412 1.000 44.76158 71 VAL F C 1
ATOM 6746 O O . VAL D 1 73 ? 10.95622 -33.71268 -53.90733 1.000 45.47149 71 VAL F O 1
ATOM 6750 N N . ILE D 1 74 ? 12.52059 -32.18984 -54.42668 1.000 47.20837 72 ILE F N 1
ATOM 6751 C CA . ILE D 1 74 ? 11.60180 -31.07571 -54.23444 1.000 44.42239 72 ILE F CA 1
ATOM 6752 C C . ILE D 1 74 ? 10.45191 -31.08117 -55.23557 1.000 48.58824 72 ILE F C 1
ATOM 6753 O O . ILE D 1 74 ? 9.45103 -30.37703 -55.02647 1.000 50.55014 72 ILE F O 1
ATOM 6758 N N . ASP D 1 75 ? 10.52987 -31.87185 -56.30681 1.000 49.38860 73 ASP F N 1
ATOM 6759 C CA . ASP D 1 75 ? 9.38696 -31.91234 -57.21095 1.000 47.02266 73 ASP F CA 1
ATOM 6760 C C . ASP D 1 75 ? 8.31972 -32.86327 -56.73137 1.000 53.19341 73 ASP F C 1
ATOM 6761 O O . ASP D 1 75 ? 7.25177 -32.94686 -57.35151 1.000 47.60563 73 ASP F O 1
ATOM 6766 N N . LEU D 1 76 ? 8.51646 -33.47867 -55.57753 1.000 49.12337 74 LEU F N 1
ATOM 6767 C CA . LEU D 1 76 ? 7.41924 -34.25960 -55.06990 1.000 45.36367 74 LEU F CA 1
ATOM 6768 C C . LEU D 1 76 ? 6.31637 -33.34153 -54.58174 1.000 46.74279 74 LEU F C 1
ATOM 6769 O O . LEU D 1 76 ? 6.48860 -32.13662 -54.39835 1.000 48.86712 74 LEU F O 1
ATOM 6774 N N . ASP D 1 77 ? 5.18222 -33.95039 -54.30506 1.000 46.32520 75 ASP F N 1
ATOM 6775 C CA . ASP D 1 77 ? 4.07631 -33.20934 -53.73195 1.000 46.71843 75 ASP F CA 1
ATOM 6776 C C . ASP D 1 77 ? 4.53528 -32.60184 -52.41371 1.000 47.75878 75 ASP F C 1
ATOM 6777 O O . ASP D 1 77 ? 5.31407 -33.21423 -51.67182 1.000 43.34233 75 ASP F O 1
ATOM 6782 N N . VAL D 1 78 ? 4.05349 -31.38983 -52.12539 1.000 47.65665 76 VAL F N 1
ATOM 6783 C CA . VAL D 1 78 ? 4.55651 -30.65330 -50.96611 1.000 47.99884 76 VAL F CA 1
ATOM 6784 C C . VAL D 1 78 ? 4.43520 -31.47967 -49.69038 1.000 45.10855 76 VAL F C 1
ATOM 6785 O O . VAL D 1 78 ? 5.35010 -31.50211 -48.86428 1.000 40.99264 76 VAL F O 1
ATOM 6789 N N . GLY D 1 79 ? 3.30604 -32.14750 -49.48971 1.000 43.14638 77 GLY F N 1
ATOM 6790 C CA . GLY D 1 79 ? 3.14375 -32.91585 -48.26697 1.000 49.42500 77 GLY F CA 1
ATOM 6791 C C . GLY D 1 79 ? 4.22451 -33.97111 -48.11317 1.000 43.98380 77 GLY F C 1
ATOM 6792 O O . GLY D 1 79 ? 4.86737 -34.08257 -47.05913 1.000 49.71028 77 GLY F O 1
ATOM 6793 N N . LEU D 1 80 ? 4.49149 -34.71383 -49.18937 1.000 41.92609 78 LEU F N 1
ATOM 6794 C CA . LEU D 1 80 ? 5.50327 -35.76106 -49.13558 1.000 45.18307 78 LEU F CA 1
ATOM 6795 C C . LEU D 1 80 ? 6.90137 -35.17938 -48.99924 1.000 42.20831 78 LEU F C 1
ATOM 6796 O O . LEU D 1 80 ? 7.70318 -35.67279 -48.20031 1.000 34.34058 78 LEU F O 1
ATOM 6801 N N . PHE D 1 81 ? 7.19467 -34.12021 -49.75188 1.000 38.95331 79 PHE F N 1
ATOM 6802 C CA . PHE D 1 81 ? 8.48179 -33.45051 -49.62153 1.000 40.02928 79 PHE F CA 1
ATOM 6803 C C . PHE D 1 81 ? 8.72473 -32.97400 -48.19435 1.000 38.35756 79 PHE F C 1
ATOM 6804 O O . PHE D 1 81 ? 9.80862 -3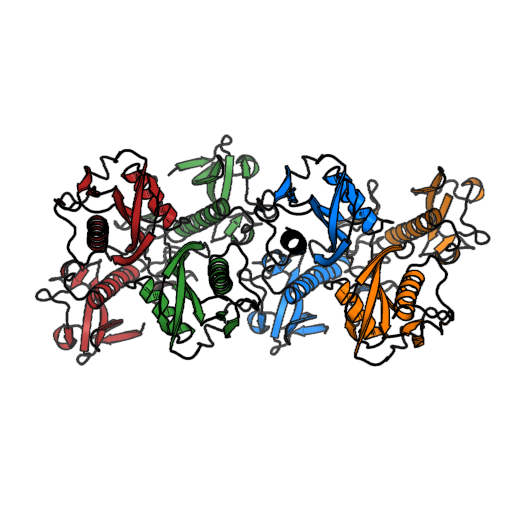3.17139 -47.64329 1.000 38.87373 79 PHE F O 1
ATOM 6812 N N . GLN D 1 82 ? 7.74880 -32.28899 -47.59325 1.000 32.73381 80 GLN F N 1
ATOM 6813 C CA . GLN D 1 82 ? 7.95874 -31.81645 -46.22708 1.000 38.71650 80 GLN F CA 1
ATOM 6814 C C . GLN D 1 82 ? 8.06739 -32.98678 -45.24943 1.000 33.72893 80 GLN F C 1
ATOM 6815 O O . GLN D 1 82 ? 8.82030 -32.90223 -44.27632 1.000 32.23881 80 GLN F O 1
ATOM 6821 N N . LEU D 1 83 ? 7.39119 -34.10956 -45.51286 1.000 36.34707 81 LEU F N 1
ATOM 6822 C CA . LEU D 1 83 ? 7.63386 -35.28387 -44.66319 1.000 35.09183 81 LEU F CA 1
ATOM 6823 C C . LEU D 1 83 ? 9.05677 -35.83711 -44.84120 1.000 35.96052 81 LEU F C 1
ATOM 6824 O O . LEU D 1 83 ? 9.68656 -36.29554 -43.86927 1.000 32.35925 81 LEU F O 1
ATOM 6829 N N . ALA D 1 84 ? 9.58090 -35.83483 -46.06914 1.000 33.17943 82 ALA F N 1
ATOM 6830 C CA . ALA D 1 84 ? 10.97584 -36.24906 -46.23611 1.000 33.32531 82 ALA F CA 1
ATOM 6831 C C . ALA D 1 84 ? 11.91895 -35.29748 -45.51071 1.000 32.56226 82 ALA F C 1
ATOM 6832 O O . ALA D 1 84 ? 12.89779 -35.72988 -44.85674 1.000 27.79549 82 ALA F O 1
ATOM 6834 N N . GLY D 1 85 ? 11.64223 -33.99639 -45.61934 1.000 29.19059 83 GLY F N 1
ATOM 6835 C CA . GLY D 1 85 ? 12.41834 -33.01778 -44.87295 1.000 31.38171 83 GLY F CA 1
ATOM 6836 C C . GLY D 1 85 ? 12.27914 -33.17522 -43.36801 1.000 28.44816 83 GLY F C 1
ATOM 6837 O O . GLY D 1 85 ? 13.25109 -33.00064 -42.62885 1.000 28.38573 83 GLY F O 1
ATOM 6838 N N . ARG D 1 86 ? 11.08402 -33.50912 -42.89425 1.000 30.20694 84 ARG F N 1
ATOM 6839 C CA . ARG D 1 86 ? 10.93879 -33.81253 -41.46836 1.000 27.75615 84 ARG F CA 1
ATOM 6840 C C . ARG D 1 86 ? 11.87252 -34.92686 -41.04560 1.000 29.47404 84 ARG F C 1
ATOM 6841 O O . ARG D 1 86 ? 12.58143 -34.79531 -40.05148 1.000 28.87396 84 ARG F O 1
ATOM 6849 N N . GLY D 1 87 ? 11.94739 -36.00763 -41.82893 1.000 29.23824 85 GLY F N 1
ATOM 6850 C CA . GLY D 1 87 ? 12.85613 -37.08593 -41.46516 1.000 29.85488 85 GLY F CA 1
ATOM 6851 C C . GLY D 1 87 ? 14.30622 -36.62823 -41.43985 1.000 27.44594 85 GLY F C 1
ATOM 6852 O O . GLY D 1 87 ? 15.05805 -36.93967 -40.50887 1.000 26.34471 85 GLY F O 1
ATOM 6853 N N . VAL D 1 88 ? 14.72349 -35.88399 -42.46358 1.000 28.78339 86 VAL F N 1
ATOM 6854 C CA . VAL D 1 88 ? 16.10459 -35.41626 -42.51827 1.000 28.32162 86 VAL F CA 1
ATOM 6855 C C . VAL D 1 88 ? 16.42864 -34.51169 -41.32796 1.000 28.37947 86 VAL F C 1
ATOM 6856 O O . VAL D 1 88 ? 17.48154 -34.64311 -40.67988 1.000 25.87355 86 VAL F O 1
ATOM 6860 N N . GLN D 1 89 ? 15.52279 -33.58561 -41.01577 1.000 25.78814 87 GLN F N 1
ATOM 6861 C CA . GLN D 1 89 ? 15.74285 -32.68000 -39.89547 1.000 26.07047 87 GLN F CA 1
ATOM 6862 C C . GLN D 1 89 ? 15.77354 -33.43041 -38.57270 1.000 31.39355 87 GLN F C 1
ATOM 6863 O O . GLN D 1 89 ? 16.58051 -33.11285 -37.68951 1.000 27.71028 87 GLN F O 1
ATOM 6869 N N . LEU D 1 90 ? 14.88333 -34.40829 -38.40210 1.000 26.34283 88 LEU F N 1
ATOM 6870 C CA . LEU D 1 90 ? 14.86403 -35.16167 -37.14434 1.000 27.66600 88 LEU F CA 1
ATOM 6871 C C . LEU D 1 90 ? 16.10384 -36.03196 -37.01047 1.000 27.08600 88 LEU F C 1
ATOM 6872 O O . LEU D 1 90 ? 16.65768 -36.17642 -35.90445 1.000 29.64522 88 LEU F O 1
ATOM 6877 N N . ALA D 1 91 ? 16.55884 -36.63071 -38.11760 1.000 25.12389 89 ALA F N 1
ATOM 6878 C CA . ALA D 1 91 ? 17.80068 -37.40199 -38.02970 1.000 28.49954 89 ALA F CA 1
ATOM 6879 C C . ALA D 1 91 ? 18.96681 -36.51936 -37.61629 1.000 27.84744 89 ALA F C 1
ATOM 6880 O O . ALA D 1 91 ? 19.80263 -36.92878 -36.78932 1.000 27.71112 89 ALA F O 1
ATOM 6882 N N . GLU D 1 92 ? 19.04112 -35.30620 -38.16691 1.000 26.23963 90 GLU F N 1
ATOM 6883 C CA . GLU D 1 92 ? 20.09725 -34.39155 -37.72650 1.000 26.31529 90 GLU F CA 1
ATOM 6884 C C . GLU D 1 92 ? 19.88818 -33.92196 -36.28038 1.000 25.37479 90 GLU F C 1
ATOM 6885 O O . GLU D 1 92 ? 20.86715 -33.70638 -35.55320 1.000 24.95042 90 GLU F O 1
ATOM 6891 N N . PHE D 1 93 ? 18.63618 -33.68884 -35.85545 1.000 24.17979 91 PHE F N 1
ATOM 6892 C CA . PHE D 1 93 ? 18.37309 -33.37322 -34.44638 1.000 26.21510 91 PHE F CA 1
ATOM 6893 C C . PHE D 1 93 ? 18.96177 -34.45062 -33.53565 1.000 24.81498 91 PHE F C 1
ATOM 6894 O O . PHE D 1 93 ? 19.74472 -34.16307 -32.59647 1.000 23.57721 91 PHE F O 1
ATOM 6902 N N . TYR D 1 94 ? 18.65254 -35.71946 -33.84808 1.000 23.19513 92 TYR F N 1
ATOM 6903 C CA . TYR D 1 94 ? 19.14723 -36.79683 -32.98936 1.000 24.10151 92 TYR F CA 1
ATOM 6904 C C . TYR D 1 94 ? 20.68022 -36.85714 -33.00320 1.000 31.07857 92 TYR F C 1
ATOM 6905 O O . TYR D 1 94 ? 21.30806 -37.04759 -31.94819 1.000 24.65847 92 TYR F O 1
ATOM 6914 N N . ARG D 1 95 ? 21.29139 -36.65789 -34.18707 1.000 28.09953 93 ARG F N 1
ATOM 6915 C CA . ARG D 1 95 ? 22.75341 -36.64615 -34.30790 1.000 27.50425 93 ARG F CA 1
ATOM 6916 C C . ARG D 1 95 ? 23.36855 -35.49852 -33.51748 1.000 27.01332 93 ARG F C 1
ATOM 6917 O O . ARG D 1 95 ? 24.43245 -35.65293 -32.90140 1.000 24.78932 93 ARG F O 1
ATOM 6925 N N . SER D 1 96 ? 22.74080 -34.32538 -33.57718 1.000 26.52554 94 SER F N 1
ATOM 6926 C CA . SER D 1 96 ? 23.17997 -33.10467 -32.90576 1.000 27.02415 94 SER F CA 1
ATOM 6927 C C . SER D 1 96 ? 23.09278 -33.17413 -31.37579 1.000 26.49282 94 SER F C 1
ATOM 6928 O O . SER D 1 96 ? 23.57889 -32.24944 -30.70645 1.000 24.30252 94 SER F O 1
ATOM 6931 N N . HIS D 1 97 ? 22.40751 -34.16917 -30.80417 1.000 23.43932 95 HIS F N 1
ATOM 6932 C CA . HIS D 1 97 ? 22.42434 -34.20462 -29.34118 1.000 23.39497 95 HIS F CA 1
ATOM 6933 C C . HIS D 1 97 ? 22.74800 -35.59085 -28.81558 1.000 28.65459 95 HIS F C 1
ATOM 6934 O O . HIS D 1 97 ? 22.19080 -36.02705 -27.81577 1.000 26.98123 95 HIS F O 1
ATOM 6941 N N . LYS D 1 98 ? 23.70193 -36.27985 -29.43968 1.000 24.60632 96 LYS F N 1
ATOM 6942 C CA . LYS D 1 98 ? 24.19661 -37.51414 -28.83201 1.000 26.96101 96 LYS F CA 1
ATOM 6943 C C . LYS D 1 98 ? 24.68650 -37.25768 -27.40887 1.000 29.00011 96 LYS F C 1
ATOM 6944 O O . LYS D 1 98 ? 24.48123 -38.08592 -26.51215 1.000 25.62693 96 LYS F O 1
ATOM 6950 N N . TYR D 1 99 ? 25.39571 -36.14988 -27.23145 1.000 25.12717 97 TYR F N 1
ATOM 6951 C CA . TYR D 1 99 ? 25.89163 -35.78140 -25.88728 1.000 25.18739 97 TYR F CA 1
ATOM 6952 C C . TYR D 1 99 ? 25.11482 -34.55939 -25.41199 1.000 26.68553 97 TYR F C 1
ATOM 6953 O O . TYR D 1 99 ? 24.72309 -33.73105 -26.23577 1.000 24.23267 97 TYR F O 1
ATOM 6962 N N . CYS D 1 100 ? 24.88169 -34.49474 -24.11099 1.000 24.38052 98 CYS F N 1
ATOM 6963 C CA . CYS D 1 100 ? 24.14585 -33.36078 -23.52173 1.000 23.72315 98 CYS F CA 1
ATOM 6964 C C . CYS D 1 100 ? 25.08010 -32.15197 -23.51724 1.000 23.62854 98 CYS F C 1
ATOM 6965 O O . CYS D 1 100 ? 26.20302 -32.27834 -23.04216 1.000 24.42329 98 CYS F O 1
ATOM 6968 N N . GLY D 1 101 ? 24.60339 -31.02571 -24.03895 1.000 25.63624 99 GLY F N 1
ATOM 6969 C CA . GLY D 1 101 ? 25.39164 -29.78285 -24.09047 1.000 23.14193 99 GLY F CA 1
ATOM 6970 C C . GLY D 1 101 ? 25.71659 -29.27035 -22.70328 1.000 26.66933 99 GLY F C 1
ATOM 6971 O O . GLY D 1 101 ? 26.74371 -28.60760 -22.55796 1.000 25.00644 99 GLY F O 1
ATOM 6972 N N . TYR D 1 102 ? 24.78445 -29.43845 -21.76244 1.000 22.74346 100 TYR F N 1
ATOM 6973 C CA . TYR D 1 102 ? 24.97039 -28.96192 -20.37127 1.000 23.83511 100 TYR F CA 1
ATOM 6974 C C . TYR D 1 102 ? 26.03414 -29.73438 -19.58139 1.000 29.38276 100 TYR F C 1
ATOM 6975 O O . TYR D 1 102 ? 26.88921 -29.07874 -18.99109 1.000 25.10829 100 TYR F O 1
ATOM 6984 N N . CYS D 1 103 ? 26.00888 -31.07137 -19.61980 1.000 27.16353 101 CYS F N 1
ATOM 6985 C CA . CYS D 1 103 ? 26.92362 -31.85182 -18.74294 1.000 29.44424 101 CYS F CA 1
ATOM 6986 C C . CYS D 1 103 ? 27.86351 -32.80178 -19.49813 1.000 30.91538 101 CYS F C 1
ATOM 6987 O O . CYS D 1 103 ? 28.72632 -33.37916 -18.84021 1.000 30.26595 101 CYS F O 1
ATOM 6990 N N . GLY D 1 104 ? 27.68562 -32.98934 -20.80421 1.000 32.68899 102 GLY F N 1
ATOM 6991 C CA . GLY D 1 104 ? 28.60154 -33.84628 -21.58137 1.000 26.31180 102 GLY F CA 1
ATOM 6992 C C . GLY D 1 104 ? 28.26523 -35.32722 -21.56187 1.000 26.20975 102 GLY F C 1
ATOM 6993 O O . GLY D 1 104 ? 28.88017 -36.04711 -22.34002 1.000 30.35752 102 GLY F O 1
ATOM 6994 N N . HIS D 1 105 ? 27.32105 -35.76529 -20.72411 1.000 32.07215 103 HIS F N 1
ATOM 6995 C CA . HIS D 1 105 ? 26.97075 -37.17524 -20.64159 1.000 31.62190 103 HIS F CA 1
ATOM 6996 C C . HIS D 1 105 ? 26.10881 -37.56370 -21.84481 1.000 31.93918 103 HIS F C 1
ATOM 6997 O O . HIS D 1 105 ? 25.51606 -36.71537 -22.51361 1.000 28.04242 103 HIS F O 1
ATOM 7004 N N . GLU D 1 106 ? 26.05958 -38.85859 -22.14521 1.000 27.52119 104 GLU F N 1
ATOM 7005 C CA . GLU D 1 106 ? 25.28563 -39.28808 -23.30543 1.000 30.86718 104 GLU F CA 1
ATOM 7006 C C . GLU D 1 106 ? 23.78163 -39.14185 -23.04856 1.000 30.42900 104 GLU F C 1
ATOM 7007 O O . GLU D 1 106 ? 23.30146 -39.32010 -21.93067 1.000 27.52211 104 GLU F O 1
ATOM 7013 N N . MET D 1 107 ? 23.03181 -38.81637 -24.10954 1.000 26.37633 105 MET F N 1
ATOM 7014 C CA . MET D 1 107 ? 21.58784 -38.65209 -24.07166 1.000 25.56560 105 MET F CA 1
ATOM 7015 C C . MET D 1 107 ? 20.89769 -39.81673 -24.78309 1.000 29.10789 105 MET F C 1
ATOM 7016 O O . MET D 1 107 ? 21.55358 -40.67868 -25.37429 1.000 27.74934 105 MET F O 1
ATOM 7021 N N . TYR D 1 108 ? 19.55968 -39.83247 -24.72525 1.000 24.98183 106 TYR F N 1
ATOM 7022 C CA . TYR D 1 108 ? 18.76954 -40.86111 -25.38666 1.000 29.76848 106 TYR F CA 1
ATOM 7023 C C . TYR D 1 108 ? 17.43871 -40.26170 -25.83362 1.000 24.61542 106 TYR F C 1
ATOM 7024 O O . TYR D 1 108 ? 16.98285 -39.26078 -25.27237 1.000 29.54210 106 TYR F O 1
ATOM 7033 N N . PRO D 1 109 ? 16.80871 -40.84026 -26.84588 1.000 32.59674 107 PRO F N 1
ATOM 7034 C CA . PRO D 1 109 ? 15.55889 -40.26085 -27.35784 1.000 30.84350 107 PRO F CA 1
ATOM 7035 C C . PRO D 1 109 ? 14.39973 -40.51391 -26.40705 1.000 29.36530 107 PRO F C 1
ATOM 7036 O O . PRO D 1 109 ? 14.27144 -41.58806 -25.81639 1.000 27.28716 107 PRO F O 1
ATOM 7040 N N . SER D 1 110 ? 13.50592 -39.54775 -26.33285 1.000 34.37397 108 SER F N 1
ATOM 7041 C CA . SER D 1 110 ? 12.32579 -39.73276 -25.50904 1.000 34.40293 108 SER F CA 1
ATOM 7042 C C . SER D 1 110 ? 11.46064 -40.81240 -26.12947 1.000 38.99247 108 SER F C 1
ATOM 7043 O O . SER D 1 110 ? 11.39775 -40.96100 -27.35953 1.000 37.10529 108 SER F O 1
ATOM 7046 N N . LYS D 1 111 ? 10.83638 -41.61554 -25.27079 1.000 39.82990 109 LYS F N 1
ATOM 7047 C CA . LYS D 1 111 ? 9.93422 -42.64420 -25.76021 1.000 45.47637 109 LYS F CA 1
ATOM 7048 C C . LYS D 1 111 ? 8.58639 -42.07679 -26.20919 1.000 45.40749 109 LYS F C 1
ATOM 7049 O O . LYS D 1 111 ? 7.95937 -42.65439 -27.09744 1.000 48.43475 109 LYS F O 1
ATOM 7055 N N . THR D 1 112 ? 8.16357 -40.91686 -25.68988 1.000 43.00335 110 THR F N 1
ATOM 7056 C CA . THR D 1 112 ? 6.80969 -40.43451 -25.94088 1.000 41.52115 110 THR F CA 1
ATOM 7057 C C . THR D 1 112 ? 6.73504 -39.21522 -26.84451 1.000 50.15231 110 THR F C 1
ATOM 7058 O O . THR D 1 112 ? 5.69616 -39.00281 -27.47456 1.000 52.92210 110 THR F O 1
ATOM 7062 N N . GLU D 1 113 ? 7.80521 -38.43939 -26.96615 1.000 42.62367 111 GLU F N 1
ATOM 7063 C CA . GLU D 1 113 ? 7.77455 -37.23713 -27.78778 1.000 43.00631 111 GLU F CA 1
ATOM 7064 C C . GLU D 1 113 ? 9.11466 -37.07119 -28.49058 1.000 44.47202 111 GLU F C 1
ATOM 7065 O O . GLU D 1 113 ? 10.09649 -37.75848 -28.19468 1.000 40.50568 111 GLU F O 1
ATOM 7071 N N . TRP D 1 114 ? 9.12396 -36.16489 -29.45830 1.000 44.61864 112 TRP F N 1
ATOM 7072 C CA . TRP D 1 114 ? 10.29111 -35.86788 -30.26707 1.000 32.75291 112 TRP F CA 1
ATOM 7073 C C . TRP D 1 114 ? 11.19219 -34.99232 -29.41870 1.000 30.25243 112 TRP F C 1
ATOM 7074 O O . TRP D 1 114 ? 11.07844 -33.75530 -29.41733 1.000 25.79734 112 TRP F O 1
ATOM 7085 N N . ALA D 1 115 ? 12.08897 -35.64773 -28.68080 1.000 28.93170 113 ALA F N 1
ATOM 7086 C CA . ALA D 1 115 ? 12.99401 -34.94820 -27.78048 1.000 28.46777 113 ALA F CA 1
ATOM 7087 C C . ALA D 1 115 ? 14.13778 -35.87954 -27.40664 1.000 26.90840 113 ALA F C 1
ATOM 7088 O O . ALA D 1 115 ? 14.04755 -37.09848 -27.56703 1.000 29.63851 113 ALA F O 1
ATOM 7090 N N . MET D 1 116 ? 15.21085 -35.27891 -26.91333 1.000 21.91810 114 MET F N 1
ATOM 7091 C CA . MET D 1 116 ? 16.32663 -36.02032 -26.33044 1.000 24.78908 114 MET F CA 1
ATOM 7092 C C . MET D 1 116 ? 16.36952 -35.75379 -24.84235 1.000 26.23326 114 MET F C 1
ATOM 7093 O O . MET D 1 116 ? 16.27670 -34.59391 -24.41100 1.000 29.66518 114 MET F O 1
ATOM 7098 N N . LEU D 1 117 ? 16.58421 -36.82007 -24.07565 1.000 26.48436 115 LEU F N 1
ATOM 7099 C CA . LEU D 1 117 ? 16.66906 -36.75355 -22.59762 1.000 26.35972 115 LEU F CA 1
ATOM 7100 C C . LEU D 1 117 ? 18.09494 -37.11497 -22.17257 1.000 29.27087 115 LEU F C 1
ATOM 7101 O O . LEU D 1 117 ? 18.74787 -37.87288 -22.89074 1.000 28.70258 115 LEU F O 1
ATOM 7106 N N . CYS D 1 118 ? 18.55092 -36.58541 -21.04136 1.000 25.91327 116 CYS F N 1
ATOM 7107 C CA . CYS D 1 118 ? 19.94081 -36.84483 -20.59328 1.000 24.03085 116 CYS F CA 1
ATOM 7108 C C . CYS D 1 118 ? 20.00047 -38.01715 -19.61164 1.000 25.55018 116 CYS F C 1
ATOM 7109 O O . CYS D 1 118 ? 19.17135 -38.07726 -18.70975 1.000 29.08034 116 CYS F O 1
ATOM 7112 N N . SER D 1 119 ? 21.00231 -38.88030 -19.78679 1.000 27.29839 117 SER F N 1
ATOM 7113 C CA . SER D 1 119 ? 21.28297 -40.04463 -18.90412 1.000 26.90412 117 SER F CA 1
ATOM 7114 C C . SER D 1 119 ? 21.75691 -39.58115 -17.51792 1.000 30.59760 117 SER F C 1
ATOM 7115 O O . SER D 1 119 ? 21.67264 -40.37443 -16.58618 1.000 33.90173 117 SER F O 1
ATOM 7118 N N . HIS D 1 120 ? 22.32714 -38.37830 -17.40949 1.000 30.69325 118 HIS F N 1
ATOM 7119 C CA . HIS D 1 120 ? 22.80210 -37.87581 -16.09728 1.000 32.72428 118 HIS F CA 1
ATOM 7120 C C . HIS D 1 120 ? 21.92326 -36.74881 -15.52503 1.000 35.25198 118 HIS F C 1
ATOM 7121 O O . HIS D 1 120 ? 21.45110 -36.90506 -14.39613 1.000 36.59570 118 HIS F O 1
ATOM 7128 N N . CYS D 1 121 ? 21.67356 -35.67952 -16.28772 1.000 34.09149 119 CYS F N 1
ATOM 7129 C CA . CYS D 1 121 ? 20.92574 -34.50753 -15.75345 1.000 26.42565 119 CYS F CA 1
ATOM 7130 C C . CYS D 1 121 ? 19.46781 -34.44109 -16.23759 1.000 24.67142 119 CYS F C 1
ATOM 7131 O O . CYS D 1 121 ? 19.07474 -35.24475 -17.08088 1.000 25.24247 119 CYS F O 1
ATOM 7134 N N . ARG D 1 122 ? 18.71094 -33.49911 -15.67238 1.000 24.96101 120 ARG F N 1
ATOM 7135 C CA . ARG D 1 122 ? 17.26401 -33.30073 -15.94749 1.000 22.45203 120 ARG F CA 1
ATOM 7136 C C . ARG D 1 122 ? 17.03532 -32.43330 -17.18924 1.000 29.92000 120 ARG F C 1
ATOM 7137 O O . ARG D 1 122 ? 15.87741 -32.20496 -17.52530 1.000 25.86965 120 ARG F O 1
ATOM 7145 N N . GLU D 1 123 ? 18.09249 -31.96731 -17.85098 1.000 25.81123 121 GLU F N 1
ATOM 7146 C CA . GLU D 1 123 ? 17.86880 -31.08691 -18.99173 1.000 29.36098 121 GLU F CA 1
ATOM 7147 C C . GLU D 1 123 ? 17.46578 -31.87444 -20.24502 1.000 28.06495 121 GLU F C 1
ATOM 7148 O O . GLU D 1 123 ? 17.69756 -33.07244 -20.38437 1.000 23.51657 121 GLU F O 1
ATOM 7154 N N . ARG D 1 124 ? 16.87904 -31.16902 -21.20787 1.000 24.68738 122 ARG F N 1
ATOM 7155 C CA . ARG D 1 124 ? 16.45302 -31.88857 -22.39414 1.000 25.23773 122 ARG F CA 1
ATOM 7156 C C . ARG D 1 124 ? 16.49535 -30.92921 -23.57684 1.000 27.79295 122 ARG F C 1
ATOM 7157 O O . ARG D 1 124 ? 16.61558 -29.71628 -23.41045 1.000 24.99190 122 ARG F O 1
ATOM 7165 N N . TYR D 1 125 ? 16.43237 -31.49083 -24.77102 1.000 20.79905 123 TYR F N 1
ATOM 7166 C CA . TYR D 1 125 ? 16.38268 -30.67344 -25.98677 1.000 23.19152 123 TYR F CA 1
ATOM 7167 C C . TYR D 1 125 ? 15.23669 -31.12893 -26.86804 1.000 23.48462 123 TYR F C 1
ATOM 7168 O O . TYR D 1 125 ? 14.89445 -32.31185 -26.89545 1.000 21.61410 123 TYR F O 1
ATOM 7177 N N . TYR D 1 126 ? 14.71997 -30.18758 -27.67381 1.000 21.64070 124 TYR F N 1
ATOM 7178 C CA . TYR D 1 126 ? 13.64604 -30.36806 -28.62699 1.000 23.36269 124 TYR F CA 1
ATOM 7179 C C . TYR D 1 126 ? 14.13228 -29.92674 -29.99580 1.000 23.03785 124 TYR F C 1
ATOM 7180 O O . TYR D 1 126 ? 15.05146 -29.10890 -30.07944 1.000 20.76665 124 TYR F O 1
ATOM 7189 N N . PRO D 1 127 ? 13.57629 -30.48129 -31.06903 1.000 23.62563 125 PRO F N 1
ATOM 7190 C CA . PRO D 1 127 ? 14.03852 -30.12497 -32.41987 1.000 21.89872 125 PRO F CA 1
ATOM 7191 C C . PRO D 1 127 ? 14.06685 -28.61691 -32.62540 1.000 19.97343 125 PRO F C 1
ATOM 7192 O O . PRO D 1 127 ? 13.16894 -27.90086 -32.18928 1.000 21.32513 125 PRO F O 1
ATOM 7196 N N . GLN D 1 128 ? 15.16701 -28.12195 -33.20212 1.000 22.87731 126 GLN F N 1
ATOM 7197 C CA . GLN D 1 128 ? 15.34033 -26.69092 -33.41766 1.000 25.95703 126 GLN F CA 1
ATOM 7198 C C . GLN D 1 128 ? 14.76456 -26.30139 -34.77460 1.000 24.27572 126 GLN F C 1
ATOM 7199 O O . GLN D 1 128 ? 15.20258 -26.80515 -35.82371 1.000 21.45229 126 GLN F O 1
ATOM 7205 N N . ILE D 1 129 ? 13.84675 -25.35621 -34.74941 1.000 19.24146 127 ILE F N 1
ATOM 7206 C CA . ILE D 1 129 ? 13.26701 -24.74672 -35.94829 1.000 19.75489 127 ILE F CA 1
ATOM 7207 C C . ILE D 1 129 ? 13.68431 -23.28580 -35.94779 1.000 19.01802 127 ILE F C 1
ATOM 7208 O O . ILE D 1 129 ? 13.44534 -22.57106 -34.96159 1.000 21.94134 127 ILE F O 1
ATOM 7213 N N . ALA D 1 130 ? 14.30452 -22.83260 -37.02258 1.000 19.25067 128 ALA F N 1
ATOM 7214 C CA . ALA D 1 130 ? 14.80380 -21.46869 -37.04510 1.000 25.10613 128 ALA F CA 1
ATOM 7215 C C . ALA D 1 130 ? 13.78506 -20.58827 -37.74694 1.000 26.06623 128 ALA F C 1
ATOM 7216 O O . ALA D 1 130 ? 13.64317 -20.69485 -38.97899 1.000 21.01074 128 ALA F O 1
ATOM 7218 N N . PRO D 1 131 ? 13.05115 -19.71434 -37.03675 1.000 22.55424 129 PRO F N 1
ATOM 7219 C CA . PRO D 1 131 ? 12.13742 -18.79794 -37.72757 1.000 21.53175 129 PRO F CA 1
ATOM 7220 C C . PRO D 1 131 ? 12.92671 -17.86082 -38.62919 1.000 20.72851 129 PRO F C 1
ATOM 7221 O O . PRO D 1 131 ? 13.98278 -17.33315 -38.26291 1.000 19.82695 129 PRO F O 1
ATOM 7225 N N . CYS D 1 132 ? 12.41088 -17.67834 -39.83119 1.000 18.98510 130 CYS F N 1
ATOM 7226 C CA . CYS D 1 132 ? 13.07817 -16.84017 -40.82586 1.000 22.72690 130 CYS F CA 1
ATOM 7227 C C . CYS D 1 132 ? 11.95140 -16.09772 -41.52376 1.000 26.57004 130 CYS F C 1
ATOM 7228 O O . CYS D 1 132 ? 10.87830 -16.66145 -41.70605 1.000 27.49753 130 CYS F O 1
ATOM 7231 N N . ILE D 1 133 ? 12.13769 -14.82366 -41.83434 1.000 21.81158 131 ILE F N 1
ATOM 7232 C CA . ILE D 1 133 ? 11.07992 -14.06324 -42.49122 1.000 23.26201 131 ILE F CA 1
ATOM 7233 C C . ILE D 1 133 ? 11.51210 -13.94989 -43.93114 1.000 21.88218 131 ILE F C 1
ATOM 7234 O O . ILE D 1 133 ? 12.70211 -14.09903 -44.24405 1.000 20.21244 131 ILE F O 1
ATOM 7239 N N . ILE D 1 134 ? 10.54024 -13.77142 -44.81320 1.000 23.51888 132 ILE F N 1
ATOM 7240 C CA . ILE D 1 134 ? 10.83945 -13.53504 -46.21909 1.000 24.76872 132 ILE F CA 1
ATOM 7241 C C . ILE D 1 134 ? 9.79970 -12.55268 -46.69490 1.000 23.47025 132 ILE F C 1
ATOM 7242 O O . ILE D 1 134 ? 8.63864 -12.65457 -46.30307 1.000 20.45163 132 ILE F O 1
ATOM 7247 N N . VAL D 1 135 ? 10.21799 -11.53353 -47.44654 1.000 23.42425 133 VAL F N 1
ATOM 7248 C CA . VAL D 1 135 ? 9.25624 -10.48425 -47.73332 1.000 21.18629 133 VAL F CA 1
ATOM 7249 C C . VAL D 1 135 ? 9.50351 -9.93087 -49.13512 1.000 21.82583 133 VAL F C 1
AT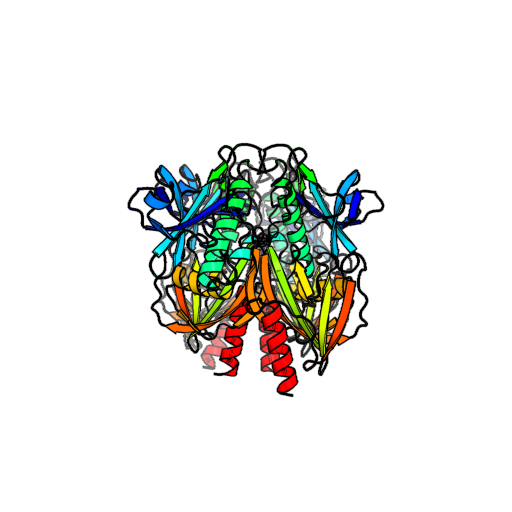OM 7250 O O . VAL D 1 135 ? 10.65461 -9.68397 -49.54392 1.000 22.15316 133 VAL F O 1
ATOM 7254 N N . ALA D 1 136 ? 8.37862 -9.77241 -49.85420 1.000 22.03528 134 ALA F N 1
ATOM 7255 C CA . ALA D 1 136 ? 8.33890 -9.15999 -51.18502 1.000 26.86837 134 ALA F CA 1
ATOM 7256 C C . ALA D 1 136 ? 7.90018 -7.70795 -51.04862 1.000 25.45806 134 ALA F C 1
ATOM 7257 O O . ALA D 1 136 ? 6.80218 -7.43088 -50.54965 1.000 28.52218 134 ALA F O 1
ATOM 7259 N N . ILE D 1 137 ? 8.74941 -6.78298 -51.49023 1.000 26.39483 135 ILE F N 1
ATOM 7260 C CA . ILE D 1 137 ? 8.47469 -5.35597 -51.35482 1.000 30.53054 135 ILE F CA 1
ATOM 7261 C C . ILE D 1 137 ? 8.02795 -4.82946 -52.71171 1.000 26.15108 135 ILE F C 1
ATOM 7262 O O . ILE D 1 137 ? 8.77605 -4.89530 -53.69564 1.000 28.29922 135 ILE F O 1
ATOM 7267 N N . ARG D 1 138 ? 6.82007 -4.28320 -52.75668 1.000 28.92987 136 ARG F N 1
ATOM 7268 C CA . ARG D 1 138 ? 6.28232 -3.72970 -54.02057 1.000 28.74912 136 ARG F CA 1
ATOM 7269 C C . ARG D 1 138 ? 6.43863 -2.20573 -54.02708 1.000 32.81092 136 ARG F C 1
ATOM 7270 O O . ARG D 1 138 ? 6.23664 -1.58101 -52.97391 1.000 32.35422 136 ARG F O 1
ATOM 7278 N N . ARG D 1 139 ? 6.86387 -1.65246 -55.16186 1.000 33.90318 137 ARG F N 1
ATOM 7279 C CA . ARG D 1 139 ? 6.94819 -0.18142 -55.33339 1.000 40.75779 137 ARG F CA 1
ATOM 7280 C C . ARG D 1 139 ? 6.18941 0.16313 -56.61837 1.000 37.75187 137 ARG F C 1
ATOM 7281 O O . ARG D 1 139 ? 6.79050 0.02734 -57.69534 1.000 35.91777 137 ARG F O 1
ATOM 7289 N N . ASP D 1 140 ? 4.91547 0.54935 -56.49739 1.000 44.76313 138 ASP F N 1
ATOM 7290 C CA . ASP D 1 140 ? 4.10668 0.89288 -57.69738 1.000 42.34655 138 ASP F CA 1
ATOM 7291 C C . ASP D 1 140 ? 4.08154 -0.31882 -58.63676 1.000 42.33137 138 ASP F C 1
ATOM 7292 O O . ASP D 1 140 ? 3.52228 -1.35283 -58.24914 1.000 44.29153 138 ASP F O 1
ATOM 7297 N N . ASP D 1 141 ? 4.65170 -0.17456 -59.83065 1.000 35.98810 139 ASP F N 1
ATOM 7298 C CA . ASP D 1 141 ? 4.65259 -1.26225 -60.84699 1.000 41.18058 139 ASP F CA 1
ATOM 7299 C C . ASP D 1 141 ? 5.90841 -2.14453 -60.75712 1.000 43.05045 139 ASP F C 1
ATOM 7300 O O . ASP D 1 141 ? 6.10935 -2.94629 -61.68134 1.000 41.81692 139 ASP F O 1
ATOM 7305 N N . SER D 1 142 ? 6.73332 -1.99702 -59.71298 1.000 38.47406 140 SER F N 1
ATOM 7306 C CA . SER D 1 142 ? 7.97214 -2.81831 -59.60909 1.000 33.34397 140 SER F CA 1
ATOM 7307 C C . SER D 1 142 ? 8.08483 -3.57074 -58.27131 1.000 37.72125 140 SER F C 1
ATOM 7308 O O . SER D 1 142 ? 7.39380 -3.19990 -57.31128 1.000 30.29798 140 SER F O 1
ATOM 7311 N N . ILE D 1 143 ? 8.97363 -4.56994 -58.23752 1.000 34.80818 141 ILE F N 1
ATOM 7312 C CA . ILE D 1 143 ? 9.24932 -5.43334 -57.09776 1.000 36.32041 141 ILE F CA 1
ATOM 7313 C C . ILE D 1 143 ? 10.75730 -5.44472 -56.88959 1.000 34.79153 141 ILE F C 1
ATOM 7314 O O . ILE D 1 143 ? 11.53141 -5.42757 -57.85350 1.000 33.71372 141 ILE F O 1
ATOM 7319 N N . LEU D 1 144 ? 11.17016 -5.41319 -55.62753 1.000 33.52546 142 LEU F N 1
ATOM 7320 C CA . LEU D 1 144 ? 12.58012 -5.43059 -55.26938 1.000 32.19495 142 LEU F CA 1
ATOM 7321 C C . LEU D 1 144 ? 13.11784 -6.85168 -55.32876 1.000 31.91480 142 LEU F C 1
ATOM 7322 O O . LEU D 1 144 ? 12.70358 -7.69684 -54.54407 1.000 31.43706 142 LEU F O 1
ATOM 7327 N N . LEU D 1 145 ? 14.03088 -7.12858 -56.24374 1.000 33.45287 143 LEU F N 1
ATOM 7328 C CA . LEU D 1 145 ? 14.67062 -8.43370 -56.26507 1.000 34.38540 143 LEU F CA 1
ATOM 7329 C C . LEU D 1 145 ? 16.17364 -8.25705 -56.14185 1.000 33.71970 143 LEU F C 1
ATOM 7330 O O . LEU D 1 145 ? 16.74290 -7.24903 -56.57547 1.000 33.48273 143 LEU F O 1
ATOM 7335 N N . ALA D 1 146 ? 16.82437 -9.24636 -55.54808 1.000 34.03886 144 ALA F N 1
ATOM 7336 C CA . ALA D 1 146 ? 18.22637 -9.08775 -55.21087 1.000 36.39000 144 ALA F CA 1
ATOM 7337 C C . ALA D 1 146 ? 18.98815 -10.35480 -55.54318 1.000 42.93408 144 ALA F C 1
ATOM 7338 O O . ALA D 1 146 ? 18.43593 -11.45668 -55.57158 1.000 42.44280 144 ALA F O 1
ATOM 7340 N N . GLN D 1 147 ? 20.26322 -10.16197 -55.84098 1.000 46.52385 145 GLN F N 1
ATOM 7341 C CA . GLN D 1 147 ? 21.20603 -11.23309 -56.05520 1.000 50.51216 145 GLN F CA 1
ATOM 7342 C C . GLN D 1 147 ? 22.18089 -11.25166 -54.88310 1.000 57.38995 145 GLN F C 1
ATOM 7343 O O . GLN D 1 147 ? 22.73406 -10.19989 -54.49771 1.000 58.91128 145 GLN F O 1
ATOM 7349 N N . HIS D 1 148 ? 22.37859 -12.45586 -54.34945 1.000 59.76373 146 HIS F N 1
ATOM 7350 C CA . HIS D 1 148 ? 23.14939 -12.75839 -53.15445 1.000 66.87983 146 HIS F CA 1
ATOM 7351 C C . HIS D 1 148 ? 24.56534 -13.21256 -53.52443 1.000 77.89642 146 HIS F C 1
ATOM 7352 O O . HIS D 1 148 ? 24.77733 -13.84928 -54.55761 1.000 81.28639 146 HIS F O 1
ATOM 7359 N N . THR D 1 149 ? 25.53131 -12.85703 -52.65621 1.000 85.68568 147 THR F N 1
ATOM 7360 C CA . THR D 1 149 ? 26.93227 -13.21025 -52.85916 1.000 94.01190 147 THR F CA 1
ATOM 7361 C C . THR D 1 149 ? 27.13894 -14.69735 -52.67660 1.000 102.80894 147 THR F C 1
ATOM 7362 O O . THR D 1 149 ? 28.02189 -15.30933 -53.30769 1.000 108.58756 147 THR F O 1
ATOM 7366 N N . ARG D 1 150 ? 26.32373 -15.28745 -51.81388 1.000 110.25765 148 ARG F N 1
ATOM 7367 C CA . ARG D 1 150 ? 26.40840 -16.70756 -51.51831 1.000 118.66696 148 ARG F CA 1
ATOM 7368 C C . ARG D 1 150 ? 25.97134 -17.64713 -52.60465 1.000 122.03040 148 ARG F C 1
ATOM 7369 O O . ARG D 1 150 ? 26.49012 -18.76322 -52.66394 1.000 134.98274 148 ARG F O 1
ATOM 7377 N N . HIS D 1 151 ? 25.07152 -17.22468 -53.46862 1.000 100.46673 149 HIS F N 1
ATOM 7378 C CA . HIS D 1 151 ? 24.60847 -18.06026 -54.53993 1.000 97.26186 149 HIS F CA 1
ATOM 7379 C C . HIS D 1 151 ? 24.84677 -17.30191 -55.82467 1.000 97.85026 149 HIS F C 1
ATOM 7380 O O . HIS D 1 151 ? 23.94196 -16.64057 -56.32557 1.000 89.41585 149 HIS F O 1
ATOM 7387 N N . ARG D 1 152 ? 26.09282 -17.31101 -56.30653 1.000 105.93548 150 ARG F N 1
ATOM 7388 C CA . ARG D 1 152 ? 26.00913 -16.47463 -57.48928 1.000 117.44073 150 ARG F CA 1
ATOM 7389 C C . ARG D 1 152 ? 25.60213 -17.19615 -58.76755 1.000 112.81874 150 ARG F C 1
ATOM 7390 O O . ARG D 1 152 ? 26.43517 -17.45804 -59.64154 1.000 107.37763 150 ARG F O 1
ATOM 7398 N N . ASN D 1 153 ? 24.29113 -17.22287 -58.81171 1.000 95.67334 151 ASN F N 1
ATOM 7399 C CA . ASN D 1 153 ? 23.53815 -17.73337 -59.92995 1.000 83.65431 151 ASN F CA 1
ATOM 7400 C C . ASN D 1 153 ? 22.76445 -16.56203 -60.52268 1.000 77.54721 151 ASN F C 1
ATOM 7401 O O . ASN D 1 153 ? 22.88463 -15.41719 -60.07331 1.000 82.44439 151 ASN F O 1
ATOM 7406 N N . GLY D 1 154 ? 21.96951 -16.85155 -61.53786 1.000 68.34522 152 GLY F N 1
ATOM 7407 C CA . GLY D 1 154 ? 21.21479 -15.82919 -62.20962 1.000 61.57048 152 GLY F CA 1
ATOM 7408 C C . GLY D 1 154 ? 19.88177 -15.56012 -61.56469 1.000 54.43637 152 GLY F C 1
ATOM 7409 O O . GLY D 1 154 ? 19.09099 -14.78779 -62.11554 1.000 54.58387 152 GLY F O 1
ATOM 7410 N N . VAL D 1 155 ? 19.57952 -16.18341 -60.41892 1.000 57.26259 153 VAL F N 1
ATOM 7411 C CA . VAL D 1 155 ? 18.25249 -16.01532 -59.83602 1.000 51.26346 153 VAL F CA 1
ATOM 7412 C C . VAL D 1 155 ? 18.24764 -14.77659 -58.96163 1.000 48.85760 153 VAL F C 1
ATOM 7413 O O . VAL D 1 155 ? 19.11758 -14.59304 -58.09948 1.000 50.54704 153 VAL F O 1
ATOM 7417 N N . HIS D 1 156 ? 17.24184 -13.94831 -59.23149 1.000 45.55402 154 HIS F N 1
ATOM 7418 C CA . HIS D 1 156 ? 16.93600 -12.73249 -58.44615 1.000 43.07096 154 HIS F CA 1
ATOM 7419 C C . HIS D 1 156 ? 15.75981 -13.12952 -57.55441 1.000 38.43319 154 HIS F C 1
ATOM 7420 O O . HIS D 1 156 ? 14.79876 -13.70417 -58.08169 1.000 39.30314 154 HIS F O 1
ATOM 7427 N N . THR D 1 157 ? 15.86172 -12.85995 -56.25731 1.000 35.76322 155 THR F N 1
ATOM 7428 C CA . THR D 1 157 ? 14.81253 -13.29803 -55.30757 1.000 32.40156 155 THR F CA 1
ATOM 7429 C C . THR D 1 157 ? 14.51864 -12.18328 -54.30425 1.000 26.31013 155 THR F C 1
ATOM 7430 O O . THR D 1 157 ? 15.21185 -11.16541 -54.32986 1.000 30.35138 155 THR F O 1
ATOM 7434 N N . VAL D 1 158 ? 13.48150 -12.38232 -53.48943 1.000 24.58777 156 VAL F N 1
ATOM 7435 C CA . VAL D 1 158 ? 13.05258 -11.41556 -52.43618 1.000 23.92785 156 VAL F CA 1
ATOM 7436 C C . VAL D 1 158 ? 13.97642 -11.50813 -51.20911 1.000 28.92423 156 VAL F C 1
ATOM 7437 O O . VAL D 1 158 ? 14.76322 -12.45832 -51.12331 1.000 33.65686 156 VAL F O 1
ATOM 7441 N N . LEU D 1 159 ? 13.91853 -10.50739 -50.32680 1.000 26.24320 157 LEU F N 1
ATOM 7442 C CA . LEU D 1 159 ? 14.76540 -10.43594 -49.10368 1.000 22.54793 157 LEU F CA 1
ATOM 7443 C C . LEU D 1 159 ? 14.29808 -11.44518 -48.04605 1.000 24.01248 157 LEU F C 1
ATOM 7444 O O . LEU D 1 159 ? 13.09102 -11.66797 -47.93425 1.000 23.97613 157 LEU F O 1
ATOM 7449 N N . ALA D 1 160 ? 15.24088 -11.98961 -47.27511 1.000 26.35076 158 ALA F N 1
ATOM 7450 C CA . ALA D 1 160 ? 14.90556 -12.96287 -46.21245 1.000 28.33397 158 ALA F CA 1
ATOM 7451 C C . ALA D 1 160 ? 15.96045 -12.92742 -45.10732 1.000 26.44696 158 ALA F C 1
ATOM 7452 O O . ALA D 1 160 ? 17.08256 -12.48657 -45.36206 1.000 23.32990 158 ALA F O 1
ATOM 7454 N N . GLY D 1 161 ? 15.58122 -13.35172 -43.90449 1.000 25.49504 159 GLY F N 1
ATOM 7455 C CA . GLY D 1 161 ? 16.57809 -13.40726 -42.83140 1.000 25.11063 159 GLY F CA 1
ATOM 7456 C C . GLY D 1 161 ? 16.02582 -14.02953 -41.57065 1.000 23.03022 159 GLY F C 1
ATOM 7457 O O . GLY D 1 161 ? 14.81677 -14.17234 -41.40284 1.000 19.72999 159 GLY F O 1
ATOM 7458 N N . PHE D 1 162 ? 16.93965 -14.34500 -40.65765 1.000 25.04109 160 PHE F N 1
ATOM 7459 C CA . PHE D 1 162 ? 16.55237 -15.05630 -39.44091 1.000 23.33059 160 PHE F CA 1
ATOM 7460 C C . PHE D 1 162 ? 16.00145 -14.10051 -38.40968 1.000 22.39014 160 PHE F C 1
ATOM 7461 O O . PHE D 1 162 ? 16.43067 -12.93963 -38.30727 1.000 23.04555 160 PHE F O 1
ATOM 7469 N N . VAL D 1 163 ? 15.04926 -14.59756 -37.62394 1.000 22.63887 161 VAL F N 1
ATOM 7470 C CA . VAL D 1 163 ? 14.45629 -13.82878 -36.53577 1.000 21.06159 161 VAL F CA 1
ATOM 7471 C C . VAL D 1 163 ? 15.39014 -13.90934 -35.32669 1.000 21.55218 161 VAL F C 1
ATOM 7472 O O . VAL D 1 163 ? 15.87488 -14.98055 -34.97397 1.000 24.56678 161 VAL F O 1
ATOM 7476 N N . GLU D 1 164 ? 15.61029 -12.79359 -34.65332 1.000 25.90953 162 GLU F N 1
ATOM 7477 C CA . GLU D 1 164 ? 16.49415 -12.81413 -33.49222 1.000 28.43539 162 GLU F CA 1
ATOM 7478 C C . GLU D 1 164 ? 15.73894 -13.14138 -32.20241 1.000 25.83505 162 GLU F C 1
ATOM 7479 O O . GLU D 1 164 ? 14.51595 -13.04716 -32.12452 1.000 20.24685 162 GLU F O 1
ATOM 7485 N N . VAL D 1 165 ? 16.49874 -13.55185 -31.18045 1.000 26.20368 163 VAL F N 1
ATOM 7486 C CA . VAL D 1 165 ? 15.90453 -13.89213 -29.89362 1.000 26.47199 163 VAL F CA 1
ATOM 7487 C C . VAL D 1 165 ? 15.25571 -12.64318 -29.31031 1.000 22.20671 163 VAL F C 1
ATOM 7488 O O . VAL D 1 165 ? 15.90391 -11.59735 -29.17591 1.000 25.42917 163 VAL F O 1
ATOM 7492 N N . GLY D 1 166 ? 13.98165 -12.74603 -28.94449 1.000 21.26123 164 GLY F N 1
ATOM 7493 C CA . GLY D 1 166 ? 13.27282 -11.62206 -28.37922 1.000 27.40027 164 GLY F CA 1
ATOM 7494 C C . GLY D 1 166 ? 12.74513 -10.64264 -29.39698 1.000 26.20104 164 GLY F C 1
ATOM 7495 O O . GLY D 1 166 ? 12.28930 -9.56467 -29.01669 1.000 23.52774 164 GLY F O 1
ATOM 7496 N N . GLU D 1 167 ? 12.71320 -11.01224 -30.67109 1.000 22.04245 165 GLU F N 1
ATOM 7497 C CA . GLU D 1 167 ? 12.24950 -10.14382 -31.73888 1.000 20.93837 165 GLU F CA 1
ATOM 7498 C C . GLU D 1 167 ? 10.94146 -10.66737 -32.32719 1.000 24.93295 165 GLU F C 1
ATOM 7499 O O . GLU D 1 167 ? 10.73922 -11.87130 -32.42158 1.000 23.33302 165 GLU F O 1
ATOM 7505 N N . THR D 1 168 ? 10.02468 -9.76307 -32.69401 1.000 22.05161 166 THR F N 1
ATOM 7506 C CA . THR D 1 168 ? 8.79066 -10.22162 -33.32829 1.000 20.17455 166 THR F CA 1
ATOM 7507 C C . THR D 1 168 ? 9.03377 -10.48621 -34.81535 1.000 21.24822 166 THR F C 1
ATOM 7508 O O . THR D 1 168 ? 10.05492 -10.08024 -35.38111 1.000 21.78923 166 THR F O 1
ATOM 7512 N N . LEU D 1 169 ? 8.07372 -11.14481 -35.46966 1.000 25.12750 167 LEU F N 1
ATOM 7513 C CA . LEU D 1 169 ? 8.22183 -11.36140 -36.90571 1.000 22.02800 167 LEU F CA 1
ATOM 7514 C C . LEU D 1 169 ? 8.19719 -10.02916 -37.65730 1.000 21.70654 167 LEU F C 1
ATOM 7515 O O . LEU D 1 169 ? 8.94934 -9.83701 -38.61216 1.000 21.14752 167 LEU F O 1
ATOM 7520 N N . GLU D 1 170 ? 7.38433 -9.07514 -37.19510 1.000 20.28830 168 GLU F N 1
ATOM 7521 C CA . GLU D 1 170 ? 7.30367 -7.75492 -37.82770 1.000 23.89905 168 GLU F CA 1
ATOM 7522 C C . GLU D 1 170 ? 8.60381 -6.95724 -37.64930 1.000 21.52746 168 GLU F C 1
ATOM 7523 O O . GLU D 1 170 ? 9.10705 -6.30805 -38.59704 1.000 20.45854 168 GLU F O 1
ATOM 7529 N N . GLN D 1 171 ? 9.19466 -7.03073 -36.46426 1.000 23.53048 169 GLN F N 1
ATOM 7530 C CA . GLN D 1 171 ? 10.49277 -6.37906 -36.24591 1.000 20.50167 169 GLN F CA 1
ATOM 7531 C C . GLN D 1 171 ? 11.57174 -7.02702 -37.09899 1.000 20.69094 169 GLN F C 1
ATOM 7532 O O . GLN D 1 171 ? 12.43394 -6.33301 -37.66668 1.000 20.96608 169 GLN F O 1
ATOM 7538 N N . ALA D 1 172 ? 11.53948 -8.34897 -37.22540 1.000 19.87354 170 ALA F N 1
ATOM 7539 C CA . ALA D 1 172 ? 12.57445 -8.97792 -38.05148 1.000 23.34299 170 ALA F CA 1
ATOM 7540 C C . ALA D 1 172 ? 12.48271 -8.50246 -39.49134 1.000 19.95685 170 ALA F C 1
ATOM 7541 O O . ALA D 1 172 ? 13.51482 -8.33146 -40.15217 1.000 26.14672 170 ALA F O 1
ATOM 7543 N N . VAL D 1 173 ? 11.26380 -8.36305 -40.02844 1.000 19.03812 171 VAL F N 1
ATOM 7544 C CA . VAL D 1 173 ? 11.16305 -7.88160 -41.41130 1.000 19.79055 171 VAL F CA 1
ATOM 7545 C C . VAL D 1 173 ? 11.76934 -6.49668 -41.52580 1.000 20.46185 171 VAL F C 1
ATOM 7546 O O . VAL D 1 173 ? 12.55351 -6.21556 -42.44663 1.000 20.49142 171 VAL F O 1
ATOM 7550 N N . ALA D 1 174 ? 11.35743 -5.58288 -40.63656 1.000 19.86314 172 ALA F N 1
ATOM 7551 C CA . ALA D 1 174 ? 11.83472 -4.20493 -40.76708 1.000 27.18748 172 ALA F CA 1
ATOM 7552 C C . ALA D 1 174 ? 13.36073 -4.14827 -40.68989 1.000 23.91522 172 ALA F C 1
ATOM 7553 O O . ALA D 1 174 ? 14.01595 -3.49914 -41.52462 1.000 23.55725 172 ALA F O 1
ATOM 7555 N N . ARG D 1 175 ? 13.94447 -4.86968 -39.72305 1.000 21.27012 173 ARG F N 1
ATOM 7556 C CA . ARG D 1 175 ? 15.39545 -4.87604 -39.52589 1.000 22.75887 173 ARG F CA 1
ATOM 7557 C C . ARG D 1 175 ? 16.13146 -5.48882 -40.70399 1.000 22.64646 173 ARG F C 1
ATOM 7558 O O . ARG D 1 175 ? 17.13162 -4.93288 -41.18271 1.000 30.09152 173 ARG F O 1
ATOM 7566 N N . GLU D 1 176 ? 15.68527 -6.66159 -41.16941 1.000 21.91131 174 GLU F N 1
ATOM 7567 C CA . GLU D 1 176 ? 16.41026 -7.33040 -42.24953 1.000 26.58363 174 GLU F CA 1
ATOM 7568 C C . GLU D 1 176 ? 16.36557 -6.50900 -43.52728 1.000 21.66842 174 GLU F C 1
ATOM 7569 O O . GLU D 1 176 ? 17.36767 -6.40298 -44.24814 1.000 27.64664 174 GLU F O 1
ATOM 7575 N N . VAL D 1 177 ? 15.23173 -5.88868 -43.80922 1.000 24.34400 175 VAL F N 1
ATOM 7576 C CA . VAL D 1 177 ? 15.17003 -5.04130 -44.99797 1.000 23.69307 175 VAL F CA 1
ATOM 7577 C C . VAL D 1 177 ? 16.10026 -3.83353 -44.85649 1.000 24.98283 175 VAL F C 1
ATOM 7578 O O . VAL D 1 177 ? 16.78545 -3.44237 -45.82329 1.000 26.87260 175 VAL F O 1
ATOM 7582 N N . MET D 1 178 ? 16.14125 -3.21091 -43.66229 1.000 24.01770 176 MET F N 1
ATOM 7583 C CA . MET D 1 178 ? 17.05446 -2.08116 -43.44783 1.000 31.80749 176 MET F CA 1
ATOM 7584 C C . MET D 1 178 ? 18.52839 -2.50842 -43.57680 1.000 29.72552 176 MET F C 1
ATOM 7585 O O . MET D 1 178 ? 19.32860 -1.84037 -44.26550 1.000 27.81734 176 MET F O 1
ATOM 7590 N N . GLU D 1 179 ? 18.90009 -3.64069 -42.96111 1.000 28.68664 177 GLU F N 1
ATOM 7591 C CA . GLU D 1 179 ? 20.29400 -4.09596 -43.00309 1.000 29.68140 177 GLU F CA 1
ATOM 7592 C C . GLU D 1 179 ? 20.70609 -4.44660 -44.42015 1.000 27.74709 177 GLU F C 1
ATOM 7593 O O . GLU D 1 179 ? 21.80121 -4.09169 -44.85992 1.000 34.11549 177 GLU F O 1
ATOM 7599 N N . GLN D 1 180 ? 19.82204 -5.11519 -45.15846 1.000 29.29869 178 GLN F N 1
ATOM 7600 C CA . GLN D 1 180 ? 20.15708 -5.62685 -46.47258 1.000 30.33552 178 GLN F CA 1
ATOM 7601 C C . GLN D 1 180 ? 20.00642 -4.57848 -47.57427 1.000 34.24501 178 GLN F C 1
ATOM 7602 O O . GLN D 1 180 ? 20.76153 -4.59933 -48.55119 1.000 34.56469 178 GLN F O 1
ATOM 7608 N N . SER D 1 181 ? 19.03859 -3.68132 -47.46211 1.000 32.86130 179 SER F N 1
ATOM 7609 C CA . SER D 1 181 ? 18.80490 -2.72094 -48.52783 1.000 32.96794 179 SER F CA 1
ATOM 7610 C C . SER D 1 181 ? 18.61514 -1.28805 -48.05941 1.000 34.21530 179 SER F C 1
ATOM 7611 O O . SER D 1 181 ? 18.61242 -0.40178 -48.90714 1.000 38.36713 179 SER F O 1
ATOM 7614 N N . GLY D 1 182 ? 18.47105 -1.02942 -46.75935 1.000 34.36244 180 GLY F N 1
ATOM 7615 C CA . GLY D 1 182 ? 18.27426 0.32546 -46.25195 1.000 34.07227 180 GLY F CA 1
ATOM 7616 C C . GLY D 1 182 ? 16.90141 0.92281 -46.48992 1.000 35.04084 180 GLY F C 1
ATOM 7617 O O . GLY D 1 182 ? 16.72264 2.14281 -46.34856 1.000 37.11508 180 GLY F O 1
ATOM 7618 N N . ILE D 1 183 ? 15.90528 0.09711 -46.80229 1.000 30.49573 181 ILE F N 1
ATOM 7619 C CA . ILE D 1 183 ? 14.58342 0.58650 -47.18329 1.000 36.12102 181 ILE F CA 1
ATOM 7620 C C . ILE D 1 183 ? 13.61026 0.42334 -46.02345 1.000 33.51995 181 ILE F C 1
ATOM 7621 O O . ILE D 1 183 ? 13.65797 -0.56590 -45.27275 1.000 34.48842 181 ILE F O 1
ATOM 7626 N N . LYS D 1 184 ? 12.73644 1.40547 -45.86624 1.000 37.94024 182 LYS F N 1
ATOM 7627 C CA . LYS D 1 184 ? 11.60532 1.32141 -44.95140 1.000 41.08600 182 LYS F CA 1
ATOM 7628 C C . LYS D 1 184 ? 10.36232 0.90190 -45.72667 1.000 36.01723 182 LYS F C 1
ATOM 7629 O O . LYS D 1 184 ? 10.14554 1.33530 -46.86656 1.000 38.29886 182 LYS F O 1
ATOM 7635 N N . VAL D 1 185 ? 9.54708 0.04288 -45.10003 1.000 34.69174 183 VAL F N 1
ATOM 7636 C CA . VAL D 1 185 ? 8.35903 -0.53069 -45.72334 1.000 37.80505 183 VAL F CA 1
ATOM 7637 C C . VAL D 1 185 ? 7.12299 -0.24270 -44.86839 1.000 39.77952 183 VAL F C 1
ATOM 7638 O O . VAL D 1 185 ? 7.20593 0.10892 -43.69427 1.000 35.33704 183 VAL F O 1
ATOM 7642 N N . LYS D 1 186 ? 5.96503 -0.41628 -45.48857 1.000 42.11991 184 LYS F N 1
ATOM 7643 C CA . LYS D 1 186 ? 4.68002 -0.13020 -44.88163 1.000 40.98242 184 LYS F CA 1
ATOM 7644 C C . LYS D 1 186 ? 3.68585 -1.19086 -45.32807 1.000 41.16787 184 LYS F C 1
ATOM 7645 O O . LYS D 1 186 ? 3.91381 -1.91661 -46.30327 1.000 36.64745 184 LYS F O 1
ATOM 7651 N N . ASN D 1 187 ? 2.55376 -1.25185 -44.62422 1.000 40.65886 185 ASN F N 1
ATOM 7652 C CA . ASN D 1 187 ? 1.48161 -2.17753 -44.96663 1.000 36.24989 185 ASN F CA 1
ATOM 7653 C C . ASN D 1 187 ? 2.01432 -3.60863 -44.99001 1.000 30.75752 185 ASN F C 1
ATOM 7654 O O . ASN D 1 187 ? 1.79028 -4.36329 -45.93427 1.000 30.19288 185 ASN F O 1
ATOM 7659 N N . LEU D 1 188 ? 2.78113 -3.96311 -43.95603 1.000 30.86022 186 LEU F N 1
ATOM 7660 C CA . LEU D 1 188 ? 3.30685 -5.31825 -43.84640 1.000 30.94321 186 LEU F CA 1
ATOM 7661 C C . LEU D 1 188 ? 2.15962 -6.29808 -43.64083 1.000 28.07171 186 LEU F C 1
ATOM 7662 O O . LEU D 1 188 ? 1.37855 -6.15621 -42.69687 1.000 27.39288 186 LEU F O 1
ATOM 7667 N N . ARG D 1 189 ? 2.07451 -7.31280 -44.49115 1.000 22.56449 187 ARG F N 1
ATOM 7668 C CA . ARG D 1 189 ? 0.94830 -8.25562 -44.31857 1.000 27.30791 187 ARG F CA 1
ATOM 7669 C C . ARG D 1 189 ? 1.41803 -9.69966 -44.49297 1.000 28.57746 187 ARG F C 1
ATOM 7670 O O . ARG D 1 189 ? 2.06508 -10.00848 -45.49999 1.000 22.95702 187 ARG F O 1
ATOM 7678 N N . TYR D 1 190 ? 1.10175 -10.52391 -43.49726 1.000 27.05871 188 TYR F N 1
ATOM 7679 C CA . TYR D 1 190 ? 1.42846 -11.93897 -43.51466 1.000 24.12798 188 TYR F CA 1
ATOM 7680 C C . TYR D 1 190 ? 0.63044 -12.65447 -44.58897 1.000 26.00977 188 TYR F C 1
ATOM 7681 O O . TYR D 1 190 ? -0.57750 -12.43318 -44.74504 1.000 22.00934 188 TYR F O 1
ATOM 7690 N N . VAL D 1 191 ? 1.30135 -13.53438 -45.31917 1.000 24.96031 189 VAL F N 1
ATOM 7691 C CA . VAL D 1 191 ? 0.68631 -14.32193 -46.39748 1.000 26.19916 189 VAL F CA 1
ATOM 7692 C C . VAL D 1 191 ? 0.55796 -15.79202 -46.00195 1.000 23.86253 189 VAL F C 1
ATOM 7693 O O . VAL D 1 191 ? -0.55315 -16.34081 -45.95425 1.000 23.99841 189 VAL F O 1
ATOM 7697 N N . THR D 1 192 ? 1.68480 -16.45333 -45.73303 1.000 23.27164 190 THR F N 1
ATOM 7698 C CA . THR D 1 192 ? 1.68248 -17.89940 -45.51148 1.000 24.96124 190 THR F CA 1
ATOM 7699 C C . THR D 1 192 ? 2.99032 -18.27589 -44.80345 1.000 26.64993 190 THR F C 1
ATOM 7700 O O . THR D 1 192 ? 3.77946 -17.40316 -44.42809 1.000 24.02770 190 THR F O 1
ATOM 7704 N N . SER D 1 193 ? 3.22904 -19.59198 -44.67483 1.000 22.76136 191 SER F N 1
ATOM 7705 C CA . SER D 1 193 ? 4.44387 -20.13540 -44.08686 1.000 19.98567 191 SER F CA 1
ATOM 7706 C C . SER D 1 193 ? 4.80568 -21.44226 -44.79522 1.000 25.94147 191 SER F C 1
ATOM 7707 O O . SER D 1 193 ? 3.95061 -22.11991 -45.37153 1.000 23.24073 191 SER F O 1
ATOM 7710 N N . GLN D 1 194 ? 6.09461 -21.78853 -44.75218 1.000 26.51588 192 GLN F N 1
ATOM 7711 C CA . GLN D 1 194 ? 6.63143 -23.00445 -45.37950 1.000 29.52709 192 GLN F CA 1
ATOM 7712 C C . GLN D 1 194 ? 7.91026 -23.46492 -44.70050 1.000 28.01798 192 GLN F C 1
ATOM 7713 O O . GLN D 1 194 ? 8.86041 -22.67714 -44.59715 1.000 26.37567 192 GLN F O 1
ATOM 7719 N N . PRO D 1 195 ? 8.03493 -24.81010 -44.18990 1.000 27.98648 193 PRO F N 1
ATOM 7720 C CA . PRO D 1 195 ? 9.23366 -25.75356 -43.48106 1.000 29.24273 193 PRO F CA 1
ATOM 7721 C C . PRO D 1 195 ? 10.22482 -25.60141 -44.63890 1.000 34.98951 193 PRO F C 1
ATOM 7722 O O . PRO D 1 195 ? 9.85988 -25.90799 -45.74404 1.000 33.35669 193 PRO F O 1
ATOM 7726 N N . TRP D 1 196 ? 11.35093 -24.93971 -44.41157 1.000 30.63108 194 TRP F N 1
ATOM 7727 C CA . TRP D 1 196 ? 12.39406 -24.89859 -45.46043 1.000 29.61308 194 TRP F CA 1
ATOM 7728 C C . TRP D 1 196 ? 13.56383 -25.64802 -44.83653 1.000 32.58545 194 TRP F C 1
ATOM 7729 O O . TRP D 1 196 ? 14.33288 -25.02140 -44.11025 1.000 31.86171 194 TRP F O 1
ATOM 7740 N N . PRO D 1 197 ? 13.74460 -26.94796 -45.14392 1.000 29.60683 195 PRO F N 1
ATOM 7741 C CA . PRO D 1 197 ? 14.74736 -27.76338 -44.47006 1.000 32.30241 195 PRO F CA 1
ATOM 7742 C C . PRO D 1 197 ? 16.16645 -27.64549 -45.03386 1.000 32.34528 195 PRO F C 1
ATOM 7743 O O . PRO D 1 197 ? 16.75128 -28.64451 -45.36610 1.000 28.29205 195 PRO F O 1
ATOM 7747 N N . PHE D 1 198 ? 16.69670 -26.42159 -45.06342 1.000 28.85376 196 PHE F N 1
ATOM 7748 C CA . PHE D 1 198 ? 18.08280 -26.17473 -45.52919 1.000 32.55289 196 PHE F CA 1
ATOM 7749 C C . PHE D 1 198 ? 18.82087 -25.28319 -44.51883 1.000 33.17012 196 PHE F C 1
ATOM 7750 O O . PHE D 1 198 ? 19.10214 -24.13514 -44.87144 1.000 35.58278 196 PHE F O 1
ATOM 7758 N N . PRO D 1 199 ? 19.24864 -25.76564 -43.32793 1.000 27.10464 197 PRO F N 1
ATOM 7759 C CA . PRO D 1 199 ? 18.85331 -27.06874 -42.75638 1.000 30.40442 197 PRO F CA 1
ATOM 7760 C C . PRO D 1 199 ? 17.53419 -27.18972 -41.96656 1.000 31.59924 197 PRO F C 1
ATOM 7761 O O . PRO D 1 199 ? 16.94898 -28.24359 -41.98896 1.000 28.48432 197 PRO F O 1
ATOM 7765 N N . GLN D 1 200 ? 17.12732 -26.14686 -41.23729 1.000 30.86392 198 GLN F N 1
ATOM 7766 C CA . GLN D 1 200 ? 15.90620 -26.26987 -40.39746 1.000 30.09256 198 GLN F CA 1
ATOM 7767 C C . GLN D 1 200 ? 15.16846 -24.93375 -40.30113 1.000 28.03668 198 GLN F C 1
ATOM 7768 O O . GLN D 1 200 ? 14.88643 -24.50104 -39.18403 1.000 23.81677 198 GLN F O 1
ATOM 7774 N N . SER D 1 201 ? 14.77071 -24.36832 -41.43100 1.000 21.33339 199 SER F N 1
ATOM 7775 C CA . SER D 1 201 ? 14.13897 -23.03321 -41.38066 1.000 24.59781 199 SER F CA 1
ATOM 7776 C C . SER D 1 201 ? 12.61696 -23.12487 -41.46786 1.000 23.83295 199 SER F C 1
ATOM 7777 O O . SER D 1 201 ? 12.11285 -24.03257 -42.13320 1.000 25.93731 199 SER F O 1
ATOM 7780 N N . LEU D 1 202 ? 11.92806 -22.25596 -40.73167 1.000 22.04047 200 LEU F N 1
ATOM 7781 C CA . LEU D 1 202 ? 10.49211 -22.13560 -40.97279 1.000 21.56646 200 LEU F CA 1
ATOM 7782 C C . LEU D 1 202 ? 10.28046 -20.74437 -41.56739 1.000 21.27267 200 LEU F C 1
ATOM 7783 O O . LEU D 1 202 ? 10.52359 -19.72462 -40.90604 1.000 19.15681 200 LEU F O 1
ATOM 7788 N N . MET D 1 203 ? 9.85961 -20.69190 -42.81742 1.000 22.99308 201 MET F N 1
ATOM 7789 C CA . MET D 1 203 ? 9.74495 -19.41166 -43.50203 1.000 25.62688 201 MET F CA 1
ATOM 7790 C C . MET D 1 203 ? 8.38503 -18.81949 -43.17600 1.000 23.87399 201 MET F C 1
ATOM 7791 O O . MET D 1 203 ? 7.37091 -19.49323 -43.32833 1.000 21.00864 201 MET F O 1
ATOM 7796 N N . THR D 1 204 ? 8.35324 -17.55761 -42.77162 1.000 19.29150 202 THR F N 1
ATOM 7797 C CA . THR D 1 204 ? 7.09137 -16.84339 -42.64954 1.000 20.31654 202 THR F CA 1
ATOM 7798 C C . THR D 1 204 ? 7.10071 -15.80704 -43.76422 1.000 19.64079 202 THR F C 1
ATOM 7799 O O . THR D 1 204 ? 8.05988 -15.03220 -43.87887 1.000 23.42240 202 THR F O 1
ATOM 7803 N N . ALA D 1 205 ? 6.03080 -15.79758 -44.55433 1.000 22.52735 203 ALA F N 1
ATOM 7804 C CA . ALA D 1 205 ? 5.94410 -15.03818 -45.80711 1.000 24.64537 203 ALA F CA 1
ATOM 7805 C C . ALA D 1 205 ? 5.17833 -13.74709 -45.58080 1.000 21.83833 203 ALA F C 1
ATOM 7806 O O . ALA D 1 205 ? 4.07726 -13.77404 -45.02493 1.000 24.01044 203 ALA F O 1
ATOM 7808 N N . PHE D 1 206 ? 5.76961 -12.62108 -45.99538 1.000 21.90597 204 PHE F N 1
ATOM 7809 C CA . PHE D 1 206 ? 5.12586 -11.33098 -45.89105 1.000 20.51275 204 PHE F CA 1
ATOM 7810 C C . PHE D 1 206 ? 5.15615 -10.61757 -47.23883 1.000 27.92747 204 PHE F C 1
ATOM 7811 O O . PHE D 1 206 ? 6.03020 -10.85449 -48.07580 1.000 21.04928 204 PHE F O 1
ATOM 7819 N N . MET D 1 207 ? 4.19936 -9.72632 -47.42066 1.000 24.66826 205 MET F N 1
ATOM 7820 C CA . MET D 1 207 ? 4.23268 -8.73400 -48.47735 1.000 27.87048 205 MET F CA 1
ATOM 7821 C C . MET D 1 207 ? 4.30588 -7.36322 -47.82792 1.000 25.23253 205 MET F C 1
ATOM 7822 O O . MET D 1 207 ? 3.80380 -7.15446 -46.72591 1.000 25.69635 205 MET F O 1
ATOM 7827 N N . ALA D 1 208 ? 4.95015 -6.42314 -48.50755 1.000 23.75928 206 ALA F N 1
ATOM 7828 C CA . ALA D 1 208 ? 5.05936 -5.09133 -47.93713 1.000 28.78328 206 ALA F CA 1
ATOM 7829 C C . ALA D 1 208 ? 5.17668 -4.12200 -49.10081 1.000 31.27912 206 ALA F C 1
ATOM 7830 O O . ALA D 1 208 ? 5.42073 -4.53170 -50.23591 1.000 30.31068 206 ALA F O 1
ATOM 7832 N N . GLU D 1 209 ? 4.99591 -2.83705 -48.81243 1.000 29.80591 207 GLU F N 1
ATOM 7833 C CA . GLU D 1 209 ? 5.09324 -1.79976 -49.82710 1.000 37.21157 207 GLU F CA 1
ATOM 7834 C C . GLU D 1 209 ? 6.18640 -0.80209 -49.47267 1.000 36.65579 207 GLU F C 1
ATOM 7835 O O . GLU D 1 209 ? 6.46332 -0.54751 -48.29656 1.000 35.47069 207 GLU F O 1
ATOM 7841 N N . TYR D 1 210 ? 6.82163 -0.26689 -50.51843 1.000 37.38823 208 TYR F N 1
ATOM 7842 C CA . TYR D 1 210 ? 7.89181 0.70984 -50.35301 1.000 38.82206 208 TYR F CA 1
ATOM 7843 C C . TYR D 1 210 ? 7.35598 1.94873 -49.64268 1.000 40.58098 208 TYR F C 1
ATOM 7844 O O . TYR D 1 210 ? 6.30513 2.48106 -50.00764 1.000 44.91654 208 TYR F O 1
ATOM 7853 N N . ASP D 1 211 ? 8.05094 2.37426 -48.58847 1.000 37.17034 209 ASP F N 1
ATOM 7854 C CA . ASP D 1 211 ? 7.75312 3.62211 -47.91212 1.000 41.58705 209 ASP F CA 1
ATOM 7855 C C . ASP D 1 211 ? 8.77938 4.69101 -48.25067 1.000 45.06342 209 ASP F C 1
ATOM 7856 O O . ASP D 1 211 ? 8.42465 5.73825 -48.79739 1.000 44.77634 209 ASP F O 1
ATOM 7861 N N . SER D 1 212 ? 10.05029 4.43466 -47.95061 1.000 43.53798 210 SER F N 1
ATOM 7862 C CA . SER D 1 212 ? 11.11251 5.39951 -48.17719 1.000 44.77176 210 SER F CA 1
ATOM 7863 C C . SER D 1 212 ? 12.46136 4.69722 -48.11225 1.000 42.58975 210 SER F C 1
ATOM 7864 O O . SER D 1 212 ? 12.58108 3.57404 -47.62759 1.000 41.39335 210 SER F O 1
ATOM 7867 N N . GLY D 1 213 ? 13.47156 5.37118 -48.63393 1.000 42.18087 211 GLY F N 1
ATOM 7868 C CA . GLY D 1 213 ? 14.83446 4.89988 -48.56992 1.000 45.08577 211 GLY F CA 1
ATOM 7869 C C . GLY D 1 213 ? 15.39854 4.54119 -49.93597 1.000 49.03340 211 GLY F C 1
ATOM 7870 O O . GLY D 1 213 ? 14.68556 4.12362 -50.85918 1.000 42.78250 211 GLY F O 1
ATOM 7871 N N . ASP D 1 214 ? 16.71858 4.69095 -50.04377 1.000 56.07239 212 ASP F N 1
ATOM 7872 C CA . ASP D 1 214 ? 17.46065 4.35417 -51.24279 1.000 44.58130 212 ASP F CA 1
ATOM 7873 C C . ASP D 1 214 ? 18.12535 3.00797 -51.03014 1.000 41.01123 212 ASP F C 1
ATOM 7874 O O . ASP D 1 214 ? 18.48115 2.65455 -49.90220 1.000 44.08117 212 ASP F O 1
ATOM 7879 N N . ILE D 1 215 ? 18.30732 2.26328 -52.12235 1.000 39.46692 213 ILE F N 1
ATOM 7880 C CA . ILE D 1 215 ? 18.90804 0.94312 -52.00669 1.000 41.98022 213 ILE F CA 1
ATOM 7881 C C . ILE D 1 215 ? 20.37904 1.10771 -51.66047 1.000 41.76196 213 ILE F C 1
ATOM 7882 O O . ILE D 1 215 ? 21.16224 1.68079 -52.42820 1.000 43.43122 213 ILE F O 1
ATOM 7887 N N . VAL D 1 216 ? 20.74981 0.64427 -50.47457 1.000 43.06903 214 VAL F N 1
ATOM 7888 C CA . VAL D 1 216 ? 22.14175 0.59285 -50.03643 1.000 45.60302 214 VAL F CA 1
ATOM 7889 C C . VAL D 1 216 ? 22.35740 -0.80836 -49.50084 1.000 48.62854 214 VAL F C 1
ATOM 7890 O O . VAL D 1 216 ? 21.73621 -1.18354 -48.49803 1.000 56.75380 214 VAL F O 1
ATOM 7894 N N . ILE D 1 217 ? 23.15232 -1.59830 -50.20999 1.000 44.37233 215 ILE F N 1
ATOM 7895 C CA . ILE D 1 217 ? 23.36400 -3.00444 -49.90141 1.000 51.21948 215 ILE F CA 1
ATOM 7896 C C . ILE D 1 217 ? 24.78090 -3.18990 -49.35530 1.000 56.93705 215 ILE F C 1
ATOM 7897 O O . ILE D 1 217 ? 25.67209 -2.38100 -49.60395 1.000 64.08022 215 ILE F O 1
ATOM 7902 N N . ASP D 1 218 ? 24.99060 -4.27517 -48.59461 1.000 62.00839 216 ASP F N 1
ATOM 7903 C CA . ASP D 1 218 ? 26.31046 -4.68560 -48.10059 1.000 69.88093 216 ASP F CA 1
ATOM 7904 C C . ASP D 1 218 ? 27.00840 -5.54941 -49.14578 1.000 77.50421 216 ASP F C 1
ATOM 7905 O O . ASP D 1 218 ? 26.55420 -6.67624 -49.40218 1.000 76.78705 216 ASP F O 1
ATOM 7910 N N . PRO D 1 219 ? 28.09556 -5.08344 -49.76451 1.000 92.16249 217 PRO F N 1
ATOM 7911 C CA . PRO D 1 219 ? 28.80451 -5.89927 -50.77869 1.000 88.53819 217 PRO F CA 1
ATOM 7912 C C . PRO D 1 219 ? 29.21018 -7.31448 -50.36908 1.000 95.14887 217 PRO F C 1
ATOM 7913 O O . PRO D 1 219 ? 29.39211 -8.15024 -51.26332 1.000 98.65234 217 PRO F O 1
ATOM 7917 N N . LYS D 1 220 ? 29.36797 -7.64591 -49.08216 1.000 97.50287 218 LYS F N 1
ATOM 7918 C CA . LYS D 1 220 ? 29.70565 -9.05207 -48.79956 1.000 104.97122 218 LYS F CA 1
ATOM 7919 C C . LYS D 1 220 ? 28.47046 -9.92586 -48.66097 1.000 104.72504 218 LYS F C 1
ATOM 7920 O O . LYS D 1 220 ? 28.58421 -11.16187 -48.70234 1.000 110.93783 218 LYS F O 1
ATOM 7926 N N . GLU D 1 221 ? 27.28858 -9.31363 -48.62492 1.000 99.43081 219 GLU F N 1
ATOM 7927 C CA . GLU D 1 221 ? 26.05440 -10.09442 -48.48830 1.000 100.35861 219 GLU F CA 1
ATOM 7928 C C . GLU D 1 221 ? 25.23154 -10.14786 -49.76341 1.000 106.31079 219 GLU F C 1
ATOM 7929 O O . GLU D 1 221 ? 24.66436 -11.19565 -50.08180 1.000 104.31749 219 GLU F O 1
ATOM 7935 N N . LEU D 1 222 ? 25.09284 -9.01962 -50.45907 1.000 82.23734 220 LEU F N 1
ATOM 7936 C CA . LEU D 1 222 ? 24.31900 -8.93508 -51.68714 1.000 67.40655 220 LEU F CA 1
ATOM 7937 C C . LEU D 1 222 ? 25.22623 -8.44292 -52.79888 1.000 70.67549 220 LEU F C 1
ATOM 7938 O O . LEU D 1 222 ? 26.07838 -7.56716 -52.58351 1.000 73.65153 220 LEU F O 1
ATOM 7943 N N . LEU D 1 223 ? 25.05625 -9.00252 -53.98707 1.000 68.00706 221 LEU F N 1
ATOM 7944 C CA . LEU D 1 223 ? 25.77649 -8.45231 -55.12782 1.000 61.68697 221 LEU F CA 1
ATOM 7945 C C . LEU D 1 223 ? 25.06080 -7.26197 -55.73953 1.000 62.47329 221 LEU F C 1
ATOM 7946 O O . LEU D 1 223 ? 25.71904 -6.34696 -56.22417 1.000 57.36962 221 LEU F O 1
ATOM 7951 N N . GLU D 1 224 ? 23.73580 -7.28570 -55.75669 1.000 58.95061 222 GLU F N 1
ATOM 7952 C CA . GLU D 1 224 ? 22.97408 -6.23734 -56.41445 1.000 60.61581 222 GLU F CA 1
ATOM 7953 C C . GLU D 1 224 ? 21.49302 -6.38613 -56.11667 1.000 59.97598 222 GLU F C 1
ATOM 7954 O O . GLU D 1 224 ? 20.99479 -7.49404 -56.08207 1.000 59.29067 222 GLU F O 1
ATOM 7960 N N . ALA D 1 225 ? 20.79023 -5.26602 -56.00740 1.000 57.05421 223 ALA F N 1
ATOM 7961 C CA . ALA D 1 225 ? 19.36620 -5.27383 -55.71956 1.000 46.46272 223 ALA F CA 1
ATOM 7962 C C . ALA D 1 225 ? 18.76852 -4.13645 -56.53328 1.000 42.19550 223 ALA F C 1
ATOM 7963 O O . ALA D 1 225 ? 19.24974 -3.00258 -56.44487 1.000 46.26269 223 ALA F O 1
ATOM 7965 N N . ASN D 1 226 ? 17.71055 -4.43000 -57.29049 1.000 42.70038 224 ASN F N 1
ATOM 7966 C CA . ASN D 1 226 ? 17.06985 -3.42861 -58.12925 1.000 41.93086 224 ASN F CA 1
ATOM 7967 C C . ASN D 1 226 ? 15.56980 -3.63232 -58.08048 1.000 41.36503 224 ASN F C 1
ATOM 7968 O O . ASN D 1 226 ? 15.08154 -4.70933 -57.72887 1.000 33.35648 224 ASN F O 1
ATOM 7973 N N . TRP D 1 227 ? 14.85006 -2.59205 -58.48724 1.000 37.89521 225 TRP F N 1
ATOM 7974 C CA . TRP D 1 227 ? 13.41507 -2.65569 -58.70543 1.000 38.99998 225 TRP F CA 1
ATOM 7975 C C . TRP D 1 227 ? 13.15813 -3.14220 -60.12761 1.000 38.08817 225 TRP F C 1
ATOM 7976 O O . TRP D 1 227 ? 13.67636 -2.55301 -61.08936 1.000 44.51895 225 TRP F O 1
ATOM 7987 N N . TYR D 1 228 ? 12.37793 -4.21700 -60.25803 1.000 39.98856 226 TYR F N 1
ATOM 7988 C CA . TYR D 1 228 ? 12.07095 -4.82354 -61.54425 1.000 37.16687 226 TYR F CA 1
ATOM 7989 C C . TYR D 1 228 ? 10.58701 -4.67116 -61.80937 1.000 42.64259 226 TYR F C 1
ATOM 7990 O O . TYR D 1 228 ? 9.76088 -4.82727 -60.91351 1.000 43.24705 226 TYR F O 1
ATOM 7999 N N . ARG D 1 229 ? 10.25722 -4.33871 -63.04030 1.000 42.94321 227 ARG F N 1
ATOM 8000 C CA . ARG D 1 229 ? 8.86531 -4.07433 -63.34038 1.000 44.10621 227 ARG F CA 1
ATOM 8001 C C . ARG D 1 229 ? 8.15105 -5.40916 -63.43288 1.000 46.78162 227 ARG F C 1
ATOM 8002 O O . ARG D 1 229 ? 8.70392 -6.36410 -63.98911 1.000 50.27647 227 ARG F O 1
ATOM 8010 N N . TYR D 1 230 ? 6.88499 -5.43903 -63.01103 1.000 49.30414 228 TYR F N 1
ATOM 8011 C CA . TYR D 1 230 ? 6.18072 -6.72091 -62.92851 1.000 51.32479 228 TYR F CA 1
ATOM 8012 C C . TYR D 1 230 ? 6.12373 -7.43749 -64.27473 1.000 57.24969 228 TYR F C 1
ATOM 8013 O O . TYR D 1 230 ? 5.99448 -8.66845 -64.31613 1.000 62.91467 228 TYR F O 1
ATOM 8022 N N . ASP D 1 231 ? 6.15901 -6.68715 -65.38450 1.000 58.10563 229 ASP F N 1
ATOM 8023 C CA . ASP D 1 231 ? 6.08604 -7.25672 -66.72668 1.000 60.74178 229 ASP F CA 1
ATOM 8024 C C . ASP D 1 231 ? 7.45706 -7.52480 -67.34461 1.000 58.44240 229 ASP F C 1
ATOM 8025 O O . ASP D 1 231 ? 7.54013 -7.83745 -68.53870 1.000 66.28870 229 ASP F O 1
ATOM 8030 N N . ASP D 1 232 ? 8.52699 -7.43326 -66.56746 1.000 55.42391 230 ASP F N 1
ATOM 8031 C CA . ASP D 1 232 ? 9.85500 -7.68537 -67.10739 1.000 56.44540 230 ASP F CA 1
ATOM 8032 C C . ASP D 1 232 ? 10.77377 -8.18990 -65.99744 1.000 50.74691 230 ASP F C 1
ATOM 8033 O O . ASP D 1 232 ? 11.75886 -7.55621 -65.61413 1.000 46.95946 230 ASP F O 1
ATOM 8038 N N . LEU D 1 233 ? 10.47648 -9.35699 -65.50284 1.000 51.47339 231 LEU F N 1
ATOM 8039 C CA . LEU D 1 233 ? 11.25225 -9.87249 -64.39191 1.000 46.03715 231 LEU F CA 1
ATOM 8040 C C . LEU D 1 233 ? 12.36612 -10.78856 -64.89007 1.000 46.00788 231 LEU F C 1
ATOM 8041 O O . LEU D 1 233 ? 12.21910 -11.45121 -65.92129 1.000 43.87274 231 LEU F O 1
ATOM 8046 N N . PRO D 1 234 ? 13.48103 -10.83301 -64.16795 1.000 48.04041 232 PRO F N 1
ATOM 8047 C CA . PRO D 1 234 ? 14.57489 -11.72111 -64.56410 1.000 48.40988 232 PRO F CA 1
ATOM 8048 C C . PRO D 1 234 ? 14.27756 -13.16416 -64.20559 1.000 46.07194 232 PRO F C 1
ATOM 8049 O O . PRO D 1 234 ? 13.12646 -13.53700 -63.96083 1.000 48.13677 232 PRO F O 1
ATOM 8053 N N . LEU D 1 235 ? 15.32139 -13.97739 -64.14072 1.000 46.82015 233 LEU F N 1
ATOM 8054 C CA . LEU D 1 235 ? 15.18006 -15.35151 -63.66916 1.000 49.52047 233 LEU F CA 1
ATOM 8055 C C . LEU D 1 235 ? 14.75789 -15.36388 -62.19421 1.000 45.20753 233 LEU F C 1
ATOM 8056 O O . LEU D 1 235 ? 15.41791 -14.75028 -61.34895 1.000 44.60500 233 LEU F O 1
ATOM 8061 N N . LEU D 1 236 ? 13.64572 -16.04275 -61.90855 1.000 45.64200 234 LEU F N 1
ATOM 8062 C CA . LEU D 1 236 ? 12.97356 -16.08101 -60.60864 1.000 44.32341 234 LEU F CA 1
ATOM 8063 C C . LEU D 1 236 ? 13.13621 -17.44226 -59.92504 1.000 48.10758 234 LEU F C 1
ATOM 8064 O O . LEU D 1 236 ? 13.48108 -18.43313 -60.57631 1.000 44.71009 234 LEU F O 1
ATOM 8069 N N . PRO D 1 237 ? 12.87904 -17.53861 -58.61810 1.000 48.86639 235 PRO F N 1
ATOM 8070 C CA . PRO D 1 237 ? 12.96070 -18.84584 -57.93650 1.000 45.80789 235 PRO F CA 1
ATOM 8071 C C . PRO D 1 237 ? 12.01357 -19.83645 -58.57791 1.000 46.31736 235 PRO F C 1
ATOM 8072 O O . PRO D 1 237 ? 10.98271 -19.42807 -59.13590 1.000 47.08393 235 PRO F O 1
ATOM 8076 N N . PRO D 1 238 ? 12.28229 -21.14154 -58.47128 1.000 51.47604 236 PRO F N 1
ATOM 8077 C CA . PRO D 1 238 ? 11.41116 -22.14017 -59.07769 1.000 57.06586 236 PRO F CA 1
ATOM 8078 C C . PRO D 1 238 ? 9.94710 -22.08008 -58.42084 1.000 60.36113 236 PRO F C 1
ATOM 8079 O O . PRO D 1 238 ? 9.87801 -21.82943 -57.24877 1.000 57.38344 236 PRO F O 1
ATOM 8083 N N . PRO D 1 239 ? 8.96813 -22.36862 -59.24504 1.000 67.80793 237 PRO F N 1
ATOM 8084 C CA . PRO D 1 239 ? 7.59805 -22.44353 -58.65722 1.000 71.18098 237 PRO F CA 1
ATOM 8085 C C . PRO D 1 239 ? 7.51471 -23.48785 -57.56355 1.000 81.77716 237 PRO F C 1
ATOM 8086 O O . PRO D 1 239 ? 8.25251 -24.48200 -57.55078 1.000 77.53603 237 PRO F O 1
ATOM 8090 N N . GLY D 1 240 ? 6.63466 -23.21397 -56.59757 1.000 72.42667 238 GLY F N 1
ATOM 8091 C CA . GLY D 1 240 ? 6.47136 -24.02530 -55.42184 1.000 65.06883 238 GLY F CA 1
ATOM 8092 C C . GLY D 1 240 ? 7.16233 -23.47182 -54.20059 1.000 63.89340 238 GLY F C 1
ATOM 8093 O O . GLY D 1 240 ? 6.81813 -23.86710 -53.07975 1.000 71.67937 238 GLY F O 1
ATOM 8094 N N . THR D 1 241 ? 8.10854 -22.54895 -54.39519 1.000 60.38577 239 THR F N 1
ATOM 8095 C CA . THR D 1 241 ? 8.78356 -21.86343 -53.30190 1.000 52.16405 239 THR F CA 1
ATOM 8096 C C . THR D 1 241 ? 7.95575 -20.66940 -52.85363 1.000 46.39779 239 THR F C 1
ATOM 8097 O O . THR D 1 241 ? 7.15695 -20.12000 -53.61455 1.000 41.30615 239 THR F O 1
ATOM 8101 N N . VAL D 1 242 ? 8.17069 -20.26683 -51.60248 1.000 49.29573 240 VAL F N 1
ATOM 8102 C CA . VAL D 1 242 ? 7.43787 -19.07984 -51.08619 1.000 43.25597 240 VAL F CA 1
ATOM 8103 C C . VAL D 1 242 ? 7.91721 -17.83371 -51.83675 1.000 31.89710 240 VAL F C 1
ATOM 8104 O O . VAL D 1 242 ? 7.06141 -17.02943 -52.16460 1.000 35.48876 240 VAL F O 1
ATOM 8108 N N . ALA D 1 243 ? 9.22027 -17.70288 -52.12056 1.000 40.96180 241 ALA F N 1
ATOM 8109 C CA . ALA D 1 243 ? 9.72359 -16.51177 -52.80114 1.000 36.67843 241 ALA F CA 1
ATOM 8110 C C . ALA D 1 243 ? 9.02778 -16.32022 -54.13516 1.000 34.16703 241 ALA F C 1
ATOM 8111 O O . ALA D 1 243 ? 8.57004 -15.22003 -54.45987 1.000 35.94506 241 ALA F O 1
ATOM 8113 N N . ARG D 1 244 ? 8.92165 -17.39696 -54.91750 1.000 34.81035 242 ARG F N 1
ATOM 8114 C CA . ARG D 1 244 ? 8.24281 -17.30542 -56.19955 1.000 41.23801 242 ARG F CA 1
ATOM 8115 C C . ARG D 1 244 ? 6.76685 -17.01518 -56.00663 1.000 37.21624 242 ARG F C 1
ATOM 8116 O O . ARG D 1 244 ? 6.19410 -16.19784 -56.72644 1.000 33.99966 242 ARG F O 1
ATOM 8124 N N . ARG D 1 245 ? 6.14161 -17.64636 -55.00490 1.000 34.02663 243 ARG F N 1
ATOM 8125 C CA . ARG D 1 245 ? 4.73663 -17.37217 -54.72497 1.000 34.78353 243 ARG F CA 1
ATOM 8126 C C . ARG D 1 245 ? 4.50689 -15.90323 -54.36854 1.000 34.53701 243 ARG F C 1
ATOM 8127 O O . ARG D 1 245 ? 3.55707 -15.27789 -54.85645 1.000 34.71212 243 ARG F O 1
ATOM 8135 N N . LEU D 1 246 ? 5.36091 -15.33267 -53.51227 1.000 32.15444 244 LEU F N 1
ATOM 8136 C CA . LEU D 1 246 ? 5.21616 -13.91875 -53.15485 1.000 33.96134 244 LEU F CA 1
ATOM 8137 C C . LEU D 1 246 ? 5.42347 -13.03542 -54.36855 1.000 29.45400 244 LEU F C 1
ATOM 8138 O O . LEU D 1 246 ? 4.72569 -12.03222 -54.54132 1.000 32.45128 244 LEU F O 1
ATOM 8143 N N . ILE D 1 247 ? 6.39149 -13.39135 -55.21055 1.000 27.19945 245 ILE F N 1
ATOM 8144 C CA . ILE D 1 247 ? 6.65479 -12.57504 -56.39727 1.000 36.59603 245 ILE F CA 1
ATOM 8145 C C . ILE D 1 247 ? 5.44889 -12.60650 -57.32141 1.000 38.07670 245 ILE F C 1
ATOM 8146 O O . ILE D 1 247 ? 4.98616 -11.56726 -57.79414 1.000 41.69730 245 ILE F O 1
ATOM 8151 N N . GLU D 1 248 ? 4.88968 -13.79832 -57.53785 1.000 37.24949 246 GLU F N 1
ATOM 8152 C CA . GLU D 1 248 ? 3.73475 -13.94282 -58.41602 1.000 43.37587 246 GLU F CA 1
ATOM 8153 C C . GLU D 1 248 ? 2.50183 -13.20573 -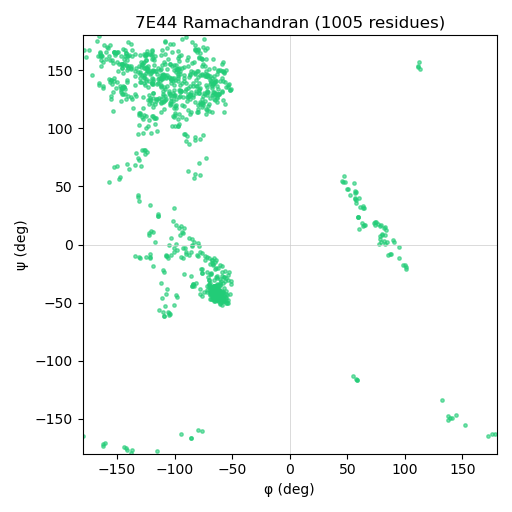57.87993 1.000 38.81510 246 GLU F C 1
ATOM 8154 O O . GLU D 1 248 ? 1.76805 -12.59034 -58.66182 1.000 41.86416 246 GLU F O 1
ATOM 8160 N N . ASP D 1 249 ? 2.27068 -13.22210 -56.55296 1.000 38.61255 247 ASP F N 1
ATOM 8161 C CA . ASP D 1 249 ? 1.16377 -12.44505 -55.97785 1.000 40.62507 247 ASP F CA 1
ATOM 8162 C C . ASP D 1 249 ? 1.38910 -10.94105 -56.13036 1.000 45.29231 247 ASP F C 1
ATOM 8163 O O . ASP D 1 249 ? 0.44228 -10.17579 -56.36123 1.000 46.24502 247 ASP F O 1
ATOM 8168 N N . THR D 1 250 ? 2.63517 -10.49535 -55.97908 1.000 38.44983 248 THR F N 1
ATOM 8169 C CA . THR D 1 250 ? 2.93648 -9.07835 -56.16960 1.000 41.81708 248 THR F CA 1
ATOM 8170 C C . THR D 1 250 ? 2.62873 -8.65484 -57.60451 1.000 45.45597 248 THR F C 1
ATOM 8171 O O . THR D 1 250 ? 2.03297 -7.59165 -57.83725 1.000 47.03365 248 THR F O 1
ATOM 8175 N N . VAL D 1 251 ? 3.02667 -9.49063 -58.57272 1.000 44.04266 249 VAL F N 1
ATOM 8176 C CA . VAL D 1 251 ? 2.75088 -9.22313 -59.98267 1.000 49.47544 249 VAL F CA 1
ATOM 8177 C C . VAL D 1 251 ? 1.25192 -9.16475 -60.21982 1.000 54.47039 249 VAL F C 1
ATOM 8178 O O . VAL D 1 251 ? 0.75918 -8.28143 -60.92860 1.000 55.07796 249 VAL F O 1
ATOM 8182 N N . ALA D 1 252 ? 0.51166 -10.10479 -59.62920 1.000 49.21013 250 ALA F N 1
ATOM 8183 C CA . ALA D 1 252 ? -0.93833 -10.12345 -59.76137 1.000 54.80914 250 ALA F CA 1
ATOM 8184 C C . ALA D 1 252 ? -1.55512 -8.83649 -59.24404 1.000 57.17192 250 ALA F C 1
ATOM 8185 O O . ALA D 1 252 ? -2.49695 -8.30511 -59.84098 1.000 64.41953 250 ALA F O 1
ATOM 8187 N N . MET D 1 253 ? -1.05815 -8.33294 -58.11683 1.000 56.23937 251 MET F N 1
ATOM 8188 C CA . MET D 1 253 ? -1.56495 -7.05899 -57.61049 1.000 57.39107 251 MET F CA 1
ATOM 8189 C C . MET D 1 253 ? -1.22661 -5.92377 -58.56110 1.000 62.42238 251 MET F C 1
ATOM 8190 O O . MET D 1 253 ? -2.06040 -5.04452 -58.82292 1.000 70.17164 251 MET F O 1
ATOM 8195 N N . CYS D 1 254 ? -0.00755 -5.94984 -59.10897 1.000 54.83218 252 CYS F N 1
ATOM 8196 C CA . CYS D 1 254 ? 0.38776 -4.89064 -60.02059 1.000 57.60294 252 CYS F CA 1
ATOM 8197 C C . CYS D 1 254 ? -0.47110 -4.94308 -61.27071 1.000 66.21742 252 CYS F C 1
ATOM 8198 O O . CYS D 1 254 ? -0.82883 -3.89683 -61.82742 1.000 66.13768 252 CYS F O 1
ATOM 8201 N N . ARG D 1 255 ? -0.82630 -6.15087 -61.72612 1.000 72.49490 253 ARG F N 1
ATOM 8202 C CA . ARG D 1 255 ? -1.73319 -6.25233 -62.87126 1.000 71.47035 253 ARG F CA 1
ATOM 8203 C C . ARG D 1 255 ? -3.15114 -5.83214 -62.54129 1.000 73.60298 253 ARG F C 1
ATOM 8204 O O . ARG D 1 255 ? -3.87995 -5.39972 -63.43724 1.000 78.79627 253 ARG F O 1
ATOM 8212 N N . ALA D 1 256 ? -3.61633 -6.10942 -61.33043 1.000 71.27430 254 ALA F N 1
ATOM 8213 C CA . ALA D 1 256 ? -4.96329 -5.70426 -60.97845 1.000 74.39325 254 ALA F CA 1
ATOM 8214 C C . ALA D 1 256 ? -5.10298 -4.19423 -60.99100 1.000 78.60363 254 ALA F C 1
ATOM 8215 O O . ALA D 1 256 ? -6.17384 -3.67990 -61.33796 1.000 87.34201 254 ALA F O 1
ATOM 8217 N N . GLU D 1 257 ? -4.06888 -3.46957 -60.57066 1.000 73.39660 255 GLU F N 1
ATOM 8218 C CA . GLU D 1 257 ? -4.12559 -1.99956 -60.54421 1.000 74.02715 255 GLU F CA 1
ATOM 8219 C C . GLU D 1 257 ? -3.62630 -1.31027 -61.82894 1.000 80.46716 255 GLU F C 1
ATOM 8220 O O . GLU D 1 257 ? -2.59031 -1.64830 -62.41093 1.000 77.54529 255 GLU F O 1
#

Radius of gyration: 35.44 Å; Cα contacts (8 Å, |Δi|>4): 2364; chains: 4; bounding box: 79×84×112 Å

Solvent-accessible surface area: 49197 Å² total; per-residue (Å²): 140,34,82,96,6,111,162,155,16,89,0,2,0,0,0,1,53,87,58,97,0,33,7,30,176,17,60,8,5,74,19,94,0,60,111,32,117,0,72,43,62,122,0,14,49,4,20,111,46,131,65,39,28,0,10,0,2,81,50,113,47,214,117,58,34,11,45,4,84,36,6,20,63,15,51,63,22,3,6,20,18,0,3,33,0,1,13,0,5,32,13,11,70,11,16,105,42,0,2,36,32,20,82,106,17,114,37,13,166,132,68,52,0,10,35,10,74,125,31,236,48,112,20,100,16,55,10,25,6,5,0,12,1,1,2,25,98,104,58,5,0,3,0,0,17,42,34,173,59,110,40,16,14,19,23,3,3,39,13,116,10,90,47,31,18,28,0,58,99,0,0,56,44,22,0,84,111,23,0,18,1,125,33,101,68,46,144,35,50,32,4,18,10,59,4,64,68,64,4,3,16,3,0,2,33,3,57,66,67,48,31,115,68,102,42,58,108,182,103,6,94,65,7,60,46,44,134,33,69,108,46,39,67,29,12,33,46,24,19,7,8,38,125,0,1,88,50,0,19,54,104,0,147,88,116,119,43,35,0,0,1,61,90,70,100,0,37,7,33,203,49,117,3,2,111,44,107,23,71,122,30,94,8,106,80,86,223,40,78,87,10,20,105,66,139,57,74,57,0,77,4,2,106,44,94,34,236,145,74,34,5,22,1,164,100,3,89,128,59,74,106,16,6,10,45,16,0,0,42,0,1,32,4,8,15,6,24,62,10,19,109,46,0,2,44,33,18,82,98,18,109,73,20,208,130,75,82,0,8,39,13,77,119,38,240,54,109,16,92,32,62,25,21,8,14,0,11,1,0,1,32,85,105,48,12,0,2,0,0,23,45,49,156,122,175,101,34,31,20,22,2,2,41,12,123,11,57,2,6,10,17,1,40,80,0,0,47,52,20,0,87,93,11,0,21,1,119,25,96,98,55,153,33,36,24,6,60,15,97,5,53,59,18,10,5,38,4,0,1,20,2,52,42,70,46,30,113,48,107,51,58,91,170,58,0,81,72,18,79,48,40,94,45,84,94,61,35,110,22,11,87,110,79,51,13,13,52,122,0,0,71,56,0,9,58,74,1,150,93,140,152,82,34,83,82,2,85,155,160,15,79,0,12,0,0,0,1,56,88,71,71,0,38,5,28,180,33,50,8,4,75,21,96,0,50,116,28,117,0,59,46,68,124,1,20,26,6,17,105,50,147,55,45,35,0,12,1,1,89,44,120,45,221,123,73,37,6,29,5,75,38,5,75,33,15,44,95,30,5,9,17,30,0,0,28,0,11,20,1,5,19,11,24,60,10,14,111,49,0,1,34,29,19,84,102,19,119,78,23,130,124,79,47,0,10,22,11,78,121,35,240,52,114,13,93,26,42,15,20,7,8,0,10,1,1,1,36,97,99,31,5,0,2,0,0,19,46,55,162,96,55,51,19,15,23,25,2,2,32,10,114,11,63,10,11,11,26,0,51,100,0,0,55,50,20,0,83,102,20,0,20,2,116,33,104,70,40,148,35,44,25,7,29,5,66,8,56,64,57,7,3,18,2,0,2,36,4,61,64,70,45,32,115,51,106,47,60,105,159,70,1,88,49,14,76,35,48,147,35,106,115,42,37,58,22,13,30,59,60,21,9,10,52,112,0,0,74,42,2,8,57,105,0,167,94,114,125,70,103,38,91,88,3,97,127,129,18,70,0,40,1,0,0,0,57,93,83,102,0,31,8,22,202,62,106,8,1,101,13,62,0,55,121,28,116,0,77,46,70,141,1,16,50,7,17,103,54,143,57,45,39,0,15,2,1,88,41,89,42,232,142,77,30,8,46,4,119,126,9,60,140,62,94,91,28,6,8,12,21,0,0,39,0,7,18,3,5,19,12,15,60,10,14,108,46,0,1,36,34,20,84,98,19,108,73,8,148,116,64,48,0,8,35,13,78,124,35,196,26,112,13,94,24,42,12,21,6,11,0,13,1,0,1,28,90,117,75,13,1,2,0,0,32,46,39,195,126,198,72,40,38,35,28,2,1,32,10,116,9,71,10,18,17,28,1,54,102,0,0,56,53,19,0,82,101,25,0,21,2,120,32,100,103,54,113,36,36,28,6,26,4,52,6,57,65,57,9,4,16,3,0,2,11,3,58,41,72,48,30,117,55,107,42,65,108,173,93,2,72,91,6,53,56,44,131,61,84,101,43,39,111,20,10,90,107,58,18,10,10,55,112,0,0,75,46,1,9,57,86,6,170,88,162